Protein AF-A0A223M933-F1 (afdb_monomer)

Organism: Mesomycoplasma hyopneumoniae (NCBI:txid2099)

Secondary structure (DSSP, 8-state):
-PPPPS-B--TTSTTT----HHHHHHHHHHTT--EEEE--BS--TTHHHHHHHHHHTT-EEEEEEEEEETTEEEEEEESSHHHHHHHHHHHHHHHTT----GGGGTT-TTEEEEE-TTTSHHHHHSS-THHHH-GGG-TTEEEE-S-TTSTTEE----BS-SSGGGHHHHHHHHHHHT----TT-----TT--SS---HHHHHHHHHHHHT----PPP----PPPS-SSS---HHHHHHHHHHHHHHHTHHHHTTS--HHHHHHHHHHHHHTT-HHHHHHHHHHHHHHHHTT--B-S--TTGGG-HHHHHTTS--S-HHHHT--STTT-BTTB------EEEEEGGGHHHHHHHHHHHH-GGGEEEEEEEEE--HHHHHHHHHHHTT--HHHHHHHGGGS-TT--HHHHHH-TT-HHHHHHHH--SSSSSSHHHHHHHHHHHHHHHTT-EEEEEEEEEEEEE-SS-GGGTS-EEE-TTS-EEEEEEHHHHGGGT-EEEEEEEEHHHHHHHHHHHHHHHTT----GGGS-S--HHHHHHHHTT--TTSTT--SHHHHHHHHHH--SSHHHHHHHHHHSSTTGGGGHHHHHHHHHHT------HHHHHHHGGGTT---BHHHHHHHHHHHH---HHHHHHHHHHHHHT-HHHHHHHHHHHHHHHHHTT--HHHHHHHHHHHHHHTTT-B-HHHHHHHHHHHHHHHHHHHH-HHHHHHHHHHHTTT-HHHHHHHHHHHHHTT-EEE---TTT--SS-EEETTTTEEEPPGGGSTT--HHHHHHHHHHHHHH-S--SHHHHHHHHHHTT--HHHHHHHHHTTTTTTT--HHHHHHHHHHHHHHHHHHHB-TTS-B---GGGG-S-S-----PPP-HHHHHHHHHHHHSS----SSGGGTTTTS--GGGPPTT-EEEEEEEEEEEEEEEETTEEEEEEEEE-SS-EEEEEES-GGGGGSPTT-EEEEEEEEEETTEEEEEEEEEE----PPEEEEEEHHHHHHHHHHHTTTT---B-TTS-B-HHHHHHHHHHHHHHHHH--SEEEEEEE--S--HHHHH-TTTTTTPPPPPHHHHHHHHHHHHHHHHTT-EEEEETTB-HHHHHHHHHHHHHHH-SSPEEEEE---SGGGGG-SSSEEEEEEEETTEEEEE-HHHHHHHHSS-GGGHHHHHHHH-BTTTTBPPPTT--HHHHHHHHHHHSSHHHHHHTGGGS-HHHHHHHHHTHHHHHHHHHHSS-------SS-TT--------HHHHHHHHHTT-HHHHHHHHHHHTT-

Foldseek 3Di:
DFFAAAAEADLVLFLQFLHHLVVVLVVCVVVVAQEHEYEHELFQLCVLVNVVSCVVSNHHYWYWYFYAAPQFTKIKTFLELLSVLLSQVRSQCVQQVHHDHLVSQWQCPRIAIEGDCCGHPCNPPVDDPCVVVPVVGCPRYAYDDQDLVDPRHAHHDHHRYQAQVCVLLSQLSCVLVVHGDDPPDHDHHPRDDPDDHDPSNSVNNCVVRVPRDYDADPQDQFFAAQDPDPPDDLLVVLVVLLVVLCVVCVVVPVVFPCPVQQVVLSVLCVVLVCSSVLVVLLVLVVVCVVVVWDKFQFFDLLLLHPSCCSSPLHVRRNRVVVRHCLLQPFSVDSDDGATAIETAQVCLVVSLVVVCVSQHQQFKAFEKDFDALALLNLLLSLCVVVVNDPVVSVVLSVLADRRDQLVVQLPPPPRPNVVCLQPNDPPDPPDRNVSSVSSSVSSNSRHGRGNDMATDQFKMWGGNGGVSSQARWHQHPVRGTYGSYHPVSQSVSNIDIHGYHHDNLSVLVSQLQVVVVVVVDDDDLSPQDQADPLLLVCLLVLVQPPFFLQHDPLSSVLSVLQRGRGLLSQLQSSLQVDPPSVVCSNVQSVLNVVVDDDDQDDQLCVLCSSSSNAQRALSSQLSCLCVQQVDDSSVSSVLLVCLLVVVVVVPVVVLVSQLVRNVVVPDDSVSSNVVVVSCSSCSPRHHHSSNSSSSSSRSSSLSSCCSPPVQSSLQSQLLVCQLVQVSNVVSLVSLVVVVAAEDEAALQQAASTWDQDPVRSYIYHHPSNFPPDDPVLRVLSVVLCVVPPGQPELLSVLLSCVLSVHDPVVVLSCLLLCNHPVHAHSVLCVVCVVVSNVVSCVLQQDPVGHGHDDPVSVPDDDDPRPHDDHDPVSSQVSNCVGNVGDSDPDDPCVQPVPAQAPVRDDAQDKGWDWWAFADWDWDDDDPAIKIWTWTDDPPDIATAIGRDPLSVVDDGRAIWTWIWHHHDVRYIYTDDHIDHDDPDAAEEEEEALAQLLVCQVVVCPPPDQQAFPVRATQRSVLSSLVVVLLCCVQVVGQAYEYEAEPPADAVLCVLPVCFQPPPDDDDPSSVVNSVLNVVLCVQQVHHYDYDHHAHRLLVLLLVLVVCCVVGVRHAYEYEDLPLLNLLVADQRYKYWHDDDPSDTDIHHQVCPCVVQVAGSPASLQLCLAAPDVSGPGDHQVPRHSVNSSVLCVVQVGPVSCLVPLVVDDVVVSVSCPVCVVVSVSSSVSSHRNNPDDDPDDRSPGNQTDDDPVSVVSCVSSVPVVSVVSSVVVNVVD

Radius of gyration: 45.4 Å; Cα contacts (8 Å, |Δi|>4): 2090; chains: 1; bounding box: 134×99×120 Å

Mean predicted aligned error: 17.66 Å

Structure (mmCIF, N/CA/C/O backbone):
data_AF-A0A223M933-F1
#
_entry.id   AF-A0A223M933-F1
#
loop_
_atom_site.group_PDB
_atom_site.id
_atom_site.type_symbol
_atom_site.label_atom_id
_atom_site.label_alt_id
_atom_site.label_comp_id
_atom_site.label_asym_id
_atom_site.label_entity_id
_atom_site.label_seq_id
_atom_site.pdbx_PDB_ins_code
_atom_site.Cartn_x
_atom_site.Cartn_y
_atom_site.Cartn_z
_atom_site.occupancy
_atom_site.B_iso_or_equiv
_atom_site.auth_seq_id
_atom_site.auth_comp_id
_atom_site.auth_asym_id
_atom_site.auth_atom_id
_atom_site.pdbx_PDB_model_num
ATOM 1 N N . MET A 1 1 ? -12.959 6.298 54.819 1.00 69.94 1 MET A N 1
ATOM 2 C CA . MET A 1 1 ? -13.668 5.855 53.595 1.00 69.94 1 MET A CA 1
ATOM 3 C C . MET A 1 1 ? -13.025 6.553 52.409 1.00 69.94 1 MET A C 1
ATOM 5 O O . MET A 1 1 ? -12.803 7.751 52.514 1.00 69.94 1 MET A O 1
ATOM 9 N N . GLN A 1 2 ? -12.634 5.843 51.350 1.00 86.94 2 GLN A N 1
ATOM 10 C CA . GLN A 1 2 ? -11.963 6.477 50.211 1.00 86.94 2 GLN A CA 1
ATOM 11 C C . GLN A 1 2 ? -13.009 7.058 49.254 1.00 86.94 2 GLN A C 1
ATOM 13 O O . GLN A 1 2 ? -13.944 6.354 48.873 1.00 86.94 2 GLN A O 1
ATOM 18 N N . LEU A 1 3 ? -12.867 8.335 48.899 1.00 92.12 3 LEU A N 1
ATOM 19 C CA . LEU A 1 3 ? -13.760 9.005 47.956 1.00 92.12 3 LEU A CA 1
ATOM 20 C C . LEU A 1 3 ? -13.556 8.463 46.535 1.00 92.12 3 LEU A C 1
ATOM 22 O O . LEU A 1 3 ? -12.420 8.350 46.071 1.00 92.12 3 LEU A O 1
ATOM 26 N N . ILE A 1 4 ? -14.653 8.156 45.845 1.00 93.94 4 ILE A N 1
ATOM 27 C CA . ILE A 1 4 ? -14.659 7.776 44.431 1.00 93.94 4 ILE A CA 1
ATOM 28 C C . ILE A 1 4 ? -14.686 9.049 43.588 1.00 93.94 4 ILE A C 1
ATOM 30 O O . ILE A 1 4 ? -15.600 9.864 43.698 1.00 93.94 4 ILE A O 1
ATOM 34 N N . ASN A 1 5 ? -13.687 9.219 42.723 1.00 93.88 5 ASN A N 1
ATOM 35 C CA . ASN A 1 5 ? -13.661 10.361 41.821 1.00 93.88 5 ASN A CA 1
ATOM 36 C C . ASN A 1 5 ? -14.655 10.185 40.669 1.00 93.88 5 ASN A C 1
ATOM 38 O O . ASN A 1 5 ? -14.560 9.219 39.915 1.00 93.88 5 ASN A O 1
ATOM 42 N N . LEU A 1 6 ? -15.565 11.150 40.513 1.00 96.06 6 LEU A N 1
ATOM 43 C CA . LEU A 1 6 ? -16.608 11.125 39.484 1.00 96.06 6 LEU A CA 1
ATOM 44 C C . LEU A 1 6 ? -16.192 11.771 38.153 1.00 96.06 6 LEU A C 1
ATOM 46 O O . LEU A 1 6 ? -16.941 11.673 37.191 1.00 96.06 6 LEU A O 1
ATOM 50 N N . HIS A 1 7 ? -15.035 12.442 38.084 1.00 96.12 7 HIS A N 1
ATOM 51 C CA . HIS A 1 7 ? -14.608 13.223 36.913 1.00 96.12 7 HIS A CA 1
ATOM 52 C C . HIS A 1 7 ? -13.208 12.816 36.447 1.00 96.12 7 HIS A C 1
ATOM 54 O O . HIS A 1 7 ? -12.195 13.379 36.866 1.00 96.12 7 HIS A O 1
ATOM 60 N N . THR A 1 8 ? -13.149 11.815 35.575 1.00 97.06 8 THR A N 1
ATOM 61 C CA . THR A 1 8 ? -11.903 11.243 35.059 1.00 97.06 8 THR A CA 1
ATOM 62 C C . THR A 1 8 ? -11.899 11.269 33.534 1.00 97.06 8 THR A C 1
ATOM 64 O O . THR A 1 8 ? -12.647 10.545 32.877 1.00 97.06 8 THR A O 1
ATOM 67 N N . ARG A 1 9 ? -11.012 12.096 32.975 1.00 96.69 9 ARG A N 1
ATOM 68 C CA . ARG A 1 9 ? -10.690 12.154 31.548 1.00 96.69 9 ARG A CA 1
ATOM 69 C C . ARG A 1 9 ? -9.553 11.191 31.242 1.00 96.69 9 ARG A C 1
ATOM 71 O O . ARG A 1 9 ? -8.529 11.181 31.927 1.00 96.69 9 ARG A O 1
ATOM 78 N N . THR A 1 10 ? -9.689 10.433 30.172 1.00 97.19 10 THR A N 1
ATOM 79 C CA . THR A 1 10 ? -8.718 9.431 29.728 1.00 97.19 10 THR A CA 1
ATOM 80 C C . THR A 1 10 ? -7.960 9.917 28.496 1.00 97.19 10 THR A C 1
ATOM 82 O O . THR A 1 10 ? -8.241 10.988 27.960 1.00 97.19 10 THR A O 1
ATOM 85 N N . GLU A 1 11 ? -7.017 9.117 28.001 1.00 95.31 11 GLU A N 1
ATOM 86 C CA . GLU A 1 11 ? -6.291 9.344 26.742 1.00 95.31 11 GLU A CA 1
ATOM 87 C C . GLU A 1 11 ? -7.200 9.575 25.512 1.00 95.31 11 GLU A C 1
ATOM 89 O O . GLU A 1 11 ? -6.738 10.062 24.479 1.00 95.31 11 GLU A O 1
ATOM 94 N N . TYR A 1 12 ? -8.496 9.267 25.621 1.00 95.75 12 TYR A N 1
ATOM 95 C CA . TYR A 1 12 ? -9.507 9.534 24.601 1.00 95.75 12 TYR A CA 1
ATOM 96 C C . TYR A 1 12 ? -10.058 10.966 24.613 1.00 95.75 12 TYR A C 1
ATOM 98 O O . TYR A 1 12 ? -10.629 11.405 23.614 1.00 95.75 12 TYR A O 1
ATOM 106 N N . THR A 1 13 ? -9.800 11.745 25.665 1.00 94.94 13 THR A N 1
ATOM 107 C CA . THR A 1 13 ? -9.875 13.209 25.605 1.00 94.94 13 THR A CA 1
ATOM 108 C C . THR A 1 13 ? -8.584 13.737 24.962 1.00 94.94 13 THR A C 1
ATOM 110 O O . THR A 1 13 ? -7.631 14.138 25.639 1.00 94.94 13 THR A O 1
ATOM 113 N N . PHE A 1 14 ? -8.535 13.667 23.625 1.00 93.56 14 PHE A N 1
ATOM 114 C CA . PHE A 1 14 ? -7.308 13.812 22.835 1.00 93.56 14 PHE A CA 1
ATOM 115 C C . PHE A 1 14 ? -6.459 15.029 23.213 1.00 93.56 14 PHE A C 1
ATOM 117 O O . PHE A 1 14 ? -6.937 16.166 23.272 1.00 93.56 14 PHE A O 1
ATOM 124 N N . LEU A 1 15 ? -5.160 14.775 23.402 1.00 91.81 15 LEU A N 1
ATOM 125 C CA . LEU A 1 15 ? -4.140 15.784 23.707 1.00 91.81 15 LEU A CA 1
ATOM 126 C C . LEU A 1 15 ? -4.457 16.636 24.953 1.00 91.81 15 LEU A C 1
ATOM 128 O O . LEU A 1 15 ? -3.983 17.765 25.072 1.00 91.81 15 LEU A O 1
ATOM 132 N N . SER A 1 16 ? -5.302 16.152 25.866 1.00 92.06 16 SER A N 1
ATOM 133 C CA . SER A 1 16 ? -5.713 16.897 27.067 1.00 92.06 16 SER A CA 1
ATOM 134 C C . SER A 1 16 ? -5.823 16.027 28.326 1.00 92.06 16 SER A C 1
ATOM 136 O O . SER A 1 16 ? -6.204 16.531 29.379 1.00 92.06 16 SER A O 1
ATOM 138 N N . SER A 1 17 ? -5.436 14.752 28.243 1.00 94.94 17 SER A N 1
ATOM 139 C CA . SER A 1 17 ? -5.238 13.857 29.386 1.00 94.94 17 SER A CA 1
ATOM 140 C C . SER A 1 17 ? -4.090 12.883 29.114 1.00 94.94 17 SER A C 1
ATOM 142 O O . SER A 1 17 ? -3.873 12.468 27.973 1.00 94.94 17 SER A O 1
ATOM 144 N N . THR A 1 18 ? -3.350 12.530 30.167 1.00 95.44 18 THR A N 1
ATOM 145 C CA . THR A 1 18 ? -2.268 11.537 30.153 1.00 95.44 18 THR A CA 1
ATOM 146 C C . THR A 1 18 ? -2.698 10.172 30.694 1.00 95.44 18 THR A C 1
ATOM 148 O O . THR A 1 18 ? -1.909 9.226 30.672 1.00 95.44 18 THR A O 1
ATOM 151 N N . ILE A 1 19 ? -3.940 10.037 31.168 1.00 96.94 19 ILE A N 1
ATOM 152 C CA . ILE A 1 19 ? -4.422 8.807 31.802 1.00 96.94 19 ILE A CA 1
ATOM 153 C C . ILE A 1 19 ? -4.713 7.748 30.732 1.00 96.94 19 ILE A C 1
ATOM 155 O O . ILE A 1 19 ? -5.793 7.722 30.137 1.00 96.94 19 ILE A O 1
ATOM 159 N N . LYS A 1 20 ? -3.763 6.834 30.511 1.00 96.25 20 LYS A N 1
ATOM 160 C CA . LYS A 1 20 ? -4.006 5.620 29.717 1.00 96.25 20 LYS A CA 1
ATOM 161 C C . LYS A 1 20 ? -4.928 4.677 30.484 1.00 96.25 20 LYS A C 1
ATOM 163 O O . LYS A 1 20 ? -4.744 4.485 31.687 1.00 96.25 20 LYS A O 1
ATOM 168 N N . LEU A 1 21 ? -5.874 4.041 29.792 1.00 96.75 21 LEU A N 1
ATOM 169 C CA . LEU A 1 21 ? -6.831 3.137 30.444 1.00 96.75 21 LEU A CA 1
ATOM 170 C C . LEU A 1 21 ? -6.144 1.950 31.132 1.00 96.75 21 LEU A C 1
ATOM 172 O O . LEU A 1 21 ? -6.488 1.615 32.261 1.00 96.75 21 LEU A O 1
ATOM 176 N N . ASP A 1 22 ? -5.132 1.362 30.496 1.00 95.50 22 ASP A N 1
ATOM 177 C CA . ASP A 1 22 ? -4.372 0.248 31.075 1.00 95.50 22 ASP A CA 1
ATOM 178 C C . ASP A 1 22 ? -3.640 0.670 32.365 1.00 95.50 22 ASP A C 1
ATOM 180 O O . ASP A 1 22 ? -3.646 -0.054 33.362 1.00 95.50 22 ASP A O 1
ATOM 184 N N . SER A 1 23 ? -3.075 1.884 32.383 1.00 95.62 23 SER A N 1
ATOM 185 C CA . SER A 1 23 ? -2.416 2.453 33.565 1.00 95.62 23 SER A CA 1
ATOM 186 C C . SER A 1 23 ? -3.407 2.772 34.686 1.00 95.62 23 SER A C 1
ATOM 188 O O . SER A 1 23 ? -3.096 2.536 35.850 1.00 95.62 23 SER A O 1
ATOM 190 N N . LEU A 1 24 ? -4.602 3.271 34.352 1.00 96.94 24 LEU A N 1
ATOM 191 C CA . LEU A 1 24 ? -5.657 3.558 35.328 1.00 96.94 24 LEU A CA 1
ATOM 192 C C . LEU A 1 24 ? -6.124 2.287 36.048 1.00 96.94 24 LEU A C 1
ATOM 194 O O . LEU A 1 24 ? -6.299 2.291 37.264 1.00 96.94 24 LEU A O 1
ATOM 198 N N . ILE A 1 25 ? -6.286 1.189 35.309 1.00 97.56 25 ILE A N 1
ATOM 199 C CA . ILE A 1 25 ? -6.691 -0.107 35.866 1.00 97.56 25 ILE A CA 1
ATOM 200 C C . ILE A 1 25 ? -5.598 -0.669 36.771 1.00 97.56 25 ILE A C 1
ATOM 202 O O . ILE A 1 25 ? -5.886 -1.107 37.883 1.00 97.56 25 ILE A O 1
ATOM 206 N N . LYS A 1 26 ? -4.335 -0.599 36.335 1.00 97.00 26 LYS A N 1
ATOM 207 C CA . LYS A 1 26 ? -3.194 -0.995 37.164 1.00 97.00 26 LYS A CA 1
ATOM 208 C C . LYS A 1 26 ? -3.146 -0.192 38.468 1.00 97.00 26 LYS A C 1
ATOM 210 O O . LYS A 1 26 ? -3.059 -0.781 39.541 1.00 97.00 26 LYS A O 1
ATOM 215 N N . PHE A 1 27 ? -3.278 1.129 38.377 1.00 96.00 27 PHE A N 1
ATOM 216 C CA . PHE A 1 27 ? -3.312 2.013 39.539 1.00 96.00 27 PHE A CA 1
ATOM 217 C C . PHE A 1 27 ? -4.462 1.661 40.494 1.00 96.00 27 PHE A C 1
ATOM 219 O O . PHE A 1 27 ? -4.270 1.624 41.709 1.00 96.00 27 PHE A O 1
ATOM 226 N N . ALA A 1 28 ? -5.649 1.366 39.958 1.00 95.38 28 ALA A N 1
ATOM 227 C CA . ALA A 1 28 ? -6.807 0.970 40.749 1.00 95.38 28 ALA A CA 1
ATOM 228 C C . ALA A 1 28 ? -6.572 -0.324 41.535 1.00 95.38 28 ALA A C 1
ATOM 230 O O . ALA A 1 28 ? -6.903 -0.376 42.718 1.00 95.38 28 ALA A O 1
ATOM 231 N N . LEU A 1 29 ? -5.946 -1.330 40.918 1.00 95.88 29 LEU A N 1
ATOM 232 C CA . LEU A 1 29 ? -5.579 -2.577 41.592 1.00 95.88 29 LEU A CA 1
ATOM 233 C C . LEU A 1 29 ? -4.541 -2.345 42.698 1.00 95.88 29 LEU A C 1
ATOM 235 O O . LEU A 1 29 ? -4.723 -2.823 43.813 1.00 95.88 29 LEU A O 1
ATOM 239 N N . GLU A 1 30 ? -3.492 -1.566 42.418 1.00 96.00 30 GLU A N 1
ATOM 240 C CA . GLU A 1 30 ? -2.436 -1.239 43.391 1.00 96.00 30 GLU A CA 1
ATOM 241 C C . GLU A 1 30 ? -2.966 -0.447 44.599 1.00 96.00 30 GLU A C 1
ATOM 243 O O . GLU A 1 30 ? -2.430 -0.559 45.699 1.00 96.00 30 GLU A O 1
ATOM 248 N N . ASN A 1 31 ? -4.042 0.324 44.414 1.00 93.25 31 ASN A N 1
ATOM 249 C CA . ASN A 1 31 ? -4.651 1.162 45.450 1.00 93.25 31 ASN A CA 1
ATOM 250 C C . ASN A 1 31 ? -5.978 0.606 46.000 1.00 93.25 31 ASN A C 1
ATOM 252 O O . ASN A 1 31 ? -6.680 1.322 46.712 1.00 93.25 31 ASN A O 1
ATOM 256 N N . ASN A 1 32 ? -6.341 -0.644 45.689 1.00 92.56 32 ASN A N 1
ATOM 257 C CA . ASN A 1 32 ? -7.589 -1.290 46.125 1.00 92.56 32 ASN A CA 1
ATOM 258 C C . ASN A 1 32 ? -8.880 -0.509 45.783 1.00 92.56 32 ASN A C 1
ATOM 260 O O . ASN A 1 32 ? -9.877 -0.583 46.509 1.00 92.56 32 ASN A O 1
ATOM 264 N N . LEU A 1 33 ? -8.888 0.222 44.666 1.00 92.75 33 LEU A N 1
ATOM 265 C CA . LEU A 1 33 ? -10.079 0.909 44.170 1.00 92.75 33 LEU A CA 1
ATOM 266 C C . LEU A 1 33 ? -11.059 -0.107 43.572 1.00 92.75 33 LEU A C 1
ATOM 268 O O . LEU A 1 33 ? -10.736 -0.823 42.625 1.00 92.75 33 LEU A O 1
ATOM 272 N N . LYS A 1 34 ? -12.283 -0.143 44.105 1.00 93.12 34 LYS A N 1
ATOM 273 C CA . LYS A 1 34 ? -13.336 -1.072 43.653 1.00 93.12 34 LYS A CA 1
ATOM 274 C C . LYS A 1 34 ? -14.221 -0.514 42.543 1.00 93.12 34 LYS A C 1
ATOM 276 O O . LYS A 1 34 ? -14.846 -1.295 41.835 1.00 93.12 34 LYS A O 1
ATOM 281 N N . THR A 1 35 ? -14.258 0.806 42.383 1.00 95.31 35 THR A N 1
ATOM 282 C CA . THR A 1 35 ? -15.121 1.507 41.427 1.00 95.31 35 THR A CA 1
ATOM 283 C C . THR A 1 35 ? -14.304 2.560 40.696 1.00 95.31 35 THR A C 1
ATOM 285 O O . THR A 1 35 ? -13.543 3.296 41.325 1.00 95.31 35 THR A O 1
ATOM 288 N N . LEU A 1 36 ? -14.473 2.641 39.379 1.00 96.31 36 LEU A N 1
ATOM 289 C CA . LEU A 1 36 ? -13.896 3.690 38.543 1.00 96.31 36 LEU A CA 1
ATOM 290 C C . LEU A 1 36 ? -14.990 4.340 37.702 1.00 96.31 36 LEU A C 1
ATOM 292 O O . LEU A 1 36 ? -15.945 3.679 37.293 1.00 96.31 36 LEU A O 1
ATOM 296 N N . VAL A 1 37 ? -14.807 5.622 37.405 1.00 97.25 37 VAL A N 1
ATOM 297 C CA . VAL A 1 37 ? -15.712 6.416 36.572 1.00 97.25 37 VAL A CA 1
ATOM 298 C C . VAL A 1 37 ? -14.945 6.903 35.344 1.00 97.25 37 VAL A C 1
ATOM 300 O O . VAL A 1 37 ? -13.783 7.283 35.467 1.00 97.25 37 VAL A O 1
ATOM 303 N N . ILE A 1 38 ? -15.569 6.876 34.165 1.00 97.94 38 ILE A N 1
ATOM 304 C CA . ILE A 1 38 ? -15.046 7.492 32.934 1.00 97.94 38 ILE A CA 1
ATOM 305 C C . ILE A 1 38 ? -15.955 8.646 32.521 1.00 97.94 38 ILE A C 1
ATOM 307 O O . ILE A 1 38 ? -17.165 8.472 32.459 1.00 97.94 38 ILE A O 1
ATOM 311 N N . THR A 1 39 ? -15.390 9.817 32.239 1.00 97.56 39 THR A N 1
ATOM 312 C CA . THR A 1 39 ? -16.134 11.025 31.837 1.00 97.56 39 THR A CA 1
ATOM 313 C C . THR A 1 39 ? -15.293 11.833 30.854 1.00 97.56 39 THR A C 1
ATOM 315 O O . THR A 1 39 ? -14.827 12.934 31.158 1.00 97.56 39 THR A O 1
ATOM 318 N N . ASP A 1 40 ? -15.020 11.245 29.692 1.00 97.44 40 ASP A N 1
ATOM 319 C CA . ASP A 1 40 ? -14.319 11.946 28.619 1.00 97.44 40 ASP A CA 1
ATOM 320 C C . ASP A 1 40 ? -15.154 13.121 28.088 1.00 97.44 40 ASP A C 1
ATOM 322 O O . ASP A 1 40 ? -16.385 13.130 28.175 1.00 97.44 40 ASP A O 1
ATOM 326 N N . LEU A 1 41 ? -14.471 14.141 27.561 1.00 95.88 41 LEU A N 1
ATOM 327 C CA . LEU A 1 41 ? -15.113 15.378 27.118 1.00 95.88 41 LEU A CA 1
ATOM 328 C C . LEU A 1 41 ? -15.841 15.180 25.781 1.00 95.88 41 LEU A C 1
ATOM 330 O O . LEU A 1 41 ? -15.222 14.843 24.768 1.00 95.88 41 LEU A O 1
ATOM 334 N N . ASN A 1 42 ? -17.147 15.450 25.779 1.00 95.31 42 ASN A N 1
ATOM 335 C CA . ASN A 1 42 ? -18.105 15.436 24.665 1.00 95.31 42 ASN A CA 1
ATOM 336 C C . ASN A 1 42 ? -18.221 14.107 23.889 1.00 95.31 42 ASN A C 1
ATOM 338 O O . ASN A 1 42 ? -19.092 13.964 23.031 1.00 95.31 42 ASN A O 1
ATOM 342 N N . SER A 1 43 ? -17.377 13.123 24.179 1.00 94.94 43 SER A N 1
ATOM 343 C CA . SER A 1 43 ? -17.224 11.885 23.423 1.00 94.94 43 SER A CA 1
ATOM 344 C C . SER A 1 43 ? -17.136 10.690 24.358 1.00 94.94 43 SER A C 1
ATOM 346 O O . SER A 1 43 ? -16.753 10.807 25.518 1.00 94.94 43 SER A O 1
ATOM 348 N N . MET A 1 44 ? -17.480 9.522 23.833 1.00 97.19 44 MET A N 1
ATOM 349 C CA . MET A 1 44 ? -17.465 8.259 24.568 1.00 97.19 44 MET A CA 1
ATOM 350 C C . MET A 1 44 ? -16.460 7.266 23.968 1.00 97.19 44 MET A C 1
ATOM 352 O O . MET A 1 44 ? -16.579 6.064 24.184 1.00 97.19 44 MET A O 1
ATOM 356 N N . PHE A 1 45 ? -15.461 7.745 23.218 1.00 96.12 45 PHE A N 1
ATOM 357 C CA . PHE A 1 45 ? -14.498 6.919 22.477 1.00 96.12 45 PHE A CA 1
ATOM 358 C C . PHE A 1 45 ? -13.862 5.792 23.318 1.00 96.12 45 PHE A C 1
ATOM 360 O O . PHE A 1 45 ? -13.715 4.669 22.835 1.00 96.12 45 PHE A O 1
ATOM 367 N N . GLY A 1 46 ? -13.512 6.077 24.579 1.00 95.88 46 GLY A N 1
ATOM 368 C CA . GLY A 1 46 ? -12.838 5.137 25.481 1.00 95.88 46 GLY A CA 1
ATOM 369 C C . GLY A 1 46 ? -13.748 4.162 26.232 1.00 95.88 46 GLY A C 1
ATOM 370 O O . GLY A 1 46 ? -13.242 3.222 26.849 1.00 95.88 46 GLY A O 1
ATOM 371 N N . VAL A 1 47 ? -15.073 4.348 26.182 1.00 97.06 47 VAL A N 1
ATOM 372 C CA . VAL A 1 47 ? -16.042 3.590 26.997 1.00 97.06 47 VAL A CA 1
ATOM 373 C C . VAL A 1 47 ? -15.948 2.072 26.794 1.00 97.06 47 VAL A C 1
ATOM 375 O O . VAL A 1 47 ? -15.892 1.365 27.803 1.00 97.06 47 VAL A O 1
ATOM 378 N N . PRO A 1 48 ? -15.863 1.530 25.562 1.00 95.81 48 PRO A N 1
ATOM 379 C CA . PRO A 1 48 ? -15.781 0.083 25.366 1.00 95.81 48 PRO A CA 1
ATOM 380 C C . PRO A 1 48 ? -14.530 -0.543 25.983 1.00 95.81 48 PRO A C 1
ATOM 382 O O . PRO A 1 48 ? -14.619 -1.529 26.718 1.00 95.81 48 PRO A O 1
ATOM 385 N N . LYS A 1 49 ? -13.360 0.065 25.734 1.00 96.25 49 LYS A N 1
ATOM 386 C CA . LYS A 1 49 ? -12.080 -0.398 26.285 1.00 96.25 49 LYS A CA 1
ATOM 387 C C . LYS A 1 49 ? -12.101 -0.321 27.813 1.00 96.25 49 LYS A C 1
ATOM 389 O O . LYS A 1 49 ? -11.705 -1.278 28.473 1.00 96.25 49 LYS A O 1
ATOM 394 N N . PHE A 1 50 ? -12.612 0.778 28.370 1.00 97.38 50 PHE A N 1
ATOM 395 C CA . PHE A 1 50 ? -12.752 0.971 29.813 1.00 97.38 50 PHE A CA 1
ATOM 396 C C . PHE A 1 50 ? -13.644 -0.100 30.450 1.00 97.38 50 PHE A C 1
ATOM 398 O O . PHE A 1 50 ? -13.210 -0.797 31.366 1.00 97.38 50 PHE A O 1
ATOM 405 N N . TYR A 1 51 ? -14.858 -0.287 29.924 1.00 95.62 51 TYR A N 1
ATOM 406 C CA . TYR A 1 51 ? -15.818 -1.257 30.450 1.00 95.62 51 TYR A CA 1
ATOM 407 C C . TYR A 1 51 ? -15.243 -2.679 30.440 1.00 95.62 51 TYR A C 1
ATOM 409 O O . TYR A 1 51 ? -15.303 -3.385 31.450 1.00 95.62 51 TYR A O 1
ATOM 417 N N . LYS A 1 52 ? -14.617 -3.078 29.325 1.00 94.88 52 LYS A N 1
ATOM 418 C CA . LYS A 1 52 ? -13.984 -4.393 29.168 1.00 94.88 52 LYS A CA 1
ATOM 419 C C . LYS A 1 52 ? -12.858 -4.617 30.176 1.00 94.88 52 LYS A C 1
ATOM 421 O O . LYS A 1 52 ? -12.853 -5.647 30.852 1.00 94.88 52 LYS A O 1
ATOM 426 N N . LEU A 1 53 ? -11.942 -3.657 30.318 1.00 96.75 53 LEU A N 1
ATOM 427 C CA . LEU A 1 53 ? -10.823 -3.762 31.257 1.00 96.75 53 LEU A CA 1
ATOM 428 C C . LEU A 1 53 ? -11.294 -3.811 32.717 1.00 96.75 53 LEU A C 1
ATOM 430 O O . LEU A 1 53 ? -10.798 -4.633 33.489 1.00 96.75 53 LEU A O 1
ATOM 434 N N . CYS A 1 54 ? -12.277 -2.991 33.098 1.00 96.31 54 CYS A N 1
ATOM 435 C CA . CYS A 1 54 ? -12.868 -3.028 34.436 1.00 96.31 54 CYS A CA 1
ATOM 436 C C . CYS A 1 54 ? -13.493 -4.394 34.741 1.00 96.31 54 CYS A C 1
ATOM 438 O O . CYS A 1 54 ? -13.186 -4.992 35.773 1.00 96.31 54 CYS A O 1
ATOM 440 N N . LYS A 1 55 ? -14.307 -4.935 33.822 1.00 93.31 55 LY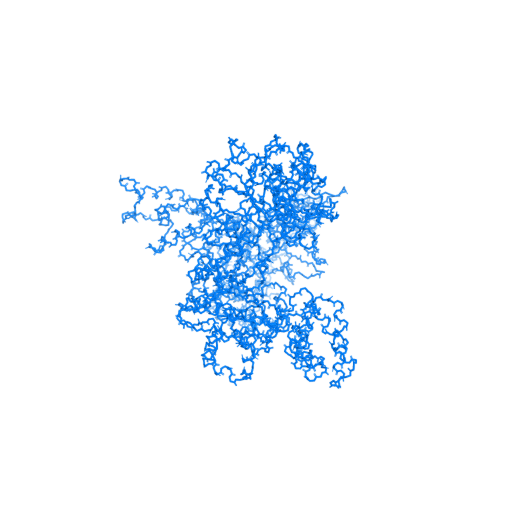S A N 1
ATOM 441 C CA . LYS A 1 55 ? -14.938 -6.254 33.990 1.00 93.31 55 LYS A CA 1
ATOM 442 C C . LYS A 1 55 ? -13.913 -7.378 34.131 1.00 93.31 55 LYS A C 1
ATOM 444 O O . LYS A 1 55 ? -14.058 -8.209 35.024 1.00 93.31 55 LYS A O 1
ATOM 449 N N . GLN A 1 56 ? -12.864 -7.381 33.306 1.00 95.62 56 GLN A N 1
ATOM 450 C CA . GLN A 1 56 ? -11.781 -8.370 33.385 1.00 95.62 56 GLN A CA 1
ATOM 451 C C . GLN A 1 56 ? -11.048 -8.341 34.734 1.00 95.62 56 GLN A C 1
ATOM 453 O O . GLN A 1 56 ? -10.649 -9.389 35.235 1.00 95.62 56 GLN A O 1
ATOM 458 N N . ASN A 1 57 ? -10.921 -7.160 35.343 1.00 96.75 57 ASN A N 1
ATOM 459 C CA . ASN A 1 57 ? -10.211 -6.956 36.607 1.00 96.75 57 ASN A CA 1
ATOM 460 C C . ASN A 1 57 ? -11.140 -6.857 37.831 1.00 96.75 57 ASN A C 1
ATOM 462 O O . ASN A 1 57 ? -10.686 -6.497 38.912 1.00 96.75 57 ASN A O 1
ATOM 466 N N . LYS A 1 58 ? -12.432 -7.195 37.685 1.00 95.56 58 LYS A N 1
ATOM 467 C CA . LYS A 1 58 ? -13.448 -7.148 38.759 1.00 95.56 58 LYS A CA 1
ATOM 468 C C . LYS A 1 58 ? -13.593 -5.767 39.429 1.00 95.56 58 LYS A C 1
ATOM 470 O O . LYS A 1 58 ? -13.931 -5.684 40.607 1.00 95.56 58 LYS A O 1
ATOM 475 N N . ILE A 1 59 ? -13.373 -4.694 38.674 1.00 95.62 59 ILE A N 1
ATOM 476 C CA . ILE A 1 59 ? -13.623 -3.305 39.087 1.00 95.62 59 ILE A CA 1
ATOM 477 C C . ILE A 1 59 ? -15.010 -2.903 38.575 1.00 95.62 59 ILE A C 1
ATOM 479 O O . ILE A 1 59 ? -15.340 -3.206 37.428 1.00 95.62 59 ILE A O 1
ATOM 483 N N . ASN A 1 60 ? -15.822 -2.223 39.389 1.00 95.06 60 ASN A N 1
ATOM 484 C CA . ASN A 1 60 ? -17.129 -1.712 38.975 1.00 95.06 60 ASN A CA 1
ATOM 485 C C . ASN A 1 60 ? -16.966 -0.524 38.000 1.00 95.06 60 ASN A C 1
ATOM 487 O O . ASN A 1 60 ? -16.438 0.513 38.414 1.00 95.06 60 ASN A O 1
ATOM 491 N N . PRO A 1 61 ? -17.383 -0.644 36.721 1.00 96.44 61 PRO A N 1
ATOM 492 C CA . PRO A 1 61 ? -17.287 0.446 35.759 1.00 96.44 61 PRO A CA 1
ATOM 493 C C . PRO A 1 61 ? -18.525 1.345 35.808 1.00 96.44 61 PRO A C 1
ATOM 495 O O . PRO A 1 61 ? -19.640 0.890 35.551 1.00 96.44 61 PRO A O 1
ATOM 498 N N . VAL A 1 62 ? -18.318 2.640 36.030 1.00 97.56 62 VAL A N 1
ATOM 499 C CA . VAL A 1 62 ? -19.362 3.665 35.921 1.00 97.56 62 VAL A CA 1
ATOM 500 C C . VAL A 1 62 ? -19.133 4.446 34.633 1.00 97.56 62 VAL A C 1
ATOM 502 O O . VAL A 1 62 ? -18.090 5.078 34.451 1.00 97.56 62 VAL A O 1
ATOM 505 N N . ILE A 1 63 ? -20.098 4.371 33.717 1.00 98.00 63 ILE A N 1
ATOM 506 C CA . ILE A 1 63 ? -20.027 5.056 32.424 1.00 98.00 63 ILE A CA 1
ATOM 507 C C . ILE A 1 63 ? -20.594 6.462 32.584 1.00 98.00 63 ILE A C 1
ATOM 509 O O . ILE A 1 63 ? -21.742 6.630 32.999 1.00 98.00 63 ILE A O 1
ATOM 513 N N . GLY A 1 64 ? -19.800 7.458 32.216 1.00 97.69 64 GLY A N 1
ATOM 514 C CA . GLY A 1 64 ? -20.198 8.851 32.218 1.00 97.69 64 GLY A CA 1
ATOM 515 C C . GLY A 1 64 ? -19.700 9.621 30.999 1.00 97.69 64 GLY A C 1
ATOM 516 O O . GLY A 1 64 ? -19.011 9.093 30.124 1.00 97.69 64 GLY A O 1
ATOM 517 N N . LEU A 1 65 ? -20.093 10.887 30.946 1.00 98.12 65 LEU A N 1
ATOM 518 C CA . LEU A 1 65 ? -19.815 11.825 29.870 1.00 98.12 65 LEU A CA 1
ATOM 519 C C . LEU A 1 65 ? -19.684 13.219 30.479 1.00 98.12 65 LEU A C 1
ATOM 521 O O . LEU A 1 65 ? -20.615 13.700 31.122 1.00 98.12 65 LEU A O 1
ATOM 525 N N . GLU A 1 66 ? -18.552 13.881 30.262 1.00 97.81 66 GLU A N 1
ATOM 526 C CA . GLU A 1 66 ? -18.506 15.324 30.468 1.00 97.81 66 GLU A CA 1
ATOM 527 C C . GLU A 1 66 ? -19.053 15.995 29.209 1.00 97.81 66 GLU A C 1
ATOM 529 O O . GLU A 1 66 ? -18.549 15.743 28.117 1.00 97.81 66 GLU A O 1
ATOM 534 N N . ILE A 1 67 ? -20.058 16.855 29.338 1.00 97.00 67 ILE A N 1
ATOM 535 C CA . ILE A 1 67 ? -20.688 17.508 28.191 1.00 97.00 67 ILE A CA 1
ATOM 536 C C . ILE A 1 67 ? -20.817 19.012 28.380 1.00 97.00 67 ILE A C 1
ATOM 538 O O . ILE A 1 67 ? -21.101 19.493 29.474 1.00 97.00 67 ILE A O 1
ATOM 542 N N . GLU A 1 68 ? -20.618 19.747 27.292 1.00 95.44 68 GLU A N 1
ATOM 543 C CA . GLU A 1 68 ? -20.801 21.196 27.232 1.00 95.44 68 GLU A CA 1
ATOM 544 C C . GLU A 1 68 ? -22.156 21.558 26.594 1.00 95.44 68 GLU A C 1
ATOM 546 O O . GLU A 1 68 ? -22.414 21.204 25.437 1.00 95.44 68 GLU A O 1
ATOM 551 N N . ILE A 1 69 ? -22.985 22.303 27.328 1.00 94.19 69 ILE A N 1
ATOM 552 C CA . ILE A 1 69 ? -24.350 22.733 26.985 1.00 94.19 69 ILE A CA 1
ATOM 553 C C . ILE A 1 69 ? -24.463 24.238 27.279 1.00 94.19 69 ILE A C 1
ATOM 555 O O . ILE A 1 69 ? -24.194 24.651 28.401 1.00 94.19 69 ILE A O 1
ATOM 559 N N . GLU A 1 70 ? -24.825 25.064 26.290 1.00 90.50 70 GLU A N 1
ATOM 560 C CA . GLU A 1 70 ? -24.995 26.530 26.444 1.00 90.50 70 GLU A CA 1
ATOM 561 C C . GLU A 1 70 ? -23.847 27.264 27.189 1.00 90.50 70 GLU A C 1
ATOM 563 O O . GLU A 1 70 ? -24.074 28.225 27.920 1.00 90.50 70 GLU A O 1
ATOM 568 N N . ASN A 1 71 ? -22.590 26.841 26.984 1.00 89.88 71 ASN A N 1
ATOM 569 C CA . ASN A 1 71 ? -21.368 27.327 27.665 1.00 89.88 71 ASN A CA 1
ATOM 570 C C . ASN A 1 71 ? -21.149 26.843 29.113 1.00 89.88 71 ASN A C 1
ATOM 572 O O . ASN A 1 71 ? -20.191 27.271 29.767 1.00 89.88 71 ASN A O 1
ATOM 576 N N . PHE A 1 72 ? -21.984 25.934 29.609 1.00 94.31 72 PHE A N 1
ATOM 577 C CA . PHE A 1 72 ? -21.797 25.255 30.887 1.00 94.31 72 PHE A CA 1
ATOM 578 C C . PHE A 1 72 ? -21.354 23.810 30.674 1.00 94.31 72 PHE A C 1
ATOM 580 O O . PHE A 1 72 ? -21.780 23.153 29.726 1.00 94.31 72 PHE A O 1
ATOM 587 N N . ASN A 1 73 ? -20.528 23.291 31.582 1.00 95.75 73 ASN A N 1
ATOM 588 C CA . ASN A 1 73 ? -20.138 21.883 31.572 1.00 95.75 73 ASN A CA 1
ATOM 589 C C . ASN A 1 73 ? -20.883 21.102 32.657 1.00 95.75 73 ASN A C 1
ATOM 591 O O . ASN A 1 73 ? -21.002 21.555 33.796 1.00 95.75 73 ASN A O 1
ATOM 595 N N . PHE A 1 74 ? -21.292 19.884 32.322 1.00 96.62 74 PHE A N 1
ATOM 596 C CA . PHE A 1 74 ? -21.915 18.942 33.247 1.00 96.62 74 PHE A CA 1
ATOM 597 C C . PHE A 1 74 ? -21.228 17.585 33.166 1.00 96.62 74 PHE A C 1
ATOM 599 O O . PHE A 1 74 ? -20.756 17.178 32.105 1.00 96.62 74 PHE A O 1
ATOM 606 N N . ILE A 1 75 ? -21.198 16.878 34.291 1.00 97.94 75 ILE A N 1
ATOM 607 C CA . ILE A 1 75 ? -20.802 15.478 34.373 1.00 97.94 75 ILE A CA 1
ATOM 608 C C . ILE A 1 75 ? -22.074 14.641 34.434 1.00 97.94 75 ILE A C 1
ATOM 610 O O . ILE A 1 75 ? -22.826 14.714 35.405 1.00 97.94 75 ILE A O 1
ATOM 614 N N . LEU A 1 76 ? -22.322 13.858 33.391 1.00 97.75 76 LEU A N 1
ATOM 615 C CA . LEU A 1 76 ? -23.474 12.972 33.297 1.00 97.75 76 LEU A CA 1
ATOM 616 C C . LEU A 1 76 ? -23.035 11.532 33.560 1.00 97.75 76 LEU A C 1
ATOM 618 O O . LEU A 1 76 ? -22.095 11.067 32.920 1.00 97.75 76 LEU A O 1
ATOM 622 N N . LEU A 1 77 ? -23.705 10.810 34.459 1.00 98.06 77 LEU A N 1
ATOM 623 C CA . LEU A 1 77 ? -23.412 9.400 34.759 1.00 98.06 77 LEU A CA 1
ATOM 624 C C . LEU A 1 77 ? -24.637 8.529 34.472 1.00 98.06 77 LEU A C 1
ATOM 626 O O . LEU A 1 77 ? -25.745 8.863 34.884 1.00 98.06 77 LEU A O 1
ATOM 630 N N . ALA A 1 78 ? -24.451 7.400 33.793 1.00 97.69 78 ALA A N 1
ATOM 631 C CA . ALA A 1 78 ? -25.536 6.473 33.486 1.00 97.69 78 ALA A CA 1
ATOM 632 C C . ALA A 1 78 ? -25.857 5.577 34.693 1.00 97.69 78 ALA A C 1
ATOM 634 O O . ALA A 1 78 ? -24.986 4.845 35.162 1.00 97.69 78 ALA A O 1
ATOM 635 N N . LYS A 1 79 ? -27.113 5.577 35.165 1.00 95.75 79 LYS A N 1
ATOM 636 C CA . LYS A 1 79 ? -27.555 4.680 36.254 1.00 95.75 79 LYS A CA 1
ATOM 637 C C . LYS A 1 79 ? -27.798 3.250 35.768 1.00 95.75 79 LYS A C 1
ATOM 639 O O . LYS A 1 79 ? -27.612 2.290 36.511 1.00 95.75 79 LYS A O 1
ATOM 644 N N . ASN A 1 80 ? -28.246 3.115 34.523 1.00 94.88 80 ASN A N 1
ATOM 645 C CA . ASN A 1 80 ? -28.661 1.863 33.894 1.00 94.88 80 ASN A CA 1
ATOM 646 C C . ASN A 1 80 ? -28.445 1.940 32.364 1.00 94.88 80 ASN A C 1
ATOM 648 O O . ASN A 1 80 ? -27.844 2.892 31.860 1.00 94.88 80 ASN A O 1
ATOM 652 N N . TYR A 1 81 ? -28.912 0.936 31.614 1.00 94.19 81 TYR A N 1
ATOM 653 C CA . TYR A 1 81 ? -28.777 0.921 30.151 1.00 94.19 81 TYR A CA 1
ATOM 654 C C . TYR A 1 81 ? -29.547 2.064 29.462 1.00 94.19 81 TYR A C 1
ATOM 656 O O . TYR A 1 81 ? -29.025 2.650 28.520 1.00 94.19 81 TYR A O 1
ATOM 664 N N . SER A 1 82 ? -30.728 2.448 29.964 1.00 95.38 82 SER A N 1
ATOM 665 C CA . SER A 1 82 ? -31.472 3.620 29.464 1.00 95.38 82 SER A CA 1
ATOM 666 C C . SER A 1 82 ? -30.655 4.907 29.641 1.00 95.38 82 SER A C 1
ATOM 668 O O . SER A 1 82 ? -30.480 5.681 28.700 1.00 95.38 82 SER A O 1
ATOM 670 N N . GLY A 1 83 ? -30.015 5.069 30.803 1.00 96.44 83 GLY A N 1
ATOM 671 C CA . GLY A 1 83 ? -29.076 6.158 31.067 1.00 96.44 83 GLY A CA 1
ATOM 672 C C . GLY A 1 83 ? -27.895 6.172 30.095 1.00 96.44 83 GLY A C 1
ATOM 673 O O . GLY A 1 83 ? -27.528 7.227 29.586 1.00 96.44 83 GLY A O 1
ATOM 674 N N . TYR A 1 84 ? -27.330 5.002 29.778 1.00 96.75 84 TYR A N 1
ATOM 675 C CA . TYR A 1 84 ? -26.271 4.872 28.771 1.00 96.75 84 TYR A CA 1
ATOM 676 C C . TYR A 1 84 ? -26.735 5.344 27.384 1.00 96.75 84 TYR A C 1
ATOM 678 O O . TYR A 1 84 ? -25.994 6.060 26.708 1.00 96.75 84 TYR A O 1
ATOM 686 N N . VAL A 1 85 ? -27.961 4.994 26.980 1.00 96.19 85 VAL A N 1
ATOM 687 C CA . VAL A 1 85 ? -28.547 5.445 25.709 1.00 96.19 85 VAL A CA 1
ATOM 688 C C . VAL A 1 85 ? -28.683 6.968 25.676 1.00 96.19 85 VAL A C 1
ATOM 690 O O . VAL A 1 85 ? -28.294 7.584 24.687 1.00 96.19 85 VAL A O 1
ATOM 693 N N . ILE A 1 86 ? -29.126 7.593 26.772 1.00 96.81 86 ILE A N 1
ATOM 694 C CA . ILE A 1 86 ? -29.192 9.060 26.879 1.00 96.81 86 ILE A CA 1
ATOM 695 C C . ILE A 1 86 ? -27.799 9.682 26.693 1.00 96.81 86 ILE A C 1
ATOM 697 O O . ILE A 1 86 ? -27.646 10.620 25.908 1.00 96.81 86 ILE A O 1
ATOM 701 N N . LEU A 1 87 ? -26.760 9.140 27.348 1.00 97.62 87 LEU A N 1
ATOM 702 C CA . LEU A 1 87 ? -25.385 9.631 27.165 1.00 97.62 87 LEU A CA 1
ATOM 703 C C . LEU A 1 87 ? -24.912 9.478 25.714 1.00 97.62 87 LEU A C 1
ATOM 705 O O . LEU A 1 87 ? -24.291 10.389 25.162 1.00 97.62 87 LEU A O 1
ATOM 709 N N . SER A 1 88 ? -25.238 8.347 25.086 1.00 96.56 88 SER A N 1
ATOM 710 C CA . SER A 1 88 ? -24.928 8.070 23.684 1.00 96.56 88 SER A CA 1
ATOM 711 C C . SER A 1 88 ? -25.561 9.105 22.747 1.00 96.56 88 SER A C 1
ATOM 713 O O . SER A 1 88 ? -24.882 9.668 21.881 1.00 96.56 88 SER A O 1
ATOM 715 N N . GLU A 1 89 ? -26.841 9.422 22.945 1.00 95.75 89 GLU A N 1
ATOM 716 C CA . GLU A 1 89 ? -27.567 10.433 22.172 1.00 95.75 89 GLU A CA 1
ATOM 717 C C . GLU A 1 89 ? -26.987 11.836 22.371 1.00 95.75 89 GLU A C 1
ATOM 719 O O . GLU A 1 89 ? -26.800 12.572 21.400 1.00 95.75 89 GLU A O 1
ATOM 724 N N . PHE A 1 90 ? -26.642 12.194 23.607 1.00 96.31 90 PHE A N 1
ATOM 725 C CA . PHE A 1 90 ? -26.086 13.501 23.957 1.00 96.31 90 PHE A CA 1
ATOM 726 C C . PHE A 1 90 ? -24.697 13.703 23.357 1.00 96.31 90 PHE A C 1
ATOM 728 O O . PHE A 1 90 ? -24.443 14.705 22.682 1.00 96.31 90 PHE A O 1
ATOM 735 N N . SER A 1 91 ? -23.817 12.710 23.513 1.00 96.75 91 SER A N 1
ATOM 736 C CA . SER A 1 91 ? -22.514 12.708 22.850 1.00 96.75 91 SER A CA 1
ATOM 737 C C . SER A 1 91 ? -22.672 12.788 21.330 1.00 96.75 91 SER A C 1
ATOM 739 O O . SER A 1 91 ? -21.948 13.534 20.664 1.00 96.75 91 SER A O 1
ATOM 741 N N . SER A 1 92 ? -23.662 12.086 20.771 1.00 95.88 92 SER A N 1
ATOM 742 C CA . SER A 1 92 ? -23.937 12.122 19.336 1.00 95.88 92 SER A CA 1
ATOM 743 C C . SER A 1 92 ? -24.406 13.492 18.857 1.00 95.88 92 SER A C 1
ATOM 745 O O . SER A 1 92 ? -23.891 13.990 17.858 1.00 95.88 92 SER A O 1
ATOM 747 N N . LYS A 1 93 ? -25.338 14.144 19.562 1.00 94.31 93 LYS A N 1
ATOM 748 C CA . LYS A 1 93 ? -25.774 15.514 19.246 1.00 94.31 93 LYS A CA 1
ATOM 749 C C . LYS A 1 93 ? -24.586 16.480 19.277 1.00 94.31 93 LYS A C 1
ATOM 751 O O . LYS A 1 93 ? -24.332 17.158 18.279 1.00 94.31 93 LYS A O 1
ATOM 756 N N . LYS A 1 94 ? -23.802 16.470 20.363 1.00 93.88 94 LYS A N 1
ATOM 757 C CA . LYS A 1 94 ? -22.675 17.399 20.543 1.00 93.88 94 LYS A CA 1
ATOM 758 C C . LYS A 1 94 ? -21.597 17.222 19.476 1.00 93.88 94 LYS A C 1
ATOM 760 O O . LYS A 1 94 ? -21.153 18.194 18.871 1.00 93.88 94 LYS A O 1
ATOM 765 N N . THR A 1 95 ? -21.185 15.987 19.200 1.00 91.12 95 THR A N 1
ATOM 766 C CA . THR A 1 95 ? -20.122 15.705 18.218 1.00 91.12 95 THR A CA 1
ATOM 767 C C . THR A 1 95 ? -20.572 15.883 16.765 1.00 91.12 95 THR A C 1
ATOM 769 O O . THR A 1 95 ? -19.741 16.151 15.897 1.00 91.12 95 THR A O 1
ATOM 772 N N . LYS A 1 96 ? -21.883 15.830 16.494 1.00 90.25 96 LYS A N 1
ATOM 773 C CA . LYS A 1 96 ? -22.492 16.259 15.222 1.00 90.25 96 LYS A CA 1
ATOM 774 C C . LYS A 1 96 ? -22.658 17.775 15.096 1.00 90.25 96 LYS A C 1
ATOM 776 O O . LYS A 1 96 ? -23.182 18.228 14.082 1.00 90.25 96 LYS A O 1
ATOM 781 N N . LYS A 1 97 ? -22.225 18.552 16.097 1.00 88.88 97 LYS A N 1
ATOM 782 C CA . LYS A 1 97 ? -22.428 20.007 16.178 1.00 88.88 97 LYS A CA 1
ATOM 783 C C . LYS A 1 97 ? -23.908 20.404 16.103 1.00 88.88 97 LYS A C 1
ATOM 785 O O . LYS A 1 97 ? -24.238 21.431 15.522 1.00 88.88 97 LYS A O 1
ATOM 790 N N . LYS A 1 98 ? -24.795 19.571 16.655 1.00 88.25 98 LYS A N 1
ATOM 791 C CA . LYS A 1 98 ? -26.184 19.960 16.910 1.00 88.25 98 LYS A CA 1
ATOM 792 C C . LYS A 1 98 ? -26.251 20.677 18.252 1.00 88.25 98 LYS A C 1
ATOM 794 O O . LYS A 1 98 ? -25.527 20.300 19.179 1.00 88.25 98 LYS A O 1
ATOM 799 N N . ASP A 1 99 ? -27.123 21.670 18.339 1.00 89.19 99 ASP A N 1
ATOM 800 C CA . ASP A 1 99 ? -27.333 22.409 19.575 1.00 89.19 99 ASP A CA 1
ATOM 801 C C . ASP A 1 99 ? -27.896 21.491 20.666 1.00 89.19 99 ASP A C 1
ATOM 803 O O . ASP A 1 99 ? -28.695 20.583 20.408 1.00 89.19 99 ASP A O 1
ATOM 807 N N . LEU A 1 100 ? -27.409 21.717 21.881 1.00 92.88 100 LEU A N 1
ATOM 808 C CA . LEU A 1 100 ? -27.904 21.128 23.114 1.00 92.88 100 LEU A CA 1
ATOM 809 C C . LEU A 1 100 ? -28.285 22.280 24.022 1.00 92.88 100 LEU A C 1
ATOM 811 O O . LEU A 1 100 ? -27.478 23.194 24.222 1.00 92.88 100 LEU A O 1
ATOM 815 N N . PHE A 1 101 ? -29.482 22.193 24.574 1.00 92.62 101 PHE A N 1
ATOM 816 C CA . PHE A 1 101 ? -30.045 23.206 25.446 1.00 92.62 101 PHE A CA 1
ATOM 817 C C . PHE A 1 101 ? -30.116 22.680 26.874 1.00 92.62 101 PHE A C 1
ATOM 819 O O . PHE A 1 101 ? -30.168 21.469 27.101 1.00 92.62 101 PHE A O 1
ATOM 826 N N . LEU A 1 102 ? -30.143 23.574 27.862 1.00 90.38 102 LEU A N 1
ATOM 827 C CA . LEU A 1 102 ? -30.280 23.146 29.260 1.00 90.38 102 LEU A CA 1
ATOM 828 C C . LEU A 1 102 ? -31.607 22.394 29.496 1.00 90.38 102 LEU A C 1
ATOM 830 O O . LEU A 1 102 ? -31.660 21.502 30.339 1.00 90.38 102 LEU A O 1
ATOM 834 N N . THR A 1 103 ? -32.645 22.682 28.702 1.00 88.50 103 THR A N 1
ATOM 835 C CA . THR A 1 103 ? -33.930 21.957 28.693 1.00 88.50 103 THR A CA 1
ATOM 836 C C . THR A 1 103 ? -33.803 20.486 28.301 1.00 88.50 103 THR A C 1
ATOM 838 O O . THR A 1 103 ? -34.620 19.686 28.747 1.00 88.50 103 THR A O 1
ATOM 841 N N . ASP A 1 104 ? -32.780 20.088 27.532 1.00 90.19 104 ASP A N 1
ATOM 842 C CA . ASP A 1 104 ? -32.568 18.677 27.177 1.00 90.19 104 ASP A CA 1
ATOM 843 C C . ASP A 1 104 ? -32.273 17.811 28.423 1.00 90.19 104 ASP A C 1
ATOM 845 O O . ASP A 1 104 ? -32.508 16.601 28.397 1.00 90.19 104 ASP A O 1
ATOM 849 N N . LEU A 1 105 ? -31.769 18.414 29.512 1.00 89.25 105 LEU A N 1
ATOM 850 C CA . LEU A 1 105 ? -31.455 17.730 30.773 1.00 89.25 105 LEU A CA 1
ATOM 851 C C . LEU A 1 105 ? -32.688 17.435 31.642 1.00 89.25 105 LEU A C 1
ATOM 853 O O . LEU A 1 105 ? -32.595 16.602 32.547 1.00 89.25 105 LEU A O 1
ATOM 857 N N . ALA A 1 106 ? -33.814 18.109 31.399 1.00 85.62 106 ALA A N 1
ATOM 858 C CA . ALA A 1 106 ? -35.024 17.947 32.197 1.00 85.62 106 ALA A CA 1
ATOM 859 C C . ALA A 1 106 ? -35.622 16.536 32.039 1.00 85.62 106 ALA A C 1
ATOM 861 O O . ALA A 1 106 ? -35.541 15.926 30.971 1.00 85.62 106 ALA A O 1
ATOM 862 N N . GLU A 1 107 ? -36.225 16.014 33.115 1.00 84.44 107 GLU A N 1
ATOM 863 C CA . GLU A 1 107 ? -36.951 14.729 33.125 1.00 84.44 107 GLU A CA 1
ATOM 864 C C . GLU A 1 107 ? -36.103 13.499 32.720 1.00 84.44 107 GLU A C 1
ATOM 866 O O . GLU A 1 107 ? -36.619 12.477 32.263 1.00 84.44 107 GLU A O 1
ATOM 871 N N . LYS A 1 108 ? -34.774 13.559 32.886 1.00 88.94 108 LYS A N 1
ATOM 872 C CA . LYS A 1 108 ? -33.852 12.446 32.590 1.00 88.94 108 LYS A CA 1
ATOM 873 C C . LYS A 1 108 ? -33.476 11.647 33.838 1.00 88.94 108 LYS A C 1
ATOM 875 O O . LYS A 1 108 ? -32.306 11.583 34.203 1.00 88.94 108 LYS A O 1
ATOM 880 N N . ASP A 1 109 ? -34.441 10.990 34.478 1.00 90.31 109 ASP A N 1
ATOM 881 C CA . ASP A 1 109 ? -34.226 10.280 35.753 1.00 90.31 109 ASP A CA 1
ATOM 882 C C . ASP A 1 109 ? -33.199 9.129 35.690 1.00 90.31 109 ASP A C 1
ATOM 884 O O . ASP A 1 109 ? -32.600 8.781 36.712 1.00 90.31 109 ASP A O 1
ATOM 888 N N . ASP A 1 110 ? -32.938 8.566 34.507 1.00 94.56 110 ASP A N 1
ATOM 889 C CA . ASP A 1 110 ? -31.992 7.459 34.289 1.00 94.56 110 ASP A CA 1
ATOM 890 C C . ASP A 1 110 ? -30.505 7.867 34.289 1.00 94.56 110 ASP A C 1
ATOM 892 O O . ASP A 1 110 ? -29.616 7.007 34.270 1.00 94.56 110 ASP A O 1
ATOM 896 N N . ILE A 1 111 ? -30.209 9.168 34.329 1.00 95.81 111 ILE A N 1
ATOM 897 C CA . ILE A 1 111 ? -28.844 9.687 34.484 1.00 95.81 111 ILE A CA 1
ATOM 898 C C . ILE A 1 111 ? -28.674 10.387 35.836 1.00 95.81 111 ILE A C 1
ATOM 900 O O . ILE A 1 111 ? -29.635 10.658 36.551 1.00 95.81 111 ILE A O 1
ATOM 904 N N . ILE A 1 112 ? -27.436 10.640 36.233 1.00 96.06 112 ILE A N 1
ATOM 905 C CA . ILE A 1 112 ? -27.064 11.533 37.334 1.00 96.06 112 ILE A CA 1
ATOM 906 C C . ILE A 1 112 ? -26.413 12.748 36.693 1.00 96.06 112 ILE A C 1
ATOM 908 O O . ILE A 1 112 ? -25.536 12.577 35.847 1.00 96.06 112 ILE A O 1
ATOM 912 N N . ILE A 1 113 ? -26.830 13.948 37.086 1.00 95.50 113 ILE A N 1
ATOM 913 C CA . ILE A 1 113 ? -26.325 15.205 36.536 1.00 95.50 113 ILE A CA 1
ATOM 914 C C . ILE A 1 113 ? -25.538 15.901 37.640 1.00 95.50 113 ILE A C 1
ATOM 916 O O . ILE A 1 113 ? -26.107 16.271 38.661 1.00 95.50 113 ILE A O 1
ATOM 920 N N . VAL A 1 114 ? -24.235 16.081 37.452 1.00 96.12 114 VAL A N 1
ATOM 921 C CA . VAL A 1 114 ? -23.382 16.807 38.399 1.00 96.12 114 VAL A CA 1
ATOM 922 C C . VAL A 1 114 ? -22.820 18.055 37.729 1.00 96.12 114 VAL A C 1
ATOM 924 O O . VAL A 1 114 ? -22.314 17.998 36.608 1.00 96.12 114 VAL A O 1
ATOM 927 N N . ASP A 1 115 ? -22.907 19.193 38.407 1.00 94.94 115 ASP A N 1
ATOM 928 C CA . ASP A 1 115 ? -22.330 20.453 37.938 1.00 94.94 115 ASP A CA 1
ATOM 929 C C . ASP A 1 115 ? -20.799 20.337 37.800 1.00 94.94 115 ASP A C 1
ATOM 931 O O . ASP A 1 115 ? -20.131 19.770 38.665 1.00 94.94 115 ASP A O 1
ATOM 935 N N . HIS A 1 116 ? -20.197 20.855 36.725 1.00 95.75 116 HIS A N 1
ATOM 936 C CA . HIS A 1 116 ? -18.735 20.854 36.628 1.00 95.75 116 HIS A CA 1
ATOM 937 C C . HIS A 1 116 ? -18.129 21.836 37.655 1.00 95.75 116 HIS A C 1
ATOM 939 O O . HIS A 1 116 ? -18.491 23.013 37.646 1.00 95.75 116 HIS A O 1
ATOM 945 N N . PRO A 1 117 ? -17.091 21.458 38.431 1.00 92.00 117 PRO A N 1
ATOM 946 C CA . PRO A 1 117 ? -16.603 22.210 39.601 1.00 92.00 117 PRO A CA 1
ATOM 947 C C . PRO A 1 117 ? -16.220 23.669 39.318 1.00 92.00 117 PRO A C 1
ATOM 949 O O . PRO A 1 117 ? -16.373 24.535 40.170 1.00 92.00 117 PRO A O 1
ATOM 952 N N . LYS A 1 118 ? -15.698 23.942 38.115 1.00 91.50 118 LYS A N 1
ATOM 953 C CA . LYS A 1 118 ? -15.299 25.290 37.664 1.00 91.50 118 LYS A CA 1
ATOM 954 C C . LYS A 1 118 ? -16.160 25.895 36.551 1.00 91.50 118 LYS A C 1
ATOM 956 O O . LYS A 1 118 ? -16.114 27.098 36.340 1.00 91.50 118 LYS A O 1
ATOM 961 N N . LYS A 1 119 ? -16.868 25.066 35.782 1.00 94.25 119 LYS A N 1
ATOM 962 C CA . LYS A 1 119 ? -17.478 25.442 34.493 1.00 94.25 119 LYS A CA 1
ATOM 963 C C . LYS A 1 119 ? -18.964 25.118 34.420 1.00 94.25 119 LYS A C 1
ATOM 965 O O . LYS A 1 119 ? -19.571 25.407 33.398 1.00 94.25 119 LYS A O 1
ATOM 970 N N . GLY A 1 120 ? -19.545 24.510 35.444 1.00 93.31 120 GLY A N 1
ATOM 971 C CA . GLY A 1 120 ? -20.966 24.216 35.446 1.00 93.31 120 GLY A CA 1
ATOM 972 C C . GLY A 1 120 ? -21.805 25.443 35.771 1.00 93.31 120 GLY A C 1
ATOM 973 O O . GLY A 1 120 ? -21.287 26.537 36.026 1.00 93.31 120 GLY A O 1
ATOM 974 N N . PHE A 1 121 ? -23.116 25.261 35.697 1.00 93.06 121 PHE A N 1
ATOM 975 C CA . PHE A 1 121 ? -24.085 26.328 35.888 1.00 93.06 121 PHE A CA 1
ATOM 976 C C . PHE A 1 121 ? -24.005 26.891 37.307 1.00 93.06 121 PHE A C 1
ATOM 978 O O . PHE A 1 121 ? -23.811 28.095 37.480 1.00 93.06 121 PHE A O 1
ATOM 985 N N . TYR A 1 122 ? -24.050 26.025 38.322 1.00 92.25 122 TYR A N 1
ATOM 986 C CA . TYR A 1 122 ? -23.917 26.441 39.716 1.00 92.25 122 TYR A CA 1
ATOM 987 C C . TYR A 1 122 ? -22.531 27.029 39.997 1.00 92.25 122 TYR A C 1
ATOM 989 O O . TYR A 1 122 ? -22.425 28.049 40.678 1.00 92.25 122 TYR A O 1
ATOM 997 N N . ALA A 1 123 ? -21.462 26.446 39.445 1.00 91.62 123 ALA A N 1
ATOM 998 C CA . ALA A 1 123 ? -20.108 26.966 39.638 1.00 91.62 123 ALA A CA 1
ATOM 999 C C . ALA A 1 123 ? -19.965 28.431 39.182 1.00 91.62 123 ALA A C 1
ATOM 1001 O O . ALA A 1 123 ? -19.331 29.226 39.880 1.00 91.62 123 ALA A O 1
ATOM 1002 N N . GLN A 1 124 ? -20.583 28.788 38.051 1.00 93.12 124 GLN A N 1
ATOM 1003 C CA . GLN A 1 124 ? -20.506 30.128 37.463 1.00 93.12 124 GLN A CA 1
ATOM 1004 C C . GLN A 1 124 ? -21.568 31.102 37.994 1.00 93.12 124 GLN A C 1
ATOM 1006 O O . GLN A 1 124 ? -21.279 32.284 38.166 1.00 93.12 124 GLN A O 1
ATOM 1011 N N . LYS A 1 125 ? -22.802 30.635 38.218 1.00 90.56 125 LYS A N 1
ATOM 1012 C CA . LYS A 1 125 ? -23.952 31.486 38.571 1.00 90.56 125 LYS A CA 1
ATOM 1013 C C . LYS A 1 125 ? -24.269 31.505 40.061 1.00 90.56 125 LYS A C 1
ATOM 1015 O O . LYS A 1 125 ? -24.948 32.418 40.508 1.00 90.56 125 LYS A O 1
ATOM 1020 N N . LYS A 1 126 ? -23.791 30.516 40.825 1.00 89.12 126 LYS A N 1
ATOM 1021 C CA . LYS A 1 126 ? -24.155 30.283 42.236 1.00 89.12 126 LYS A CA 1
ATOM 1022 C C . LYS A 1 126 ? -25.664 30.118 42.457 1.00 89.12 126 LYS A C 1
ATOM 1024 O O . LYS A 1 126 ? -26.171 30.333 43.553 1.00 89.12 126 LYS A O 1
ATOM 1029 N N . GLU A 1 127 ? -26.366 29.662 41.423 1.00 84.31 127 GLU A N 1
ATOM 1030 C CA . GLU A 1 127 ? -27.792 29.350 41.443 1.00 84.31 127 GLU A CA 1
ATOM 1031 C C . GLU A 1 127 ? -28.016 27.892 41.049 1.00 84.31 127 GLU A C 1
ATOM 1033 O O . GLU A 1 127 ? -27.305 27.350 40.202 1.00 84.31 127 GLU A O 1
ATOM 1038 N N . GLN A 1 128 ? -28.993 27.237 41.680 1.00 80.56 128 GLN A N 1
ATOM 1039 C CA . GLN A 1 128 ? -29.346 25.868 41.322 1.00 80.56 128 GLN A CA 1
ATOM 1040 C C . GLN A 1 128 ? -30.130 25.838 40.013 1.00 80.56 128 GLN A C 1
ATOM 1042 O O . GLN A 1 128 ? -31.080 26.600 39.827 1.00 80.56 128 GLN A O 1
ATOM 1047 N N . LEU A 1 129 ? -29.767 24.888 39.150 1.00 79.94 129 LEU A N 1
ATOM 1048 C CA . LEU A 1 129 ? -30.371 24.700 37.835 1.00 79.94 129 LEU A CA 1
ATOM 1049 C C . LEU A 1 129 ? -31.898 24.490 37.909 1.00 79.94 129 LEU A C 1
ATOM 1051 O O . LEU A 1 129 ? -32.625 24.968 37.045 1.00 79.94 129 LEU A O 1
ATOM 1055 N N . GLY A 1 130 ? -32.399 23.866 38.983 1.00 70.50 130 GLY A N 1
ATOM 1056 C CA . GLY A 1 130 ? -33.829 23.618 39.215 1.00 70.50 130 GLY A CA 1
ATOM 1057 C C . GLY A 1 130 ? -34.721 24.868 39.210 1.00 70.50 130 GLY A C 1
ATOM 1058 O O . GLY A 1 130 ? -35.902 24.758 38.890 1.00 70.50 130 GLY A O 1
ATOM 1059 N N . LYS A 1 131 ? -34.173 26.067 39.462 1.00 70.62 131 LYS A N 1
ATOM 1060 C CA . LYS A 1 131 ? -34.932 27.328 39.367 1.00 70.62 131 LYS A CA 1
ATOM 1061 C C . LYS A 1 131 ? -35.410 27.646 37.944 1.00 70.62 131 LYS A C 1
ATOM 1063 O O . LYS A 1 131 ? -36.391 28.364 37.796 1.00 70.62 131 LYS A O 1
ATOM 1068 N N . LEU A 1 132 ? -34.740 27.117 36.915 1.00 72.50 132 LEU A N 1
ATOM 1069 C CA . LEU A 1 132 ? -35.091 27.335 35.506 1.00 72.50 132 LEU A CA 1
ATOM 1070 C C . LEU A 1 132 ? -36.188 26.386 34.992 1.00 72.50 132 LEU A C 1
ATOM 1072 O O . LEU A 1 132 ? -36.870 26.723 34.030 1.00 72.50 132 LEU A O 1
ATOM 1076 N N . PHE A 1 133 ? -36.361 25.219 35.622 1.00 71.25 133 PHE A N 1
ATOM 1077 C CA . PHE A 1 133 ? -37.237 24.134 35.144 1.00 71.25 133 PHE A CA 1
ATOM 1078 C C . PHE A 1 133 ? -38.397 23.822 36.110 1.00 71.25 133 PHE A C 1
ATOM 1080 O O . PHE A 1 133 ? -39.345 23.131 35.757 1.00 71.25 133 PHE A O 1
ATOM 1087 N N . GLY A 1 134 ? -38.347 24.351 37.336 1.00 64.75 134 GLY A N 1
ATOM 1088 C CA . GLY A 1 134 ? -39.199 23.939 38.450 1.00 64.75 134 GLY A CA 1
ATOM 1089 C C . GLY A 1 134 ? -38.549 22.800 39.244 1.00 64.75 134 GLY A C 1
ATOM 1090 O O . GLY A 1 134 ? -38.024 21.844 38.674 1.00 64.75 134 GLY A O 1
ATOM 1091 N N . GLU A 1 135 ? -38.586 22.886 40.578 1.00 59.19 135 GLU A N 1
ATOM 1092 C CA . GLU A 1 135 ? -37.822 22.003 41.483 1.00 59.19 135 GLU A CA 1
ATOM 1093 C C . GLU A 1 135 ? -38.117 20.500 41.291 1.00 59.19 135 GLU A C 1
ATOM 1095 O O . GLU A 1 135 ? -37.245 19.662 41.507 1.00 59.19 135 GLU A O 1
ATOM 1100 N N . ASN A 1 136 ? -39.307 20.144 40.795 1.00 62.03 136 ASN A N 1
ATOM 1101 C CA . ASN A 1 136 ? -39.710 18.752 40.569 1.00 62.03 136 ASN A CA 1
ATOM 1102 C C . ASN A 1 136 ? -39.160 18.110 39.279 1.00 62.03 136 ASN A C 1
ATOM 1104 O O . ASN A 1 136 ? -39.298 16.895 39.132 1.00 62.03 136 ASN A O 1
ATOM 1108 N N . GLN A 1 137 ? -38.551 18.877 38.364 1.00 66.50 137 GLN A N 1
ATOM 1109 C CA . GLN A 1 137 ? -38.106 18.388 37.044 1.00 66.50 137 GLN A CA 1
ATOM 1110 C C . GLN A 1 137 ? -36.623 17.958 36.983 1.00 66.50 137 GLN A C 1
ATOM 1112 O O . GLN A 1 137 ? -36.197 17.374 35.986 1.00 66.50 137 GLN A O 1
ATOM 1117 N N . LEU A 1 138 ? -35.837 18.211 38.043 1.00 76.56 138 LEU A N 1
ATOM 1118 C CA . LEU A 1 138 ? -34.392 17.918 38.130 1.00 76.56 138 LEU A CA 1
ATOM 1119 C C . LEU A 1 138 ? -34.019 17.205 39.446 1.00 76.56 138 LEU A C 1
ATOM 1121 O O . LEU A 1 138 ? -33.126 17.624 40.183 1.00 76.56 138 LEU A O 1
ATOM 1125 N N . LYS A 1 139 ? -34.695 16.092 39.751 1.00 77.94 139 LYS A N 1
ATOM 1126 C CA . LYS A 1 139 ? -34.498 15.324 41.002 1.00 77.94 139 LYS A CA 1
ATOM 1127 C C . LYS A 1 139 ? -33.107 14.690 41.144 1.00 77.94 139 LYS A C 1
ATOM 1129 O O . LYS A 1 139 ? -32.699 14.303 42.233 1.00 77.94 139 LYS A O 1
ATOM 1134 N N . ASN A 1 140 ? -32.389 14.548 40.039 1.00 88.62 140 ASN A N 1
ATOM 1135 C CA . ASN A 1 140 ? -31.097 13.878 39.896 1.00 88.62 140 ASN A CA 1
ATOM 1136 C C . ASN A 1 140 ? -29.930 14.858 39.655 1.00 88.62 140 ASN A C 1
ATOM 1138 O O . ASN A 1 140 ? -28.895 14.441 39.124 1.00 88.62 140 ASN A O 1
ATOM 1142 N N . TYR A 1 141 ? -30.103 16.135 40.015 1.00 91.38 141 TYR A N 1
ATOM 1143 C CA . TYR A 1 141 ? -29.098 17.189 39.874 1.00 91.38 141 TYR A CA 1
ATOM 1144 C C . TYR A 1 141 ? -28.318 17.431 41.172 1.00 91.38 141 TYR A C 1
ATOM 1146 O O . TYR A 1 141 ? -28.895 17.692 42.231 1.00 91.38 141 TYR A O 1
ATOM 1154 N N . TYR A 1 142 ? -26.992 17.405 41.069 1.00 94.00 142 TYR A N 1
ATOM 1155 C CA . TYR A 1 142 ? -26.057 17.562 42.177 1.00 94.00 142 TYR A CA 1
ATOM 1156 C C . TYR A 1 142 ? -25.064 18.688 41.900 1.00 94.00 142 TYR A C 1
ATOM 1158 O O . TYR A 1 142 ? -24.633 18.903 40.764 1.00 94.00 142 TYR A O 1
ATOM 1166 N N . ILE A 1 143 ? -24.659 19.383 42.959 1.00 94.38 143 ILE A N 1
ATOM 1167 C CA . ILE A 1 143 ? -23.680 20.472 42.889 1.00 94.38 143 ILE A CA 1
ATOM 1168 C C . ILE A 1 143 ? -22.374 20.062 43.563 1.00 94.38 143 ILE A C 1
ATOM 1170 O O . ILE A 1 143 ? -22.373 19.256 44.495 1.00 94.38 143 ILE A O 1
ATOM 1174 N N . VAL A 1 144 ? -21.259 20.633 43.112 1.00 94.44 144 VAL A N 1
ATOM 1175 C CA . VAL A 1 144 ? -19.943 20.345 43.691 1.00 94.44 144 VAL A CA 1
ATOM 1176 C C . VAL A 1 144 ? -19.649 21.329 44.818 1.00 94.44 144 VAL A C 1
ATOM 1178 O O . VAL A 1 144 ? -19.302 22.477 44.557 1.00 94.44 144 VAL A O 1
ATOM 1181 N N . GLU A 1 145 ? -19.806 20.884 46.066 1.00 93.06 145 GLU A N 1
ATOM 1182 C CA . GLU A 1 145 ? -19.602 21.698 47.269 1.00 93.06 145 GLU A CA 1
ATOM 1183 C C . GLU A 1 145 ? -19.213 20.811 48.462 1.00 93.06 145 GLU A C 1
ATOM 1185 O O . GLU A 1 145 ? -19.726 19.704 48.623 1.00 93.06 145 GLU A O 1
ATOM 1190 N N . ASN A 1 146 ? -18.333 21.299 49.337 1.00 94.06 146 ASN A N 1
ATOM 1191 C CA . ASN A 1 146 ? -17.925 20.571 50.546 1.00 94.06 146 ASN A CA 1
ATOM 1192 C C . ASN A 1 146 ? -18.721 21.039 51.775 1.00 94.06 146 ASN A C 1
ATOM 1194 O O . ASN A 1 146 ? -18.154 21.399 52.803 1.00 94.06 146 ASN A O 1
ATOM 1198 N N . ASN A 1 147 ? -20.049 21.100 51.641 1.00 93.00 147 ASN A N 1
ATOM 1199 C CA . ASN A 1 147 ? -20.946 21.577 52.691 1.00 93.00 147 ASN A CA 1
ATOM 1200 C C . ASN A 1 147 ? -22.053 20.545 52.970 1.00 93.00 147 ASN A C 1
ATOM 1202 O O . ASN A 1 147 ? -22.996 20.437 52.180 1.00 93.00 147 ASN A O 1
ATOM 1206 N N . PRO A 1 148 ? -22.008 19.823 54.106 1.00 91.94 148 PRO A N 1
ATOM 1207 C CA . PRO A 1 148 ? -22.978 18.771 54.412 1.00 91.94 148 PRO A CA 1
ATOM 1208 C C . PRO A 1 148 ? -24.418 19.284 54.585 1.00 91.94 148 PRO A C 1
ATOM 1210 O O . PRO A 1 148 ? -25.356 18.488 54.477 1.00 91.94 148 PRO A O 1
ATOM 1213 N N . LYS A 1 149 ? -24.618 20.594 54.811 1.00 92.69 149 LYS A N 1
ATOM 1214 C CA . LYS A 1 149 ? -25.949 21.211 54.961 1.00 92.69 149 LYS A CA 1
ATOM 1215 C C . LYS A 1 149 ? -26.741 21.274 53.655 1.00 92.69 149 LYS A C 1
ATOM 1217 O O . LYS A 1 149 ? -27.958 21.391 53.704 1.00 92.69 149 LYS A O 1
ATOM 1222 N N . ILE A 1 150 ? -26.070 21.209 52.506 1.00 89.31 150 ILE A N 1
ATOM 1223 C CA . ILE A 1 150 ? -26.734 21.197 51.202 1.00 89.31 150 ILE A CA 1
ATOM 1224 C C . ILE A 1 150 ? -27.024 19.742 50.832 1.00 89.31 150 ILE A C 1
ATOM 1226 O O . ILE A 1 150 ? -26.104 18.932 50.731 1.00 89.31 150 ILE A O 1
ATOM 1230 N N . GLU A 1 151 ? -28.297 19.393 50.659 1.00 87.12 151 GLU A N 1
ATOM 1231 C CA . GLU A 1 151 ? -28.739 18.000 50.512 1.00 87.12 151 GLU A CA 1
ATOM 1232 C C . GLU A 1 151 ? -28.157 17.309 49.268 1.00 87.12 151 GLU A C 1
ATOM 1234 O O . GLU A 1 151 ? -27.651 16.190 49.362 1.00 87.12 151 GLU A O 1
ATOM 1239 N N . ASN A 1 152 ? -28.130 18.008 48.129 1.00 90.31 152 ASN A N 1
ATOM 1240 C CA . ASN A 1 152 ? -27.597 17.518 46.856 1.00 90.31 152 ASN A CA 1
ATOM 1241 C C . ASN A 1 152 ? -26.120 17.891 46.608 1.00 90.31 152 ASN A C 1
ATOM 1243 O O . ASN A 1 152 ? -25.660 17.863 45.464 1.00 90.31 152 ASN A O 1
ATOM 1247 N N . ALA A 1 153 ? -25.365 18.245 47.654 1.00 93.94 153 ALA A N 1
ATOM 1248 C CA . ALA A 1 153 ? -23.929 18.483 47.531 1.00 93.94 153 ALA A CA 1
ATOM 1249 C C . ALA A 1 153 ? -23.138 17.170 47.445 1.00 93.94 153 ALA A C 1
ATOM 1251 O O . ALA A 1 153 ? -23.303 16.256 48.261 1.00 93.94 153 ALA A O 1
ATOM 1252 N N . VAL A 1 154 ? -22.243 17.118 46.463 1.00 96.19 154 VAL A N 1
ATOM 1253 C CA . VAL A 1 154 ? -21.260 16.054 46.235 1.00 96.19 154 VAL A CA 1
ATOM 1254 C C . VAL A 1 154 ? -19.882 16.668 46.034 1.00 96.19 154 VAL A C 1
ATOM 1256 O O . VAL A 1 154 ? -19.750 17.882 45.885 1.00 96.19 154 VAL A O 1
ATOM 1259 N N . TYR A 1 155 ? -18.841 15.841 45.996 1.00 95.06 155 TYR A N 1
ATOM 1260 C CA . TYR A 1 155 ? -17.495 16.324 45.717 1.00 95.06 155 TYR A CA 1
ATOM 1261 C C . TYR A 1 155 ? -16.822 15.524 44.611 1.00 95.06 155 TYR A C 1
ATOM 1263 O O . TYR A 1 155 ? -16.832 14.297 44.614 1.00 95.06 155 TYR A O 1
ATOM 1271 N N . LEU A 1 156 ? -16.205 16.224 43.664 1.00 94.38 156 LEU A N 1
ATOM 1272 C CA . LEU A 1 156 ? -15.391 15.630 42.612 1.00 94.38 156 LEU A CA 1
ATOM 1273 C C . LEU A 1 156 ? -14.283 16.599 42.207 1.00 94.38 156 LEU A C 1
ATOM 1275 O O . LEU A 1 156 ? -14.374 17.803 42.448 1.00 94.38 156 LEU A O 1
ATOM 1279 N N . GLN A 1 157 ? -13.246 16.069 41.567 1.00 92.00 157 GLN A N 1
ATOM 1280 C CA . GLN A 1 157 ? -12.131 16.856 41.064 1.00 92.00 157 GLN A CA 1
ATOM 1281 C C . GLN A 1 157 ? -11.764 16.377 39.661 1.00 92.00 157 GLN A C 1
ATOM 1283 O O . GLN A 1 157 ? -11.733 15.176 39.399 1.00 92.00 157 GLN A O 1
ATOM 1288 N N . GLU A 1 158 ? -11.455 17.308 38.760 1.00 92.06 158 GLU A N 1
ATOM 1289 C CA . GLU A 1 158 ? -11.006 16.953 37.414 1.00 92.06 158 GLU A CA 1
ATOM 1290 C C . GLU A 1 158 ? -9.702 16.143 37.481 1.00 92.06 158 GLU A C 1
ATOM 1292 O O . GLU A 1 158 ? -8.689 16.614 38.008 1.00 92.06 158 GLU A O 1
ATOM 1297 N N . ARG A 1 159 ? -9.718 14.927 36.920 1.00 93.69 159 ARG A N 1
ATOM 1298 C CA . ARG A 1 159 ? -8.530 14.080 36.752 1.00 93.69 159 ARG A CA 1
ATOM 1299 C C . ARG A 1 159 ? -8.217 13.882 35.285 1.00 93.69 159 ARG A C 1
ATOM 1301 O O . ARG A 1 159 ? -8.976 13.249 34.558 1.00 93.69 159 ARG A O 1
ATOM 1308 N N . ASN A 1 160 ? -7.056 14.376 34.882 1.00 93.75 160 ASN A N 1
ATOM 1309 C CA . ASN A 1 160 ? -6.469 14.185 33.558 1.00 93.75 160 ASN A CA 1
ATOM 1310 C C . ASN A 1 160 ? -5.008 13.695 33.626 1.00 93.75 160 ASN A C 1
ATOM 1312 O O . ASN A 1 160 ? -4.339 13.628 32.599 1.00 93.75 160 ASN A O 1
ATOM 1316 N N . LEU A 1 161 ? -4.538 13.324 34.823 1.00 94.81 161 LEU A N 1
ATOM 1317 C CA . LEU A 1 161 ? -3.265 12.655 35.087 1.00 94.81 161 LEU A CA 1
ATOM 1318 C C . LEU A 1 161 ? -3.390 11.665 36.253 1.00 94.81 161 LEU A C 1
ATOM 1320 O O . LEU A 1 161 ? -4.321 11.773 37.057 1.00 94.81 161 LEU A O 1
ATOM 1324 N N . LEU A 1 162 ? -2.477 10.689 36.329 1.00 94.50 162 LEU A N 1
ATOM 1325 C CA . LEU A 1 162 ? -2.425 9.739 37.450 1.00 94.50 162 LEU A CA 1
ATOM 1326 C C . LEU A 1 162 ? -1.569 10.266 38.604 1.00 94.50 162 LEU A C 1
ATOM 1328 O O . LEU A 1 162 ? -1.961 10.140 39.764 1.00 94.50 162 LEU A O 1
ATOM 1332 N N . PHE A 1 163 ? -0.436 10.889 38.283 1.00 94.75 163 PHE A N 1
ATOM 1333 C CA . PHE A 1 163 ? 0.515 11.437 39.252 1.00 94.75 163 PHE A CA 1
ATOM 1334 C C . PHE A 1 163 ? 0.814 12.900 38.931 1.00 94.75 163 PHE A C 1
ATOM 1336 O O . PHE A 1 163 ? 0.953 13.258 37.761 1.00 94.75 163 PHE A O 1
ATOM 1343 N N . ALA A 1 164 ? 0.948 13.755 39.944 1.00 91.94 164 ALA A N 1
ATOM 1344 C CA . ALA A 1 164 ? 1.190 15.189 39.756 1.00 91.94 164 ALA A CA 1
ATOM 1345 C C . ALA A 1 164 ? 2.476 15.474 38.950 1.00 91.94 164 ALA A C 1
ATOM 1347 O O . ALA A 1 164 ? 2.552 16.450 38.202 1.00 91.94 164 ALA A O 1
ATOM 1348 N N . GLU A 1 165 ? 3.465 14.581 39.038 1.00 90.94 165 GLU A N 1
ATOM 1349 C CA . GLU A 1 165 ? 4.714 14.630 38.268 1.00 90.94 165 GLU A CA 1
ATOM 1350 C C . GLU A 1 165 ? 4.506 14.498 36.746 1.00 90.94 165 GLU A C 1
ATOM 1352 O O . GLU A 1 165 ? 5.347 14.940 35.959 1.00 90.94 165 GLU A O 1
ATOM 1357 N N . GLU A 1 166 ? 3.371 13.945 36.304 1.00 92.56 166 GLU A N 1
ATOM 1358 C CA . GLU A 1 166 ? 3.013 13.818 34.886 1.00 92.56 166 GLU A CA 1
ATOM 1359 C C . GLU A 1 166 ? 2.649 15.157 34.227 1.00 92.56 166 GLU A C 1
ATOM 1361 O O . GLU A 1 166 ? 2.463 15.205 33.007 1.00 92.56 166 GLU A O 1
ATOM 1366 N N . LYS A 1 167 ? 2.613 16.263 34.990 1.00 92.00 167 LYS A N 1
ATOM 1367 C CA . LYS A 1 167 ? 2.381 17.627 34.483 1.00 92.00 167 LYS A CA 1
ATOM 1368 C C . LYS A 1 167 ? 3.212 17.936 33.233 1.00 92.00 167 LYS A C 1
ATOM 1370 O O . LYS A 1 167 ? 2.693 18.504 32.276 1.00 92.00 167 LYS A O 1
ATOM 1375 N N . ILE A 1 168 ? 4.475 17.505 33.198 1.00 91.19 168 ILE A N 1
ATOM 1376 C CA . ILE A 1 168 ? 5.372 17.728 32.052 1.00 91.19 168 ILE A CA 1
ATOM 1377 C C . ILE A 1 168 ? 4.873 17.070 30.752 1.00 91.19 168 ILE A C 1
ATOM 1379 O O . ILE A 1 168 ? 5.077 17.605 29.660 1.00 91.19 168 ILE A O 1
ATOM 1383 N N . TYR A 1 169 ? 4.204 15.919 30.842 1.00 93.62 169 TYR A N 1
ATOM 1384 C CA . TYR A 1 169 ? 3.649 15.223 29.681 1.00 93.62 169 TYR A CA 1
ATOM 1385 C C . TYR A 1 169 ? 2.371 15.910 29.192 1.00 93.62 169 TYR A C 1
ATOM 1387 O O . TYR A 1 169 ? 2.170 16.049 27.985 1.00 93.62 169 TYR A O 1
ATOM 1395 N N . LEU A 1 170 ? 1.544 16.405 30.115 1.00 92.38 170 LEU A N 1
ATOM 1396 C CA . LEU A 1 170 ? 0.347 17.179 29.785 1.00 92.38 170 LEU A CA 1
ATOM 1397 C C . LEU A 1 170 ? 0.706 18.526 29.127 1.00 92.38 170 LEU A C 1
ATOM 1399 O O . LEU A 1 170 ? 0.077 18.930 28.145 1.00 92.38 170 LEU A O 1
ATOM 1403 N N . GLU A 1 171 ? 1.772 19.181 29.599 1.00 91.69 171 GLU A N 1
ATOM 1404 C CA . GLU A 1 171 ? 2.366 20.366 28.961 1.00 91.69 171 GLU A CA 1
ATOM 1405 C C . GLU A 1 171 ? 2.817 20.088 27.532 1.00 91.69 171 GLU A C 1
ATOM 1407 O O . GLU A 1 171 ? 2.548 20.878 26.623 1.00 91.69 171 GLU A O 1
ATOM 1412 N N . ALA A 1 172 ? 3.463 18.945 27.313 1.00 92.31 172 ALA A N 1
ATOM 1413 C CA . ALA A 1 172 ? 3.869 18.520 25.986 1.00 92.31 172 ALA A CA 1
ATOM 1414 C C . ALA A 1 172 ? 2.664 18.276 25.060 1.00 92.31 172 ALA A C 1
ATOM 1416 O O . ALA A 1 172 ? 2.662 18.768 23.932 1.00 92.31 172 ALA A O 1
ATOM 1417 N N . LEU A 1 173 ? 1.621 17.585 25.535 1.00 92.94 173 LEU A N 1
ATOM 1418 C CA . LEU A 1 173 ? 0.383 17.372 24.774 1.00 92.94 173 LEU A CA 1
ATOM 1419 C C . LEU A 1 173 ? -0.303 18.692 24.399 1.00 92.94 173 LEU A C 1
ATOM 1421 O O . LEU A 1 173 ? -0.704 18.862 23.247 1.00 92.94 173 LEU A O 1
ATOM 1425 N N . SER A 1 174 ? -0.365 19.651 25.324 1.00 91.19 174 SER A N 1
ATOM 1426 C CA . SER A 1 174 ? -0.942 20.974 25.050 1.00 91.19 174 SER A CA 1
ATOM 1427 C C . SER A 1 174 ? -0.155 21.719 23.972 1.00 91.19 174 SER A C 1
ATOM 1429 O O . SER A 1 174 ? -0.747 22.235 23.026 1.00 91.19 174 SER A O 1
ATOM 1431 N N . LYS A 1 175 ? 1.184 21.679 24.022 1.00 91.00 175 LYS A N 1
ATOM 1432 C CA . LYS A 1 175 ? 2.026 22.256 22.962 1.00 91.00 175 LYS A CA 1
ATOM 1433 C C . LYS A 1 175 ? 1.805 21.583 21.606 1.00 91.00 175 LYS A C 1
ATOM 1435 O O . LYS A 1 175 ? 1.781 22.278 20.595 1.00 91.00 175 LYS A O 1
ATOM 1440 N N . ILE A 1 176 ? 1.606 20.260 21.565 1.00 90.62 176 ILE A N 1
ATOM 1441 C CA . ILE A 1 176 ? 1.244 19.540 20.327 1.00 90.62 176 ILE A CA 1
ATOM 1442 C C . ILE A 1 176 ? -0.117 20.015 19.799 1.00 90.62 176 ILE A C 1
ATOM 1444 O O . ILE A 1 176 ? -0.279 20.172 18.589 1.00 90.62 176 ILE A O 1
ATOM 1448 N N . LYS A 1 177 ? -1.081 20.256 20.694 1.00 89.75 177 LYS A N 1
ATOM 1449 C CA . LYS A 1 177 ? -2.416 20.784 20.372 1.00 89.75 177 LYS A CA 1
ATOM 1450 C C . LYS A 1 177 ? -2.385 22.248 19.903 1.00 89.75 177 LYS A C 1
ATOM 1452 O O . LYS A 1 177 ? -3.345 22.701 19.291 1.00 89.75 177 LYS A O 1
ATOM 1457 N N . GLY A 1 178 ? -1.295 22.974 20.165 1.00 88.62 178 GLY A N 1
ATOM 1458 C CA . GLY A 1 178 ? -1.172 24.409 19.894 1.00 88.62 178 GLY A CA 1
ATOM 1459 C C . GLY A 1 178 ? -1.746 25.296 21.002 1.00 88.62 178 GLY A C 1
ATOM 1460 O O . GLY A 1 178 ? -2.002 26.472 20.768 1.00 88.62 178 GLY A O 1
ATOM 1461 N N . THR A 1 179 ? -1.956 24.749 22.202 1.00 87.94 179 THR A N 1
ATOM 1462 C CA . THR A 1 179 ? -2.474 25.463 23.376 1.00 87.94 179 THR A CA 1
ATOM 1463 C C . THR A 1 179 ? -1.434 25.509 24.496 1.00 87.94 179 THR A C 1
ATOM 1465 O O . THR A 1 179 ? -0.497 24.710 24.539 1.00 87.94 179 THR A O 1
ATOM 1468 N N . THR A 1 180 ? -1.599 26.424 25.446 1.00 82.81 180 THR A N 1
ATOM 1469 C CA . THR A 1 180 ? -0.789 26.485 26.669 1.00 82.81 180 THR A CA 1
ATOM 1470 C C . THR A 1 180 ? -1.612 26.034 27.869 1.00 82.81 180 THR A C 1
ATOM 1472 O O . THR A 1 180 ? -2.808 26.307 27.949 1.00 82.81 180 THR A O 1
ATOM 1475 N N . LEU A 1 181 ? -0.980 25.318 28.800 1.00 83.12 181 LEU A N 1
ATOM 1476 C CA . LEU A 1 181 ? -1.577 25.095 30.114 1.00 83.12 181 LEU A CA 1
ATOM 1477 C C . LEU A 1 181 ? -1.428 26.350 30.961 1.00 83.12 181 LEU A C 1
ATOM 1479 O O . LEU A 1 181 ? -0.389 27.009 30.927 1.00 83.12 181 LEU A O 1
ATOM 1483 N N . ASP A 1 182 ? -2.455 26.631 31.750 1.00 78.44 182 ASP A N 1
ATOM 1484 C CA . ASP A 1 182 ? -2.404 27.671 32.763 1.00 78.44 182 ASP A CA 1
ATOM 1485 C C . ASP A 1 182 ? -1.411 27.272 33.864 1.00 78.44 182 ASP A C 1
ATOM 1487 O O . ASP A 1 182 ? -1.587 26.267 34.563 1.00 78.44 182 ASP A O 1
ATOM 1491 N N . SER A 1 183 ? -0.362 28.079 34.025 1.00 74.00 183 SER A N 1
ATOM 1492 C CA . SER A 1 183 ? 0.693 27.873 35.016 1.00 74.00 183 SER A CA 1
ATOM 1493 C C . SER A 1 183 ? 0.188 27.882 36.460 1.00 74.00 183 SER A C 1
ATOM 1495 O O . SER A 1 183 ? 0.847 27.297 37.319 1.00 74.00 183 SER A O 1
ATOM 1497 N N . SER A 1 184 ? -0.962 28.512 36.727 1.00 74.75 184 SER A N 1
ATOM 1498 C CA . SER A 1 184 ? -1.575 28.583 38.059 1.00 74.75 184 SER A CA 1
ATOM 1499 C C . SER A 1 184 ? -2.305 27.296 38.467 1.00 74.75 184 SER A C 1
ATOM 1501 O O . SER A 1 184 ? -2.606 27.102 39.647 1.00 74.75 184 SER A O 1
ATOM 1503 N N . THR A 1 185 ? -2.559 26.383 37.521 1.00 80.12 185 THR A N 1
ATOM 1504 C CA . THR A 1 185 ? -3.279 25.135 37.800 1.00 80.12 185 THR A CA 1
ATOM 1505 C C . THR A 1 185 ? -2.429 24.202 38.663 1.00 80.12 185 THR A C 1
ATOM 1507 O O . THR A 1 185 ? -1.345 23.760 38.263 1.00 80.12 185 THR A O 1
ATOM 1510 N N . LYS A 1 186 ? -2.942 23.873 39.853 1.00 84.12 186 LYS A N 1
ATOM 1511 C CA . LYS A 1 186 ? -2.382 22.842 40.733 1.00 84.12 186 LYS A CA 1
ATOM 1512 C C . LYS A 1 186 ? -2.853 21.460 40.288 1.00 84.12 186 LYS A C 1
ATOM 1514 O O . LYS A 1 186 ? -4.024 21.268 39.970 1.00 84.12 186 LYS A O 1
ATOM 1519 N N . PHE A 1 187 ? -1.933 20.502 40.303 1.00 87.94 187 PHE A N 1
ATOM 1520 C CA . PHE A 1 187 ? -2.192 19.108 39.961 1.00 87.94 187 PHE A CA 1
ATOM 1521 C C . PHE A 1 187 ? -1.923 18.219 41.169 1.00 87.94 187 PHE A C 1
ATOM 1523 O O . PHE A 1 187 ? -1.002 18.479 41.941 1.00 87.94 187 PHE A O 1
ATOM 1530 N N . PHE A 1 188 ? -2.722 17.167 41.310 1.00 90.00 188 PHE A N 1
ATOM 1531 C CA . PHE A 1 188 ? -2.671 16.241 42.434 1.00 90.00 188 PHE A CA 1
ATOM 1532 C C . PHE A 1 188 ? -2.712 14.809 41.906 1.00 90.00 188 PHE A C 1
ATOM 1534 O O . PHE A 1 188 ? -3.414 14.543 40.925 1.00 90.00 188 PHE A O 1
ATOM 1541 N N . ASP A 1 189 ? -2.021 13.892 42.585 1.00 91.81 189 ASP A N 1
ATOM 1542 C CA . ASP A 1 189 ? -2.139 12.455 42.319 1.00 91.81 189 ASP A CA 1
ATOM 1543 C C . ASP A 1 189 ? -3.602 12.017 42.368 1.00 91.81 189 ASP A C 1
ATOM 1545 O O . ASP A 1 189 ? -4.403 12.583 43.115 1.00 91.81 189 ASP A O 1
ATOM 1549 N N . PHE A 1 190 ? -3.952 10.980 41.611 1.00 92.25 190 PHE A N 1
ATOM 1550 C CA . PHE A 1 190 ? -5.335 10.552 41.397 1.00 92.25 190 PHE A CA 1
ATOM 1551 C C . PHE A 1 190 ? -6.135 10.347 42.699 1.00 92.25 190 PHE A C 1
ATOM 1553 O O . PHE A 1 190 ? -7.306 10.711 42.762 1.00 92.25 190 PHE A O 1
ATOM 1560 N N . ASN A 1 191 ? -5.488 9.839 43.756 1.00 89.44 191 ASN A N 1
ATOM 1561 C CA . ASN A 1 191 ? -6.091 9.577 45.072 1.00 89.44 191 ASN A CA 1
ATOM 1562 C C . ASN A 1 191 ? -5.903 10.715 46.103 1.00 89.44 191 ASN A C 1
ATOM 1564 O O . ASN A 1 191 ? -6.203 10.525 47.284 1.00 89.44 191 ASN A O 1
ATOM 1568 N N . LYS A 1 192 ? -5.370 11.876 45.704 1.00 91.94 192 LYS A N 1
ATOM 1569 C CA . LYS A 1 192 ? -5.100 13.035 46.576 1.00 91.94 192 LYS A CA 1
ATOM 1570 C C . LYS A 1 192 ? -6.004 14.206 46.216 1.00 91.94 192 LYS A C 1
ATOM 1572 O O . LYS A 1 192 ? -6.114 14.552 45.045 1.00 91.94 192 LYS A O 1
ATOM 1577 N N . TRP A 1 193 ? -6.610 14.836 47.214 1.00 91.31 193 TRP A N 1
ATOM 1578 C CA . TRP A 1 193 ? -7.634 15.872 47.044 1.00 91.31 193 TRP A CA 1
ATOM 1579 C C . TRP A 1 193 ? -7.093 17.259 47.389 1.00 91.31 193 TRP A C 1
ATOM 1581 O O . TRP A 1 193 ? -6.175 17.376 48.198 1.00 91.31 193 TRP A O 1
ATOM 1591 N N . GLU A 1 194 ? -7.653 18.298 46.766 1.00 89.81 194 GLU A N 1
ATOM 1592 C CA . GLU A 1 194 ? -7.239 19.693 46.985 1.00 89.81 194 GLU A CA 1
ATOM 1593 C C . GLU A 1 194 ? -7.492 20.183 48.420 1.00 89.81 194 GLU A C 1
ATOM 1595 O O . GLU A 1 194 ? -6.750 21.023 48.927 1.00 89.81 194 GLU A O 1
ATOM 1600 N N . GLN A 1 195 ? -8.504 19.625 49.081 1.00 90.88 195 GLN A N 1
ATOM 1601 C CA . GLN A 1 195 ? -8.876 19.927 50.461 1.00 90.88 195 GLN A CA 1
ATOM 1602 C C . GLN A 1 195 ? -9.342 18.664 51.193 1.00 90.88 195 GLN A C 1
ATOM 1604 O O . GLN A 1 195 ? -9.605 17.632 50.571 1.00 90.88 195 GLN A O 1
ATOM 1609 N N . GLU A 1 196 ? -9.466 18.755 52.517 1.00 92.75 196 GLU A N 1
ATOM 1610 C CA . GLU A 1 196 ? -10.137 17.733 53.320 1.00 92.75 196 GLU A CA 1
ATOM 1611 C C . GLU A 1 196 ? -11.649 17.764 53.063 1.00 92.75 196 GLU A C 1
ATOM 1613 O O . GLU A 1 196 ? -12.251 18.832 52.950 1.00 92.75 196 GLU A O 1
ATOM 1618 N N . ILE A 1 197 ? -12.261 16.589 52.930 1.00 94.25 197 ILE A N 1
ATOM 1619 C CA . ILE A 1 197 ? -13.648 16.443 52.478 1.00 94.25 197 ILE A CA 1
ATOM 1620 C C . ILE A 1 197 ? -14.477 15.892 53.626 1.00 94.25 197 ILE A C 1
ATOM 1622 O O . ILE A 1 197 ? -14.096 14.894 54.241 1.00 94.25 197 ILE A O 1
ATOM 1626 N N . ASP A 1 198 ? -15.619 16.525 53.888 1.00 95.81 198 ASP A N 1
ATOM 1627 C CA . ASP A 1 198 ? -16.515 16.118 54.962 1.00 95.81 198 ASP A CA 1
ATOM 1628 C C . ASP A 1 198 ? -16.959 14.649 54.768 1.00 95.81 198 ASP A C 1
ATOM 1630 O O . ASP A 1 198 ? -17.391 14.270 53.668 1.00 95.81 198 ASP A O 1
ATOM 1634 N N . PRO A 1 199 ? -16.888 13.794 55.808 1.00 95.56 199 PRO A N 1
ATOM 1635 C CA . PRO A 1 199 ? -17.273 12.387 55.711 1.00 95.56 199 PRO A CA 1
ATOM 1636 C C . PRO A 1 199 ? -18.692 12.145 55.169 1.00 95.56 199 PRO A C 1
ATOM 1638 O O . PRO A 1 199 ? -18.923 11.135 54.496 1.00 95.56 199 PRO A O 1
ATOM 1641 N N . ILE A 1 200 ? -19.640 13.056 55.423 1.00 95.56 200 ILE A N 1
ATOM 1642 C CA . ILE A 1 200 ? -21.012 12.985 54.898 1.00 95.56 200 ILE A CA 1
ATOM 1643 C C . ILE A 1 200 ? -21.002 13.167 53.380 1.00 95.56 200 ILE A C 1
ATOM 1645 O O . ILE A 1 200 ? -21.668 12.411 52.671 1.00 95.56 200 ILE A O 1
ATOM 1649 N N . ILE A 1 201 ? -20.220 14.119 52.869 1.00 96.38 201 ILE A N 1
ATOM 1650 C CA . ILE A 1 201 ? -20.081 14.366 51.429 1.00 96.38 201 ILE A CA 1
ATOM 1651 C C . ILE A 1 201 ? -19.390 13.186 50.740 1.00 96.38 201 ILE A C 1
ATOM 1653 O O . ILE A 1 201 ? -19.826 12.771 49.663 1.00 96.38 201 ILE A O 1
ATOM 1657 N N . ILE A 1 202 ? -18.384 12.574 51.383 1.00 95.62 202 ILE A N 1
ATOM 1658 C CA . ILE A 1 202 ? -17.765 11.338 50.878 1.00 95.62 202 ILE A CA 1
ATOM 1659 C C . ILE A 1 202 ? -18.815 10.232 50.752 1.00 95.62 202 ILE A C 1
ATOM 1661 O O . ILE A 1 202 ? -18.910 9.576 49.714 1.00 95.62 202 ILE A O 1
ATOM 1665 N N . LYS A 1 203 ? -19.645 10.050 51.786 1.00 95.25 203 LYS A N 1
ATOM 1666 C CA . LYS A 1 203 ? -20.710 9.044 51.788 1.00 95.25 203 LYS A CA 1
ATOM 1667 C C . LYS A 1 203 ? -21.764 9.295 50.716 1.00 95.25 203 LYS A C 1
ATOM 1669 O O . LYS A 1 203 ? -22.113 8.356 50.007 1.00 95.25 203 LYS A O 1
ATOM 1674 N N . ARG A 1 204 ? -22.226 10.538 50.561 1.00 94.81 204 ARG A N 1
ATOM 1675 C CA . ARG A 1 204 ? -23.181 10.922 49.508 1.00 94.81 204 ARG A CA 1
ATOM 1676 C C . ARG A 1 204 ? -22.613 10.656 48.118 1.00 94.81 204 ARG A C 1
ATOM 1678 O O . ARG A 1 204 ? -23.264 9.989 47.326 1.00 94.81 204 ARG A O 1
ATOM 1685 N N . THR A 1 205 ? -21.386 11.107 47.855 1.00 95.62 205 THR A N 1
ATOM 1686 C CA . THR A 1 205 ? -20.732 10.956 46.545 1.00 95.62 205 THR A CA 1
ATOM 1687 C C . THR A 1 205 ? -20.543 9.485 46.177 1.00 95.62 205 THR A C 1
ATOM 1689 O O . THR A 1 205 ? -20.912 9.070 45.082 1.00 95.62 205 THR A O 1
ATOM 1692 N N . ASN A 1 206 ? -20.018 8.675 47.099 1.00 95.88 206 ASN A N 1
ATOM 1693 C CA . ASN A 1 206 ? -19.819 7.248 46.860 1.00 95.88 206 ASN A CA 1
ATOM 1694 C C . ASN A 1 206 ? -21.147 6.507 46.634 1.00 95.88 206 ASN A C 1
ATOM 1696 O O . ASN A 1 206 ? -21.249 5.696 45.712 1.00 95.88 206 ASN A O 1
ATOM 1700 N N . TYR A 1 207 ? -22.178 6.825 47.425 1.00 93.88 207 TYR A N 1
ATOM 1701 C CA . TYR A 1 207 ? -23.498 6.196 47.322 1.00 93.88 207 TYR A CA 1
ATOM 1702 C C . TYR A 1 207 ? -24.132 6.356 45.933 1.00 93.88 207 TYR A C 1
ATOM 1704 O O . TYR A 1 207 ? -24.829 5.450 45.477 1.00 93.88 207 TYR A O 1
ATOM 1712 N N . LEU A 1 208 ? -23.846 7.461 45.230 1.00 92.81 208 LEU A N 1
ATOM 1713 C CA . LEU A 1 208 ? -24.344 7.692 43.871 1.00 92.81 208 LEU A CA 1
ATOM 1714 C C . LEU A 1 208 ? -23.901 6.627 42.867 1.00 92.81 208 LEU A C 1
ATOM 1716 O O . LEU A 1 208 ? -24.614 6.378 41.899 1.00 92.81 208 LEU A O 1
ATOM 1720 N N . VAL A 1 209 ? -22.728 6.023 43.071 1.00 94.25 209 VAL A N 1
ATOM 1721 C CA . VAL A 1 209 ? -22.070 5.207 42.044 1.00 94.25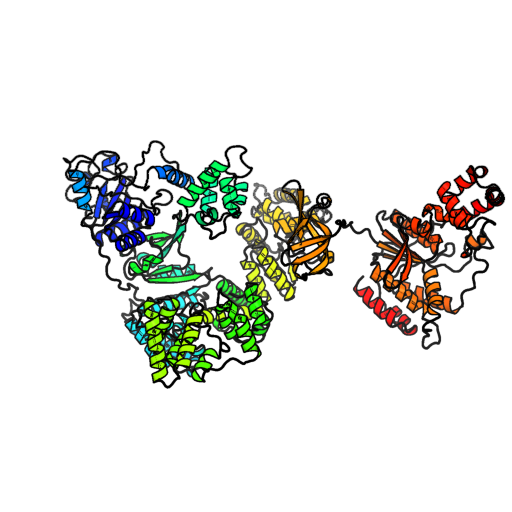 209 VAL A CA 1
ATOM 1722 C C . VAL A 1 209 ? -21.753 3.778 42.469 1.00 94.25 209 VAL A C 1
ATOM 1724 O O . VAL A 1 209 ? -21.652 2.907 41.608 1.00 94.25 209 VAL A O 1
ATOM 1727 N N . GLU A 1 210 ? -21.630 3.497 43.769 1.00 90.94 210 GLU A N 1
ATOM 1728 C CA . GLU A 1 210 ? -21.266 2.164 44.278 1.00 90.94 210 GLU A CA 1
ATOM 1729 C C . GLU A 1 210 ? -22.246 1.063 43.841 1.00 90.94 210 GLU A C 1
ATOM 1731 O O . GLU A 1 210 ? -21.823 -0.066 43.595 1.00 90.94 210 GLU A O 1
ATOM 1736 N N . ASN A 1 211 ? -23.527 1.404 43.675 1.00 87.00 211 ASN A N 1
ATOM 1737 C CA . ASN A 1 211 ? -24.586 0.457 43.311 1.00 87.00 211 ASN A CA 1
ATOM 1738 C C . ASN A 1 211 ? -24.931 0.446 41.812 1.00 87.00 211 ASN A C 1
ATOM 1740 O O . ASN A 1 211 ? -25.809 -0.308 41.395 1.00 87.00 211 ASN A O 1
ATOM 1744 N N . ILE A 1 212 ? -24.263 1.261 40.988 1.00 94.38 212 ILE A N 1
ATOM 1745 C CA . ILE A 1 212 ? -24.517 1.279 39.543 1.00 94.38 212 ILE A CA 1
ATOM 1746 C C . ILE A 1 212 ? -23.980 -0.014 38.928 1.00 94.38 212 ILE A C 1
ATOM 1748 O O . ILE A 1 212 ? -22.790 -0.311 39.026 1.00 94.38 212 ILE A O 1
ATOM 1752 N N . GLN A 1 213 ? -24.856 -0.760 38.251 1.00 86.12 213 GLN A N 1
ATOM 1753 C CA . GLN A 1 213 ? -24.497 -1.939 37.464 1.00 86.12 213 GLN A CA 1
ATOM 1754 C C . GLN A 1 213 ? -25.217 -1.920 36.115 1.00 86.12 213 GLN A C 1
ATOM 1756 O O . GLN A 1 213 ? -26.356 -2.363 35.983 1.00 86.12 213 GLN A O 1
ATOM 1761 N N . ILE A 1 214 ? -24.529 -1.433 35.082 1.00 90.12 214 ILE A N 1
ATOM 1762 C CA . ILE A 1 214 ? -25.076 -1.417 33.723 1.00 90.12 214 ILE A CA 1
ATOM 1763 C C . ILE A 1 214 ? -24.995 -2.827 33.130 1.00 90.12 214 ILE A C 1
ATOM 1765 O O . ILE A 1 214 ? -23.903 -3.379 32.935 1.00 90.12 214 ILE A O 1
ATOM 1769 N N . GLN A 1 215 ? -26.165 -3.390 32.832 1.00 86.50 215 GLN A N 1
ATOM 1770 C CA . GLN A 1 215 ? -26.321 -4.630 32.081 1.00 86.50 215 GLN A CA 1
ATOM 1771 C C . GLN A 1 215 ? -26.649 -4.290 30.627 1.00 86.50 215 GLN A C 1
ATOM 1773 O O . GLN A 1 215 ? -27.705 -3.732 30.340 1.00 86.50 215 GLN A O 1
ATOM 1778 N N . PHE A 1 216 ? -25.728 -4.608 29.717 1.00 87.62 216 PHE A N 1
ATOM 1779 C CA . PHE A 1 216 ? -25.985 -4.500 28.284 1.00 87.62 216 PHE A CA 1
ATOM 1780 C C . PHE A 1 216 ? -26.923 -5.630 27.831 1.00 87.62 216 PHE A C 1
ATOM 1782 O O . PHE A 1 216 ? -26.830 -6.742 28.365 1.00 87.62 216 PHE A O 1
ATOM 1789 N N . PRO A 1 217 ? -27.833 -5.367 26.874 1.00 83.62 217 PRO A N 1
ATOM 1790 C CA . PRO A 1 217 ? -28.725 -6.390 26.342 1.00 83.62 217 PRO A CA 1
ATOM 1791 C C . PRO A 1 217 ? -27.929 -7.548 25.727 1.00 83.62 217 PRO A C 1
ATOM 1793 O O . PRO A 1 217 ? -26.796 -7.377 25.273 1.00 83.62 217 PRO A O 1
ATOM 1796 N N . LYS A 1 218 ? -28.528 -8.747 25.715 1.00 78.12 218 LYS A N 1
ATOM 1797 C CA . LYS A 1 218 ? -27.933 -9.902 25.030 1.00 78.12 218 LYS A CA 1
ATOM 1798 C C . LYS A 1 218 ? -27.761 -9.590 23.546 1.00 78.12 218 LYS A C 1
ATOM 1800 O O . LYS A 1 218 ? -28.616 -8.937 22.955 1.00 78.12 218 LYS A O 1
ATOM 1805 N N . ILE A 1 219 ? -26.684 -10.117 22.970 1.00 70.69 219 ILE A N 1
ATOM 1806 C CA . ILE A 1 219 ? -26.384 -9.969 21.548 1.00 70.69 219 ILE A CA 1
ATOM 1807 C C . ILE A 1 219 ? -27.500 -10.627 20.734 1.00 70.69 219 ILE A C 1
ATOM 1809 O O . ILE A 1 219 ? -27.635 -11.851 20.742 1.00 70.69 219 ILE A O 1
ATOM 1813 N N . ASP A 1 220 ? -28.283 -9.801 20.047 1.00 70.19 220 ASP A N 1
ATOM 1814 C CA . ASP A 1 220 ? -29.206 -10.212 18.994 1.00 70.19 220 ASP A CA 1
ATOM 1815 C C . ASP A 1 220 ? -28.896 -9.390 17.741 1.00 70.19 220 ASP A C 1
ATOM 1817 O O . ASP A 1 220 ? -28.716 -8.170 17.808 1.00 70.19 220 ASP A O 1
ATOM 1821 N N . PHE A 1 221 ? -28.744 -10.063 16.603 1.00 71.00 221 PHE A N 1
ATOM 1822 C CA . PHE A 1 221 ? -28.250 -9.429 15.386 1.00 71.00 221 PHE A CA 1
ATOM 1823 C C . PHE A 1 221 ? -29.348 -8.569 14.765 1.00 71.00 221 PHE A C 1
ATOM 1825 O O . PHE A 1 221 ? -30.203 -9.044 14.020 1.00 71.00 221 PHE A O 1
ATOM 1832 N N . ASN A 1 222 ? -29.290 -7.272 15.048 1.00 70.06 222 ASN A N 1
ATOM 1833 C CA . ASN A 1 222 ? -30.241 -6.283 14.560 1.00 70.06 222 ASN A CA 1
ATOM 1834 C C . ASN A 1 222 ? -29.924 -5.867 13.118 1.00 70.06 222 ASN A C 1
ATOM 1836 O O . ASN A 1 222 ? -29.654 -4.700 12.870 1.00 70.06 222 ASN A O 1
ATOM 1840 N N . LEU A 1 223 ? -29.935 -6.784 12.150 1.00 82.25 223 LEU A N 1
ATOM 1841 C CA . LEU A 1 223 ? -29.804 -6.406 10.738 1.00 82.25 223 LEU A CA 1
ATOM 1842 C C . LEU A 1 223 ? -31.151 -5.943 10.163 1.00 82.25 223 LEU A C 1
ATOM 1844 O O . LEU A 1 223 ? -32.178 -6.540 10.495 1.00 82.25 223 LEU A O 1
ATOM 1848 N N . PRO A 1 224 ? -31.167 -4.907 9.302 1.00 82.94 224 PRO A N 1
ATOM 1849 C CA . PRO A 1 224 ? -32.389 -4.481 8.629 1.00 82.94 224 PRO A CA 1
ATOM 1850 C C . PRO A 1 224 ? -32.908 -5.574 7.684 1.00 82.94 224 PRO A C 1
ATOM 1852 O O . PRO A 1 224 ? -32.128 -6.342 7.113 1.00 82.94 224 PRO A O 1
ATOM 1855 N N . ASP A 1 225 ? -34.228 -5.626 7.506 1.00 81.06 225 ASP A N 1
ATOM 1856 C CA . ASP A 1 225 ? -34.851 -6.532 6.544 1.00 81.06 225 ASP A CA 1
ATOM 1857 C C . ASP A 1 225 ? -34.784 -5.895 5.145 1.00 81.06 225 ASP A C 1
ATOM 1859 O O . ASP A 1 225 ? -35.008 -4.695 4.975 1.00 81.06 225 ASP A O 1
ATOM 1863 N N . LEU A 1 226 ? -34.443 -6.680 4.118 1.00 77.88 226 LEU A N 1
ATOM 1864 C CA . LEU A 1 226 ? -34.259 -6.142 2.762 1.00 77.88 226 LEU A CA 1
ATOM 1865 C C . LEU A 1 226 ? -35.593 -5.753 2.095 1.00 77.88 226 LEU A C 1
ATOM 1867 O O . LEU A 1 226 ? -35.638 -4.817 1.297 1.00 77.88 226 LEU A O 1
ATOM 1871 N N . ASP A 1 227 ? -36.670 -6.484 2.400 1.00 64.44 227 ASP A N 1
ATOM 1872 C CA . ASP A 1 227 ? -37.995 -6.308 1.799 1.00 64.44 227 ASP A CA 1
ATOM 1873 C C . ASP A 1 227 ? -39.061 -6.037 2.867 1.00 64.44 227 ASP A C 1
ATOM 1875 O O . ASP A 1 227 ? -39.838 -6.903 3.260 1.00 64.44 227 ASP A O 1
ATOM 1879 N N . HIS A 1 228 ? -39.115 -4.789 3.331 1.00 54.53 228 HIS A N 1
ATOM 1880 C CA . HIS A 1 228 ? -40.195 -4.326 4.202 1.00 54.53 228 HIS A CA 1
ATOM 1881 C C . HIS A 1 228 ? -41.541 -4.159 3.468 1.00 54.53 228 HIS A C 1
ATOM 1883 O O . HIS A 1 228 ? -42.567 -4.010 4.127 1.00 54.53 228 HIS A O 1
ATOM 1889 N N . LYS A 1 229 ? -41.563 -4.143 2.124 1.00 49.06 229 LYS A N 1
ATOM 1890 C CA . LYS A 1 229 ? -42.734 -3.717 1.334 1.00 49.06 229 LYS A CA 1
ATOM 1891 C C . LYS A 1 229 ? -43.625 -4.871 0.875 1.00 49.06 229 LYS A C 1
ATOM 1893 O O . LYS A 1 229 ? -44.832 -4.673 0.798 1.00 49.06 229 LYS A O 1
ATOM 1898 N N . ASN A 1 230 ? -43.067 -6.052 0.601 1.00 52.72 230 ASN A N 1
ATOM 1899 C CA . ASN A 1 230 ? -43.848 -7.212 0.144 1.00 52.72 230 ASN A CA 1
ATOM 1900 C C . ASN A 1 230 ? -44.115 -8.256 1.243 1.00 52.72 230 ASN A C 1
ATOM 1902 O O . ASN A 1 230 ? -44.789 -9.249 0.977 1.00 52.72 230 ASN A O 1
ATOM 1906 N N . GLY A 1 231 ? -43.575 -8.070 2.454 1.00 55.75 231 GLY A N 1
ATOM 1907 C CA . GLY A 1 231 ? -43.819 -8.953 3.602 1.00 55.75 231 GLY A CA 1
ATOM 1908 C C . GLY A 1 231 ? -43.280 -10.383 3.453 1.00 55.75 231 GLY A C 1
ATOM 1909 O O . GLY A 1 231 ? -43.687 -11.264 4.207 1.00 55.75 231 GLY A O 1
ATOM 1910 N N . LEU A 1 232 ? -42.393 -10.639 2.484 1.00 63.50 232 LEU A N 1
ATOM 1911 C CA . LEU A 1 232 ? -41.767 -11.949 2.314 1.00 63.50 232 LEU A CA 1
ATOM 1912 C C . LEU A 1 232 ? -40.705 -12.171 3.395 1.00 63.50 232 LEU A C 1
ATOM 1914 O O . LEU A 1 232 ? -39.811 -11.347 3.571 1.00 63.50 232 LEU A O 1
ATOM 1918 N N . GLU A 1 233 ? -40.760 -13.319 4.066 1.00 84.25 233 GLU A N 1
ATOM 1919 C CA . GLU A 1 233 ? -39.713 -13.738 4.997 1.00 84.25 233 GLU A CA 1
ATOM 1920 C C . GLU A 1 233 ? -38.360 -13.869 4.271 1.00 84.25 233 GLU A C 1
ATOM 1922 O O . GLU A 1 233 ? -38.273 -14.450 3.181 1.00 84.25 233 GLU A O 1
ATOM 1927 N N . SER A 1 234 ? -37.289 -13.352 4.880 1.00 87.38 234 SER A N 1
ATOM 1928 C CA . SER A 1 234 ? -35.945 -13.316 4.290 1.00 87.38 234 SER A CA 1
ATOM 1929 C C . SER A 1 234 ? -35.445 -14.689 3.831 1.00 87.38 234 SER A C 1
ATOM 1931 O O . SER A 1 234 ? -34.817 -14.801 2.775 1.00 87.38 234 SER A O 1
ATOM 1933 N N . ASP A 1 235 ? -35.765 -15.752 4.573 1.00 89.88 235 ASP A N 1
ATOM 1934 C CA . ASP A 1 235 ? -35.373 -17.130 4.247 1.00 89.88 235 ASP A CA 1
ATOM 1935 C C . ASP A 1 235 ? -36.016 -17.621 2.942 1.00 89.88 235 ASP A C 1
ATOM 1937 O O . ASP A 1 235 ? -35.373 -18.311 2.137 1.00 89.88 235 ASP A O 1
ATOM 1941 N N . LEU A 1 236 ? -37.267 -17.227 2.685 1.00 89.62 236 LEU A N 1
ATOM 1942 C CA . LEU A 1 236 ? -37.986 -17.542 1.450 1.00 89.62 236 LEU A CA 1
ATOM 1943 C C . LEU A 1 236 ? -37.457 -16.722 0.272 1.00 89.62 236 LEU A C 1
ATOM 1945 O O . LEU A 1 236 ? -37.298 -17.258 -0.831 1.00 89.62 236 LEU A O 1
ATOM 1949 N N . LEU A 1 237 ? -37.133 -15.447 0.504 1.00 91.00 237 LEU A N 1
ATOM 1950 C CA . LEU A 1 237 ? -36.528 -14.584 -0.508 1.00 91.00 237 LEU A CA 1
ATOM 1951 C C . LEU A 1 237 ? -35.167 -15.131 -0.961 1.00 91.00 237 LEU A C 1
ATOM 1953 O O . LEU A 1 237 ? -34.937 -15.278 -2.165 1.00 91.00 237 LEU A O 1
ATOM 1957 N N . LEU A 1 238 ? -34.299 -15.514 -0.018 1.00 93.44 238 LEU A N 1
ATOM 1958 C CA . LEU A 1 238 ? -33.008 -16.132 -0.327 1.00 93.44 238 LEU A CA 1
ATOM 1959 C C . LEU A 1 238 ? -33.190 -17.403 -1.169 1.00 93.44 238 LEU A C 1
ATOM 1961 O O . LEU A 1 238 ? -32.533 -17.567 -2.199 1.00 93.44 238 LEU A O 1
ATOM 1965 N N . LYS A 1 239 ? -34.127 -18.279 -0.789 1.00 94.19 239 LYS A N 1
ATOM 1966 C CA . LYS A 1 239 ? -34.418 -19.516 -1.531 1.00 94.19 239 LYS A CA 1
ATOM 1967 C C . LYS A 1 239 ? -34.864 -19.245 -2.969 1.00 94.19 239 LYS A C 1
ATOM 1969 O O . LYS A 1 239 ? -34.438 -19.952 -3.887 1.00 94.19 239 LYS A O 1
ATOM 1974 N N . LYS A 1 240 ? -35.697 -18.221 -3.180 1.00 93.38 240 LYS A N 1
ATOM 1975 C CA . LYS A 1 240 ? -36.142 -17.797 -4.515 1.00 93.38 240 LYS A CA 1
ATOM 1976 C C . LYS A 1 240 ? -34.963 -17.327 -5.371 1.00 93.38 240 LYS A C 1
ATOM 1978 O O . LYS A 1 240 ? -34.790 -17.837 -6.477 1.00 93.38 240 LYS A O 1
ATOM 1983 N N . ILE A 1 241 ? -34.125 -16.434 -4.841 1.00 94.62 241 ILE A N 1
ATOM 1984 C CA . ILE A 1 241 ? -32.947 -15.901 -5.548 1.00 94.62 241 ILE A CA 1
ATOM 1985 C C . ILE A 1 241 ? -31.983 -17.033 -5.928 1.00 94.62 241 ILE A C 1
ATOM 1987 O O . ILE A 1 241 ? -31.507 -17.093 -7.061 1.00 94.62 241 ILE A O 1
ATOM 1991 N N . LEU A 1 242 ? -31.730 -17.976 -5.015 1.00 96.44 242 LEU A N 1
ATOM 1992 C CA . LEU A 1 242 ? -30.854 -19.119 -5.284 1.00 96.44 242 LEU A CA 1
ATOM 1993 C C . LEU A 1 242 ? -31.396 -20.021 -6.398 1.00 96.44 242 LEU A C 1
ATOM 1995 O O . LEU A 1 242 ? -30.623 -20.505 -7.227 1.00 96.44 242 LEU A O 1
ATOM 1999 N N . LYS A 1 243 ? -32.716 -20.227 -6.461 1.00 95.50 243 LYS A N 1
ATOM 2000 C CA . LYS A 1 243 ? -33.351 -21.012 -7.530 1.00 95.50 243 LYS A CA 1
ATOM 2001 C C . LYS A 1 243 ? -33.135 -20.371 -8.905 1.00 95.50 243 LYS A C 1
ATOM 2003 O O . LYS A 1 243 ? -32.800 -21.082 -9.851 1.00 95.50 243 LYS A O 1
ATOM 2008 N N . GLU A 1 244 ? -33.284 -19.053 -9.005 1.00 95.00 244 GLU A N 1
ATOM 2009 C CA . GLU A 1 244 ? -33.024 -18.289 -10.234 1.00 95.00 244 GLU A CA 1
ATOM 2010 C C . GLU A 1 244 ? -31.530 -18.327 -10.612 1.00 95.00 244 GLU A C 1
ATOM 2012 O O . GLU A 1 244 ? -31.177 -18.619 -11.756 1.00 95.00 244 GLU A O 1
ATOM 2017 N N . ALA A 1 245 ? -30.627 -18.140 -9.644 1.00 94.94 245 ALA A N 1
ATOM 2018 C CA . ALA A 1 245 ? -29.181 -18.192 -9.873 1.00 94.94 245 ALA A CA 1
ATOM 2019 C C . ALA A 1 245 ? -28.703 -19.560 -10.397 1.00 94.94 245 ALA A C 1
ATOM 2021 O O . ALA A 1 245 ? -27.870 -19.633 -11.305 1.00 94.94 245 ALA A O 1
ATOM 2022 N N . VAL A 1 246 ? -29.262 -20.655 -9.871 1.00 95.62 246 VAL A N 1
ATOM 2023 C CA . VAL A 1 246 ? -28.991 -22.019 -10.352 1.00 95.62 246 VAL A CA 1
ATOM 2024 C C . VAL A 1 246 ? -29.426 -22.198 -11.807 1.00 95.62 246 VAL A C 1
ATOM 2026 O O . VAL A 1 246 ? -28.716 -22.852 -12.571 1.00 95.62 246 VAL A O 1
ATOM 2029 N N . GLN A 1 247 ? -30.567 -21.629 -12.209 1.00 93.25 247 GLN A N 1
ATOM 2030 C CA . GLN A 1 247 ? -31.027 -21.694 -13.600 1.00 93.25 247 GLN A CA 1
ATOM 2031 C C . GLN A 1 247 ? -30.046 -20.977 -14.535 1.00 93.25 247 GLN A C 1
ATOM 2033 O O . GLN A 1 247 ? -29.642 -21.557 -15.544 1.00 93.25 247 GLN A O 1
ATOM 2038 N N . ASN A 1 248 ? -29.577 -19.788 -14.145 1.00 91.62 248 ASN A N 1
ATOM 2039 C CA . ASN A 1 248 ? -28.618 -18.996 -14.922 1.00 91.62 248 ASN A CA 1
ATOM 2040 C C . ASN A 1 248 ? -27.246 -19.680 -15.078 1.00 91.62 248 ASN A C 1
ATOM 2042 O O . ASN A 1 248 ? -26.555 -19.457 -16.069 1.00 91.62 248 ASN A O 1
ATOM 2046 N N . ARG A 1 249 ? -26.848 -20.536 -14.126 1.00 91.69 249 ARG A N 1
ATOM 2047 C CA . ARG A 1 249 ? -25.545 -21.237 -14.111 1.00 91.69 249 ARG A CA 1
ATOM 2048 C C . ARG A 1 249 ? -25.655 -22.751 -14.323 1.00 91.69 249 ARG A C 1
ATOM 2050 O O . ARG A 1 249 ? -24.725 -23.496 -14.014 1.00 91.69 249 ARG A O 1
ATOM 2057 N N . ARG A 1 250 ? -26.773 -23.236 -14.874 1.00 90.00 250 ARG A N 1
ATOM 2058 C CA . ARG A 1 250 ? -27.081 -24.676 -14.972 1.00 90.00 250 ARG A CA 1
ATOM 2059 C C . ARG A 1 250 ? -26.008 -25.491 -15.705 1.00 90.00 250 ARG A C 1
ATOM 2061 O O . ARG A 1 250 ? -25.685 -26.587 -15.255 1.00 90.00 250 ARG A O 1
ATOM 2068 N N . ILE A 1 251 ? -25.464 -24.956 -16.802 1.00 88.62 251 ILE A N 1
ATOM 2069 C CA . ILE A 1 251 ? -24.418 -25.609 -17.613 1.00 88.62 251 ILE A CA 1
ATOM 2070 C C . ILE A 1 251 ? -23.102 -25.714 -16.833 1.00 88.62 251 ILE A C 1
ATOM 2072 O O . ILE A 1 251 ? -22.405 -26.718 -16.902 1.00 88.62 251 ILE A O 1
ATOM 2076 N N . GLU A 1 252 ? -22.756 -24.689 -16.060 1.00 87.56 252 GLU A N 1
ATOM 2077 C CA . GLU A 1 252 ? -21.535 -24.704 -15.256 1.00 87.56 252 GLU A CA 1
ATOM 2078 C C . GLU A 1 252 ? -21.630 -25.733 -14.117 1.00 87.56 252 GLU A C 1
ATOM 2080 O O . GLU A 1 252 ? -20.679 -26.461 -13.827 1.00 87.56 252 GLU A O 1
ATOM 2085 N N . LEU A 1 253 ? -22.803 -25.815 -13.486 1.00 91.19 253 LEU A N 1
ATOM 2086 C CA . LEU A 1 253 ? -23.056 -26.684 -12.342 1.00 91.19 253 LEU A CA 1
ATOM 2087 C C . LEU A 1 253 ? -23.243 -28.160 -12.717 1.00 91.19 253 LEU A C 1
ATOM 2089 O O . LEU A 1 253 ? -23.036 -29.017 -11.860 1.00 91.19 253 LEU A O 1
ATOM 2093 N N . SER A 1 254 ? -23.616 -28.492 -13.958 1.00 90.19 254 SER A N 1
ATOM 2094 C CA . SER A 1 254 ? -23.896 -29.882 -14.361 1.00 90.19 254 SER A CA 1
ATOM 2095 C C . SER A 1 254 ? -22.697 -30.823 -14.219 1.00 90.19 254 SER A C 1
ATOM 2097 O O . SER A 1 254 ? -22.888 -32.029 -14.096 1.00 90.19 254 SER A O 1
ATOM 2099 N N . ASN A 1 255 ? -21.480 -30.279 -14.168 1.00 90.00 255 ASN A N 1
ATOM 2100 C CA . ASN A 1 255 ? -20.244 -31.042 -13.985 1.00 90.00 255 ASN A CA 1
ATOM 2101 C C . ASN A 1 255 ? -19.978 -31.450 -12.522 1.00 90.00 255 ASN A C 1
ATOM 2103 O O . ASN A 1 255 ? -18.991 -32.132 -12.250 1.00 90.00 255 ASN A O 1
ATOM 2107 N N . TYR A 1 256 ? -20.822 -31.035 -11.568 1.00 92.12 256 TYR A N 1
ATOM 2108 C CA . TYR A 1 256 ? -20.567 -31.196 -10.135 1.00 92.12 256 TYR A CA 1
ATOM 2109 C C . TYR A 1 256 ? -21.787 -31.718 -9.361 1.00 92.12 256 TYR A C 1
ATOM 2111 O O . TYR A 1 256 ? -22.941 -31.467 -9.704 1.00 92.12 256 TYR A O 1
ATOM 2119 N N . LYS A 1 257 ? -21.541 -32.393 -8.229 1.00 91.12 257 LYS A N 1
ATOM 2120 C CA . LYS A 1 257 ? -22.590 -32.779 -7.268 1.00 91.12 257 LYS A CA 1
ATOM 2121 C C . LYS A 1 257 ? -22.929 -31.602 -6.340 1.00 91.12 257 LYS A C 1
ATOM 2123 O O . LYS A 1 257 ? -22.430 -31.525 -5.224 1.00 91.12 257 LYS A O 1
ATOM 2128 N N . TRP A 1 258 ? -23.765 -30.672 -6.804 1.00 95.06 258 TRP A N 1
ATOM 2129 C CA . TRP A 1 258 ? -24.022 -29.401 -6.103 1.00 95.06 258 TRP A CA 1
ATOM 2130 C C . TRP A 1 258 ? -25.296 -29.368 -5.240 1.00 95.06 258 TRP A C 1
ATOM 2132 O O . TRP A 1 258 ? -25.337 -28.623 -4.267 1.00 95.06 258 TRP A O 1
ATOM 2142 N N . LYS A 1 259 ? -26.334 -30.159 -5.560 1.00 95.38 259 LYS A N 1
ATOM 2143 C CA . LYS A 1 259 ? -27.662 -30.057 -4.909 1.00 95.38 259 LYS A CA 1
ATOM 2144 C C . LYS A 1 259 ? -27.609 -30.239 -3.389 1.00 95.38 259 LYS A C 1
ATOM 2146 O O . LYS A 1 259 ? -28.135 -29.406 -2.661 1.00 95.38 259 LYS A O 1
ATOM 2151 N N . ALA A 1 260 ? -26.944 -31.300 -2.926 1.00 94.75 260 ALA A N 1
ATOM 2152 C CA . ALA A 1 260 ? -26.803 -31.588 -1.497 1.00 94.75 260 ALA A CA 1
ATOM 2153 C C . ALA A 1 260 ? -26.006 -30.492 -0.772 1.00 94.75 260 ALA A C 1
ATOM 2155 O O . ALA A 1 260 ? -26.391 -30.062 0.309 1.00 94.75 260 ALA A O 1
ATOM 2156 N N . ARG A 1 261 ? -24.940 -29.984 -1.409 1.00 94.94 261 ARG A N 1
ATOM 2157 C CA . ARG A 1 261 ? -24.139 -28.877 -0.876 1.00 94.94 261 ARG A CA 1
ATOM 2158 C C . ARG A 1 261 ? -24.968 -27.601 -0.737 1.00 94.94 261 ARG A C 1
ATOM 2160 O O . ARG A 1 261 ? -24.924 -26.981 0.314 1.00 94.94 261 ARG A O 1
ATOM 2167 N N . LEU A 1 262 ? -25.738 -27.230 -1.762 1.00 96.81 262 LEU A N 1
ATOM 2168 C CA . LEU A 1 262 ? -26.576 -26.030 -1.726 1.00 96.81 262 LEU A CA 1
ATOM 2169 C C . LEU A 1 262 ? -27.631 -26.103 -0.618 1.00 96.81 262 LEU A C 1
ATOM 2171 O O . LEU A 1 262 ? -27.817 -25.124 0.098 1.00 96.81 262 LEU A O 1
ATOM 2175 N N . GLN A 1 263 ? -28.296 -27.253 -0.479 1.00 96.56 263 GLN A N 1
ATOM 2176 C CA . GLN A 1 263 ? -29.315 -27.451 0.550 1.00 96.56 263 GLN A CA 1
ATOM 2177 C C . GLN A 1 263 ? -28.719 -27.304 1.955 1.00 96.56 263 GLN A C 1
ATOM 2179 O O . GLN A 1 263 ? -29.239 -26.533 2.756 1.00 96.56 263 GLN A O 1
ATOM 2184 N N . TYR A 1 264 ? -27.593 -27.973 2.217 1.00 95.62 264 TYR A N 1
ATOM 2185 C CA . TYR A 1 264 ? -26.899 -27.896 3.502 1.00 95.62 264 TYR A CA 1
ATOM 2186 C C . TYR A 1 264 ? -26.423 -26.474 3.838 1.00 95.62 264 TYR A C 1
ATOM 2188 O O . TYR A 1 264 ? -26.610 -26.004 4.961 1.00 95.62 264 TYR A O 1
ATOM 2196 N N . GLU A 1 265 ? -25.839 -25.760 2.867 1.00 95.88 265 GLU A N 1
ATOM 2197 C CA . GLU A 1 265 ? -25.410 -24.372 3.078 1.00 95.88 265 GLU A CA 1
ATOM 2198 C C . GLU A 1 265 ? -26.592 -23.446 3.382 1.00 95.88 265 GLU A C 1
ATOM 2200 O O . GLU A 1 265 ? -26.517 -22.655 4.320 1.00 95.88 265 GLU A O 1
ATOM 2205 N N . TYR A 1 266 ? -27.686 -23.560 2.620 1.00 96.19 266 TYR A N 1
ATOM 2206 C CA . TYR A 1 266 ? -28.903 -22.777 2.835 1.00 96.19 266 TYR A CA 1
ATOM 2207 C C . TYR A 1 266 ? -29.477 -23.007 4.239 1.00 96.19 266 TYR A C 1
ATOM 2209 O O . TYR A 1 266 ? -29.666 -22.051 4.987 1.00 96.19 266 TYR A O 1
ATOM 2217 N N . GLU A 1 267 ? -29.674 -24.268 4.634 1.00 95.06 267 GLU A N 1
ATOM 2218 C CA . GLU A 1 267 ? -30.195 -24.622 5.960 1.00 95.06 267 GLU A CA 1
ATOM 2219 C C . GLU A 1 267 ? -29.288 -24.120 7.089 1.00 95.06 267 GLU A C 1
ATOM 2221 O O . GLU A 1 267 ? -29.775 -23.615 8.102 1.00 95.06 267 GLU A O 1
ATOM 2226 N N . THR A 1 268 ? -27.967 -24.203 6.907 1.00 92.88 268 THR A N 1
ATOM 2227 C CA . THR A 1 268 ? -26.997 -23.704 7.888 1.00 92.88 268 THR A CA 1
ATOM 2228 C C . THR A 1 268 ? -27.085 -22.184 8.040 1.00 92.88 268 THR A C 1
ATOM 2230 O O . THR A 1 268 ? -27.086 -21.683 9.163 1.00 92.88 268 THR A O 1
ATOM 2233 N N . ILE A 1 269 ? -27.198 -21.440 6.935 1.00 92.62 269 ILE A N 1
ATOM 2234 C CA . ILE A 1 269 ? -27.322 -19.972 6.950 1.00 92.62 269 ILE A CA 1
ATOM 2235 C C . ILE A 1 269 ? -28.610 -19.537 7.661 1.00 92.62 269 ILE A C 1
ATOM 2237 O O . ILE A 1 269 ? -28.552 -18.646 8.514 1.00 92.62 269 ILE A O 1
ATOM 2241 N N . CYS A 1 270 ? -29.736 -20.195 7.369 1.00 90.62 270 CYS A N 1
ATOM 2242 C CA . CYS A 1 270 ? -31.021 -19.934 8.024 1.00 90.62 270 CYS A CA 1
ATOM 2243 C C . CYS A 1 270 ? -30.959 -20.255 9.525 1.00 90.62 270 CYS A C 1
ATOM 2245 O O . CYS A 1 270 ? -31.287 -19.414 10.361 1.00 90.62 270 CYS A O 1
ATOM 2247 N N . LYS A 1 271 ? -30.437 -21.434 9.897 1.00 88.56 271 LYS A N 1
ATOM 2248 C CA . LYS A 1 271 ? -30.301 -21.859 11.302 1.00 88.56 271 LYS A CA 1
ATOM 2249 C C . LYS A 1 271 ? -29.431 -20.906 12.126 1.00 88.56 271 LYS A C 1
ATOM 2251 O O . LYS A 1 271 ? -29.716 -20.678 13.299 1.00 88.56 271 LYS A O 1
ATOM 2256 N N . LEU A 1 272 ? -28.376 -20.356 11.522 1.00 85.69 272 LEU A N 1
ATOM 2257 C CA . LEU A 1 272 ? -27.480 -19.388 12.160 1.00 85.69 272 LEU A CA 1
ATOM 2258 C C . LEU A 1 272 ? -27.988 -17.935 12.088 1.00 85.69 272 LEU A C 1
ATOM 2260 O O . LEU A 1 272 ? -27.313 -17.045 12.597 1.00 85.69 272 LEU A O 1
ATOM 2264 N N . LYS A 1 273 ? -29.168 -17.688 11.495 1.00 85.56 273 LYS A N 1
ATOM 2265 C CA . LYS A 1 273 ? -29.796 -16.363 11.333 1.00 85.56 273 LYS A CA 1
ATOM 2266 C C . LYS A 1 273 ? -28.955 -15.348 10.543 1.00 85.56 273 LYS A C 1
ATOM 2268 O O . LYS A 1 273 ? -29.040 -14.145 10.780 1.00 85.56 273 LYS A O 1
ATOM 2273 N N . PHE A 1 274 ? -28.167 -15.805 9.566 1.00 88.12 274 PHE A N 1
ATOM 2274 C CA . PHE A 1 274 ? -27.349 -14.922 8.717 1.00 88.12 274 PHE A CA 1
ATOM 2275 C C . PHE A 1 274 ? -28.001 -14.565 7.376 1.00 88.12 274 PHE A C 1
ATOM 2277 O O . PHE A 1 274 ? -27.379 -13.915 6.540 1.00 88.12 274 PHE A O 1
ATOM 2284 N N . THR A 1 275 ? -29.261 -14.931 7.154 1.00 90.69 275 THR A N 1
ATOM 2285 C CA . THR A 1 275 ? -29.965 -14.676 5.891 1.00 90.69 275 THR A CA 1
ATOM 2286 C C . THR A 1 275 ? -29.974 -13.199 5.493 1.00 90.69 275 THR A C 1
ATOM 2288 O O . THR A 1 275 ? -29.584 -12.871 4.371 1.00 90.69 275 THR A O 1
ATOM 2291 N N . ASN A 1 276 ? -30.337 -12.294 6.412 1.00 88.75 276 ASN A N 1
ATOM 2292 C CA . ASN A 1 276 ? -30.341 -10.850 6.140 1.00 88.75 276 ASN A CA 1
ATOM 2293 C C . ASN A 1 276 ? -28.949 -10.342 5.747 1.00 88.75 276 ASN A C 1
ATOM 2295 O O . ASN A 1 276 ? -28.828 -9.543 4.825 1.00 88.75 276 ASN A O 1
ATOM 2299 N N . TYR A 1 277 ? -27.889 -10.860 6.369 1.00 89.69 277 TYR A N 1
ATOM 2300 C CA . TYR A 1 277 ? -26.514 -10.491 6.032 1.00 89.69 277 TYR A CA 1
ATOM 2301 C C . TYR A 1 277 ? -26.166 -10.831 4.576 1.00 89.69 277 TYR A C 1
ATOM 2303 O O . TYR A 1 277 ? -25.678 -9.978 3.835 1.00 89.69 277 TYR A O 1
ATOM 2311 N N . PHE A 1 278 ? -26.490 -12.050 4.134 1.00 92.69 278 PHE A N 1
ATOM 2312 C CA . PHE A 1 278 ? -26.284 -12.473 2.747 1.00 92.69 278 PHE A CA 1
ATOM 2313 C C . PHE A 1 278 ? -27.104 -11.653 1.751 1.00 92.69 278 PHE A C 1
ATOM 2315 O O . PHE A 1 278 ? -26.590 -11.293 0.692 1.00 92.69 278 PHE A O 1
ATOM 2322 N N . LEU A 1 279 ? -28.360 -11.347 2.084 1.00 92.38 279 LEU A N 1
ATOM 2323 C CA . LEU A 1 279 ? -29.248 -10.567 1.222 1.00 92.38 279 LEU A CA 1
ATOM 2324 C C . LEU A 1 279 ? -28.791 -9.116 1.080 1.00 92.38 279 LEU A C 1
ATOM 2326 O O . LEU A 1 279 ? -28.779 -8.600 -0.035 1.00 92.38 279 LEU A O 1
ATOM 2330 N N . ILE A 1 280 ? -28.377 -8.476 2.175 1.00 92.00 280 ILE A N 1
ATOM 2331 C CA . ILE A 1 280 ? -27.829 -7.115 2.158 1.00 92.00 280 ILE A CA 1
ATOM 2332 C C . ILE A 1 280 ? -26.599 -7.060 1.247 1.00 92.00 280 ILE A C 1
ATOM 2334 O O . ILE A 1 280 ? -26.507 -6.176 0.394 1.00 92.00 280 ILE A O 1
ATOM 2338 N N . ILE A 1 281 ? -25.677 -8.021 1.391 1.00 93.88 281 ILE A N 1
ATOM 2339 C CA . ILE A 1 281 ? -24.461 -8.073 0.572 1.00 93.88 281 ILE A CA 1
ATOM 2340 C C . ILE A 1 281 ? -24.788 -8.322 -0.897 1.00 93.88 281 ILE A C 1
ATOM 2342 O O . ILE A 1 281 ? -24.299 -7.611 -1.774 1.00 93.88 281 ILE A O 1
ATOM 2346 N N . TRP A 1 282 ? -25.649 -9.299 -1.177 1.00 94.62 282 TRP A N 1
ATOM 2347 C CA . TRP A 1 282 ? -26.135 -9.568 -2.527 1.00 94.62 282 TRP A CA 1
ATOM 2348 C C . TRP A 1 282 ? -26.734 -8.318 -3.184 1.00 94.62 282 TRP A C 1
ATOM 2350 O O . TRP A 1 282 ? -26.443 -8.032 -4.346 1.00 94.62 282 TRP A O 1
ATOM 2360 N N . ASP A 1 283 ? -27.535 -7.557 -2.443 1.00 94.38 283 ASP A N 1
ATOM 2361 C CA . ASP A 1 283 ? -28.249 -6.393 -2.948 1.00 94.38 283 ASP A CA 1
ATOM 2362 C C . ASP A 1 283 ? -27.318 -5.248 -3.364 1.00 94.38 283 ASP A C 1
ATOM 2364 O O . ASP A 1 283 ? -27.385 -4.801 -4.514 1.00 94.38 283 ASP A O 1
ATOM 2368 N N . PHE A 1 284 ? -26.407 -4.801 -2.490 1.00 94.19 284 PHE A N 1
ATOM 2369 C CA . PHE A 1 284 ? -25.503 -3.710 -2.866 1.00 94.19 284 PHE A CA 1
ATOM 2370 C C . PHE A 1 284 ? -24.496 -4.149 -3.932 1.00 94.19 284 PHE A C 1
ATOM 2372 O O . PHE A 1 284 ? -24.111 -3.341 -4.773 1.00 94.19 284 PHE A O 1
ATOM 2379 N N . LEU A 1 285 ? -24.096 -5.426 -3.963 1.00 95.44 285 LEU A N 1
ATOM 2380 C CA . LEU A 1 285 ? -23.231 -5.946 -5.023 1.00 95.44 285 LEU A CA 1
ATOM 2381 C C . LEU A 1 285 ? -23.950 -6.016 -6.372 1.00 95.44 285 LEU A C 1
ATOM 2383 O O . LEU A 1 285 ? -23.354 -5.717 -7.409 1.00 95.44 285 LEU A O 1
ATOM 2387 N N . LYS A 1 286 ? -25.236 -6.378 -6.372 1.00 94.94 286 LYS A N 1
ATOM 2388 C CA . LYS A 1 286 ? -26.093 -6.325 -7.560 1.00 94.94 286 LYS A CA 1
ATOM 2389 C C . LYS A 1 286 ? -26.237 -4.887 -8.060 1.00 94.94 286 LYS A C 1
ATOM 2391 O O . LYS A 1 286 ? -26.108 -4.657 -9.263 1.00 94.94 286 LYS A O 1
ATOM 2396 N N . TRP A 1 287 ? -26.455 -3.927 -7.160 1.00 96.62 287 TRP A N 1
ATOM 2397 C CA . TRP A 1 287 ? -26.478 -2.502 -7.502 1.00 96.62 287 TRP A CA 1
ATOM 2398 C C . TRP A 1 287 ? -25.129 -2.027 -8.060 1.00 96.62 287 TRP A C 1
ATOM 2400 O O . TRP A 1 287 ? -25.094 -1.412 -9.125 1.00 96.62 287 TRP A O 1
ATOM 2410 N N . ALA A 1 288 ? -24.016 -2.377 -7.414 1.00 95.75 288 ALA A N 1
ATOM 2411 C CA . ALA A 1 288 ? -22.676 -1.980 -7.839 1.00 95.75 288 ALA A CA 1
ATOM 2412 C C . ALA A 1 288 ? -22.354 -2.502 -9.249 1.00 95.75 288 ALA A C 1
ATOM 2414 O O . ALA A 1 288 ? -21.924 -1.737 -10.110 1.00 95.75 288 ALA A O 1
ATOM 2415 N N . ARG A 1 289 ? -22.658 -3.777 -9.531 1.00 92.44 289 ARG A N 1
ATOM 2416 C CA . ARG A 1 289 ? -22.492 -4.365 -10.871 1.00 92.44 289 ARG A CA 1
ATOM 2417 C C . ARG A 1 289 ? -23.375 -3.700 -11.926 1.00 92.44 289 ARG A C 1
ATOM 2419 O O . ARG A 1 289 ? -22.904 -3.479 -13.038 1.00 92.44 289 ARG A O 1
ATOM 2426 N N . LYS A 1 290 ? -24.625 -3.355 -11.590 1.00 95.06 290 LYS A N 1
ATOM 2427 C CA . LYS A 1 290 ? -25.528 -2.616 -12.491 1.00 95.06 290 LYS A CA 1
ATOM 2428 C C . LYS A 1 290 ? -24.965 -1.236 -12.860 1.00 95.06 290 LYS A C 1
ATOM 2430 O O . LYS A 1 290 ? -25.180 -0.788 -13.977 1.00 95.06 290 LYS A O 1
ATOM 2435 N N . ASN A 1 291 ? -24.233 -0.600 -11.946 1.00 95.19 291 ASN A N 1
ATOM 2436 C CA . ASN A 1 291 ? -23.559 0.687 -12.154 1.00 95.19 291 ASN A CA 1
ATOM 2437 C C . ASN A 1 291 ? -22.102 0.538 -12.638 1.00 95.19 291 ASN A C 1
ATOM 2439 O O . ASN A 1 291 ? -21.305 1.472 -12.521 1.00 95.19 291 ASN A O 1
ATOM 2443 N N . GLU A 1 292 ? -21.743 -0.640 -13.163 1.00 92.50 292 GLU A N 1
ATOM 2444 C CA . GLU A 1 292 ? -20.428 -0.946 -13.741 1.00 92.50 292 GLU A CA 1
ATOM 2445 C C . GLU A 1 292 ? -19.251 -0.755 -12.765 1.00 92.50 292 GLU A C 1
ATOM 2447 O O . GLU A 1 292 ? -18.118 -0.492 -13.168 1.00 92.50 292 GLU A O 1
ATOM 2452 N N . ILE A 1 293 ? -19.497 -0.894 -11.459 1.00 95.00 293 ILE A N 1
ATOM 2453 C CA . ILE A 1 293 ? -18.448 -0.884 -10.436 1.00 95.00 293 ILE A CA 1
ATOM 2454 C C . ILE A 1 293 ? -17.832 -2.278 -10.365 1.00 95.00 293 ILE A C 1
ATOM 2456 O O . ILE A 1 293 ? -18.520 -3.281 -10.142 1.00 95.00 293 ILE A O 1
ATOM 2460 N N . LEU A 1 294 ? -16.511 -2.350 -10.539 1.00 93.81 294 LEU A N 1
ATOM 2461 C CA . LEU A 1 294 ? -15.810 -3.623 -10.504 1.00 93.81 294 LEU A CA 1
ATOM 2462 C C . LEU A 1 294 ? -15.692 -4.154 -9.070 1.00 93.81 294 LEU A C 1
ATOM 2464 O O . LEU A 1 294 ? -15.181 -3.473 -8.177 1.00 93.81 294 LEU A O 1
ATOM 2468 N N . ILE A 1 295 ? -16.114 -5.404 -8.887 1.00 94.00 295 ILE A N 1
ATOM 2469 C CA . ILE A 1 295 ? -16.032 -6.144 -7.626 1.00 94.00 295 ILE A CA 1
ATOM 2470 C C . ILE A 1 295 ? -14.950 -7.215 -7.748 1.00 94.00 295 ILE A C 1
ATOM 2472 O O . ILE A 1 295 ? -14.834 -7.896 -8.772 1.00 94.00 295 ILE A O 1
ATOM 2476 N N . GLY A 1 296 ? -14.143 -7.354 -6.702 1.00 91.81 296 GLY A N 1
ATOM 2477 C CA . GLY A 1 296 ? -13.103 -8.364 -6.630 1.00 91.81 296 GLY A CA 1
ATOM 2478 C C . GLY A 1 296 ? -13.660 -9.789 -6.613 1.00 91.81 296 GLY A C 1
ATOM 2479 O O . GLY A 1 296 ? -14.846 -10.021 -6.385 1.00 91.81 296 GLY A O 1
ATOM 2480 N N . PRO A 1 297 ? -12.804 -10.789 -6.860 1.00 90.06 297 PRO A N 1
ATOM 2481 C CA . PRO A 1 297 ? -13.252 -12.169 -6.998 1.00 90.06 297 PRO A CA 1
ATOM 2482 C C . PRO A 1 297 ? -13.749 -12.817 -5.695 1.00 90.06 297 PRO A C 1
ATOM 2484 O O . PRO A 1 297 ? -14.365 -13.882 -5.763 1.00 90.06 297 PRO A O 1
ATOM 2487 N N . GLY A 1 298 ? -13.486 -12.192 -4.549 1.00 86.69 298 GLY A N 1
ATOM 2488 C CA . GLY A 1 298 ? -13.802 -12.660 -3.202 1.00 86.69 298 GLY A CA 1
ATOM 2489 C C . GLY A 1 298 ? -12.582 -12.534 -2.286 1.00 86.69 298 GLY A C 1
ATOM 2490 O O . GLY A 1 298 ? -11.446 -12.440 -2.757 1.00 86.69 298 GLY A O 1
ATOM 2491 N N . ARG A 1 299 ? -12.802 -12.561 -0.973 1.00 86.50 299 ARG A N 1
ATOM 2492 C CA . ARG A 1 299 ? -11.735 -12.514 0.030 1.00 86.50 299 ARG A CA 1
ATOM 2493 C C . ARG A 1 299 ? -12.090 -13.403 1.219 1.00 86.50 299 ARG A C 1
ATOM 2495 O O . ARG A 1 299 ? -13.249 -13.636 1.545 1.00 86.50 299 ARG A O 1
ATOM 2502 N N . GLY A 1 300 ? -11.052 -13.955 1.838 1.00 88.69 300 GLY A N 1
ATOM 2503 C CA . GLY A 1 300 ? -11.191 -14.765 3.047 1.00 88.69 300 GLY A CA 1
ATOM 2504 C C . GLY A 1 300 ? -11.809 -16.132 2.756 1.00 88.69 300 GLY A C 1
ATOM 2505 O O . GLY A 1 300 ? -11.609 -16.703 1.686 1.00 88.69 300 GLY A O 1
ATOM 2506 N N . SER A 1 301 ? -12.526 -16.691 3.730 1.00 90.94 301 SER A N 1
ATOM 2507 C CA . SER A 1 301 ? -13.179 -17.998 3.588 1.00 90.94 301 SER A CA 1
ATOM 2508 C C . SER A 1 301 ? -14.504 -17.953 2.826 1.00 90.94 301 SER A C 1
ATOM 2510 O O . SER A 1 301 ? -14.956 -19.010 2.403 1.00 90.94 301 SER A O 1
ATOM 2512 N N . ALA A 1 302 ? -15.092 -16.775 2.580 1.00 92.56 302 ALA A N 1
ATOM 2513 C CA . ALA A 1 302 ? -16.376 -16.635 1.882 1.00 92.56 302 ALA A CA 1
ATOM 2514 C C . ALA A 1 302 ? -16.410 -17.349 0.515 1.00 92.56 302 ALA A C 1
ATOM 2516 O O . ALA A 1 302 ? -17.427 -17.930 0.140 1.00 92.56 302 ALA A O 1
ATOM 2517 N N . SER A 1 303 ? -15.275 -17.410 -0.194 1.00 94.06 303 SER A N 1
ATOM 2518 C CA . SER A 1 303 ? -15.140 -18.145 -1.464 1.00 94.06 303 SER A CA 1
ATOM 2519 C C . SER A 1 303 ? -15.335 -19.663 -1.340 1.00 94.06 303 SER A C 1
ATOM 2521 O O . SER A 1 303 ? -15.395 -20.343 -2.357 1.00 94.06 303 SER A O 1
ATOM 2523 N N . GLY A 1 304 ? -15.429 -20.213 -0.124 1.00 94.56 304 GLY A N 1
ATOM 2524 C CA . GLY A 1 304 ? -15.782 -21.610 0.134 1.00 94.56 304 GLY A CA 1
ATOM 2525 C C . GLY A 1 304 ? -17.283 -21.913 0.078 1.00 94.56 304 GLY A C 1
ATOM 2526 O O . GLY A 1 304 ? -17.651 -23.087 0.062 1.00 94.56 304 GLY A O 1
ATOM 2527 N N . SER A 1 305 ? -18.148 -20.895 0.030 1.00 96.25 305 SER A N 1
ATOM 2528 C CA . SER A 1 305 ? -19.606 -21.060 -0.015 1.00 96.25 305 SER A CA 1
ATOM 2529 C C . SER A 1 305 ? -20.144 -21.078 -1.448 1.00 96.25 305 SER A C 1
ATOM 2531 O O . SER A 1 305 ? -19.910 -20.161 -2.238 1.00 96.25 305 SER A O 1
ATOM 2533 N N . LEU A 1 306 ? -20.911 -22.120 -1.776 1.00 96.81 306 LEU A N 1
ATOM 2534 C CA . LEU A 1 306 ? -21.684 -22.211 -3.011 1.00 96.81 306 LEU A CA 1
ATOM 2535 C C . LEU A 1 306 ? -22.828 -21.190 -3.024 1.00 96.81 306 LEU A C 1
ATOM 2537 O O . LEU A 1 306 ? -23.105 -20.618 -4.076 1.00 96.81 306 LEU A O 1
ATOM 2541 N N . VAL A 1 307 ? -23.455 -20.919 -1.875 1.00 97.19 307 VAL A N 1
ATOM 2542 C CA . VAL A 1 307 ? -24.458 -19.850 -1.736 1.00 97.19 307 VAL A CA 1
ATOM 2543 C C . VAL A 1 307 ? -23.841 -18.490 -2.071 1.00 97.19 307 VAL A C 1
ATOM 2545 O O . VAL A 1 307 ? -24.391 -17.768 -2.900 1.00 97.19 307 VAL A O 1
ATOM 2548 N N . ALA A 1 308 ? -22.664 -18.165 -1.523 1.00 96.19 308 ALA A N 1
ATOM 2549 C CA . ALA A 1 308 ? -21.962 -16.919 -1.841 1.00 96.19 308 ALA A CA 1
ATOM 2550 C C . ALA A 1 308 ? -21.606 -16.809 -3.336 1.00 96.19 308 ALA A C 1
ATOM 2552 O O . ALA A 1 308 ? -21.734 -15.734 -3.920 1.00 96.19 308 ALA A O 1
ATOM 2553 N N . TYR A 1 309 ? -21.208 -17.916 -3.971 1.00 95.50 309 TYR A N 1
ATOM 2554 C CA . TYR A 1 309 ? -20.936 -17.955 -5.410 1.00 95.50 309 TYR A CA 1
ATOM 2555 C C . TYR A 1 309 ? -22.193 -17.710 -6.261 1.00 95.50 309 TYR A C 1
ATOM 2557 O O . TYR A 1 309 ? -22.166 -16.922 -7.204 1.00 95.50 309 TYR A O 1
ATOM 2565 N N . LEU A 1 310 ? -23.317 -18.351 -5.920 1.00 96.12 310 LEU A N 1
ATOM 2566 C CA . LEU A 1 310 ? -24.588 -18.202 -6.642 1.00 96.12 310 LEU A CA 1
ATOM 2567 C C . LEU A 1 310 ? -25.189 -16.803 -6.498 1.00 96.12 310 LEU A C 1
ATOM 2569 O O . LEU A 1 310 ? -25.777 -16.288 -7.445 1.00 96.12 310 LEU A O 1
ATOM 2573 N N . LEU A 1 311 ? -25.007 -16.176 -5.337 1.00 95.06 311 LEU A N 1
ATOM 2574 C CA . LEU A 1 311 ? -25.364 -14.777 -5.104 1.00 95.06 311 LEU A CA 1
ATOM 2575 C C . LEU A 1 311 ? -24.357 -13.796 -5.725 1.00 95.06 311 LEU A C 1
ATOM 2577 O O . LEU A 1 311 ? -24.521 -12.584 -5.604 1.00 95.06 311 LEU A O 1
ATOM 2581 N N . GLU A 1 312 ? -23.301 -14.296 -6.371 1.00 93.25 312 GLU A N 1
ATOM 2582 C CA . GLU A 1 312 ? -22.215 -13.493 -6.933 1.00 93.25 312 GLU A CA 1
ATOM 2583 C C . GLU A 1 312 ? -21.547 -12.577 -5.891 1.00 93.25 312 GLU A C 1
ATOM 2585 O O . GLU A 1 312 ? -20.997 -11.520 -6.213 1.00 93.25 312 GLU A O 1
ATOM 2590 N N . ILE A 1 313 ? -21.591 -12.974 -4.619 1.00 94.44 313 ILE A N 1
ATOM 2591 C CA . ILE A 1 313 ? -20.783 -12.368 -3.557 1.00 94.44 313 ILE A CA 1
ATOM 2592 C C . ILE A 1 313 ? -19.310 -12.675 -3.827 1.00 94.44 313 ILE A C 1
ATOM 2594 O O . ILE A 1 313 ? -18.440 -11.824 -3.658 1.00 94.44 313 ILE A O 1
ATOM 2598 N N . THR A 1 314 ? -19.040 -13.880 -4.329 1.00 93.56 314 THR A N 1
ATOM 2599 C CA . THR A 1 314 ? -17.738 -14.286 -4.854 1.00 93.56 314 THR A CA 1
ATOM 2600 C C . THR A 1 314 ? -17.889 -14.731 -6.308 1.00 93.56 314 THR A C 1
ATOM 2602 O O . THR A 1 314 ? -18.958 -15.155 -6.741 1.00 93.56 314 THR A O 1
ATOM 2605 N N . SER A 1 315 ? -16.811 -14.635 -7.088 1.00 90.88 315 SER A N 1
ATOM 2606 C CA . SER A 1 315 ? -16.770 -15.126 -8.481 1.00 90.88 315 SER A CA 1
ATOM 2607 C C . SER A 1 315 ? -16.015 -16.451 -8.623 1.00 90.88 315 SER A C 1
ATOM 2609 O O . SER A 1 315 ? -15.822 -16.956 -9.729 1.00 90.88 315 SER A O 1
ATOM 2611 N N . VAL A 1 316 ? -15.563 -17.016 -7.503 1.00 91.50 316 VAL A N 1
ATOM 2612 C CA . VAL A 1 316 ? -14.834 -18.281 -7.450 1.00 91.50 316 VAL A CA 1
ATOM 2613 C C . VAL A 1 316 ? -15.828 -19.414 -7.240 1.00 91.50 316 VAL A C 1
ATOM 2615 O O . VAL A 1 316 ? -16.463 -19.477 -6.195 1.00 91.50 316 VAL A O 1
ATOM 2618 N N . ASN A 1 317 ? -15.915 -20.344 -8.193 1.00 92.88 317 ASN A N 1
ATOM 2619 C CA . ASN A 1 317 ? -16.704 -21.563 -8.024 1.00 92.88 317 ASN A CA 1
ATOM 2620 C C . ASN A 1 317 ? -16.019 -22.501 -7.000 1.00 92.88 317 ASN A C 1
ATOM 2622 O O . ASN A 1 317 ? -14.968 -23.073 -7.322 1.00 92.88 317 ASN A O 1
ATOM 2626 N N . PRO A 1 318 ? -16.587 -22.711 -5.795 1.00 95.25 318 PRO A N 1
ATOM 2627 C CA . PRO A 1 318 ? -15.950 -23.516 -4.753 1.00 95.25 318 PRO A CA 1
ATOM 2628 C C . PRO A 1 318 ? -15.822 -24.993 -5.128 1.00 95.25 318 PRO A C 1
ATOM 2630 O O . PRO A 1 318 ? -14.854 -25.642 -4.730 1.00 95.25 318 PRO A O 1
ATOM 2633 N N . LEU A 1 319 ? -16.750 -25.524 -5.929 1.00 94.50 319 LEU A N 1
ATOM 2634 C CA . LEU A 1 319 ? -16.763 -26.932 -6.333 1.00 94.50 319 LEU A CA 1
ATOM 2635 C C . LEU A 1 319 ? -15.595 -27.250 -7.270 1.00 94.50 319 LEU A C 1
ATOM 2637 O O . LEU A 1 319 ? -14.985 -28.310 -7.159 1.00 94.50 319 LEU A O 1
ATOM 2641 N N . LYS A 1 320 ? -15.226 -26.299 -8.139 1.00 91.44 320 LYS A N 1
ATOM 2642 C CA . LYS A 1 320 ? -14.092 -26.435 -9.063 1.00 91.44 320 LYS A CA 1
ATOM 2643 C C . LYS A 1 320 ? -12.751 -26.591 -8.341 1.00 91.44 320 LYS A C 1
ATOM 2645 O O . LYS A 1 320 ? -11.895 -27.335 -8.806 1.00 91.44 320 LYS A O 1
ATOM 2650 N N . TYR A 1 321 ? -12.557 -25.880 -7.229 1.00 91.50 321 TYR A N 1
ATOM 2651 C CA . TYR A 1 321 ? -11.284 -25.850 -6.497 1.00 91.50 321 TYR A CA 1
ATOM 2652 C C . TYR A 1 321 ? -11.282 -26.711 -5.225 1.00 91.50 321 TYR A C 1
ATOM 2654 O O . TYR A 1 321 ? -10.279 -26.727 -4.500 1.00 91.50 321 TYR A O 1
ATOM 2662 N N . GLY A 1 322 ? -12.382 -27.423 -4.951 1.00 90.94 322 GLY A N 1
ATOM 2663 C CA . GLY A 1 322 ? -12.550 -28.240 -3.749 1.00 90.94 322 GLY A CA 1
ATOM 2664 C C . GLY A 1 322 ? -12.516 -27.412 -2.463 1.00 90.94 322 GLY A C 1
ATOM 2665 O O . GLY A 1 322 ? -11.828 -27.786 -1.517 1.00 90.94 322 GLY A O 1
ATOM 2666 N N . LEU A 1 323 ? -13.181 -26.253 -2.448 1.00 95.00 323 LEU A N 1
ATOM 2667 C CA . LEU A 1 323 ? -13.235 -25.366 -1.283 1.00 95.00 323 LEU A CA 1
ATOM 2668 C C . LEU A 1 323 ? -14.317 -25.811 -0.285 1.00 95.00 323 LEU A C 1
ATOM 2670 O O . LEU A 1 323 ? -15.394 -26.290 -0.654 1.00 95.00 323 LEU A O 1
ATOM 2674 N N . ILE A 1 324 ? -14.028 -25.636 1.004 1.00 94.19 324 ILE A N 1
ATOM 2675 C CA . ILE A 1 324 ? -14.814 -26.201 2.106 1.00 94.19 324 ILE A CA 1
ATOM 2676 C C . ILE A 1 324 ? -15.681 -25.111 2.752 1.00 94.19 324 ILE A C 1
ATOM 2678 O O . ILE A 1 324 ? -15.169 -24.049 3.102 1.00 94.19 324 ILE A O 1
ATOM 2682 N N . PHE A 1 325 ? -16.982 -25.371 2.922 1.00 94.56 325 PHE A N 1
ATOM 2683 C CA . PHE A 1 325 ? -17.936 -24.397 3.472 1.00 94.56 325 PHE A CA 1
ATOM 2684 C C . PHE A 1 325 ? -17.795 -24.262 4.984 1.00 94.56 325 PHE A C 1
ATOM 2686 O O . PHE A 1 325 ? -17.848 -23.160 5.510 1.00 94.56 325 PHE A O 1
ATOM 2693 N N . GLU A 1 326 ? -17.515 -25.361 5.673 1.00 93.19 326 GLU A N 1
ATOM 2694 C CA . GLU A 1 326 ? -17.358 -25.443 7.125 1.00 93.19 326 GLU A CA 1
ATOM 2695 C C . GLU A 1 326 ? -16.183 -24.591 7.620 1.00 93.19 326 GLU A C 1
ATOM 2697 O O . GLU A 1 326 ? -16.162 -24.122 8.755 1.00 93.19 326 GLU A O 1
ATOM 2702 N N . ARG A 1 327 ? -15.211 -24.320 6.740 1.00 91.19 327 ARG A N 1
ATOM 2703 C CA . ARG A 1 327 ? -14.118 -23.384 7.014 1.00 91.19 327 ARG A CA 1
ATOM 2704 C C . ARG A 1 327 ? -14.587 -21.923 7.038 1.00 91.19 327 ARG A C 1
ATOM 2706 O O . ARG A 1 327 ? -13.902 -21.080 7.622 1.00 91.19 327 ARG A O 1
ATOM 2713 N N . PHE A 1 328 ? -15.700 -21.615 6.382 1.00 92.12 328 PHE A N 1
ATOM 2714 C CA . PHE A 1 328 ? -16.354 -20.311 6.380 1.00 92.12 328 PHE A CA 1
ATOM 2715 C C . PHE A 1 328 ? -17.423 -20.212 7.472 1.00 92.12 328 PHE A C 1
ATOM 2717 O O . PHE A 1 328 ? -17.312 -19.340 8.329 1.00 92.12 328 PHE A O 1
ATOM 2724 N N . LEU A 1 329 ? -18.399 -21.121 7.479 1.00 90.75 329 LEU A N 1
ATOM 2725 C CA . LEU A 1 329 ? -19.460 -21.193 8.482 1.00 90.75 329 LEU A CA 1
ATOM 2726 C C . LEU A 1 329 ? -19.539 -22.603 9.059 1.00 90.75 329 LEU A C 1
ATOM 2728 O O . LEU A 1 329 ? -19.820 -23.558 8.342 1.00 90.75 329 LEU A O 1
ATOM 2732 N N . ASN A 1 330 ? -19.318 -22.718 10.368 1.00 88.69 330 ASN A N 1
ATOM 2733 C CA . ASN A 1 330 ? -19.362 -23.983 11.091 1.00 88.69 330 ASN A CA 1
ATOM 2734 C C . ASN A 1 330 ? -20.507 -23.953 12.118 1.00 88.69 330 ASN A C 1
ATOM 2736 O O . ASN A 1 330 ? -20.434 -23.163 13.060 1.00 88.69 330 ASN A O 1
ATOM 2740 N N . PRO A 1 331 ? -21.542 -24.803 12.008 1.00 82.69 331 PRO A N 1
ATOM 2741 C CA . PRO A 1 331 ? -22.662 -24.794 12.948 1.00 82.69 331 PRO A CA 1
ATOM 2742 C C . PRO A 1 331 ? -22.268 -25.214 14.376 1.00 82.69 331 PRO A C 1
ATOM 2744 O O . PRO A 1 331 ? -22.957 -24.833 15.321 1.00 82.69 331 PRO A O 1
ATOM 2747 N N . GLN A 1 332 ? -21.160 -25.944 14.565 1.00 83.38 332 GLN A N 1
ATOM 2748 C CA . GLN A 1 332 ? -20.633 -26.294 15.895 1.00 83.38 332 GLN A CA 1
ATOM 2749 C C . GLN A 1 332 ? -19.814 -25.163 16.535 1.00 83.38 332 GLN A C 1
ATOM 2751 O O . GLN A 1 332 ? -19.550 -25.186 17.737 1.00 83.38 332 GLN A O 1
ATOM 2756 N N . ARG A 1 333 ? -19.407 -24.159 15.746 1.00 76.88 333 ARG A N 1
ATOM 2757 C CA . ARG A 1 333 ? -18.698 -22.966 16.215 1.00 76.88 333 ARG A CA 1
ATOM 2758 C C . ARG A 1 333 ? -19.389 -21.725 15.665 1.00 76.88 333 ARG A C 1
ATOM 2760 O O . ARG A 1 333 ? -19.003 -21.210 14.618 1.00 76.88 333 ARG A O 1
ATOM 2767 N N . ILE A 1 334 ? -20.363 -21.222 16.418 1.00 68.88 334 ILE A N 1
ATOM 2768 C CA . ILE A 1 334 ? -21.078 -19.989 16.082 1.00 68.88 334 ILE A CA 1
ATOM 2769 C C . ILE A 1 334 ? -20.110 -18.808 16.228 1.00 68.88 334 ILE A C 1
ATOM 2771 O O . ILE A 1 334 ? -19.919 -18.249 17.304 1.00 68.88 334 ILE A O 1
ATOM 2775 N N . THR A 1 335 ? -19.455 -18.474 15.124 1.00 70.50 335 THR A N 1
ATOM 2776 C CA . THR A 1 335 ? -18.654 -17.265 14.930 1.00 70.50 335 THR A CA 1
ATOM 2777 C C . THR A 1 335 ? -19.271 -16.470 13.796 1.00 70.50 335 THR A C 1
ATOM 2779 O O . THR A 1 335 ? -19.782 -17.067 12.846 1.00 70.50 335 THR A O 1
ATOM 2782 N N . MET A 1 336 ? -19.217 -15.142 13.884 1.00 73.44 336 MET A N 1
ATOM 2783 C CA . MET A 1 336 ? -19.785 -14.282 12.849 1.00 73.44 336 MET A CA 1
ATOM 2784 C C . MET A 1 336 ? -19.093 -14.531 11.497 1.00 73.44 336 MET A C 1
ATOM 2786 O O . MET A 1 336 ? -17.869 -14.704 11.464 1.00 73.44 336 MET A O 1
ATOM 2790 N N . PRO A 1 337 ? -19.850 -14.582 10.385 1.00 78.19 337 PRO A N 1
ATOM 2791 C CA . PRO A 1 337 ? -19.268 -14.651 9.058 1.00 78.19 337 PRO A CA 1
ATOM 2792 C C . PRO A 1 337 ? -18.596 -13.318 8.738 1.00 78.19 337 PRO A C 1
ATOM 2794 O O . PRO A 1 337 ? -19.240 -12.275 8.746 1.00 78.19 337 PRO A O 1
ATOM 2797 N N . ASP A 1 338 ? -17.311 -13.373 8.414 1.00 77.62 338 ASP A N 1
ATOM 2798 C CA . ASP A 1 338 ? -16.548 -12.216 7.953 1.00 77.62 338 ASP A CA 1
ATOM 2799 C C . ASP A 1 338 ? -16.477 -12.258 6.419 1.00 77.62 338 ASP A C 1
ATOM 2801 O O . ASP A 1 338 ? -15.691 -13.020 5.838 1.00 77.62 338 ASP A O 1
ATOM 2805 N N . ILE A 1 339 ? -17.383 -11.533 5.752 1.00 87.94 339 ILE A N 1
ATOM 2806 C CA . ILE A 1 339 ? -17.383 -11.371 4.293 1.00 87.94 339 ILE A CA 1
ATOM 2807 C C . ILE A 1 339 ? -16.766 -10.014 3.958 1.00 87.94 339 ILE A C 1
ATOM 2809 O O . ILE A 1 339 ? -17.437 -8.984 3.915 1.00 87.94 339 ILE A O 1
ATOM 2813 N N . ASP A 1 340 ? -15.472 -10.050 3.670 1.00 90.06 340 ASP A N 1
ATOM 2814 C CA . ASP A 1 340 ? -14.739 -8.920 3.120 1.00 90.06 340 ASP A CA 1
ATOM 2815 C C . ASP A 1 340 ? -15.008 -8.770 1.612 1.00 90.06 340 ASP A C 1
ATOM 2817 O O . ASP A 1 340 ? -14.841 -9.727 0.846 1.00 90.06 340 ASP A O 1
ATOM 2821 N N . ILE A 1 341 ? -15.331 -7.557 1.162 1.00 92.69 341 ILE A N 1
ATOM 2822 C CA . ILE A 1 341 ? -15.581 -7.259 -0.253 1.00 92.69 341 ILE A CA 1
ATOM 2823 C C . ILE A 1 341 ? -14.536 -6.281 -0.786 1.00 92.69 341 ILE A C 1
ATOM 2825 O O . ILE A 1 341 ? -14.445 -5.147 -0.325 1.00 92.69 341 ILE A O 1
ATOM 2829 N N . ASP A 1 342 ? -13.796 -6.690 -1.817 1.00 93.81 342 ASP A N 1
ATOM 2830 C CA . ASP A 1 342 ? -12.908 -5.794 -2.563 1.00 93.81 342 ASP A CA 1
ATOM 2831 C C . ASP A 1 342 ? -13.699 -5.041 -3.648 1.00 93.81 342 ASP A C 1
ATOM 2833 O O . ASP A 1 342 ? -14.372 -5.652 -4.481 1.00 93.81 342 ASP A O 1
ATOM 2837 N N . ILE A 1 343 ? -13.591 -3.715 -3.667 1.00 94.25 343 ILE A N 1
ATOM 2838 C CA . ILE A 1 343 ? -14.280 -2.801 -4.587 1.00 94.25 343 ILE A CA 1
ATOM 2839 C C . ILE A 1 343 ? -13.247 -1.875 -5.228 1.00 94.25 343 ILE A C 1
ATOM 2841 O O . ILE A 1 343 ? -12.218 -1.562 -4.630 1.00 94.25 343 ILE A O 1
ATOM 2845 N N . GLN A 1 344 ? -13.507 -1.424 -6.452 1.00 93.94 344 GLN A N 1
ATOM 2846 C CA . GLN A 1 344 ? -12.774 -0.321 -7.072 1.00 93.94 344 GLN A CA 1
ATOM 2847 C C . GLN A 1 344 ? -12.603 0.866 -6.098 1.00 93.94 344 GLN A C 1
ATOM 2849 O O . GLN A 1 344 ? -13.590 1.439 -5.639 1.00 93.94 344 GLN A O 1
ATOM 2854 N N . ASP A 1 345 ? -11.362 1.254 -5.782 1.00 93.19 345 ASP A N 1
ATOM 2855 C CA . ASP A 1 345 ? -11.089 2.232 -4.714 1.00 93.19 345 ASP A CA 1
ATOM 2856 C C . ASP A 1 345 ? -11.663 3.628 -5.003 1.00 93.19 345 ASP A C 1
ATOM 2858 O O . ASP A 1 345 ? -12.240 4.242 -4.108 1.00 93.19 345 ASP A O 1
ATOM 2862 N N . THR A 1 346 ? -11.601 4.088 -6.255 1.00 93.00 346 THR A N 1
ATOM 2863 C CA . THR A 1 346 ? -12.136 5.391 -6.686 1.00 93.00 346 THR A CA 1
ATOM 2864 C C . THR A 1 346 ? -13.661 5.468 -6.694 1.00 93.00 346 THR A C 1
ATOM 2866 O O . THR A 1 346 ? -14.197 6.568 -6.716 1.00 93.00 346 THR A O 1
ATOM 2869 N N . ARG A 1 347 ? -14.357 4.323 -6.695 1.00 94.50 347 ARG A N 1
ATOM 2870 C CA . ARG A 1 347 ? -15.830 4.231 -6.748 1.00 94.50 347 ARG A CA 1
ATOM 2871 C C . ARG A 1 347 ? -16.428 3.568 -5.507 1.00 94.50 347 ARG A C 1
ATOM 2873 O O . ARG A 1 347 ? -17.615 3.266 -5.461 1.00 94.50 347 ARG A O 1
ATOM 2880 N N . ARG A 1 348 ? -15.611 3.342 -4.472 1.00 93.44 348 ARG A N 1
ATOM 2881 C CA . ARG A 1 348 ? -16.053 2.764 -3.198 1.00 93.44 348 ARG A CA 1
ATOM 2882 C C . ARG A 1 348 ? -17.112 3.637 -2.530 1.00 93.44 348 ARG A C 1
ATOM 2884 O O . ARG A 1 348 ? -18.076 3.091 -2.008 1.00 93.44 348 ARG A O 1
ATOM 2891 N N . GLN A 1 349 ? -16.928 4.960 -2.555 1.00 91.69 349 GLN A N 1
ATOM 2892 C CA . GLN A 1 349 ? -17.831 5.907 -1.898 1.00 91.69 349 GLN A CA 1
ATOM 2893 C C . GLN A 1 349 ? -19.260 5.807 -2.447 1.00 91.69 349 GLN A C 1
ATOM 2895 O O . GLN A 1 349 ? -20.183 5.765 -1.651 1.00 91.69 349 GLN A O 1
ATOM 2900 N N . GLU A 1 350 ? -19.438 5.593 -3.755 1.00 94.75 350 GLU A N 1
ATOM 2901 C CA . GLU A 1 350 ? -20.762 5.402 -4.372 1.00 94.75 350 GLU A CA 1
ATOM 2902 C C . GLU A 1 350 ? -21.543 4.229 -3.747 1.00 94.75 350 GLU A C 1
ATOM 2904 O O . GLU A 1 350 ? -22.755 4.302 -3.569 1.00 94.75 350 GLU A O 1
ATOM 2909 N N . VAL A 1 351 ? -20.855 3.142 -3.371 1.00 94.38 351 VAL A N 1
ATOM 2910 C CA . VAL A 1 351 ? -21.485 1.991 -2.697 1.00 94.38 351 VAL A CA 1
ATOM 2911 C C . VAL A 1 351 ? -21.849 2.329 -1.252 1.00 94.38 351 VAL A C 1
ATOM 2913 O O . VAL A 1 351 ? -22.876 1.872 -0.754 1.00 94.38 351 VAL A O 1
ATOM 2916 N N . ILE A 1 352 ? -21.022 3.130 -0.573 1.00 92.50 352 ILE A N 1
ATOM 2917 C CA . ILE A 1 352 ? -21.329 3.628 0.774 1.00 92.50 352 ILE A CA 1
ATOM 2918 C C . ILE A 1 352 ? -22.567 4.519 0.711 1.00 92.50 352 ILE A C 1
ATOM 2920 O O . ILE A 1 352 ? -23.512 4.287 1.458 1.00 92.50 352 ILE A O 1
ATOM 2924 N N . ASP A 1 353 ? -22.587 5.476 -0.211 1.00 92.62 353 ASP A N 1
ATOM 2925 C CA . ASP A 1 353 ? -23.690 6.414 -0.398 1.00 92.62 353 ASP A CA 1
ATOM 2926 C C . ASP A 1 353 ? -24.990 5.661 -0.700 1.00 92.62 353 ASP A C 1
ATOM 2928 O O . ASP A 1 353 ? -25.990 5.897 -0.030 1.00 92.62 353 ASP A O 1
ATOM 2932 N N . TYR A 1 354 ? -24.952 4.642 -1.570 1.00 94.38 354 TYR A N 1
ATOM 2933 C CA . TYR A 1 354 ? -26.093 3.751 -1.810 1.00 94.38 354 TYR A CA 1
ATOM 2934 C C . TYR A 1 354 ? -26.630 3.096 -0.528 1.00 94.38 354 TYR A C 1
ATOM 2936 O O . TYR A 1 354 ? -27.843 3.034 -0.324 1.00 94.38 354 TYR A O 1
ATOM 2944 N N . LEU A 1 355 ? -25.755 2.597 0.354 1.00 92.88 355 LEU A N 1
ATOM 2945 C CA . LEU A 1 355 ? -26.183 1.995 1.622 1.00 92.88 355 LEU A CA 1
ATOM 2946 C C . LEU A 1 355 ? -26.836 3.036 2.543 1.00 92.88 355 LEU A C 1
ATOM 2948 O O . LEU A 1 355 ? -27.867 2.749 3.155 1.00 92.88 355 LEU A O 1
ATOM 2952 N N . PHE A 1 356 ? -26.276 4.245 2.616 1.00 92.31 356 PHE A N 1
ATOM 2953 C CA . PHE A 1 356 ? -26.848 5.344 3.396 1.00 92.31 356 PHE A CA 1
ATOM 2954 C C . PHE A 1 356 ? -28.194 5.822 2.837 1.00 92.31 356 PHE A C 1
ATOM 2956 O O . PHE A 1 356 ? -29.119 6.053 3.613 1.00 92.31 356 PHE A O 1
ATOM 2963 N N . GLU A 1 357 ? -28.330 5.921 1.515 1.00 92.31 357 GLU A N 1
ATOM 2964 C CA . GLU A 1 357 ? -29.582 6.267 0.836 1.00 92.31 357 GLU A CA 1
ATOM 2965 C C . GLU A 1 357 ? -30.652 5.189 1.035 1.00 92.31 357 GLU A C 1
ATOM 2967 O O . GLU A 1 357 ? -31.815 5.502 1.289 1.00 92.31 357 GLU A O 1
ATOM 2972 N N . LYS A 1 358 ? -30.266 3.911 0.950 1.00 90.56 358 LYS A N 1
ATOM 2973 C CA . LYS A 1 358 ? -31.197 2.782 1.028 1.00 90.56 358 LYS A CA 1
ATOM 2974 C C . LYS A 1 358 ? -31.734 2.532 2.433 1.00 90.56 358 LYS A C 1
ATOM 2976 O O . LYS A 1 358 ? -32.933 2.306 2.585 1.00 90.56 358 LYS A O 1
ATOM 2981 N N . TYR A 1 359 ? -30.859 2.509 3.437 1.00 89.88 359 TYR A N 1
ATOM 2982 C CA . TYR A 1 359 ? -31.240 2.164 4.813 1.00 89.88 359 TYR A CA 1
ATOM 2983 C C . TYR A 1 359 ? -31.518 3.396 5.682 1.00 89.88 359 TYR A C 1
ATOM 2985 O O . TYR A 1 359 ? -32.139 3.279 6.735 1.00 89.88 359 TYR A O 1
ATOM 2993 N N . GLY A 1 360 ? -31.108 4.581 5.230 1.00 89.31 360 GLY A N 1
ATOM 2994 C CA . GLY A 1 360 ? -31.254 5.833 5.958 1.00 89.31 360 GLY A CA 1
ATOM 2995 C C . GLY A 1 360 ? -30.076 6.110 6.903 1.00 89.31 360 GLY A C 1
ATOM 2996 O O . GLY A 1 360 ? -29.455 5.187 7.443 1.00 89.31 360 GLY A O 1
ATOM 2997 N N . PRO A 1 361 ? -29.764 7.395 7.152 1.00 87.75 361 PRO A N 1
ATOM 2998 C CA . PRO A 1 361 ? -28.578 7.790 7.905 1.00 87.75 361 PRO A CA 1
ATOM 2999 C C . PRO A 1 361 ? -28.596 7.296 9.354 1.00 87.75 361 PRO A C 1
ATOM 3001 O O . PRO A 1 361 ? -27.542 6.976 9.887 1.00 87.75 361 PRO A O 1
ATOM 3004 N N . ASP A 1 362 ? -29.756 7.172 9.999 1.00 90.44 362 ASP A N 1
ATOM 3005 C CA . ASP A 1 362 ? -29.838 6.721 11.398 1.00 90.44 362 ASP A CA 1
ATOM 3006 C C . ASP A 1 362 ? -29.605 5.212 11.576 1.00 90.44 362 ASP A C 1
ATOM 3008 O O . ASP A 1 362 ? -29.329 4.759 12.687 1.00 90.44 362 ASP A O 1
ATOM 3012 N N . HIS A 1 363 ? -29.654 4.447 10.485 1.00 91.69 363 HIS A N 1
ATOM 3013 C CA . HIS A 1 363 ? -29.522 2.988 10.461 1.00 91.69 363 HIS A CA 1
ATOM 3014 C C . HIS A 1 363 ? -28.229 2.504 9.796 1.00 91.69 363 HIS A C 1
ATOM 3016 O O . HIS A 1 363 ? -27.952 1.305 9.800 1.00 91.69 363 HIS A O 1
ATOM 3022 N N . CYS A 1 364 ? -27.429 3.424 9.254 1.00 92.69 364 CYS A N 1
ATOM 3023 C CA . CYS A 1 364 ? -26.153 3.144 8.612 1.00 92.69 364 CYS A CA 1
ATOM 3024 C C . CYS A 1 364 ? -25.057 4.033 9.209 1.00 92.69 364 CYS A C 1
ATOM 3026 O O . CYS A 1 364 ? -25.243 5.236 9.395 1.00 92.69 364 CYS A O 1
ATOM 3028 N N . ALA A 1 365 ? -23.899 3.457 9.523 1.00 93.56 365 ALA A N 1
ATOM 3029 C CA . ALA A 1 365 ? -22.755 4.225 9.997 1.00 93.56 365 ALA A CA 1
ATOM 3030 C C . ALA A 1 365 ? -21.429 3.632 9.525 1.00 93.56 365 ALA A C 1
ATOM 3032 O O . ALA A 1 365 ? -21.263 2.422 9.392 1.00 93.56 365 ALA A O 1
ATOM 3033 N N . THR A 1 366 ? -20.447 4.503 9.331 1.00 94.25 366 THR A N 1
ATOM 3034 C CA . THR A 1 366 ? -19.042 4.107 9.204 1.00 94.25 366 THR A CA 1
ATOM 3035 C C . THR A 1 366 ? -18.432 3.857 10.585 1.00 94.25 366 THR A C 1
ATOM 3037 O O . THR A 1 366 ? -18.965 4.288 11.609 1.00 94.25 366 THR A O 1
ATOM 3040 N N . ILE A 1 367 ? -17.292 3.173 10.635 1.00 92.94 367 ILE A N 1
ATOM 3041 C CA . ILE A 1 367 ? -16.569 2.910 11.888 1.00 92.94 367 ILE A CA 1
ATOM 3042 C C . ILE A 1 367 ? -15.422 3.920 12.060 1.00 92.94 367 ILE A C 1
ATOM 3044 O O . ILE A 1 367 ? -14.825 4.373 11.078 1.00 92.94 367 ILE A O 1
ATOM 3048 N N . ILE A 1 368 ? -15.102 4.302 13.297 1.00 93.00 368 ILE A N 1
ATOM 3049 C CA . ILE A 1 368 ? -13.937 5.142 13.611 1.00 93.00 368 ILE A CA 1
ATOM 3050 C C . ILE A 1 368 ? -12.656 4.312 13.743 1.00 93.00 368 ILE A C 1
ATOM 3052 O O . ILE A 1 368 ? -12.646 3.129 14.075 1.00 93.00 368 ILE A O 1
ATOM 3056 N N . THR A 1 369 ? -11.538 4.983 13.535 1.00 92.56 369 THR A N 1
ATOM 3057 C CA . THR A 1 369 ? -10.187 4.527 13.853 1.00 92.56 369 THR A CA 1
ATOM 3058 C C . THR A 1 369 ? -9.464 5.637 14.585 1.00 92.56 369 THR A C 1
ATOM 3060 O O . THR A 1 369 ? -9.678 6.817 14.305 1.00 92.56 369 THR A O 1
ATOM 3063 N N . PHE A 1 370 ? -8.584 5.266 15.505 1.00 91.81 370 PHE A N 1
ATOM 3064 C CA . PHE A 1 370 ? -7.749 6.226 16.209 1.00 91.81 370 PHE A CA 1
ATOM 3065 C C . PHE A 1 370 ? -6.339 6.175 15.643 1.00 91.81 370 PHE A C 1
ATOM 3067 O O . PHE A 1 370 ? -5.664 5.149 15.704 1.00 91.81 370 PHE A O 1
ATOM 3074 N N . SER A 1 371 ? -5.885 7.299 15.095 1.00 91.69 371 SER A N 1
ATOM 3075 C CA . SER A 1 371 ? -4.466 7.452 14.789 1.00 91.69 371 SER A CA 1
ATOM 3076 C C . SER A 1 371 ? -3.723 7.751 16.086 1.00 91.69 371 SER A C 1
ATOM 3078 O O . SER A 1 371 ? -4.117 8.640 16.844 1.00 91.69 371 SER A O 1
ATOM 3080 N N . THR A 1 372 ? -2.673 6.989 16.366 1.00 92.19 372 THR A N 1
ATOM 3081 C CA . THR A 1 372 ? -1.911 7.106 17.610 1.00 92.19 372 THR A CA 1
ATOM 3082 C C . THR A 1 372 ? -0.646 7.938 17.420 1.00 92.19 372 THR A C 1
ATOM 3084 O O . THR A 1 372 ? -0.155 8.150 16.306 1.00 92.19 372 THR A O 1
ATOM 3087 N N . LEU A 1 373 ? -0.090 8.416 18.530 1.00 92.44 373 LEU A N 1
ATOM 3088 C CA . LEU A 1 373 ? 1.239 9.010 18.600 1.00 92.44 373 LEU A CA 1
ATOM 3089 C C . LEU A 1 373 ? 2.308 7.924 18.386 1.00 92.44 373 LEU A C 1
ATOM 3091 O O . LEU A 1 373 ? 2.890 7.397 19.331 1.00 92.44 373 LEU A O 1
ATOM 3095 N N . ALA A 1 374 ? 2.554 7.573 17.122 1.00 92.69 374 ALA A N 1
ATOM 3096 C CA . ALA A 1 374 ? 3.585 6.610 16.740 1.00 92.69 374 ALA A CA 1
ATOM 3097 C C . ALA A 1 374 ? 4.993 7.127 17.085 1.00 92.69 374 ALA A C 1
ATOM 3099 O O . ALA A 1 374 ? 5.262 8.318 16.906 1.00 92.69 374 ALA A O 1
ATOM 3100 N N . ALA A 1 375 ? 5.906 6.227 17.475 1.00 93.44 375 ALA A N 1
ATOM 3101 C CA . ALA A 1 375 ? 7.283 6.501 17.913 1.00 93.44 375 ALA A CA 1
ATOM 3102 C C . ALA A 1 375 ? 7.987 7.634 17.148 1.00 93.44 375 ALA A C 1
ATOM 3104 O O . ALA A 1 375 ? 8.503 8.596 17.718 1.00 93.44 375 ALA A O 1
ATOM 3105 N N . LYS A 1 376 ? 7.972 7.548 15.816 1.00 93.81 376 LYS A N 1
ATOM 3106 C CA . LYS A 1 376 ? 8.622 8.528 14.945 1.00 93.81 376 LYS A CA 1
ATOM 3107 C C . LYS A 1 376 ? 7.894 9.870 14.906 1.00 93.81 376 LYS A C 1
ATOM 3109 O O . LYS A 1 376 ? 8.555 10.901 14.843 1.00 93.81 376 LYS A O 1
ATOM 3114 N N . SER A 1 377 ? 6.560 9.880 14.917 1.00 91.88 377 SER A N 1
ATOM 3115 C CA . SER A 1 377 ? 5.777 11.124 14.905 1.00 91.88 377 SER A CA 1
ATOM 3116 C C . SER A 1 377 ? 5.903 11.854 16.234 1.00 91.88 377 SER A C 1
ATOM 3118 O O . SER A 1 377 ? 6.211 13.041 16.241 1.00 91.88 377 SER A O 1
ATOM 3120 N N . VAL A 1 378 ? 5.739 11.136 17.349 1.00 94.31 378 VAL A N 1
ATOM 3121 C CA . VAL A 1 378 ? 5.818 11.730 18.686 1.00 94.31 378 VAL A CA 1
ATOM 3122 C C . VAL A 1 378 ? 7.209 12.299 18.949 1.00 94.31 378 VAL A C 1
ATOM 3124 O O . VAL A 1 378 ? 7.319 13.451 19.354 1.00 94.31 378 VAL A O 1
ATOM 3127 N N . PHE A 1 379 ? 8.277 11.584 18.573 1.00 94.94 379 PHE A N 1
ATOM 3128 C CA . PHE A 1 379 ? 9.640 12.105 18.684 1.00 94.94 379 PHE A CA 1
ATOM 3129 C C . PHE A 1 379 ? 9.830 13.414 17.904 1.00 94.94 379 PHE A C 1
ATOM 3131 O O . PHE A 1 379 ? 10.460 14.347 18.403 1.00 94.94 379 PHE A O 1
ATOM 3138 N N . ARG A 1 380 ? 9.274 13.513 16.687 1.00 95.00 380 ARG A N 1
ATOM 3139 C CA . ARG A 1 380 ? 9.341 14.740 15.878 1.00 95.00 380 ARG A CA 1
ATOM 3140 C C . ARG A 1 380 ? 8.584 15.882 16.535 1.00 95.00 380 ARG A C 1
ATOM 3142 O O . ARG A 1 380 ? 9.127 16.977 16.620 1.00 95.00 380 ARG A O 1
ATOM 3149 N N . ASP A 1 381 ? 7.356 15.632 16.973 1.00 93.00 381 ASP A N 1
ATOM 3150 C CA . ASP A 1 381 ? 6.501 16.667 17.546 1.00 93.00 381 ASP A CA 1
ATOM 3151 C C . ASP A 1 381 ? 7.090 17.203 18.846 1.00 93.00 381 ASP A C 1
ATOM 3153 O O . ASP A 1 381 ? 7.247 18.413 18.985 1.00 93.00 381 ASP A O 1
ATOM 3157 N N . ILE A 1 382 ? 7.553 16.321 19.734 1.00 94.44 382 ILE A N 1
ATOM 3158 C CA . ILE A 1 382 ? 8.248 16.730 20.954 1.00 94.44 382 ILE A CA 1
ATOM 3159 C C . ILE A 1 382 ? 9.530 17.488 20.613 1.00 94.44 382 ILE A C 1
ATOM 3161 O O . ILE A 1 382 ? 9.731 18.581 21.133 1.00 94.44 382 ILE A O 1
ATOM 3165 N N . SER A 1 383 ? 10.349 17.015 19.670 1.00 93.06 383 SER A N 1
ATOM 3166 C CA . SER A 1 383 ? 11.555 17.750 19.247 1.00 93.06 383 SER A CA 1
ATOM 3167 C C . SER A 1 383 ? 11.246 19.179 18.769 1.00 93.06 383 SER A C 1
ATOM 3169 O O . SER A 1 383 ? 11.995 20.101 19.093 1.00 93.06 383 SER A O 1
ATOM 3171 N N . LYS A 1 384 ? 10.120 19.399 18.069 1.00 92.19 384 LYS A N 1
ATOM 3172 C CA . LYS A 1 384 ? 9.667 20.749 17.682 1.00 92.19 384 LYS A CA 1
ATOM 3173 C C . LYS A 1 384 ? 9.351 21.612 18.903 1.00 92.19 384 LYS A C 1
ATOM 3175 O O . LYS A 1 384 ? 9.769 22.763 18.945 1.00 92.19 384 LYS A O 1
ATOM 3180 N N . THR A 1 385 ? 8.684 21.056 19.919 1.00 88.81 385 THR A N 1
ATOM 3181 C CA . THR A 1 385 ? 8.358 21.790 21.161 1.00 88.81 385 THR A CA 1
ATOM 3182 C C . THR A 1 385 ? 9.587 22.225 21.968 1.00 88.81 385 THR A C 1
ATOM 3184 O O . THR A 1 385 ? 9.503 23.180 22.737 1.00 88.81 385 THR A O 1
ATOM 3187 N N . PHE A 1 386 ? 10.728 21.554 21.778 1.00 88.38 386 PHE A N 1
ATOM 3188 C CA . PHE A 1 386 ? 12.025 21.913 22.366 1.00 88.38 386 PHE A CA 1
ATOM 3189 C C . PHE A 1 386 ? 12.875 22.819 21.447 1.00 88.38 386 PHE A C 1
ATOM 3191 O O . PHE A 1 386 ? 14.022 23.130 21.774 1.00 88.38 386 PHE A O 1
ATOM 3198 N N . GLY A 1 387 ? 12.327 23.257 20.304 1.00 87.50 387 GLY A N 1
ATOM 3199 C CA . GLY A 1 387 ? 12.977 24.185 19.375 1.00 87.50 387 GLY A CA 1
ATOM 3200 C C . GLY A 1 387 ? 14.084 23.562 18.520 1.00 87.50 387 GLY A C 1
ATOM 3201 O O . GLY A 1 387 ? 14.994 24.271 18.092 1.00 87.50 387 GLY A O 1
ATOM 3202 N N . ILE A 1 388 ? 14.054 22.244 18.286 1.00 89.06 388 ILE A N 1
ATOM 3203 C CA . ILE A 1 388 ? 15.005 21.592 17.376 1.00 89.06 388 ILE A CA 1
ATOM 3204 C C . ILE A 1 388 ? 14.633 21.943 15.918 1.00 89.06 388 ILE A C 1
ATOM 3206 O O . ILE A 1 388 ? 13.467 21.795 15.543 1.00 89.06 388 ILE A O 1
ATOM 3210 N N . PRO A 1 389 ? 15.578 22.374 15.059 1.00 88.81 389 PRO A N 1
ATOM 3211 C CA . PRO A 1 389 ? 15.277 22.712 13.670 1.00 88.81 389 PRO A CA 1
ATOM 3212 C C . PRO A 1 389 ? 14.793 21.515 12.857 1.00 88.81 389 PRO A C 1
ATOM 3214 O O . PRO A 1 389 ? 15.281 20.392 13.009 1.00 88.81 389 PRO A O 1
ATOM 3217 N N . GLU A 1 390 ? 13.906 21.771 11.897 1.00 88.12 390 GLU A N 1
ATOM 3218 C CA . GLU A 1 390 ? 13.261 20.726 11.102 1.00 88.12 390 GLU A CA 1
ATOM 3219 C C . GLU A 1 390 ? 14.254 19.837 10.334 1.00 88.12 390 GLU A C 1
ATOM 3221 O O . GLU A 1 390 ? 14.064 18.622 10.248 1.00 88.12 390 GLU A O 1
ATOM 3226 N N . VAL A 1 391 ? 15.358 20.406 9.838 1.00 88.06 391 VAL A N 1
ATOM 3227 C CA . VAL A 1 391 ? 16.428 19.654 9.157 1.00 88.06 391 VAL A CA 1
ATOM 3228 C C . VAL A 1 391 ? 17.012 18.576 10.075 1.00 88.06 391 VAL A C 1
ATOM 3230 O O . VAL A 1 391 ? 17.177 17.423 9.665 1.00 88.06 391 VAL A O 1
ATOM 3233 N N . GLN A 1 392 ? 17.271 18.929 11.333 1.00 88.56 392 GLN A N 1
ATOM 3234 C CA . GLN A 1 392 ? 17.858 18.023 12.311 1.00 88.56 392 GLN A CA 1
ATOM 3235 C C . GLN A 1 392 ? 16.830 17.005 12.817 1.00 88.56 392 GLN A C 1
ATOM 3237 O O . GLN A 1 392 ? 17.133 15.816 12.900 1.00 88.56 392 GLN A O 1
ATOM 3242 N N . ILE A 1 393 ? 15.577 17.427 13.020 1.00 90.00 393 ILE A N 1
ATOM 3243 C CA . ILE A 1 393 ? 14.453 16.524 13.309 1.00 90.00 393 ILE A CA 1
ATOM 3244 C C . ILE A 1 393 ? 14.301 15.474 12.200 1.00 90.00 393 ILE A C 1
ATOM 3246 O O . ILE A 1 393 ? 14.167 14.283 12.481 1.00 90.00 393 ILE A O 1
ATOM 3250 N N . ASN A 1 394 ? 14.340 15.887 10.930 1.00 88.50 394 ASN A N 1
ATOM 3251 C CA . ASN A 1 394 ? 14.236 14.992 9.776 1.00 88.50 394 ASN A CA 1
ATOM 3252 C C . ASN A 1 394 ? 15.394 13.992 9.714 1.00 88.50 394 ASN A C 1
ATOM 3254 O O . ASN A 1 394 ? 15.179 12.837 9.343 1.00 88.50 394 ASN A O 1
ATOM 3258 N N . LYS A 1 395 ? 16.607 14.413 10.083 1.00 89.50 395 LYS A N 1
ATOM 3259 C CA . LYS A 1 395 ? 17.781 13.540 10.166 1.00 89.50 395 LYS A CA 1
ATOM 3260 C C . LYS A 1 395 ? 17.648 12.528 11.306 1.00 89.50 395 LYS A C 1
ATOM 3262 O O . LYS A 1 395 ? 17.767 11.331 11.063 1.00 89.50 395 LYS A O 1
ATOM 3267 N N . ASN A 1 396 ? 17.341 12.990 12.512 1.00 90.00 396 ASN A N 1
ATOM 3268 C CA . ASN A 1 396 ? 17.276 12.160 13.715 1.00 90.00 396 ASN A CA 1
ATOM 3269 C C . ASN A 1 396 ? 16.094 11.182 13.684 1.00 90.00 396 ASN A C 1
ATOM 3271 O O . ASN A 1 396 ? 16.245 10.013 14.023 1.00 90.00 396 ASN A O 1
ATOM 3275 N N . ALA A 1 397 ? 14.935 11.605 13.174 1.00 90.56 397 ALA A N 1
ATOM 3276 C CA . ALA A 1 397 ? 13.764 10.740 13.044 1.00 90.56 397 ALA A CA 1
ATOM 3277 C C . ALA A 1 397 ? 13.974 9.569 12.062 1.00 90.56 397 ALA A C 1
ATOM 3279 O O . ALA A 1 397 ? 13.233 8.589 1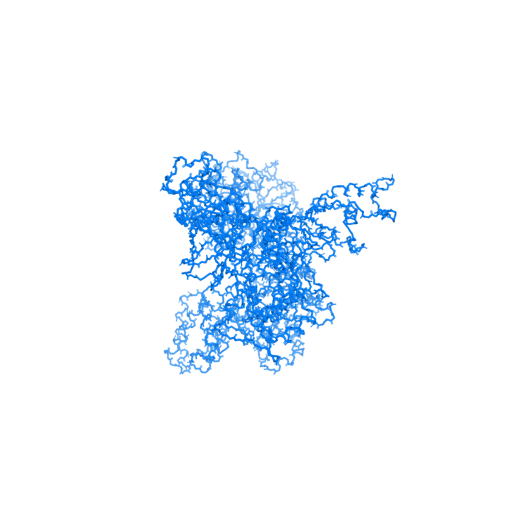2.117 1.00 90.56 397 ALA A O 1
ATOM 3280 N N . LYS A 1 398 ? 14.961 9.632 11.151 1.00 90.81 398 LYS A N 1
ATOM 3281 C CA . LYS A 1 398 ? 15.316 8.494 10.278 1.00 90.81 398 LYS A CA 1
ATOM 3282 C C . LYS A 1 398 ? 15.977 7.341 11.038 1.00 90.81 398 LYS A C 1
ATOM 3284 O O . LYS A 1 398 ? 15.953 6.229 10.525 1.00 90.81 398 LYS A O 1
ATOM 3289 N N . LEU A 1 399 ? 16.511 7.589 12.238 1.00 89.00 399 LEU A N 1
ATOM 3290 C CA . LEU A 1 399 ? 17.073 6.550 13.109 1.00 89.00 399 LEU A CA 1
ATOM 3291 C C . LEU A 1 399 ? 15.992 5.651 13.727 1.00 89.00 399 LEU A C 1
ATOM 3293 O O . LEU A 1 399 ? 16.318 4.590 14.247 1.00 89.00 399 LEU A O 1
ATOM 3297 N N . ILE A 1 400 ? 14.724 6.073 13.676 1.00 91.19 400 ILE A N 1
ATOM 3298 C CA . ILE A 1 400 ? 13.575 5.344 14.215 1.00 91.19 400 ILE A CA 1
ATOM 3299 C C . ILE A 1 400 ? 12.892 4.580 13.062 1.00 91.19 400 ILE A C 1
ATOM 3301 O O . ILE A 1 400 ? 12.342 5.215 12.148 1.00 91.19 400 ILE A O 1
ATOM 3305 N N . PRO A 1 401 ? 12.913 3.232 13.069 1.00 87.12 401 PRO A N 1
ATOM 3306 C CA . PRO A 1 401 ? 12.147 2.412 12.131 1.00 87.12 401 PRO A CA 1
ATOM 3307 C C . PRO A 1 401 ? 10.636 2.659 12.245 1.00 87.12 401 PRO A C 1
ATOM 3309 O O . PRO A 1 401 ? 10.137 3.007 13.310 1.00 87.12 401 PRO A O 1
ATOM 3312 N N . ASN A 1 402 ? 9.881 2.435 11.165 1.00 77.25 402 ASN A N 1
ATOM 3313 C CA . ASN A 1 402 ? 8.449 2.777 11.122 1.00 77.25 402 ASN A CA 1
ATOM 3314 C C . ASN A 1 402 ? 7.568 1.986 12.117 1.00 77.25 402 ASN A C 1
ATOM 3316 O O . ASN A 1 402 ? 6.518 2.495 12.488 1.00 77.25 402 ASN A O 1
ATOM 3320 N N . ASN A 1 403 ? 8.008 0.808 12.581 1.00 79.25 403 ASN A N 1
ATOM 3321 C CA . ASN A 1 403 ? 7.288 -0.039 13.550 1.00 79.25 403 ASN A CA 1
ATOM 3322 C C . ASN A 1 403 ? 8.077 -0.236 14.857 1.00 79.25 403 ASN A C 1
ATOM 3324 O O . ASN A 1 403 ? 7.926 -1.251 15.531 1.00 79.25 403 ASN A O 1
ATOM 3328 N N . ALA A 1 404 ? 9.002 0.671 15.166 1.00 83.75 404 ALA A N 1
ATOM 3329 C CA . ALA A 1 404 ? 9.783 0.569 16.390 1.00 83.75 404 ALA A CA 1
ATOM 3330 C C . ALA A 1 404 ? 8.972 1.029 17.603 1.00 83.75 404 ALA A C 1
ATOM 3332 O O . ALA A 1 404 ? 8.184 1.965 17.497 1.00 83.75 404 ALA A O 1
ATOM 3333 N N . ASN A 1 405 ? 9.249 0.410 18.748 1.00 91.31 405 ASN A N 1
ATOM 3334 C CA . ASN A 1 405 ? 8.907 0.941 20.058 1.00 91.31 405 ASN A CA 1
ATOM 3335 C C . ASN A 1 405 ? 10.107 1.728 20.608 1.00 91.31 405 ASN A C 1
ATOM 3337 O O . ASN A 1 405 ? 11.241 1.240 20.532 1.00 91.31 405 ASN A O 1
ATOM 3341 N N . LEU A 1 406 ? 9.889 2.938 21.135 1.00 90.94 406 LEU A N 1
ATOM 3342 C CA . LEU A 1 406 ? 10.997 3.808 21.550 1.00 90.94 406 LEU A CA 1
ATOM 3343 C C . LEU A 1 406 ? 11.801 3.209 22.707 1.00 90.94 406 LEU A C 1
ATOM 3345 O O . LEU A 1 406 ? 13.031 3.275 22.677 1.00 90.94 406 LEU A O 1
ATOM 3349 N N . SER A 1 407 ? 11.128 2.600 23.687 1.00 90.12 407 SER A N 1
ATOM 3350 C CA . SER A 1 407 ? 11.786 1.965 24.834 1.00 90.12 407 SER A CA 1
ATOM 3351 C C . SER A 1 407 ? 12.648 0.782 24.399 1.00 90.12 407 SER A C 1
ATOM 3353 O O . SER A 1 407 ? 13.838 0.746 24.702 1.00 90.12 407 SER A O 1
ATOM 3355 N N . GLN A 1 408 ? 12.107 -0.117 23.571 1.00 88.50 408 GLN A N 1
ATOM 3356 C CA . GLN A 1 408 ? 12.874 -1.244 23.024 1.00 88.50 408 GLN A CA 1
ATOM 3357 C C . GLN A 1 408 ? 14.090 -0.782 22.207 1.00 88.50 408 GLN A C 1
ATOM 3359 O O . GLN A 1 408 ? 15.166 -1.374 22.294 1.00 88.50 408 GLN A O 1
ATOM 3364 N N . LEU A 1 409 ? 13.940 0.279 21.408 1.00 88.19 409 LEU A N 1
ATOM 3365 C CA . LEU A 1 409 ? 15.029 0.822 20.596 1.00 88.19 409 LEU A CA 1
ATOM 3366 C C . LEU A 1 409 ? 16.127 1.468 21.459 1.00 88.19 409 LEU A C 1
ATOM 3368 O O . LEU A 1 409 ? 17.305 1.410 21.100 1.00 88.19 409 LEU A O 1
ATOM 3372 N N . TYR A 1 410 ? 15.757 2.077 22.586 1.00 87.81 410 TYR A N 1
ATOM 3373 C CA . TYR A 1 410 ? 16.695 2.645 23.553 1.00 87.81 410 TYR A CA 1
ATOM 3374 C C . TYR A 1 410 ? 17.458 1.560 24.335 1.00 87.81 410 TYR A C 1
ATOM 3376 O O . TYR A 1 410 ? 18.669 1.678 24.546 1.00 87.81 410 TYR A O 1
ATOM 3384 N N . ASP A 1 411 ? 16.787 0.466 24.702 1.00 87.38 411 ASP A N 1
ATOM 3385 C CA . ASP A 1 411 ? 17.395 -0.644 25.449 1.00 87.38 411 ASP A CA 1
ATOM 3386 C C . ASP A 1 411 ? 18.411 -1.440 24.615 1.00 87.38 411 ASP A C 1
ATOM 3388 O O . ASP A 1 411 ? 19.370 -2.011 25.147 1.00 87.38 411 ASP A O 1
ATOM 3392 N N . GLN A 1 412 ? 18.277 -1.415 23.286 1.00 85.81 412 GLN A N 1
ATOM 3393 C CA . GLN A 1 412 ? 19.270 -1.968 22.368 1.00 85.81 412 GLN A CA 1
ATOM 3394 C C . GLN A 1 412 ? 20.595 -1.189 22.452 1.00 85.81 412 GLN A C 1
ATOM 3396 O O . GLN A 1 412 ? 20.765 -0.133 21.842 1.00 85.81 412 GLN A O 1
ATOM 3401 N N . LYS A 1 413 ? 21.579 -1.755 23.167 1.00 69.00 413 LYS A N 1
ATOM 3402 C CA . LYS A 1 413 ? 22.902 -1.144 23.426 1.00 69.00 413 LYS A CA 1
ATOM 3403 C C . LYS A 1 413 ? 23.654 -0.663 22.173 1.00 69.00 413 LYS A C 1
ATOM 3405 O O . LYS A 1 413 ? 24.483 0.234 22.280 1.00 69.00 413 LYS A O 1
ATOM 3410 N N . SER A 1 414 ? 23.400 -1.251 21.003 1.00 72.19 414 SER A N 1
ATOM 3411 C CA . SER A 1 414 ? 24.061 -0.914 19.734 1.00 72.19 414 SER A CA 1
ATOM 3412 C C . SER A 1 414 ? 23.298 0.095 18.864 1.00 72.19 414 SER A C 1
ATOM 3414 O O . SER A 1 414 ? 23.768 0.411 17.769 1.00 72.19 414 SER A O 1
ATOM 3416 N N . SER A 1 415 ? 22.136 0.601 19.297 1.00 79.25 415 SER A N 1
ATOM 3417 C CA . SER A 1 415 ? 21.310 1.466 18.451 1.00 79.25 415 SER A CA 1
ATOM 3418 C C . SER A 1 415 ? 21.884 2.887 18.338 1.00 79.25 415 SER A C 1
ATOM 3420 O O . SER A 1 415 ? 22.293 3.517 19.318 1.00 79.25 415 SER A O 1
ATOM 3422 N N . GLU A 1 416 ? 21.899 3.441 17.120 1.00 86.56 416 GLU A N 1
ATOM 3423 C CA . GLU A 1 416 ? 22.293 4.844 16.906 1.00 86.56 416 GLU A CA 1
ATOM 3424 C C . GLU A 1 416 ? 21.331 5.824 17.585 1.00 86.56 416 GLU A C 1
ATOM 3426 O O . GLU A 1 416 ? 21.735 6.926 17.963 1.00 86.56 416 GLU A O 1
ATOM 3431 N N . PHE A 1 417 ? 20.077 5.405 17.769 1.00 88.94 417 PHE A N 1
ATOM 3432 C CA . PHE A 1 417 ? 19.066 6.157 18.495 1.00 88.94 417 PHE A CA 1
ATOM 3433 C C . PHE A 1 417 ? 19.472 6.364 19.957 1.00 88.94 417 PHE A C 1
ATOM 3435 O O . PHE A 1 417 ? 19.507 7.502 20.414 1.00 88.94 417 PHE A O 1
ATOM 3442 N N . ARG A 1 418 ? 19.892 5.308 20.668 1.00 88.56 418 ARG A N 1
ATOM 3443 C CA . ARG A 1 418 ? 20.391 5.429 22.045 1.00 88.56 418 ARG A CA 1
ATOM 3444 C C . ARG A 1 418 ? 21.567 6.401 22.139 1.00 88.56 418 ARG A C 1
ATOM 3446 O O . ARG A 1 418 ? 21.581 7.262 23.013 1.00 88.56 418 ARG A O 1
ATOM 3453 N N . ARG A 1 419 ? 22.523 6.321 21.203 1.00 87.94 419 ARG A N 1
ATOM 3454 C CA . ARG A 1 419 ? 23.671 7.246 21.155 1.00 87.94 419 ARG A CA 1
ATOM 3455 C C . ARG A 1 419 ? 23.225 8.704 21.019 1.00 87.94 419 ARG A C 1
ATOM 3457 O O . ARG A 1 419 ? 23.806 9.558 21.680 1.00 87.94 419 ARG A O 1
ATOM 3464 N N . LEU A 1 420 ? 22.227 8.985 20.177 1.00 89.56 420 LEU A N 1
ATOM 3465 C CA . LEU A 1 420 ? 21.648 10.325 20.049 1.00 89.56 420 LEU A CA 1
ATOM 3466 C C . LEU A 1 420 ? 21.048 10.795 21.380 1.00 89.56 420 LEU A C 1
ATOM 3468 O O . LEU A 1 420 ? 21.279 11.933 21.771 1.00 89.56 420 LEU A O 1
ATOM 3472 N N . ILE A 1 421 ? 20.315 9.931 22.085 1.00 90.06 421 ILE A N 1
ATOM 3473 C CA . ILE A 1 421 ? 19.702 10.295 23.367 1.00 90.06 421 ILE A CA 1
ATOM 3474 C C . ILE A 1 421 ? 20.761 10.547 24.449 1.00 90.06 421 ILE A C 1
ATOM 3476 O O . ILE A 1 421 ? 20.674 11.532 25.173 1.00 90.06 421 ILE A O 1
ATOM 3480 N N . GLU A 1 422 ? 21.784 9.697 24.546 1.00 88.69 422 GLU A N 1
ATOM 3481 C CA . GLU A 1 422 ? 22.813 9.811 25.586 1.00 88.69 422 GLU A CA 1
ATOM 3482 C C . GLU A 1 422 ? 23.824 10.936 25.320 1.00 88.69 422 GLU A C 1
ATOM 3484 O O . GLU A 1 422 ? 24.308 11.552 26.269 1.00 88.69 422 GLU A O 1
ATOM 3489 N N . LYS A 1 423 ? 24.166 11.217 24.056 1.00 84.94 423 LYS A N 1
ATOM 3490 C CA . LYS A 1 423 ? 25.235 12.172 23.698 1.00 84.94 423 LYS A CA 1
ATOM 3491 C C . LYS A 1 423 ? 24.745 13.456 23.029 1.00 84.94 423 LYS A C 1
ATOM 3493 O O . LYS A 1 423 ? 25.516 14.403 22.931 1.00 84.94 423 LYS A O 1
ATOM 3498 N N . GLY A 1 424 ? 23.486 13.513 22.605 1.00 82.19 424 GLY A N 1
ATOM 3499 C CA . GLY A 1 424 ? 22.952 14.609 21.800 1.00 82.19 424 GLY A CA 1
ATOM 3500 C C . GLY A 1 424 ? 23.506 14.633 20.371 1.00 82.19 424 GLY A C 1
ATOM 3501 O O . GLY A 1 424 ? 24.158 13.692 19.910 1.00 82.19 424 GLY A O 1
ATOM 3502 N N . ASP A 1 425 ? 23.226 15.719 19.652 1.00 79.31 425 ASP A N 1
ATOM 3503 C CA . ASP A 1 425 ? 23.828 16.015 18.350 1.00 79.31 425 ASP A CA 1
ATOM 3504 C C . ASP A 1 425 ? 24.675 17.300 18.391 1.00 79.31 425 ASP A C 1
ATOM 3506 O O . ASP A 1 425 ? 24.845 17.921 19.437 1.00 79.31 425 ASP A O 1
ATOM 3510 N N . ASN A 1 426 ? 25.235 17.703 17.250 1.00 70.06 426 ASN A N 1
ATOM 3511 C CA . ASN A 1 426 ? 26.150 18.846 17.175 1.00 70.06 426 ASN A CA 1
ATOM 3512 C C . ASN A 1 426 ? 25.432 20.204 17.023 1.00 70.06 426 ASN A C 1
ATOM 3514 O O . ASN A 1 426 ? 26.090 21.188 16.703 1.00 70.06 426 ASN A O 1
ATOM 3518 N N . PHE A 1 427 ? 24.100 20.278 17.166 1.00 64.94 427 PHE A N 1
ATOM 3519 C CA . PHE A 1 427 ? 23.351 21.506 16.867 1.00 64.94 427 PHE A CA 1
ATOM 3520 C C . PHE A 1 427 ? 23.399 22.556 17.994 1.00 64.94 427 PHE A C 1
ATOM 3522 O O . PHE A 1 427 ? 23.410 23.750 17.705 1.00 64.94 427 PHE A O 1
ATOM 3529 N N . LYS A 1 428 ? 23.459 22.143 19.267 1.00 56.44 428 LYS A N 1
ATOM 3530 C CA . LYS A 1 428 ? 23.653 23.048 20.415 1.00 56.44 428 LYS A CA 1
ATOM 3531 C C . LYS A 1 428 ? 24.944 22.685 21.146 1.00 56.44 428 LYS A C 1
ATOM 3533 O O . LYS A 1 428 ? 25.106 21.539 21.554 1.00 56.44 428 LYS A O 1
ATOM 3538 N N . ALA A 1 429 ? 25.845 23.658 21.291 1.00 52.47 429 ALA A N 1
ATOM 3539 C CA . ALA A 1 429 ? 27.183 23.463 21.855 1.00 52.47 429 ALA A CA 1
ATOM 3540 C C . ALA A 1 429 ? 27.189 23.188 23.375 1.00 52.47 429 ALA A C 1
ATOM 3542 O O . ALA A 1 429 ? 28.181 22.678 23.882 1.00 52.47 429 ALA A O 1
ATOM 3543 N N . GLU A 1 430 ? 26.078 23.423 24.086 1.00 53.38 430 GLU A N 1
ATOM 3544 C CA . GLU A 1 430 ? 25.950 23.144 25.523 1.00 53.38 430 GLU A CA 1
ATOM 3545 C C . GLU A 1 430 ? 24.618 22.431 25.846 1.00 53.38 430 GLU A C 1
ATOM 3547 O O . GLU A 1 430 ? 23.557 22.786 25.330 1.00 53.38 430 GLU A O 1
ATOM 3552 N N . ASN A 1 431 ? 24.673 21.392 26.691 1.00 58.34 431 ASN A N 1
ATOM 3553 C CA . ASN A 1 431 ? 23.534 20.643 27.265 1.00 58.34 431 ASN A CA 1
ATOM 3554 C C . ASN A 1 431 ? 22.549 19.941 26.304 1.00 58.34 431 ASN A C 1
ATOM 3556 O O . ASN A 1 431 ? 21.430 19.593 26.690 1.00 58.34 431 ASN A O 1
ATOM 3560 N N . ASN A 1 432 ? 22.963 19.632 25.074 1.00 76.12 432 ASN A N 1
ATOM 3561 C CA . ASN A 1 432 ? 22.093 18.974 24.093 1.00 76.12 432 ASN A CA 1
ATOM 3562 C C . ASN A 1 432 ? 21.658 17.545 24.500 1.00 76.12 432 ASN A C 1
ATOM 3564 O O . ASN A 1 432 ? 20.531 17.136 24.231 1.00 76.12 432 ASN A O 1
ATOM 3568 N N . SER A 1 433 ? 22.515 16.796 25.206 1.00 82.62 433 SER A N 1
ATOM 3569 C CA . SER A 1 433 ? 22.187 15.455 25.731 1.00 82.62 433 SER A CA 1
ATOM 3570 C C . SER A 1 433 ? 20.981 15.479 26.682 1.00 82.62 433 SER A C 1
ATOM 3572 O O . SER A 1 433 ? 20.048 14.698 26.516 1.00 82.62 433 SER A O 1
ATOM 3574 N N . GLU A 1 434 ? 20.931 16.427 27.623 1.00 87.88 434 GLU A N 1
ATOM 3575 C CA . GLU A 1 434 ? 19.815 16.535 28.574 1.00 87.88 434 GLU A CA 1
ATOM 3576 C C . GLU A 1 434 ? 18.491 16.883 27.887 1.00 87.88 434 GLU A C 1
ATOM 3578 O O . GLU A 1 434 ? 17.434 16.366 28.258 1.00 87.88 434 GLU A O 1
ATOM 3583 N N . ILE A 1 435 ? 18.535 17.703 26.833 1.00 89.75 435 ILE A N 1
ATOM 3584 C CA . ILE A 1 435 ? 17.357 17.992 26.008 1.00 89.75 435 ILE A CA 1
ATOM 3585 C C . ILE A 1 435 ? 16.854 16.705 25.346 1.00 89.75 435 ILE A C 1
ATOM 3587 O O . ILE A 1 435 ? 15.670 16.390 25.453 1.00 89.75 435 ILE A O 1
ATOM 3591 N N . TYR A 1 436 ? 17.736 15.924 24.718 1.00 91.94 436 TYR A N 1
ATOM 3592 C CA . TYR A 1 436 ? 17.342 14.675 24.065 1.00 91.94 436 TYR A CA 1
ATOM 3593 C C . TYR A 1 436 ? 16.855 13.599 25.044 1.00 91.94 436 TYR A C 1
ATOM 3595 O O . TYR A 1 436 ? 15.893 12.899 24.725 1.00 91.94 436 TYR A O 1
ATOM 3603 N N . LYS A 1 437 ? 17.423 13.506 26.254 1.00 92.88 437 LYS A N 1
ATOM 3604 C CA . LYS A 1 437 ? 16.893 12.643 27.326 1.00 92.88 437 LYS A CA 1
ATOM 3605 C C . LYS A 1 437 ? 15.472 13.039 27.727 1.00 92.88 437 LYS A C 1
ATOM 3607 O O . LYS A 1 437 ? 14.615 12.164 27.848 1.00 92.88 437 LYS A O 1
ATOM 3612 N N . LYS A 1 438 ? 15.193 14.341 27.878 1.00 92.69 438 LYS A N 1
ATOM 3613 C CA . LYS A 1 438 ? 13.833 14.847 28.151 1.00 92.69 438 LYS A CA 1
ATOM 3614 C C . LYS A 1 438 ? 12.879 14.555 26.993 1.00 92.69 438 LYS A C 1
ATOM 3616 O O . LYS A 1 438 ? 11.789 14.039 27.235 1.00 92.69 438 LYS A O 1
ATOM 3621 N N . ILE A 1 439 ? 13.301 14.812 25.749 1.00 94.12 439 ILE A N 1
ATOM 3622 C CA . ILE A 1 439 ? 12.528 14.487 24.540 1.00 94.12 439 ILE A CA 1
ATOM 3623 C C . ILE A 1 439 ? 12.176 12.999 24.528 1.00 94.12 439 ILE A C 1
ATOM 3625 O O . ILE A 1 439 ? 11.011 12.664 24.326 1.00 94.12 439 ILE A O 1
ATOM 3629 N N . TYR A 1 440 ? 13.145 12.112 24.769 1.00 94.50 440 TYR A N 1
ATOM 3630 C CA . TYR A 1 440 ? 12.921 10.667 24.822 1.00 94.50 440 TYR A CA 1
ATOM 3631 C C . TYR A 1 440 ? 11.943 10.278 25.932 1.00 94.50 440 TYR A C 1
ATOM 3633 O O . TYR A 1 440 ? 10.961 9.604 25.636 1.00 94.50 440 TYR A O 1
ATOM 3641 N N . LYS A 1 441 ? 12.160 10.739 27.173 1.00 94.56 441 LYS A N 1
ATOM 3642 C CA . LYS A 1 441 ? 11.290 10.421 28.319 1.00 94.56 441 LYS A CA 1
ATOM 3643 C C . LYS A 1 441 ? 9.830 10.786 28.030 1.00 94.56 441 LYS A C 1
ATOM 3645 O O . LYS A 1 441 ? 8.940 9.968 28.235 1.00 94.56 441 LYS A O 1
ATOM 3650 N N . ILE A 1 442 ? 9.596 11.988 27.499 1.00 95.19 442 ILE A N 1
ATOM 3651 C CA . ILE A 1 442 ? 8.256 12.457 27.121 1.00 95.19 442 ILE A CA 1
ATOM 3652 C C . ILE A 1 442 ? 7.704 11.645 25.944 1.00 95.19 442 ILE A C 1
ATOM 3654 O O . ILE A 1 442 ? 6.568 11.185 25.992 1.00 95.19 442 ILE A O 1
ATOM 3658 N N . SER A 1 443 ? 8.508 11.432 24.901 1.00 95.44 443 SER A N 1
ATOM 3659 C CA . SER A 1 443 ? 8.081 10.713 23.694 1.00 95.44 443 SER A CA 1
ATOM 3660 C C . SER A 1 443 ? 7.699 9.263 23.986 1.00 95.44 443 SER A C 1
ATOM 3662 O O . SER A 1 443 ? 6.680 8.805 23.486 1.00 95.44 443 SER A O 1
ATOM 3664 N N . ALA A 1 444 ? 8.482 8.556 24.805 1.00 94.75 444 ALA A N 1
ATOM 3665 C CA . ALA A 1 444 ? 8.225 7.171 25.189 1.00 94.75 444 ALA A CA 1
ATOM 3666 C C . ALA A 1 444 ? 6.977 7.043 26.076 1.00 94.75 444 ALA A C 1
ATOM 3668 O O . ALA A 1 444 ? 6.204 6.103 25.917 1.00 94.75 444 ALA A O 1
ATOM 3669 N N . PHE A 1 445 ? 6.733 8.008 26.971 1.00 94.44 445 PHE A N 1
ATOM 3670 C CA . PHE A 1 445 ? 5.514 8.025 27.781 1.00 94.44 445 PHE A CA 1
ATOM 3671 C C . PHE A 1 445 ? 4.260 8.250 26.919 1.00 94.44 445 PHE A C 1
ATOM 3673 O O . PHE A 1 445 ? 3.274 7.524 27.057 1.00 94.44 445 PHE A O 1
ATOM 3680 N N . LEU A 1 446 ? 4.304 9.216 25.996 1.00 94.44 446 LEU A N 1
ATOM 3681 C CA . LEU A 1 446 ? 3.175 9.569 25.123 1.00 94.44 446 LEU A CA 1
ATOM 3682 C C . LEU A 1 446 ? 2.961 8.590 23.956 1.00 94.44 446 LEU A C 1
ATOM 3684 O O . LEU A 1 446 ? 1.916 8.625 23.305 1.00 94.44 446 LEU A O 1
ATOM 3688 N N . GLU A 1 447 ? 3.932 7.719 23.679 1.00 94.19 447 GLU A N 1
ATOM 3689 C CA . GLU A 1 447 ? 3.851 6.722 22.614 1.00 94.19 447 GLU A CA 1
ATOM 3690 C C . GLU A 1 447 ? 2.581 5.861 22.747 1.00 94.19 447 GLU A C 1
ATOM 3692 O O . GLU A 1 447 ? 2.227 5.377 23.830 1.00 94.19 447 GLU A O 1
ATOM 3697 N N . GLY A 1 448 ? 1.885 5.684 21.621 1.00 91.19 448 GLY A N 1
ATOM 3698 C CA . GLY A 1 448 ? 0.685 4.853 21.520 1.00 91.19 448 GLY A CA 1
ATOM 3699 C C . GLY A 1 448 ? -0.626 5.533 21.926 1.00 91.19 448 GLY A C 1
ATOM 3700 O O . GLY A 1 448 ? -1.681 4.984 21.624 1.00 91.19 448 GLY A O 1
ATOM 3701 N N . MET A 1 449 ? -0.594 6.728 22.527 1.00 93.31 449 MET A N 1
ATOM 3702 C CA . MET A 1 449 ? -1.822 7.458 22.872 1.00 93.31 449 MET A CA 1
ATOM 3703 C C . MET A 1 449 ? -2.598 7.892 21.617 1.00 93.31 449 MET A C 1
ATOM 3705 O O . MET A 1 449 ? -1.971 8.266 20.617 1.00 93.31 449 MET A O 1
ATOM 3709 N N . PRO A 1 450 ? -3.943 7.908 21.648 1.00 93.19 450 PRO A N 1
ATOM 3710 C CA . PRO A 1 450 ? -4.758 8.473 20.578 1.00 93.19 450 PRO A CA 1
ATOM 3711 C C . PRO A 1 450 ? -4.455 9.962 20.340 1.00 93.19 450 PRO A C 1
ATOM 3713 O O . PRO A 1 450 ? -4.420 10.769 21.267 1.00 93.19 450 PRO A O 1
ATOM 3716 N N . ARG A 1 451 ? -4.242 10.341 19.076 1.00 90.94 451 ARG A N 1
ATOM 3717 C CA . ARG A 1 451 ? -3.992 11.733 18.662 1.00 90.94 451 ARG A CA 1
ATOM 3718 C C . ARG A 1 451 ? -5.249 12.401 18.116 1.00 90.94 451 ARG A C 1
ATOM 3720 O O . ARG A 1 451 ? -5.535 13.547 18.438 1.00 90.94 451 ARG A O 1
ATOM 3727 N N . GLN A 1 452 ? -5.924 11.711 17.207 1.00 90.38 452 GLN A N 1
ATOM 3728 C CA . GLN A 1 452 ? -7.108 12.190 16.500 1.00 90.38 452 GLN A CA 1
ATOM 3729 C C . GLN A 1 452 ? -7.885 10.993 15.952 1.00 90.38 452 GLN A C 1
ATOM 3731 O O . GLN A 1 452 ? -7.308 9.923 15.704 1.00 90.38 452 GLN A O 1
ATOM 3736 N N . SER A 1 453 ? -9.171 11.204 15.704 1.00 89.88 453 SER A N 1
ATOM 3737 C CA . SER A 1 453 ? -10.030 10.254 15.012 1.00 89.88 453 SER A CA 1
ATOM 3738 C C . SER A 1 453 ? -9.894 10.344 13.487 1.00 89.88 453 SER A C 1
ATOM 3740 O O . SER A 1 453 ? -9.629 11.399 12.907 1.00 89.88 453 SER A O 1
ATOM 3742 N N . SER A 1 454 ? -10.086 9.207 12.827 1.00 87.56 454 SER A N 1
ATOM 3743 C CA . SER A 1 454 ? -10.229 9.070 11.377 1.00 87.56 454 SER A CA 1
ATOM 3744 C C . SER A 1 454 ? -11.228 7.964 11.047 1.00 87.56 454 SER A C 1
ATOM 3746 O O . SER A 1 454 ? -11.572 7.157 11.906 1.00 87.56 454 SER A O 1
ATOM 3748 N N . THR A 1 455 ? -11.678 7.880 9.798 1.00 86.88 455 THR A N 1
ATOM 3749 C CA . THR A 1 455 ? -12.593 6.816 9.361 1.00 86.88 455 THR A CA 1
ATOM 3750 C C . THR A 1 455 ? -11.881 5.507 9.079 1.00 86.88 455 THR A C 1
ATOM 3752 O O . THR A 1 455 ? -10.836 5.498 8.431 1.00 86.88 455 THR A O 1
ATOM 3755 N N . HIS A 1 456 ? -12.465 4.403 9.559 1.00 82.81 456 HIS A N 1
ATOM 3756 C CA . HIS A 1 456 ? -12.028 3.055 9.227 1.00 82.81 456 HIS A CA 1
ATOM 3757 C C . HIS A 1 456 ? -12.051 2.874 7.711 1.00 82.81 456 HIS A C 1
ATOM 3759 O O . HIS A 1 456 ? -13.032 3.197 7.039 1.00 82.81 456 HIS A O 1
ATOM 3765 N N . ALA A 1 457 ? -10.964 2.334 7.170 1.00 71.56 457 ALA A N 1
ATOM 3766 C CA . ALA A 1 457 ? -10.768 2.250 5.728 1.00 71.56 457 ALA A CA 1
ATOM 3767 C C . ALA A 1 457 ? -11.775 1.330 5.019 1.00 71.56 457 ALA A C 1
ATOM 3769 O O . ALA A 1 457 ? -11.875 1.412 3.799 1.00 71.56 457 ALA A O 1
ATOM 3770 N N . ALA A 1 458 ? -12.499 0.474 5.754 1.00 77.00 458 ALA A N 1
ATOM 3771 C CA . ALA A 1 458 ? -13.390 -0.527 5.168 1.00 77.00 458 ALA A CA 1
ATOM 3772 C C . ALA A 1 458 ? -14.797 -0.614 5.783 1.00 77.00 458 ALA A C 1
ATOM 3774 O O . ALA A 1 458 ? -15.750 -0.917 5.075 1.00 77.00 458 ALA A O 1
ATOM 3775 N N . GLY A 1 459 ? -14.947 -0.315 7.070 1.00 85.75 459 GLY A N 1
ATOM 3776 C CA . GLY A 1 459 ? -16.015 -0.902 7.881 1.00 85.75 459 GLY A CA 1
ATOM 3777 C C . GLY A 1 459 ? -17.285 -0.065 7.890 1.00 85.75 459 GLY A C 1
ATOM 3778 O O . GLY A 1 459 ? -17.240 1.120 8.237 1.00 85.75 459 GLY A O 1
ATOM 3779 N N . ILE A 1 460 ? -18.400 -0.701 7.540 1.00 90.94 460 ILE A N 1
ATOM 3780 C CA . ILE A 1 460 ? -19.756 -0.149 7.582 1.00 90.94 460 ILE A CA 1
ATOM 3781 C C . ILE A 1 460 ? -20.607 -1.011 8.498 1.00 90.94 460 ILE A C 1
ATOM 378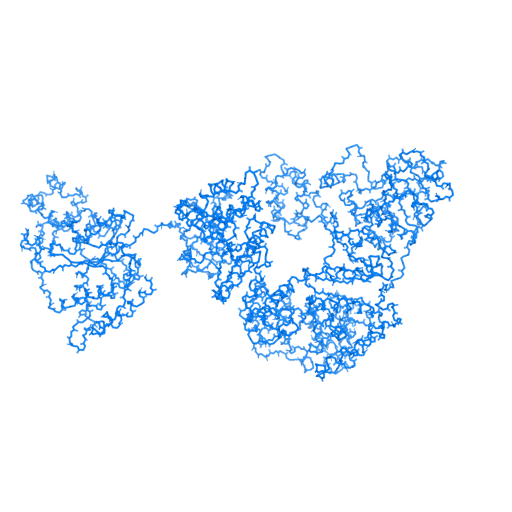3 O O . ILE A 1 460 ? -20.464 -2.228 8.531 1.00 90.94 460 ILE A O 1
ATOM 3787 N N . VAL A 1 461 ? -21.501 -0.373 9.233 1.00 91.12 461 VAL A N 1
ATOM 3788 C CA . VAL A 1 461 ? -22.443 -1.022 10.131 1.00 91.12 461 VAL A CA 1
ATOM 3789 C C . VAL A 1 461 ? -23.854 -0.665 9.704 1.00 91.12 461 VAL A C 1
ATOM 3791 O O . VAL A 1 461 ? -24.143 0.494 9.403 1.00 91.12 461 VAL A O 1
ATOM 3794 N N . LEU A 1 462 ? -24.724 -1.669 9.726 1.00 90.50 462 LEU A N 1
ATOM 3795 C CA . LEU A 1 462 ? -26.155 -1.523 9.504 1.00 90.50 462 LEU A CA 1
ATOM 3796 C C . LEU A 1 462 ? -26.909 -2.002 10.738 1.00 90.50 462 LEU A C 1
ATOM 3798 O O . LEU A 1 462 ? -26.506 -2.976 11.374 1.00 90.50 462 LEU A O 1
ATOM 3802 N N . SER A 1 463 ? -28.005 -1.322 11.058 1.00 89.88 463 SER A N 1
ATOM 3803 C CA . SER A 1 463 ? -28.838 -1.651 12.210 1.00 89.88 463 SER A CA 1
ATOM 3804 C C . SER A 1 463 ? -30.326 -1.514 11.898 1.00 89.88 463 SER A C 1
ATOM 3806 O O . SER A 1 463 ? -30.757 -0.556 11.263 1.00 89.88 463 SER A O 1
ATOM 3808 N N . LYS A 1 464 ? -31.139 -2.443 12.406 1.00 87.25 464 LYS A N 1
ATOM 3809 C CA . LYS A 1 464 ? -32.607 -2.408 12.340 1.00 87.25 464 LYS A CA 1
ATOM 3810 C C . LYS A 1 464 ? -33.202 -1.276 13.176 1.00 87.25 464 LYS A C 1
ATOM 3812 O O . LYS A 1 464 ? -34.232 -0.725 12.810 1.00 87.25 464 LYS A O 1
ATOM 3817 N N . ILE A 1 465 ? -32.552 -0.911 14.280 1.00 89.12 465 ILE A N 1
ATOM 3818 C CA . ILE A 1 465 ? -32.920 0.239 15.121 1.00 89.12 465 ILE A CA 1
ATOM 3819 C C . ILE A 1 465 ? -31.909 1.382 14.947 1.00 89.12 465 ILE A C 1
ATOM 3821 O O . ILE A 1 465 ? -30.780 1.109 14.535 1.00 89.12 465 ILE A O 1
ATOM 3825 N N . PRO A 1 466 ? -32.258 2.640 15.277 1.00 91.56 466 PRO A N 1
ATOM 3826 C CA . PRO A 1 466 ? -31.317 3.752 15.176 1.00 91.56 466 PRO A CA 1
ATOM 3827 C C . PRO A 1 466 ? -30.007 3.473 15.925 1.00 91.56 466 PRO A C 1
ATOM 3829 O O . PRO A 1 466 ? -30.028 3.123 17.106 1.00 91.56 466 PRO A O 1
ATOM 3832 N N . ILE A 1 467 ? -28.866 3.649 15.252 1.00 93.00 467 ILE A N 1
ATOM 3833 C CA . ILE A 1 467 ? -27.535 3.292 15.773 1.00 93.00 467 ILE A CA 1
ATOM 3834 C C . ILE A 1 467 ? -27.220 4.045 17.069 1.00 93.00 467 ILE A C 1
ATOM 3836 O O . ILE A 1 467 ? -26.608 3.472 17.965 1.00 93.00 467 ILE A O 1
ATOM 3840 N N . THR A 1 468 ? -27.706 5.280 17.223 1.00 92.31 468 THR A N 1
ATOM 3841 C CA . THR A 1 468 ? -27.529 6.093 18.441 1.00 92.31 468 THR A CA 1
ATOM 3842 C C . THR A 1 468 ? -28.112 5.454 19.701 1.00 92.31 468 THR A C 1
ATOM 3844 O O . THR A 1 468 ? -27.654 5.770 20.798 1.00 92.31 468 THR A O 1
ATOM 3847 N N . LYS A 1 469 ? -29.081 4.536 19.561 1.00 91.44 469 LYS A N 1
ATOM 3848 C CA . LYS A 1 469 ? -29.640 3.759 20.679 1.00 91.44 469 LYS A CA 1
ATOM 3849 C C . LYS A 1 469 ? -28.748 2.598 21.117 1.00 91.44 469 LYS A C 1
ATOM 3851 O O . LYS A 1 469 ? -28.981 2.019 22.170 1.00 91.44 469 LYS A O 1
ATOM 3856 N N . LEU A 1 470 ? -27.755 2.237 20.309 1.00 91.88 470 LEU A N 1
ATOM 3857 C CA . LEU A 1 470 ? -26.818 1.150 20.585 1.00 91.88 470 LEU A CA 1
ATOM 3858 C C . LEU A 1 470 ? -25.443 1.687 20.962 1.00 91.88 470 LEU A C 1
ATOM 3860 O O . LEU A 1 470 ? -24.847 1.203 21.919 1.00 91.88 470 LEU A O 1
ATOM 3864 N N . VAL A 1 471 ? -24.951 2.671 20.207 1.00 94.62 471 VAL A N 1
ATOM 3865 C CA . VAL A 1 471 ? -23.616 3.254 20.354 1.00 94.62 471 VAL A CA 1
ATOM 3866 C C . VAL A 1 471 ? -23.619 4.735 19.954 1.00 94.62 471 VAL A C 1
ATOM 3868 O O . VAL A 1 471 ? -24.370 5.136 19.060 1.00 94.62 471 VAL A O 1
ATOM 3871 N N . PRO A 1 472 ? -22.743 5.563 20.544 1.00 96.00 472 PRO A N 1
ATOM 3872 C CA . PRO A 1 472 ? -22.618 6.959 20.165 1.00 96.00 472 PRO A CA 1
ATOM 3873 C C . PRO A 1 472 ? -21.973 7.081 18.789 1.00 96.00 472 PRO A C 1
ATOM 3875 O O . PRO A 1 472 ? -21.072 6.321 18.423 1.00 96.00 472 PRO A O 1
ATOM 3878 N N . VAL A 1 473 ? -22.401 8.082 18.029 1.00 95.38 473 VAL A N 1
ATOM 3879 C CA . VAL A 1 473 ? -21.879 8.382 16.693 1.00 95.38 473 VAL A CA 1
ATOM 3880 C C . VAL A 1 473 ? -21.425 9.841 16.616 1.00 95.38 473 VAL A C 1
ATOM 3882 O O . VAL A 1 473 ? -21.752 10.644 17.476 1.00 95.38 473 VAL A O 1
ATOM 3885 N N . HIS A 1 474 ? -20.661 10.205 15.600 1.00 92.44 474 HIS A N 1
ATOM 3886 C CA . HIS A 1 474 ? -20.314 11.583 15.255 1.00 92.44 474 HIS A CA 1
ATOM 3887 C C . HIS A 1 474 ? -20.306 11.740 13.733 1.00 92.44 474 HIS A C 1
ATOM 3889 O O . HIS A 1 474 ? -20.470 10.750 13.018 1.00 92.44 474 HIS A O 1
ATOM 3895 N N . ASN A 1 475 ? -20.144 12.961 13.224 1.00 89.38 475 ASN A N 1
ATOM 3896 C CA . ASN A 1 475 ? -20.012 13.166 11.784 1.00 89.38 475 ASN A CA 1
ATOM 3897 C C . ASN A 1 475 ? -18.580 12.877 11.333 1.00 89.38 475 ASN A C 1
ATOM 3899 O O . ASN A 1 475 ? -17.622 13.460 11.844 1.00 89.38 475 ASN A O 1
ATOM 3903 N N . SER A 1 476 ? -18.458 12.004 10.337 1.00 86.75 476 SER A N 1
ATOM 3904 C CA . SER A 1 476 ? -17.221 11.832 9.579 1.00 86.75 476 SER A CA 1
ATOM 3905 C C . SER A 1 476 ? -16.915 13.074 8.728 1.00 86.75 476 SER A C 1
ATOM 3907 O O . SER A 1 476 ? -17.725 13.996 8.616 1.00 86.75 476 SER A O 1
ATOM 3909 N N . LYS A 1 477 ? -15.743 13.091 8.078 1.00 80.69 477 LYS A N 1
ATOM 3910 C CA . LYS A 1 477 ? -15.357 14.169 7.148 1.00 80.69 477 LYS A CA 1
ATOM 3911 C C . LYS A 1 477 ? -16.331 14.340 5.979 1.00 80.69 477 LYS A C 1
ATOM 3913 O O . LYS A 1 477 ? -16.564 15.468 5.571 1.00 80.69 477 LYS A O 1
ATOM 3918 N N . GLU A 1 478 ? -16.924 13.243 5.514 1.00 79.25 478 GLU A N 1
ATOM 3919 C CA . GLU A 1 478 ? -17.924 13.219 4.435 1.00 79.25 478 GLU A CA 1
ATOM 3920 C C . GLU A 1 478 ? -19.350 13.487 4.957 1.00 79.25 478 GLU A C 1
ATOM 3922 O O . GLU A 1 478 ? -20.332 13.187 4.290 1.00 79.25 478 GLU A O 1
ATOM 3927 N N . ASN A 1 479 ? -19.489 14.003 6.187 1.00 85.06 479 ASN A N 1
ATOM 3928 C CA . ASN A 1 479 ? -20.768 14.281 6.850 1.00 85.06 479 ASN A CA 1
ATOM 3929 C C . ASN A 1 479 ? -21.689 13.052 7.036 1.00 85.06 479 ASN A C 1
ATOM 3931 O O . ASN A 1 479 ? -22.885 13.190 7.281 1.00 85.06 479 ASN A O 1
ATOM 3935 N N . LEU A 1 480 ? -21.131 11.840 6.959 1.00 89.31 480 LEU A 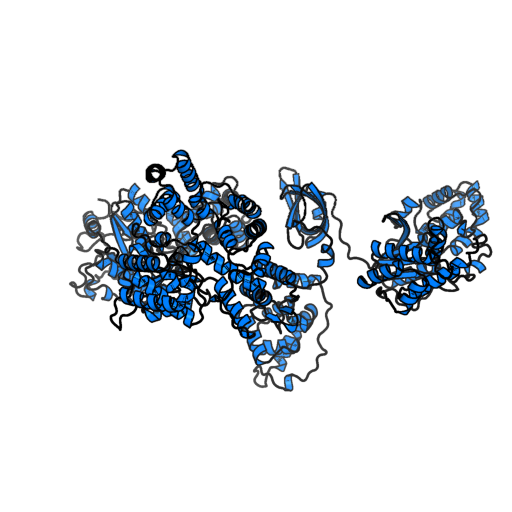N 1
ATOM 3936 C CA . LEU A 1 480 ? -21.833 10.586 7.246 1.00 89.31 480 LEU A CA 1
ATOM 3937 C C . LEU A 1 480 ? -21.746 10.228 8.731 1.00 89.31 480 LEU A C 1
ATOM 3939 O O . LEU A 1 480 ? -20.736 10.529 9.379 1.00 89.31 480 LEU A O 1
ATOM 3943 N N . ASN A 1 481 ? -22.747 9.504 9.243 1.00 92.56 481 ASN A N 1
ATOM 3944 C CA . ASN A 1 481 ? -22.710 8.947 10.595 1.00 92.56 481 ASN A CA 1
ATOM 3945 C C . ASN A 1 481 ? -21.496 8.025 10.776 1.00 92.56 481 ASN A C 1
ATOM 3947 O O . ASN A 1 481 ? -21.204 7.162 9.943 1.00 92.56 481 ASN A O 1
ATOM 3951 N N . GLN A 1 482 ? -20.793 8.205 11.890 1.00 94.69 482 GLN A N 1
ATOM 3952 C CA . GLN A 1 482 ? -19.602 7.450 12.241 1.00 94.69 482 GLN A CA 1
ATOM 3953 C C . GLN A 1 482 ? -19.610 7.044 13.710 1.00 94.69 482 GLN A C 1
ATOM 3955 O O . GLN A 1 482 ? -19.571 7.899 14.593 1.00 94.69 482 GLN A O 1
ATOM 3960 N N . ILE A 1 483 ? -19.598 5.743 13.980 1.00 95.44 483 ILE A N 1
ATOM 3961 C CA . ILE A 1 483 ? -19.592 5.187 15.336 1.00 95.44 483 ILE A CA 1
ATOM 3962 C C . ILE A 1 483 ? -18.328 5.621 16.075 1.00 95.44 483 ILE A C 1
ATOM 3964 O O . ILE A 1 483 ? -17.233 5.505 15.542 1.00 95.44 483 ILE A O 1
ATOM 3968 N N . GLN A 1 484 ? -18.474 6.106 17.306 1.00 95.81 484 GLN A N 1
ATOM 3969 C CA . GLN A 1 484 ? -17.372 6.556 18.161 1.00 95.81 484 GLN A CA 1
ATOM 3970 C C . GLN A 1 484 ? -16.522 5.395 18.715 1.00 95.81 484 GLN A C 1
ATOM 3972 O O . GLN A 1 484 ? -15.440 5.602 19.252 1.00 95.81 484 GLN A O 1
ATOM 3977 N N . TYR A 1 485 ? -16.978 4.156 18.595 1.00 95.12 485 TYR A N 1
ATOM 3978 C CA . TYR A 1 485 ? -16.255 2.980 19.074 1.00 95.12 485 TYR A CA 1
ATOM 3979 C C . TYR A 1 485 ? -15.392 2.367 17.973 1.00 95.12 485 TYR A C 1
ATOM 3981 O O . TYR A 1 485 ? -15.817 2.258 16.823 1.00 95.12 485 TYR A O 1
ATOM 3989 N N . ALA A 1 486 ? -14.173 1.957 18.330 1.00 92.62 486 ALA A N 1
ATOM 3990 C CA . ALA A 1 486 ? -13.280 1.266 17.405 1.00 92.62 486 ALA A CA 1
ATOM 3991 C C . ALA A 1 486 ? -13.859 -0.091 16.969 1.00 92.62 486 ALA A C 1
ATOM 3993 O O . ALA A 1 486 ? -14.606 -0.729 17.714 1.00 92.62 486 ALA A O 1
ATOM 3994 N N . ALA A 1 487 ? -13.457 -0.547 15.778 1.00 89.69 487 ALA A N 1
ATOM 3995 C CA . ALA A 1 487 ? -13.967 -1.759 15.128 1.00 89.69 487 ALA A CA 1
ATOM 3996 C C . ALA A 1 487 ? -13.953 -3.012 16.023 1.00 89.69 487 ALA A C 1
ATOM 3998 O O . ALA A 1 487 ? -14.888 -3.803 15.978 1.00 89.69 487 ALA A O 1
ATOM 3999 N N . GLU A 1 488 ? -12.926 -3.166 16.860 1.00 90.12 488 GLU A N 1
ATOM 4000 C CA . GLU A 1 488 ? -12.737 -4.317 17.756 1.00 90.12 488 GLU A CA 1
ATOM 4001 C C . GLU A 1 488 ? -13.795 -4.460 18.861 1.00 90.12 488 GLU A C 1
ATOM 4003 O O . GLU A 1 488 ? -13.865 -5.513 19.489 1.00 90.12 488 GLU A O 1
ATOM 4008 N N . PHE A 1 489 ? -14.604 -3.423 19.098 1.00 90.44 489 PHE A N 1
ATOM 4009 C CA . PHE A 1 489 ? -15.659 -3.431 20.113 1.00 90.44 489 PHE A CA 1
ATOM 4010 C C . PHE A 1 489 ? -17.070 -3.463 19.528 1.00 90.44 489 PHE A C 1
ATOM 4012 O O . PHE A 1 489 ? -18.012 -3.669 20.274 1.00 90.44 489 PHE A O 1
ATOM 4019 N N . ILE A 1 490 ? -17.250 -3.242 18.224 1.00 88.06 490 ILE A N 1
ATOM 4020 C CA . ILE A 1 490 ? -18.578 -3.071 17.604 1.00 88.06 490 ILE A CA 1
ATOM 4021 C C . ILE A 1 490 ? -19.482 -4.290 17.837 1.00 88.06 490 ILE A C 1
ATOM 4023 O O . ILE A 1 490 ? -20.655 -4.139 18.179 1.00 88.06 490 ILE A O 1
ATOM 4027 N N . GLU A 1 491 ? -18.911 -5.489 17.730 1.00 83.25 491 GLU A N 1
ATOM 4028 C CA . GLU A 1 491 ? -19.613 -6.757 17.947 1.00 83.25 491 GLU A CA 1
ATOM 4029 C C . GLU A 1 491 ? -20.151 -6.904 19.381 1.00 83.25 491 GLU A C 1
ATOM 4031 O O . GLU A 1 491 ? -21.246 -7.437 19.570 1.00 83.25 491 GLU A O 1
ATOM 4036 N N . ASP A 1 492 ? -19.440 -6.360 20.380 1.00 85.12 492 ASP A N 1
ATOM 4037 C CA . ASP A 1 492 ? -19.859 -6.382 21.790 1.00 85.12 492 ASP A CA 1
ATOM 4038 C C . ASP A 1 492 ? -21.170 -5.586 22.010 1.00 85.12 492 ASP A C 1
ATOM 4040 O O . ASP A 1 492 ? -21.861 -5.796 23.007 1.00 85.12 492 ASP A O 1
ATOM 4044 N N . PHE A 1 493 ? -21.549 -4.706 21.067 1.00 86.44 493 PHE A N 1
ATOM 4045 C CA . PHE A 1 493 ? -22.765 -3.876 21.102 1.00 86.44 493 PHE A CA 1
ATOM 4046 C C . PHE A 1 493 ? -23.843 -4.323 20.097 1.00 86.44 493 PHE A C 1
ATOM 4048 O O . PHE A 1 493 ? -24.701 -3.530 19.715 1.00 86.44 493 PHE A O 1
ATOM 4055 N N . SER A 1 494 ? -23.845 -5.600 19.690 1.00 81.81 494 SER A N 1
ATOM 4056 C CA . SER A 1 494 ? -24.859 -6.191 18.786 1.00 81.81 494 SER A CA 1
ATOM 4057 C C . SER A 1 494 ? -24.900 -5.590 17.376 1.00 81.81 494 SER A C 1
ATOM 4059 O O . SER A 1 494 ? -25.922 -5.646 16.691 1.00 81.81 494 SER A O 1
ATOM 4061 N N . LEU A 1 495 ? -23.786 -5.011 16.935 1.00 86.12 495 LEU A N 1
ATOM 4062 C CA . LEU A 1 495 ? -23.644 -4.429 15.610 1.00 86.12 495 LEU A CA 1
ATOM 4063 C C . LEU A 1 495 ? -22.750 -5.321 14.751 1.00 86.12 495 LEU A C 1
ATOM 4065 O O . LEU A 1 495 ? -21.674 -5.737 15.176 1.00 86.12 495 LEU A O 1
ATOM 4069 N N . LEU A 1 496 ? -23.198 -5.598 13.528 1.00 81.56 496 LEU A N 1
ATOM 4070 C CA . LEU A 1 496 ? -22.431 -6.374 12.563 1.00 81.56 496 LEU A CA 1
ATOM 4071 C C . LEU A 1 496 ? -21.743 -5.434 11.576 1.00 81.56 496 LEU A C 1
ATOM 4073 O O . LEU A 1 496 ? -22.378 -4.546 11.001 1.00 81.56 496 LEU A O 1
ATOM 4077 N N . LYS A 1 497 ? -20.445 -5.654 11.369 1.00 86.38 497 LYS A N 1
ATOM 4078 C CA . LYS A 1 497 ? -19.661 -4.914 10.382 1.00 86.38 497 LYS A CA 1
ATOM 4079 C C . LYS A 1 497 ? -19.666 -5.615 9.019 1.00 86.38 497 LYS A C 1
ATOM 4081 O O . LYS A 1 497 ? -19.623 -6.839 8.923 1.00 86.38 497 LYS A O 1
ATOM 4086 N N . ILE A 1 498 ? -19.672 -4.815 7.963 1.00 87.69 498 ILE A N 1
ATOM 4087 C CA . ILE A 1 498 ? -19.416 -5.206 6.579 1.00 87.69 498 ILE A CA 1
ATOM 4088 C C . ILE A 1 498 ? -18.167 -4.443 6.145 1.00 87.69 498 ILE A C 1
ATOM 4090 O O . ILE A 1 498 ? -18.161 -3.210 6.145 1.00 87.69 498 ILE A O 1
ATOM 4094 N N . ASP A 1 499 ? -17.106 -5.162 5.794 1.00 89.88 499 ASP A N 1
ATOM 4095 C CA . ASP A 1 499 ? -15.857 -4.551 5.350 1.00 89.88 499 ASP A CA 1
ATOM 4096 C C . ASP A 1 499 ? -15.864 -4.396 3.816 1.00 89.88 499 ASP A C 1
ATOM 4098 O O . ASP A 1 499 ? -15.751 -5.361 3.058 1.00 89.88 499 ASP A O 1
ATOM 4102 N N . LEU A 1 500 ? -16.008 -3.148 3.354 1.00 91.50 500 LEU A N 1
ATOM 4103 C CA . LEU A 1 500 ? -15.890 -2.744 1.950 1.00 91.50 500 LEU A CA 1
ATOM 4104 C C . LEU A 1 500 ? -14.497 -2.163 1.705 1.00 91.50 500 LEU A C 1
ATOM 4106 O O . LEU A 1 500 ? -14.235 -1.015 2.062 1.00 91.50 500 LEU A O 1
ATOM 4110 N N . LEU A 1 501 ? -13.592 -2.915 1.091 1.00 91.50 501 LEU A N 1
ATOM 4111 C CA . LEU A 1 501 ? -12.206 -2.509 0.881 1.00 91.50 501 LEU A CA 1
ATOM 4112 C C . LEU A 1 501 ? -12.011 -1.870 -0.493 1.00 91.50 501 LEU A C 1
ATOM 4114 O O . LEU A 1 501 ? -12.355 -2.451 -1.515 1.00 91.50 501 LEU A O 1
ATOM 4118 N N . GLY A 1 502 ? -11.388 -0.693 -0.528 1.00 92.69 502 GLY A N 1
ATOM 4119 C CA . GLY A 1 502 ? -10.929 -0.089 -1.778 1.00 92.69 502 GLY A CA 1
ATOM 4120 C C . GLY A 1 502 ? -9.649 -0.765 -2.268 1.00 92.69 502 GLY A C 1
ATOM 4121 O O . GLY A 1 502 ? -8.610 -0.660 -1.616 1.00 92.69 502 GLY A O 1
ATOM 4122 N N . LEU A 1 503 ? -9.701 -1.426 -3.423 1.00 93.25 503 LEU A N 1
ATOM 4123 C CA . LEU A 1 503 ? -8.561 -2.087 -4.046 1.00 93.25 503 LEU A CA 1
ATOM 4124 C C . LEU A 1 503 ? -8.167 -1.387 -5.351 1.00 93.25 503 LEU A C 1
ATOM 4126 O O . LEU A 1 503 ? -8.781 -1.584 -6.399 1.00 93.25 503 LEU A O 1
ATOM 4130 N N . LYS A 1 504 ? -7.057 -0.644 -5.306 1.00 92.81 504 LYS A N 1
ATOM 4131 C CA . LYS A 1 504 ? -6.473 0.074 -6.453 1.00 92.81 504 LYS A CA 1
ATOM 4132 C C . LYS A 1 504 ? -6.286 -0.786 -7.705 1.00 92.81 504 LYS A C 1
ATOM 4134 O O . LYS A 1 504 ? -6.427 -0.317 -8.829 1.00 92.81 504 LYS A O 1
ATOM 4139 N N . ASN A 1 505 ? -5.992 -2.071 -7.527 1.00 94.62 505 ASN A N 1
ATOM 4140 C CA . ASN A 1 505 ? -5.788 -2.980 -8.651 1.00 94.62 505 ASN A CA 1
ATOM 4141 C C . ASN A 1 505 ? -7.080 -3.248 -9.436 1.00 94.62 505 ASN A C 1
ATOM 4143 O O . ASN A 1 505 ? -7.001 -3.486 -10.638 1.00 94.62 505 ASN A O 1
ATOM 4147 N N . LEU A 1 506 ? -8.255 -3.159 -8.801 1.00 95.19 506 LEU A N 1
ATOM 4148 C CA . LEU A 1 506 ? -9.535 -3.207 -9.513 1.00 95.19 506 LEU A CA 1
ATOM 4149 C C . LEU A 1 506 ? -9.747 -1.944 -10.346 1.00 95.19 506 LEU A C 1
ATOM 4151 O O . LEU A 1 506 ? -10.198 -2.054 -11.477 1.00 95.19 506 LEU A O 1
ATOM 4155 N N . THR A 1 507 ? -9.338 -0.778 -9.847 1.00 95.00 507 THR A N 1
ATOM 4156 C CA . THR A 1 507 ? -9.352 0.486 -10.605 1.00 95.00 507 THR A CA 1
ATOM 4157 C C . THR A 1 507 ? -8.451 0.416 -11.828 1.00 95.00 507 THR A C 1
ATOM 4159 O O . THR A 1 507 ? -8.892 0.717 -12.933 1.00 95.00 507 THR A O 1
ATOM 4162 N N . ILE A 1 508 ? -7.224 -0.087 -11.662 1.00 94.69 508 ILE A N 1
ATOM 4163 C CA . ILE A 1 508 ? -6.297 -0.323 -12.778 1.00 94.69 508 ILE A CA 1
ATOM 4164 C C . ILE A 1 508 ? -6.948 -1.240 -13.823 1.00 94.69 508 ILE A C 1
ATOM 4166 O O . ILE A 1 508 ? -6.943 -0.934 -15.013 1.00 94.69 508 ILE A O 1
ATOM 4170 N N . VAL A 1 509 ? -7.545 -2.354 -13.396 1.00 96.00 509 VAL A N 1
ATOM 4171 C CA . VAL A 1 509 ? -8.214 -3.289 -14.311 1.00 96.00 509 VAL A CA 1
ATOM 4172 C C . VAL A 1 509 ? -9.418 -2.647 -15.004 1.00 96.00 509 VAL A C 1
ATOM 4174 O O . VAL A 1 509 ? -9.550 -2.796 -16.216 1.00 96.00 509 VAL A O 1
ATOM 4177 N N . ALA A 1 510 ? -10.268 -1.922 -14.274 1.00 95.00 510 ALA A N 1
ATOM 4178 C CA . ALA A 1 510 ? -11.437 -1.240 -14.825 1.00 95.00 510 ALA A CA 1
ATOM 4179 C C . ALA A 1 510 ? -11.032 -0.224 -15.903 1.00 95.00 510 ALA A C 1
ATOM 4181 O O . ALA A 1 510 ? -11.571 -0.250 -17.008 1.00 95.00 510 ALA A O 1
ATOM 4182 N N . ASN A 1 511 ? -10.010 0.589 -15.633 1.00 94.44 511 ASN A N 1
ATOM 4183 C CA . ASN A 1 511 ? -9.505 1.586 -16.574 1.00 94.44 511 ASN A CA 1
ATOM 4184 C C . ASN A 1 511 ? -8.863 0.946 -17.815 1.00 94.44 511 ASN A C 1
ATOM 4186 O O . ASN A 1 511 ? -9.054 1.431 -18.932 1.00 94.44 511 ASN A O 1
ATOM 4190 N N . ILE A 1 512 ? -8.135 -0.166 -17.651 1.00 95.44 512 ILE A N 1
ATOM 4191 C CA . ILE A 1 512 ? -7.593 -0.933 -18.783 1.00 95.44 512 ILE A CA 1
ATOM 4192 C C . ILE A 1 512 ? -8.731 -1.480 -19.650 1.00 95.44 512 ILE A C 1
ATOM 4194 O O . ILE A 1 512 ? -8.686 -1.330 -20.870 1.00 95.44 512 ILE A O 1
ATOM 4198 N N . LEU A 1 513 ? -9.754 -2.088 -19.042 1.00 95.00 513 LEU A N 1
ATOM 4199 C CA . LEU A 1 513 ? -10.907 -2.624 -19.770 1.00 95.00 513 LEU A CA 1
ATOM 4200 C C . LEU A 1 513 ? -11.678 -1.519 -20.500 1.00 95.00 513 LEU A C 1
ATOM 4202 O O . LEU A 1 513 ? -12.024 -1.704 -21.662 1.00 95.00 513 LEU A O 1
ATOM 4206 N N . ALA A 1 514 ? -11.885 -0.362 -19.866 1.00 93.25 514 ALA A N 1
ATOM 4207 C CA . ALA A 1 514 ? -12.528 0.790 -20.494 1.00 93.25 514 ALA A CA 1
ATOM 4208 C C . ALA A 1 514 ? -11.763 1.256 -21.746 1.00 93.25 514 ALA A C 1
ATOM 4210 O O . ALA A 1 514 ? -12.367 1.425 -22.803 1.00 93.25 514 ALA A O 1
ATOM 4211 N N . LYS A 1 515 ? -10.428 1.372 -21.663 1.00 92.06 515 LYS A N 1
ATOM 4212 C CA . LYS A 1 515 ? -9.571 1.747 -22.804 1.00 92.06 515 LYS A CA 1
ATOM 4213 C C . LYS A 1 515 ? -9.599 0.704 -23.925 1.00 92.06 515 LYS A C 1
ATOM 4215 O O . LYS A 1 515 ? -9.739 1.056 -25.092 1.00 92.06 515 LYS A O 1
ATOM 4220 N N . ILE A 1 516 ? -9.524 -0.582 -23.580 1.00 92.50 516 ILE A N 1
ATOM 4221 C CA . ILE A 1 516 ? -9.632 -1.679 -24.554 1.00 92.50 516 ILE A CA 1
ATOM 4222 C C . ILE A 1 516 ? -10.995 -1.637 -25.261 1.00 92.50 516 ILE A C 1
ATOM 4224 O O . ILE A 1 516 ? -11.060 -1.764 -26.482 1.00 92.50 516 ILE A O 1
ATOM 4228 N N . ASN A 1 517 ? -12.080 -1.420 -24.515 1.00 92.31 517 ASN A N 1
ATOM 4229 C CA . ASN A 1 517 ? -13.427 -1.393 -25.076 1.00 92.31 517 ASN A CA 1
ATOM 4230 C C . ASN A 1 517 ? -13.697 -0.131 -25.913 1.00 92.31 517 ASN A C 1
ATOM 4232 O O . ASN A 1 517 ? -14.387 -0.220 -26.927 1.00 92.31 517 ASN A O 1
ATOM 4236 N N . SER A 1 518 ? -13.096 1.017 -25.569 1.00 90.25 518 SER A N 1
ATOM 4237 C CA . SER A 1 518 ? -13.168 2.227 -26.407 1.00 90.25 518 SER A CA 1
ATOM 4238 C C . SER A 1 518 ? -12.531 2.050 -27.789 1.00 90.25 518 SER A C 1
ATOM 4240 O O . SER A 1 518 ? -12.885 2.760 -28.721 1.00 90.25 518 SER A O 1
ATOM 4242 N N . ASP A 1 519 ? -11.651 1.059 -27.943 1.00 87.19 519 ASP A N 1
ATOM 4243 C CA . ASP A 1 519 ? -11.030 0.693 -29.216 1.00 87.19 519 ASP A CA 1
ATOM 4244 C C . ASP A 1 519 ? -11.811 -0.378 -30.002 1.00 87.19 519 ASP A C 1
ATOM 4246 O O . ASP A 1 519 ? -11.282 -0.992 -30.928 1.00 87.19 519 ASP A O 1
ATOM 4250 N N . GLY A 1 520 ? -13.077 -0.613 -29.641 1.00 88.12 520 GLY A N 1
ATOM 4251 C CA . GLY A 1 520 ? -13.995 -1.495 -30.366 1.00 88.12 520 GLY A CA 1
ATOM 4252 C C . GLY A 1 520 ? -14.010 -2.951 -29.891 1.00 88.12 520 GLY A C 1
ATOM 4253 O O . GLY A 1 520 ? -14.767 -3.761 -30.428 1.00 88.12 520 GLY A O 1
ATOM 4254 N N . HIS A 1 521 ? -13.225 -3.306 -28.872 1.00 88.19 521 HIS A N 1
ATOM 4255 C CA . HIS A 1 521 ? -13.337 -4.612 -28.220 1.00 88.19 521 HIS A CA 1
ATOM 4256 C C . HIS A 1 521 ? -14.552 -4.660 -27.270 1.00 88.19 521 HIS A C 1
ATOM 4258 O O . HIS A 1 521 ? -15.057 -3.637 -26.818 1.00 88.19 521 HIS A O 1
ATOM 4264 N N . LYS A 1 522 ? -15.041 -5.866 -26.953 1.00 87.44 522 LYS A N 1
ATOM 4265 C CA . LYS A 1 522 ? -16.126 -6.085 -25.980 1.00 87.44 522 LYS A CA 1
ATOM 4266 C C . LYS A 1 522 ? -15.704 -7.135 -24.963 1.00 87.44 522 LYS A C 1
ATOM 4268 O O . LYS A 1 522 ? -16.097 -8.295 -25.056 1.00 87.44 522 LYS A O 1
ATOM 4273 N N . ILE A 1 523 ? -14.842 -6.739 -24.032 1.00 90.69 523 ILE A N 1
ATOM 4274 C CA . ILE A 1 523 ? -14.273 -7.629 -23.018 1.00 90.69 523 ILE A CA 1
ATOM 4275 C C . ILE A 1 523 ? -14.722 -7.168 -21.636 1.00 90.69 523 ILE A C 1
ATOM 4277 O O . ILE A 1 523 ? -14.636 -5.989 -21.292 1.00 90.69 523 ILE A O 1
ATOM 4281 N N . THR A 1 524 ? -15.172 -8.119 -20.821 1.00 89.00 524 THR A N 1
ATOM 4282 C CA . THR A 1 524 ? -15.539 -7.884 -19.420 1.00 89.00 524 THR A CA 1
ATOM 4283 C C . THR A 1 524 ? -14.604 -8.636 -18.480 1.00 89.00 524 THR A C 1
ATOM 4285 O O . THR A 1 524 ? -14.025 -9.664 -18.837 1.00 89.00 524 THR A O 1
ATOM 4288 N N . PHE A 1 525 ? -14.481 -8.162 -17.238 1.00 89.81 525 PHE A N 1
ATOM 4289 C CA . PHE A 1 525 ? -13.605 -8.785 -16.242 1.00 89.81 525 PHE A CA 1
ATOM 4290 C C . PHE A 1 525 ? -13.934 -10.261 -15.979 1.00 89.81 525 PHE A C 1
ATOM 4292 O O . PHE A 1 525 ? -13.031 -11.075 -15.770 1.00 89.81 525 PHE A O 1
ATOM 4299 N N . ASN A 1 526 ? -15.218 -10.630 -15.985 1.00 84.69 526 ASN A N 1
ATOM 4300 C CA . ASN A 1 526 ? -15.658 -12.000 -15.711 1.00 84.69 526 ASN A CA 1
ATOM 4301 C C . ASN A 1 526 ? -15.324 -12.971 -16.848 1.00 84.69 526 ASN A C 1
ATOM 4303 O O . ASN A 1 526 ? -15.115 -14.149 -16.580 1.00 84.69 526 ASN A O 1
ATOM 4307 N N . GLN A 1 527 ? -15.204 -12.474 -18.080 1.00 86.31 527 GLN A N 1
ATOM 4308 C CA . GLN A 1 527 ? -14.864 -13.267 -19.264 1.00 86.31 527 GLN A CA 1
ATOM 4309 C C . GLN A 1 527 ? -13.351 -13.456 -19.459 1.00 86.31 527 GLN A C 1
ATOM 4311 O O . GLN A 1 527 ? -12.945 -14.232 -20.320 1.00 86.31 527 GLN A O 1
ATOM 4316 N N . LEU A 1 528 ? -12.505 -12.766 -18.682 1.00 91.44 528 LEU A N 1
ATOM 4317 C CA . LEU A 1 528 ? -11.053 -12.911 -18.796 1.00 91.44 528 LEU A CA 1
ATOM 4318 C C . LEU A 1 528 ? -10.613 -14.344 -18.440 1.00 91.44 528 LEU A C 1
ATOM 4320 O O . LEU A 1 528 ? -10.978 -14.844 -17.368 1.00 91.44 528 LEU A O 1
ATOM 4324 N N . PRO A 1 529 ? -9.800 -14.995 -19.289 1.00 90.25 529 PRO A N 1
ATOM 4325 C CA . PRO A 1 529 ? -9.411 -16.380 -19.089 1.00 90.25 529 PRO A CA 1
ATOM 4326 C C . PRO A 1 529 ? -8.437 -16.530 -17.917 1.00 90.25 529 PRO A C 1
ATOM 4328 O O . PRO A 1 529 ? -7.602 -15.670 -17.632 1.00 90.25 529 PRO A O 1
ATOM 4331 N N . ILE A 1 530 ? -8.533 -17.684 -17.259 1.00 87.94 530 ILE A N 1
ATOM 4332 C CA . ILE A 1 530 ? -7.698 -18.086 -16.114 1.00 87.94 530 ILE A CA 1
ATOM 4333 C C . ILE A 1 530 ? -6.777 -19.274 -16.444 1.00 87.94 530 ILE A C 1
ATOM 4335 O O . ILE A 1 530 ? -6.252 -19.941 -15.554 1.00 87.94 530 ILE A O 1
ATOM 4339 N N . SER A 1 531 ? -6.618 -19.565 -17.736 1.00 89.31 531 SER A N 1
ATOM 4340 C CA . SER A 1 531 ? -5.765 -20.625 -18.270 1.00 89.31 531 SER A CA 1
ATOM 4341 C C . SER A 1 531 ? -5.365 -20.264 -19.703 1.00 89.31 531 SER A C 1
ATOM 4343 O O . SER A 1 531 ? -6.098 -20.525 -20.646 1.00 89.31 531 SER A O 1
ATOM 4345 N N . GLU A 1 532 ? -4.229 -19.585 -19.851 1.00 93.56 532 GLU A N 1
ATOM 4346 C CA . GLU A 1 532 ? -3.675 -19.109 -21.121 1.00 93.56 532 GLU A CA 1
ATOM 4347 C C . GLU A 1 532 ? -2.155 -19.300 -21.145 1.00 93.56 532 GLU A C 1
ATOM 4349 O O . GLU A 1 532 ? -1.431 -18.820 -20.265 1.00 93.56 532 GLU A O 1
ATOM 4354 N N . ASN A 1 533 ? -1.644 -19.933 -22.203 1.00 93.44 533 ASN A N 1
ATOM 4355 C CA . ASN A 1 533 ? -0.215 -20.230 -22.331 1.00 93.44 533 ASN A CA 1
ATOM 4356 C C . ASN A 1 533 ? 0.651 -18.963 -22.388 1.00 93.44 533 ASN A C 1
ATOM 4358 O O . ASN A 1 533 ? 1.719 -18.920 -21.779 1.00 93.44 533 ASN A O 1
ATOM 4362 N N . SER A 1 534 ? 0.188 -17.895 -23.049 1.00 94.56 534 SER A N 1
ATOM 4363 C CA . SER A 1 534 ? 0.925 -16.622 -23.092 1.00 94.56 534 SER A CA 1
ATOM 4364 C C . SER A 1 534 ? 1.092 -16.004 -21.700 1.00 94.56 534 SER A C 1
ATOM 4366 O O . SER A 1 534 ? 2.152 -15.466 -21.383 1.00 94.56 534 SER A O 1
ATOM 4368 N N . THR A 1 535 ? 0.067 -16.122 -20.852 1.00 96.50 535 THR A N 1
ATOM 4369 C CA . THR A 1 535 ? 0.078 -15.625 -19.470 1.00 96.50 535 THR A CA 1
ATOM 4370 C C . THR A 1 535 ? 1.029 -16.444 -18.602 1.00 96.50 535 THR A C 1
ATOM 4372 O O . THR A 1 535 ? 1.864 -15.883 -17.891 1.00 96.50 535 THR A O 1
ATOM 4375 N N . ASN A 1 536 ? 0.955 -17.771 -18.714 1.00 96.12 536 ASN A N 1
ATOM 4376 C CA . ASN A 1 536 ? 1.846 -18.704 -18.024 1.00 96.12 536 ASN A CA 1
ATOM 4377 C C . ASN A 1 536 ? 3.322 -18.448 -18.374 1.00 96.12 536 ASN A C 1
ATOM 4379 O O . ASN A 1 536 ? 4.172 -18.365 -17.484 1.00 96.12 536 ASN A O 1
ATOM 4383 N N . ASN A 1 537 ? 3.622 -18.233 -19.658 1.00 95.94 537 ASN A N 1
ATOM 4384 C CA . ASN A 1 537 ? 4.970 -17.921 -20.134 1.00 95.94 537 ASN A CA 1
ATOM 4385 C C . ASN A 1 537 ? 5.471 -16.572 -19.603 1.00 95.94 537 ASN A C 1
ATOM 4387 O O . ASN A 1 537 ? 6.603 -16.481 -19.128 1.00 95.94 537 ASN A O 1
ATOM 4391 N N . LEU A 1 538 ? 4.630 -15.531 -19.628 1.00 96.38 538 LEU A N 1
ATOM 4392 C CA . LEU A 1 538 ? 4.969 -14.211 -19.088 1.00 96.38 538 LEU A CA 1
ATOM 4393 C C . LEU A 1 538 ? 5.342 -14.291 -17.599 1.00 96.38 538 LEU A C 1
ATOM 4395 O O . LEU A 1 538 ? 6.357 -13.727 -17.177 1.00 96.38 538 LEU A O 1
ATOM 4399 N N . LEU A 1 539 ? 4.545 -15.014 -16.809 1.00 96.56 539 LEU A N 1
ATOM 4400 C CA . LEU A 1 539 ? 4.791 -15.201 -15.380 1.00 96.56 539 LEU A CA 1
ATOM 4401 C C . LEU A 1 539 ? 6.044 -16.045 -15.125 1.00 96.56 539 LEU A C 1
ATOM 4403 O O . LEU A 1 539 ? 6.864 -15.662 -14.294 1.00 96.56 539 LEU A O 1
ATOM 4407 N N . SER A 1 540 ? 6.248 -17.126 -15.881 1.00 95.81 540 SER A N 1
ATOM 4408 C CA . SER A 1 540 ? 7.442 -17.984 -15.783 1.00 95.81 540 SER A CA 1
ATOM 4409 C C . SER A 1 540 ? 8.739 -17.236 -16.108 1.00 95.81 540 SER A C 1
ATOM 4411 O O . SER A 1 540 ? 9.773 -17.482 -15.495 1.00 95.81 540 SER A O 1
ATOM 4413 N N . GLN A 1 541 ? 8.685 -16.247 -17.006 1.00 94.56 541 GLN A N 1
ATOM 4414 C CA . GLN A 1 541 ? 9.798 -15.328 -17.286 1.00 94.56 541 GLN A CA 1
ATOM 4415 C C . GLN A 1 541 ? 10.031 -14.294 -16.166 1.00 94.56 541 GLN A C 1
ATOM 4417 O O . GLN A 1 541 ? 10.987 -13.516 -16.221 1.00 94.56 541 GLN A O 1
ATOM 4422 N N . GLY A 1 542 ? 9.167 -14.268 -15.145 1.00 94.38 542 GLY A N 1
ATOM 4423 C CA . GLY A 1 542 ? 9.161 -13.336 -14.019 1.00 94.38 542 GLY A CA 1
ATOM 4424 C C . GLY A 1 542 ? 8.888 -11.886 -14.407 1.00 94.38 542 GLY A C 1
ATOM 4425 O O . GLY A 1 542 ? 9.418 -10.975 -13.775 1.00 94.38 542 GLY A O 1
ATOM 4426 N N . LYS A 1 543 ? 8.064 -11.652 -15.433 1.00 94.56 543 LYS A N 1
ATOM 4427 C CA . LYS A 1 543 ? 7.612 -10.308 -15.836 1.00 94.56 543 LYS A CA 1
ATOM 4428 C C . LYS A 1 543 ? 6.438 -9.838 -14.968 1.00 94.56 543 LYS A C 1
ATOM 4430 O O . LYS A 1 543 ? 5.352 -9.537 -15.462 1.00 94.56 543 LYS A O 1
ATOM 4435 N N . THR A 1 544 ? 6.630 -9.805 -13.649 1.00 94.88 544 THR A N 1
ATOM 4436 C CA . THR A 1 544 ? 5.529 -9.687 -12.676 1.00 94.88 544 THR A CA 1
ATOM 4437 C C . THR A 1 544 ? 5.265 -8.280 -12.136 1.00 94.88 544 THR A C 1
ATOM 4439 O O . THR A 1 544 ? 4.403 -8.121 -11.277 1.00 94.88 544 THR A O 1
ATOM 4442 N N . SER A 1 545 ? 5.956 -7.238 -12.614 1.00 92.12 545 SER A N 1
ATOM 4443 C CA . SER A 1 545 ? 5.707 -5.869 -12.128 1.00 92.12 545 SER A CA 1
ATOM 4444 C C . SER A 1 545 ? 4.281 -5.408 -12.425 1.00 92.12 545 SER A C 1
ATOM 4446 O O . SER A 1 545 ? 3.777 -5.651 -13.527 1.00 92.12 545 SER A O 1
ATOM 4448 N N . GLY A 1 546 ? 3.664 -4.728 -11.455 1.00 91.00 546 GLY A N 1
ATOM 4449 C CA . GLY A 1 546 ? 2.281 -4.262 -11.519 1.00 91.00 546 GLY A CA 1
ATOM 4450 C C . GLY A 1 546 ? 1.221 -5.366 -11.488 1.00 91.00 546 GLY A C 1
ATOM 4451 O O . GLY A 1 546 ? 0.055 -5.081 -11.740 1.00 91.00 546 GLY A O 1
ATOM 4452 N N . ILE A 1 547 ? 1.593 -6.625 -11.222 1.00 95.94 547 ILE A N 1
ATOM 4453 C CA . ILE A 1 547 ? 0.647 -7.736 -11.066 1.00 95.94 547 ILE A CA 1
ATOM 4454 C C . ILE A 1 547 ? 0.385 -7.957 -9.576 1.00 95.94 547 ILE A C 1
ATOM 4456 O O . ILE A 1 547 ? 1.312 -8.263 -8.823 1.00 95.94 547 ILE A O 1
ATOM 4460 N N . PHE A 1 548 ? -0.884 -7.855 -9.165 1.00 95.00 548 PHE A N 1
ATOM 4461 C CA . PHE A 1 548 ? -1.326 -8.029 -7.776 1.00 95.00 548 PHE A CA 1
ATOM 4462 C C . PHE A 1 548 ? -0.648 -9.213 -7.074 1.00 95.00 548 PHE A C 1
ATOM 4464 O O . PHE A 1 548 ? -0.623 -10.307 -7.625 1.00 95.00 548 PHE A O 1
ATOM 4471 N N . GLN A 1 549 ? -0.131 -9.003 -5.856 1.00 94.94 549 GLN A N 1
ATOM 4472 C CA . GLN A 1 549 ? 0.585 -9.991 -5.021 1.00 94.94 549 GLN A CA 1
ATOM 4473 C C . GLN A 1 549 ? 1.933 -10.507 -5.570 1.00 94.94 549 GLN A C 1
ATOM 4475 O O . GLN A 1 549 ? 2.701 -11.093 -4.808 1.00 94.94 549 GLN A O 1
ATOM 4480 N N . LEU A 1 550 ? 2.276 -10.281 -6.845 1.00 95.56 550 LEU A N 1
ATOM 4481 C CA . LEU A 1 550 ? 3.399 -10.962 -7.510 1.00 95.56 550 LEU A CA 1
ATOM 4482 C C . LEU A 1 550 ? 4.636 -10.074 -7.766 1.00 95.56 550 LEU A C 1
ATOM 4484 O O . LEU A 1 550 ? 5.586 -10.510 -8.412 1.00 95.56 550 LEU A O 1
ATOM 4488 N N . GLU A 1 551 ? 4.660 -8.835 -7.271 1.00 91.25 551 GLU A N 1
ATOM 4489 C CA . GLU A 1 551 ? 5.625 -7.812 -7.721 1.00 91.25 551 GLU A CA 1
ATOM 4490 C C . GLU A 1 551 ? 6.981 -7.787 -7.001 1.00 91.25 551 GLU A C 1
ATOM 4492 O O . GLU A 1 551 ? 7.928 -7.159 -7.493 1.00 91.25 551 GLU A O 1
ATOM 4497 N N . SER A 1 552 ? 7.063 -8.369 -5.799 1.00 91.31 552 SER A N 1
ATOM 4498 C CA . SER A 1 552 ? 8.273 -8.266 -4.975 1.00 91.31 552 SER A CA 1
ATOM 4499 C C . SER A 1 552 ? 9.423 -9.085 -5.580 1.00 91.31 552 SER A C 1
ATOM 4501 O O . SER A 1 552 ? 9.172 -10.174 -6.093 1.00 91.31 552 SER A O 1
ATOM 4503 N N . PRO A 1 553 ? 10.693 -8.639 -5.487 1.00 89.50 553 PRO A N 1
ATOM 4504 C CA . PRO A 1 553 ? 11.813 -9.351 -6.110 1.00 89.50 553 PRO A CA 1
ATOM 4505 C C . PRO A 1 553 ? 11.933 -10.822 -5.685 1.00 89.50 553 PRO A C 1
ATOM 4507 O O . PRO A 1 553 ? 12.190 -11.690 -6.519 1.00 89.50 553 PRO A O 1
ATOM 4510 N N . GLY A 1 554 ? 11.706 -11.120 -4.400 1.00 92.38 554 GLY A N 1
ATOM 4511 C CA . GLY A 1 554 ? 11.731 -12.495 -3.897 1.00 92.38 554 GLY A CA 1
ATOM 4512 C C . GLY A 1 554 ? 10.562 -13.340 -4.414 1.00 92.38 554 GLY A C 1
ATOM 4513 O O . GLY A 1 554 ? 10.756 -14.515 -4.734 1.00 92.38 554 GLY A O 1
ATOM 4514 N N . MET A 1 555 ? 9.373 -12.745 -4.554 1.00 94.38 555 MET A N 1
ATOM 4515 C CA . MET A 1 555 ? 8.210 -13.417 -5.136 1.00 94.38 555 MET A CA 1
ATOM 4516 C C . MET A 1 555 ? 8.470 -13.717 -6.612 1.00 94.38 555 MET A C 1
ATOM 4518 O O . MET A 1 555 ? 8.338 -14.860 -7.036 1.00 94.38 555 MET A O 1
ATOM 4522 N N . THR A 1 556 ? 8.955 -12.735 -7.378 1.00 94.38 556 THR A N 1
ATOM 4523 C CA . THR A 1 556 ? 9.350 -12.915 -8.780 1.00 94.38 556 THR A CA 1
ATOM 4524 C C . THR A 1 556 ? 10.376 -14.039 -8.943 1.00 94.38 556 THR A C 1
ATOM 4526 O O . THR A 1 556 ? 10.222 -14.888 -9.819 1.00 94.38 556 THR A O 1
ATOM 4529 N N . ALA A 1 557 ? 11.413 -14.082 -8.099 1.00 94.31 557 ALA A N 1
ATOM 4530 C CA . ALA A 1 557 ? 12.417 -15.146 -8.135 1.00 94.31 557 ALA A CA 1
ATOM 4531 C C . ALA A 1 557 ? 11.812 -16.525 -7.826 1.00 94.31 557 ALA A C 1
ATOM 4533 O O . ALA A 1 557 ? 12.149 -17.511 -8.481 1.00 94.31 557 ALA A O 1
ATOM 4534 N N . SER A 1 558 ? 10.883 -16.587 -6.870 1.00 94.94 558 SER A N 1
ATOM 4535 C CA . SER A 1 558 ? 10.171 -17.818 -6.519 1.00 94.94 558 SER A CA 1
ATOM 4536 C C . SER A 1 558 ? 9.283 -18.304 -7.668 1.00 94.94 558 SER A C 1
ATOM 4538 O O . SER A 1 558 ? 9.298 -19.491 -7.980 1.00 94.94 558 SER A O 1
ATOM 4540 N N . ILE A 1 559 ? 8.580 -17.396 -8.356 1.00 95.94 559 ILE A N 1
ATOM 4541 C CA . ILE A 1 559 ? 7.752 -17.718 -9.530 1.00 95.94 559 ILE A CA 1
ATOM 4542 C C . ILE A 1 559 ? 8.621 -18.290 -10.650 1.00 95.94 559 ILE A C 1
ATOM 4544 O O . ILE A 1 559 ? 8.287 -19.336 -11.201 1.00 95.94 559 ILE A O 1
ATOM 4548 N N . LYS A 1 560 ? 9.764 -17.655 -10.950 1.00 95.44 560 LYS A N 1
ATOM 4549 C CA . LYS A 1 560 ? 10.722 -18.168 -11.946 1.00 95.44 560 LYS A CA 1
ATOM 4550 C C . LYS A 1 560 ? 11.222 -19.568 -11.593 1.00 95.44 560 LYS A C 1
ATOM 4552 O O . LYS A 1 560 ? 11.382 -20.395 -12.480 1.00 95.44 560 LYS A O 1
ATOM 4557 N N . LYS A 1 561 ? 11.472 -19.823 -10.304 1.00 94.38 561 LYS A N 1
ATOM 4558 C CA . LYS A 1 561 ? 11.961 -21.117 -9.818 1.00 94.38 561 LYS A CA 1
ATOM 4559 C C . LYS A 1 561 ? 10.911 -22.222 -9.923 1.00 94.38 561 LYS A C 1
ATOM 4561 O O . LYS A 1 561 ? 11.262 -23.338 -10.277 1.00 94.38 561 LYS A O 1
ATOM 4566 N N . ILE A 1 562 ? 9.656 -21.931 -9.580 1.00 94.50 562 ILE A N 1
ATOM 4567 C CA . ILE A 1 562 ? 8.562 -22.908 -9.670 1.00 94.50 562 ILE A CA 1
ATOM 4568 C C . ILE A 1 562 ? 8.154 -23.147 -11.135 1.00 94.50 562 ILE A C 1
ATOM 4570 O O . ILE A 1 562 ? 7.791 -24.265 -11.496 1.00 94.50 562 ILE A O 1
ATOM 4574 N N . GLY A 1 563 ? 8.192 -22.099 -11.966 1.00 94.19 563 GLY A N 1
ATOM 4575 C CA . GLY A 1 563 ? 7.581 -22.085 -13.295 1.00 94.19 563 GLY A CA 1
ATOM 4576 C C . GLY A 1 563 ? 6.052 -22.109 -13.202 1.00 94.19 563 GLY A C 1
ATOM 4577 O O . GLY A 1 563 ? 5.474 -22.821 -12.387 1.00 94.19 563 GLY A O 1
ATOM 4578 N N . VAL A 1 564 ? 5.349 -21.335 -14.021 1.00 95.38 564 VAL A N 1
ATOM 4579 C CA . VAL A 1 564 ? 3.878 -21.284 -14.002 1.00 95.38 564 VAL A CA 1
ATOM 4580 C C . VAL A 1 564 ? 3.333 -22.089 -15.169 1.00 95.38 564 VAL A C 1
ATOM 4582 O O . VAL A 1 564 ? 3.561 -21.748 -16.324 1.00 95.38 564 VAL A O 1
ATOM 4585 N N . SER A 1 565 ? 2.585 -23.143 -14.853 1.00 92.88 565 SER A N 1
ATOM 4586 C CA . SER A 1 565 ? 1.887 -24.003 -15.822 1.00 92.88 565 SER A CA 1
ATOM 4587 C C . SER A 1 565 ? 0.367 -23.901 -15.699 1.00 92.88 565 SER A C 1
ATOM 4589 O O . SER A 1 565 ? -0.358 -24.136 -16.662 1.00 92.88 565 SER A O 1
ATOM 4591 N N . SER A 1 566 ? -0.134 -23.524 -14.522 1.00 92.94 566 SER A N 1
ATOM 4592 C CA . SER A 1 566 ? -1.557 -23.293 -14.280 1.00 92.94 566 SER A CA 1
ATOM 4593 C C . SER A 1 566 ? -1.762 -22.274 -13.158 1.00 92.94 566 SER A C 1
ATOM 4595 O O . SER A 1 566 ? -0.824 -21.915 -12.443 1.00 92.94 566 SER A O 1
ATOM 4597 N N . ILE A 1 567 ? -3.008 -21.838 -12.955 1.00 94.31 567 ILE A N 1
ATOM 4598 C CA . ILE A 1 567 ? -3.367 -20.968 -11.827 1.00 94.31 567 ILE A CA 1
ATOM 4599 C C . ILE A 1 567 ? -3.035 -21.596 -10.461 1.00 94.31 567 ILE A C 1
ATOM 4601 O O . ILE A 1 567 ? -2.729 -20.859 -9.526 1.00 94.31 567 ILE A O 1
ATOM 4605 N N . ASN A 1 568 ? -3.012 -22.933 -10.343 1.00 93.81 568 ASN A N 1
ATOM 4606 C CA . ASN A 1 568 ? -2.680 -23.623 -9.089 1.00 93.81 568 ASN A CA 1
ATOM 4607 C C . ASN A 1 568 ? -1.276 -23.269 -8.585 1.00 93.81 568 ASN A C 1
ATOM 4609 O O . ASN A 1 568 ? -1.084 -23.120 -7.382 1.00 93.81 568 ASN A O 1
ATOM 4613 N N . ASP A 1 569 ? -0.326 -23.017 -9.489 1.00 94.94 569 ASP A N 1
ATOM 4614 C CA . ASP A 1 569 ? 1.023 -22.579 -9.118 1.00 94.94 569 ASP A CA 1
ATOM 4615 C C . ASP A 1 569 ? 1.017 -21.191 -8.465 1.00 94.94 569 ASP A C 1
ATOM 4617 O O . ASP A 1 569 ? 1.766 -20.930 -7.524 1.00 94.94 569 ASP A O 1
ATOM 4621 N N . ILE A 1 570 ? 0.132 -20.302 -8.929 1.00 95.88 570 ILE A N 1
ATOM 4622 C CA . ILE A 1 570 ? -0.045 -18.968 -8.347 1.00 95.88 570 ILE A CA 1
ATOM 4623 C C . ILE A 1 570 ? -0.724 -19.076 -6.976 1.00 95.88 570 ILE A C 1
ATOM 4625 O O . ILE A 1 570 ? -0.309 -18.421 -6.021 1.00 95.88 570 ILE A O 1
ATOM 4629 N N . ILE A 1 571 ? -1.736 -19.938 -6.852 1.00 95.81 571 ILE A N 1
ATOM 4630 C CA . ILE A 1 571 ? -2.425 -20.201 -5.579 1.00 95.81 571 ILE A CA 1
ATOM 4631 C C . ILE A 1 571 ? -1.420 -20.731 -4.543 1.00 95.81 571 ILE A C 1
ATOM 4633 O O . ILE A 1 571 ? -1.391 -20.265 -3.400 1.00 95.81 571 ILE A O 1
ATOM 4637 N N . ALA A 1 572 ? -0.566 -21.680 -4.935 1.00 95.06 572 ALA A N 1
ATOM 4638 C CA . ALA A 1 572 ? 0.482 -22.233 -4.086 1.00 95.06 572 ALA A CA 1
ATOM 4639 C C . ALA A 1 572 ? 1.523 -21.174 -3.702 1.00 95.06 572 ALA A C 1
ATOM 4641 O O . ALA A 1 572 ? 1.829 -21.030 -2.520 1.00 95.06 572 ALA A O 1
ATOM 4642 N N . ILE A 1 573 ? 2.031 -20.381 -4.652 1.00 94.88 573 ILE A N 1
ATOM 4643 C CA . ILE A 1 573 ? 3.105 -19.430 -4.346 1.00 94.88 573 ILE A CA 1
ATOM 4644 C C . ILE A 1 573 ? 2.648 -18.259 -3.471 1.00 94.88 573 ILE A C 1
ATOM 4646 O O . ILE A 1 573 ? 3.378 -17.878 -2.558 1.00 94.88 573 ILE A O 1
ATOM 4650 N N . ILE A 1 574 ? 1.426 -17.746 -3.669 1.00 95.06 574 ILE A N 1
ATOM 4651 C CA . ILE A 1 574 ? 0.822 -16.740 -2.775 1.00 95.06 574 ILE A CA 1
ATOM 4652 C C . ILE A 1 574 ? 0.742 -17.291 -1.344 1.00 95.06 574 ILE A C 1
ATOM 4654 O O . ILE A 1 574 ? 0.995 -16.577 -0.376 1.00 95.06 574 ILE A O 1
ATOM 4658 N N . SER A 1 575 ? 0.453 -18.585 -1.209 1.00 94.50 575 SER A N 1
ATOM 4659 C CA . SER A 1 575 ? 0.353 -19.255 0.088 1.00 94.50 575 SER A CA 1
ATOM 4660 C C . SER A 1 575 ? 1.724 -19.522 0.723 1.00 94.50 575 SER A C 1
ATOM 4662 O O . SER A 1 575 ? 1.875 -19.375 1.938 1.00 94.50 575 SER A O 1
ATOM 4664 N N . LEU A 1 576 ? 2.731 -19.885 -0.078 1.00 92.75 576 LEU A N 1
ATOM 4665 C CA . LEU A 1 576 ? 4.067 -20.272 0.384 1.00 92.75 576 LEU A CA 1
ATOM 4666 C C . LEU A 1 576 ? 5.019 -19.094 0.623 1.00 92.75 576 LEU A C 1
ATOM 4668 O O . LEU A 1 576 ? 5.907 -19.203 1.464 1.00 92.75 576 LEU A O 1
ATOM 4672 N N . PHE A 1 577 ? 4.879 -17.976 -0.094 1.00 92.81 577 PHE A N 1
ATOM 4673 C CA . PHE A 1 577 ? 5.816 -16.847 -0.029 1.00 92.81 577 PHE A CA 1
ATOM 4674 C C . PHE A 1 577 ? 5.597 -15.974 1.221 1.00 92.81 577 PHE A C 1
ATOM 4676 O O . PHE A 1 577 ? 5.247 -14.797 1.151 1.00 92.81 577 PHE A O 1
ATOM 4683 N N . ARG A 1 578 ? 5.776 -16.574 2.401 1.00 89.88 578 ARG A N 1
ATOM 4684 C CA . ARG A 1 578 ? 5.638 -15.944 3.720 1.00 89.88 578 ARG A CA 1
ATOM 4685 C C . ARG A 1 578 ? 6.739 -16.458 4.663 1.00 89.88 578 ARG A C 1
ATOM 4687 O O . ARG A 1 578 ? 7.276 -17.543 4.418 1.00 89.88 578 ARG A O 1
ATOM 4694 N N . PRO A 1 579 ? 7.111 -15.713 5.722 1.00 82.12 579 PRO A N 1
ATOM 4695 C CA . PRO A 1 579 ? 8.092 -16.181 6.704 1.00 82.12 579 PRO A CA 1
ATOM 4696 C C . PRO A 1 579 ? 7.675 -17.531 7.304 1.00 82.12 579 PRO A C 1
ATOM 4698 O O . PRO A 1 579 ? 6.570 -17.645 7.827 1.00 82.12 579 PRO A O 1
ATOM 4701 N N . GLY A 1 580 ? 8.532 -18.551 7.189 1.00 83.75 580 GLY A N 1
ATOM 4702 C CA . GLY A 1 580 ? 8.193 -19.942 7.520 1.00 83.75 580 GLY A CA 1
ATOM 4703 C C . GLY A 1 580 ? 8.031 -20.824 6.275 1.00 83.75 580 GLY A C 1
ATOM 4704 O O . GLY A 1 580 ? 9.005 -21.473 5.882 1.00 83.75 580 GLY A O 1
ATOM 4705 N N . PRO A 1 581 ? 6.864 -20.823 5.594 1.00 86.38 581 PRO A N 1
ATOM 4706 C CA . PRO A 1 581 ? 6.590 -21.724 4.473 1.00 86.38 581 PRO A CA 1
ATOM 4707 C C . PRO A 1 581 ? 7.454 -21.464 3.234 1.00 86.38 581 PRO A C 1
ATOM 4709 O O . PRO A 1 581 ? 7.558 -22.342 2.380 1.00 86.38 581 PRO A O 1
ATOM 4712 N N . ILE A 1 582 ? 8.137 -20.315 3.141 1.00 89.81 582 ILE A N 1
ATOM 4713 C CA . ILE A 1 582 ? 9.050 -20.007 2.028 1.00 89.81 582 ILE A CA 1
ATOM 4714 C C . ILE A 1 582 ? 10.139 -21.080 1.842 1.00 89.81 582 ILE A C 1
ATOM 4716 O O . ILE A 1 582 ? 10.610 -21.306 0.728 1.00 89.81 582 ILE A O 1
ATOM 4720 N N . GLN A 1 583 ? 10.497 -21.795 2.916 1.00 89.56 583 GLN A N 1
ATOM 4721 C CA . GLN A 1 583 ? 11.460 -22.900 2.893 1.00 89.56 583 GLN A CA 1
ATOM 4722 C C . GLN A 1 583 ? 10.970 -24.123 2.101 1.00 89.56 583 GLN A C 1
ATOM 4724 O O . GLN A 1 583 ? 11.792 -24.936 1.689 1.00 89.56 583 GLN A O 1
ATOM 4729 N N . GLN A 1 584 ? 9.660 -24.247 1.850 1.00 90.88 584 GLN A N 1
ATOM 4730 C CA . GLN A 1 584 ? 9.065 -25.340 1.071 1.00 90.88 584 GLN A CA 1
ATOM 4731 C C . GLN A 1 584 ? 9.014 -25.058 -0.436 1.00 90.88 584 GLN A C 1
ATOM 4733 O O . GLN A 1 584 ? 8.791 -25.977 -1.221 1.00 90.88 584 GLN A O 1
ATOM 4738 N N . ILE A 1 585 ? 9.271 -23.819 -0.874 1.00 93.81 585 ILE A N 1
ATOM 4739 C CA . ILE A 1 585 ? 9.297 -23.456 -2.303 1.00 93.81 585 ILE A CA 1
ATOM 4740 C C . ILE A 1 585 ? 10.291 -24.316 -3.111 1.00 93.81 585 ILE A C 1
ATOM 4742 O O . ILE A 1 585 ? 9.920 -24.780 -4.189 1.00 93.81 585 ILE A O 1
ATOM 4746 N N . PRO A 1 586 ? 11.532 -24.580 -2.644 1.00 94.56 586 PRO A N 1
ATOM 4747 C CA . PRO A 1 586 ? 12.444 -25.493 -3.330 1.00 94.56 586 PRO A CA 1
ATOM 4748 C C . PRO A 1 586 ? 11.899 -26.921 -3.463 1.00 94.56 586 PRO A C 1
ATOM 4750 O O . PRO A 1 586 ? 12.065 -27.519 -4.522 1.00 94.56 586 PRO A O 1
ATOM 4753 N N . THR A 1 587 ? 11.249 -27.447 -2.420 1.00 93.00 587 THR A N 1
ATOM 4754 C CA . THR A 1 587 ? 10.645 -28.788 -2.421 1.00 93.00 587 THR A CA 1
ATOM 4755 C C . THR A 1 587 ? 9.499 -28.864 -3.422 1.00 93.00 587 THR A C 1
ATOM 4757 O O . THR A 1 587 ? 9.506 -29.740 -4.281 1.00 93.00 587 THR A O 1
ATOM 4760 N N . TYR A 1 588 ? 8.578 -27.895 -3.384 1.00 94.75 588 TYR A N 1
ATOM 4761 C CA . TYR A 1 588 ? 7.478 -27.790 -4.345 1.00 94.75 588 TYR A CA 1
ATOM 4762 C C . TYR A 1 588 ? 8.002 -27.737 -5.786 1.00 94.75 588 TYR A C 1
ATOM 4764 O O . TYR A 1 588 ? 7.557 -28.508 -6.629 1.00 94.75 588 TYR A O 1
ATOM 4772 N N . ALA A 1 589 ? 8.988 -26.873 -6.065 1.00 94.88 589 ALA A N 1
ATOM 4773 C CA . ALA A 1 589 ? 9.568 -26.733 -7.401 1.00 94.88 589 ALA A CA 1
ATOM 4774 C C . ALA A 1 589 ? 10.207 -28.042 -7.897 1.00 94.88 589 ALA A C 1
ATOM 4776 O O . ALA A 1 589 ? 9.945 -28.464 -9.019 1.00 94.88 589 ALA A O 1
ATOM 4777 N N . LYS A 1 590 ? 10.992 -28.716 -7.045 1.00 95.69 590 LYS A N 1
ATOM 4778 C CA . LYS A 1 590 ? 11.647 -29.991 -7.374 1.00 95.69 590 LYS A CA 1
ATOM 4779 C C . LYS A 1 590 ? 10.635 -31.110 -7.631 1.00 95.69 590 LYS A C 1
ATOM 4781 O O . LYS A 1 590 ? 10.797 -31.868 -8.586 1.00 95.69 590 LYS A O 1
ATOM 4786 N N . ASN A 1 591 ? 9.619 -31.234 -6.777 1.00 95.00 591 ASN A N 1
ATOM 4787 C CA . ASN A 1 591 ? 8.604 -32.279 -6.909 1.00 95.00 591 ASN A CA 1
ATOM 4788 C C . ASN A 1 591 ? 7.751 -32.057 -8.160 1.00 95.00 591 ASN A C 1
ATOM 4790 O O . ASN A 1 591 ? 7.458 -33.011 -8.877 1.00 95.00 591 ASN A O 1
ATOM 4794 N N . LYS A 1 592 ? 7.423 -30.795 -8.456 1.00 94.19 592 LYS A N 1
ATOM 4795 C CA . LYS A 1 592 ? 6.736 -30.396 -9.683 1.00 94.19 592 LYS A CA 1
ATOM 4796 C C . LYS A 1 592 ? 7.544 -30.729 -10.934 1.00 94.19 592 LYS A C 1
ATOM 4798 O O . LYS A 1 592 ? 7.013 -31.354 -11.843 1.00 94.19 592 LYS A O 1
ATOM 4803 N N . GLU A 1 593 ? 8.813 -30.324 -10.981 1.00 92.62 593 GLU A N 1
ATOM 4804 C CA . GLU A 1 593 ? 9.700 -30.565 -12.129 1.00 92.62 593 GLU A CA 1
ATOM 4805 C C . GLU A 1 593 ? 9.806 -32.059 -12.457 1.00 92.62 593 GLU A C 1
ATOM 4807 O O . GLU A 1 593 ? 9.774 -32.454 -13.618 1.00 92.62 593 GLU A O 1
ATOM 4812 N N . ARG A 1 594 ? 9.889 -32.901 -11.422 1.00 91.56 594 ARG A N 1
ATOM 4813 C CA . ARG A 1 594 ? 9.995 -34.359 -11.561 1.00 91.56 594 ARG A CA 1
ATOM 4814 C C . ARG A 1 594 ? 8.651 -35.064 -11.708 1.00 91.56 594 ARG A C 1
ATOM 4816 O O . ARG A 1 594 ? 8.642 -36.269 -11.940 1.00 91.56 594 ARG A O 1
ATOM 4823 N N . ASN A 1 595 ? 7.551 -34.346 -11.490 1.00 88.94 595 ASN A N 1
ATOM 4824 C CA . ASN A 1 595 ? 6.220 -34.903 -11.278 1.00 88.94 595 ASN A CA 1
ATOM 4825 C C . ASN A 1 595 ? 6.224 -36.112 -10.313 1.00 88.94 595 ASN A C 1
ATOM 4827 O O . ASN A 1 595 ? 5.601 -37.138 -10.575 1.00 88.94 595 ASN A O 1
ATOM 4831 N N . ASN A 1 596 ? 6.994 -36.020 -9.222 1.00 90.94 596 ASN A N 1
ATOM 4832 C CA . ASN A 1 596 ? 7.229 -37.127 -8.293 1.00 90.94 596 ASN A CA 1
ATOM 4833 C C . ASN A 1 596 ? 7.413 -36.615 -6.856 1.00 90.94 596 ASN A C 1
ATOM 4835 O O . ASN A 1 596 ? 8.132 -35.640 -6.627 1.00 90.94 596 ASN A O 1
ATOM 4839 N N . TRP A 1 597 ? 6.775 -37.284 -5.896 1.00 92.69 597 TRP A N 1
ATOM 4840 C CA . TRP A 1 597 ? 6.849 -37.012 -4.460 1.00 92.69 597 TRP A CA 1
ATOM 4841 C C . TRP A 1 597 ? 6.604 -38.299 -3.662 1.00 92.69 597 TRP A C 1
ATOM 4843 O O . TRP A 1 597 ? 6.109 -39.286 -4.205 1.00 92.69 597 TRP A O 1
ATOM 4853 N N . GLU A 1 598 ? 6.955 -38.283 -2.377 1.00 89.50 598 GLU A N 1
ATOM 4854 C CA . GLU A 1 598 ? 6.745 -39.410 -1.463 1.00 89.50 598 GLU A CA 1
ATOM 4855 C C . GLU A 1 598 ? 5.248 -39.698 -1.284 1.00 89.50 598 GLU A C 1
ATOM 4857 O O . GLU A 1 598 ? 4.477 -38.810 -0.917 1.00 89.50 598 GLU A O 1
ATOM 4862 N N . LYS A 1 599 ? 4.844 -40.933 -1.594 1.00 91.81 599 LYS A N 1
ATOM 4863 C CA . LYS A 1 599 ? 3.456 -41.401 -1.529 1.00 91.81 599 LYS A CA 1
ATOM 4864 C C . LYS A 1 599 ? 3.200 -42.083 -0.194 1.00 91.81 599 LYS A C 1
ATOM 4866 O O . LYS A 1 599 ? 4.038 -42.866 0.246 1.00 91.81 599 LYS A O 1
ATOM 4871 N N . ILE A 1 600 ? 2.051 -41.800 0.419 1.00 90.31 600 ILE A N 1
ATOM 4872 C CA . ILE A 1 600 ? 1.644 -42.429 1.683 1.00 90.31 600 ILE A CA 1
ATOM 4873 C C . ILE A 1 600 ? 0.602 -43.518 1.410 1.00 90.31 600 ILE A C 1
ATOM 4875 O O . ILE A 1 600 ? 0.879 -44.701 1.585 1.00 90.31 600 ILE A O 1
ATOM 4879 N N . PHE A 1 601 ? -0.592 -43.124 0.966 1.00 90.25 601 PHE A N 1
ATOM 4880 C CA . PHE A 1 601 ? -1.643 -44.023 0.488 1.00 90.25 601 PHE A CA 1
ATOM 4881 C C . PHE A 1 601 ? -2.611 -43.258 -0.436 1.00 90.25 601 PHE A C 1
ATOM 4883 O O . PHE A 1 601 ? -2.698 -42.028 -0.340 1.00 90.25 601 PHE A O 1
ATOM 4890 N N . PRO A 1 602 ? -3.366 -43.946 -1.317 1.00 91.44 602 PRO A N 1
ATOM 4891 C CA . PRO A 1 602 ? -4.064 -43.312 -2.438 1.00 91.44 602 PRO A CA 1
ATOM 4892 C C . PRO A 1 602 ? -5.003 -42.155 -2.072 1.00 91.44 602 PRO A C 1
ATOM 4894 O O . PRO A 1 602 ? -5.031 -41.139 -2.767 1.00 91.44 602 PRO A O 1
ATOM 4897 N N . GLU A 1 603 ? -5.789 -42.275 -1.003 1.00 91.44 603 GLU A N 1
ATOM 4898 C CA . GLU A 1 603 ? -6.740 -41.246 -0.577 1.00 91.44 603 GLU A CA 1
ATOM 4899 C C . GLU A 1 603 ? -6.038 -40.012 0.004 1.00 91.44 603 GLU A C 1
ATOM 4901 O O . GLU A 1 603 ? -6.458 -38.890 -0.284 1.00 91.44 603 GLU A O 1
ATOM 4906 N N . TYR A 1 604 ? -4.946 -40.195 0.755 1.00 92.12 604 TYR A N 1
ATOM 4907 C CA . TYR A 1 604 ? -4.094 -39.094 1.216 1.00 92.12 604 TYR A CA 1
ATOM 4908 C C . TYR A 1 604 ? -3.407 -38.404 0.033 1.00 92.12 604 TYR A C 1
ATOM 4910 O O . TYR A 1 604 ? -3.436 -37.177 -0.088 1.00 92.12 604 TYR A O 1
ATOM 4918 N N . ASP A 1 605 ? -2.835 -39.191 -0.879 1.00 92.62 605 ASP A N 1
ATOM 4919 C CA . ASP A 1 605 ? -2.052 -38.680 -2.002 1.00 92.62 605 ASP A CA 1
ATOM 4920 C C . ASP A 1 605 ? -2.893 -37.817 -2.950 1.00 92.62 605 ASP A C 1
ATOM 4922 O O . ASP A 1 605 ? -2.391 -36.816 -3.464 1.00 92.62 605 ASP A O 1
ATOM 4926 N N . LYS A 1 606 ? -4.185 -38.136 -3.121 1.00 93.31 606 LYS A N 1
ATOM 4927 C CA . LYS A 1 606 ? -5.151 -37.312 -3.874 1.00 93.31 606 LYS A CA 1
ATOM 4928 C C . LYS A 1 606 ? -5.332 -35.907 -3.284 1.00 93.31 606 LYS A C 1
ATOM 4930 O O . LYS A 1 606 ? -5.561 -34.955 -4.027 1.00 93.31 606 LYS A O 1
ATOM 4935 N N . ILE A 1 607 ? -5.222 -35.740 -1.963 1.00 93.00 607 ILE A N 1
ATOM 4936 C CA . ILE A 1 607 ? -5.397 -34.435 -1.295 1.00 93.00 607 ILE A CA 1
ATOM 4937 C C . ILE A 1 607 ? -4.203 -33.509 -1.577 1.00 93.00 607 ILE A C 1
ATOM 4939 O O . ILE A 1 607 ? -4.366 -32.298 -1.775 1.00 93.00 607 ILE A O 1
ATOM 4943 N N . VAL A 1 608 ? -2.993 -34.071 -1.606 1.00 92.50 608 VAL A N 1
ATOM 4944 C CA . VAL A 1 608 ? -1.729 -33.333 -1.792 1.00 92.50 608 VAL A CA 1
ATOM 4945 C C . VAL A 1 608 ? -1.211 -33.344 -3.233 1.00 92.50 608 VAL A C 1
ATOM 4947 O O . VAL A 1 608 ? -0.193 -32.723 -3.526 1.00 92.50 608 VAL A O 1
ATOM 4950 N N . GLU A 1 609 ? -1.913 -34.004 -4.155 1.00 91.94 609 GLU A N 1
ATOM 4951 C CA . GLU A 1 609 ? -1.542 -34.102 -5.572 1.00 91.94 609 GLU A CA 1
ATOM 4952 C C . GLU A 1 609 ? -1.388 -32.730 -6.231 1.00 91.94 609 GLU A C 1
ATOM 4954 O O . GLU A 1 609 ? -0.349 -32.426 -6.814 1.00 91.94 609 GLU A O 1
ATOM 4959 N N . SER A 1 610 ? -2.381 -31.853 -6.050 1.00 89.56 610 SER A N 1
ATOM 4960 C CA . SER A 1 610 ? -2.352 -30.484 -6.591 1.00 89.56 610 SER A CA 1
ATOM 4961 C C . SER A 1 610 ? -1.225 -29.605 -6.029 1.00 89.56 610 SER A C 1
ATOM 4963 O O . SER A 1 610 ? -0.988 -28.511 -6.542 1.00 89.56 610 SER A O 1
ATOM 4965 N N . THR A 1 611 ? -0.537 -30.071 -4.984 1.00 93.00 611 THR A N 1
ATOM 4966 C CA . THR A 1 611 ? 0.579 -29.391 -4.323 1.00 93.00 611 THR A CA 1
ATOM 4967 C C . THR A 1 611 ? 1.856 -30.234 -4.295 1.00 93.00 611 THR A C 1
ATOM 4969 O O . THR A 1 611 ? 2.772 -29.939 -3.525 1.00 93.00 611 THR A O 1
ATOM 4972 N N . PHE A 1 612 ? 1.933 -31.268 -5.141 1.00 93.38 612 PHE A N 1
ATOM 4973 C CA . PHE A 1 612 ? 3.097 -32.141 -5.314 1.00 93.38 612 PHE A CA 1
ATOM 4974 C C . PHE A 1 612 ? 3.636 -32.712 -3.989 1.00 93.38 612 PHE A C 1
ATOM 4976 O O . PHE A 1 612 ? 4.843 -32.696 -3.731 1.00 93.38 612 PHE A O 1
ATOM 4983 N N . GLY A 1 613 ? 2.729 -33.169 -3.120 1.00 91.00 613 GLY A N 1
ATOM 4984 C CA . GLY A 1 613 ? 3.061 -33.789 -1.832 1.00 91.00 613 GLY A CA 1
ATOM 4985 C C . GLY A 1 613 ? 3.294 -32.815 -0.675 1.00 91.00 613 GLY A C 1
ATOM 4986 O O . GLY A 1 613 ? 3.521 -33.249 0.450 1.00 91.00 613 GLY A O 1
ATOM 4987 N N . VAL A 1 614 ? 3.238 -31.501 -0.910 1.00 91.06 614 VAL A N 1
ATOM 4988 C CA . VAL A 1 614 ? 3.447 -30.492 0.141 1.00 91.06 614 VAL A CA 1
ATOM 4989 C C . VAL A 1 614 ? 2.104 -30.086 0.749 1.00 91.06 614 VAL A C 1
ATOM 4991 O O . VAL A 1 614 ? 1.207 -29.663 0.024 1.00 91.06 614 VAL A O 1
ATOM 4994 N N . ILE A 1 615 ? 1.959 -30.147 2.075 1.00 91.25 615 ILE A N 1
ATOM 4995 C CA . ILE A 1 615 ? 0.785 -29.591 2.768 1.00 91.25 615 ILE A CA 1
ATOM 4996 C C . ILE A 1 615 ? 0.918 -28.064 2.796 1.00 91.25 615 ILE A C 1
ATOM 4998 O O . ILE A 1 615 ? 1.819 -27.520 3.435 1.00 91.25 615 ILE A O 1
ATOM 5002 N N . ILE A 1 616 ? 0.020 -27.370 2.096 1.00 92.19 616 ILE A N 1
ATOM 5003 C CA . ILE A 1 616 ? 0.020 -25.901 1.989 1.00 92.19 616 ILE A CA 1
ATOM 5004 C C . ILE A 1 616 ? -1.240 -25.312 2.624 1.00 92.19 616 ILE A C 1
ATOM 5006 O O . ILE A 1 616 ? -1.185 -24.258 3.264 1.00 92.19 616 ILE A O 1
ATOM 5010 N N . TYR A 1 617 ? -2.383 -25.974 2.437 1.00 93.31 617 TYR A N 1
ATOM 5011 C CA . TYR A 1 617 ? -3.687 -25.399 2.741 1.00 93.31 617 TYR A CA 1
ATOM 5012 C C . TYR A 1 617 ? -4.312 -25.949 4.023 1.00 93.31 617 TYR A C 1
ATOM 5014 O O . TYR A 1 617 ? -4.184 -27.123 4.361 1.00 93.31 617 TYR A O 1
ATOM 5022 N N . GLN A 1 618 ? -5.083 -25.102 4.694 1.00 92.06 618 GLN A N 1
ATOM 5023 C CA . GLN A 1 618 ? -5.916 -25.477 5.833 1.00 92.06 618 GLN A CA 1
ATOM 5024 C C . GLN A 1 618 ? -7.002 -26.480 5.432 1.00 92.06 618 GLN A C 1
ATOM 5026 O O . GLN A 1 618 ? -7.302 -27.405 6.177 1.00 92.06 618 GLN A O 1
ATOM 5031 N N . GLU A 1 619 ? -7.553 -26.332 4.233 1.00 92.69 619 GLU A N 1
ATOM 5032 C CA . GLU A 1 619 ? -8.543 -27.237 3.665 1.00 92.69 619 GLU A CA 1
ATOM 5033 C C . GLU A 1 619 ? -7.957 -28.638 3.429 1.00 92.69 619 GLU A C 1
ATOM 5035 O O . GLU A 1 619 ? -8.645 -29.621 3.683 1.00 92.69 619 GLU A O 1
ATOM 5040 N N . GLN A 1 620 ? -6.671 -28.747 3.060 1.00 93.25 620 GLN A N 1
ATOM 5041 C CA . GLN A 1 620 ? -5.992 -30.048 2.968 1.00 93.25 620 GLN A CA 1
ATOM 5042 C C . GLN A 1 620 ? -5.908 -30.718 4.338 1.00 93.25 620 GLN A C 1
ATOM 5044 O O . GLN A 1 620 ? -6.202 -31.901 4.448 1.00 93.25 620 GLN A O 1
ATOM 5049 N N . ILE A 1 621 ? -5.572 -29.965 5.393 1.00 91.75 621 ILE A N 1
ATOM 5050 C CA . ILE A 1 621 ? -5.557 -30.493 6.767 1.00 91.75 621 ILE A CA 1
ATOM 5051 C C . ILE A 1 621 ? -6.937 -31.042 7.141 1.00 91.75 621 ILE A C 1
ATOM 5053 O O . ILE A 1 621 ? -7.036 -32.152 7.657 1.00 91.75 621 ILE A O 1
ATOM 5057 N N . MET A 1 622 ? -8.008 -30.305 6.835 1.00 93.06 622 MET A N 1
ATOM 5058 C CA . MET A 1 622 ? -9.370 -30.752 7.134 1.00 93.06 622 MET A CA 1
ATOM 5059 C C . MET A 1 622 ? -9.749 -32.029 6.370 1.00 93.06 622 MET A C 1
ATOM 5061 O O . MET A 1 622 ? -10.332 -32.940 6.954 1.00 93.06 622 MET A O 1
ATOM 5065 N N . GLN A 1 623 ? -9.381 -32.123 5.089 1.00 93.75 623 GLN A N 1
ATOM 5066 C CA . GLN A 1 623 ? -9.595 -33.325 4.277 1.00 93.75 623 GLN A CA 1
ATOM 5067 C C . GLN A 1 623 ? -8.787 -34.520 4.799 1.00 93.75 623 GLN A C 1
ATOM 5069 O O . GLN A 1 623 ? -9.303 -35.633 4.846 1.00 93.75 623 GLN A O 1
ATOM 5074 N N . ILE A 1 624 ? -7.545 -34.297 5.242 1.00 93.12 624 ILE A N 1
ATOM 5075 C CA . ILE A 1 624 ? -6.709 -35.348 5.835 1.00 93.12 624 ILE A CA 1
ATOM 5076 C C . ILE A 1 624 ? -7.347 -35.851 7.136 1.00 93.12 624 ILE A C 1
ATOM 5078 O O . ILE A 1 624 ? -7.433 -37.058 7.328 1.00 93.12 624 ILE A O 1
ATOM 5082 N N . CYS A 1 625 ? -7.865 -34.968 7.997 1.00 92.50 625 CYS A N 1
ATOM 5083 C CA . CYS A 1 625 ? -8.598 -35.373 9.203 1.00 92.50 625 CYS A CA 1
ATOM 5084 C C . CYS A 1 625 ? -9.825 -36.244 8.889 1.00 92.50 625 CYS A C 1
ATOM 5086 O O . CYS A 1 625 ? -10.103 -37.194 9.620 1.00 92.50 625 CYS A O 1
ATOM 5088 N N . GLN A 1 626 ? -10.538 -35.940 7.803 1.00 93.25 626 GLN A N 1
ATOM 5089 C CA . GLN A 1 626 ? -11.692 -36.724 7.367 1.00 93.25 626 GLN A CA 1
ATOM 5090 C C . GLN A 1 626 ? -11.290 -38.120 6.881 1.00 93.25 626 GLN A C 1
ATOM 5092 O O . GLN A 1 626 ? -11.906 -39.104 7.276 1.00 93.25 626 GLN A O 1
ATOM 5097 N N . VAL A 1 627 ? -10.252 -38.208 6.048 1.00 92.31 627 VAL A N 1
ATOM 5098 C CA . VAL A 1 627 ? -9.807 -39.476 5.451 1.00 92.31 627 VAL A CA 1
ATOM 5099 C C . VAL A 1 627 ? -9.078 -40.362 6.464 1.00 92.31 627 VAL A C 1
ATOM 5101 O O . VAL A 1 627 ? -9.352 -41.552 6.541 1.00 92.31 627 VAL A O 1
ATOM 5104 N N . VAL A 1 628 ? -8.163 -39.794 7.252 1.00 91.12 628 VAL A N 1
ATOM 5105 C CA . VAL A 1 628 ? -7.273 -40.558 8.144 1.00 91.12 628 VAL A CA 1
ATOM 5106 C C . VAL A 1 628 ? -7.948 -40.913 9.463 1.00 91.12 628 VAL A C 1
ATOM 5108 O O . VAL A 1 628 ? -7.664 -41.966 10.017 1.00 91.12 628 VAL A O 1
ATOM 5111 N N . ALA A 1 629 ? -8.812 -40.042 9.989 1.00 90.69 629 ALA A N 1
ATOM 5112 C CA . ALA A 1 629 ? -9.372 -40.179 11.334 1.00 90.69 629 ALA A CA 1
ATOM 5113 C C . ALA A 1 629 ? -10.910 -40.120 11.371 1.00 90.69 629 ALA A C 1
ATOM 5115 O O . ALA A 1 629 ? -11.496 -40.038 12.451 1.00 90.69 629 ALA A O 1
ATOM 5116 N N . GLY A 1 630 ? -11.578 -40.155 10.212 1.00 90.38 630 GLY A N 1
ATOM 5117 C CA . GLY A 1 630 ? -13.038 -40.265 10.113 1.00 90.38 630 GLY A CA 1
ATOM 5118 C C . GLY A 1 630 ? -13.816 -39.054 10.632 1.00 90.38 630 GLY A C 1
ATOM 5119 O O . GLY A 1 630 ? -15.026 -39.150 10.831 1.00 90.38 630 GLY A O 1
ATOM 5120 N N . PHE A 1 631 ? -13.153 -37.920 10.877 1.00 91.69 631 PHE A N 1
ATOM 5121 C CA . PHE A 1 631 ? -13.822 -36.714 11.358 1.00 91.69 631 PHE A CA 1
ATOM 5122 C C . PHE A 1 631 ? -14.733 -36.123 10.279 1.00 91.69 631 PHE A C 1
ATOM 5124 O O . PHE A 1 631 ? -14.381 -36.071 9.099 1.00 91.69 631 PHE A O 1
ATOM 5131 N N . ASN A 1 632 ? -15.892 -35.600 10.677 1.00 92.12 632 ASN A N 1
ATOM 5132 C CA . ASN A 1 632 ? -16.672 -34.761 9.769 1.00 92.12 632 ASN A CA 1
ATOM 5133 C C . ASN A 1 632 ? -15.999 -33.378 9.595 1.00 92.12 632 ASN A C 1
ATOM 5135 O O . ASN A 1 632 ? -15.086 -33.008 10.338 1.00 92.12 632 ASN A O 1
ATOM 5139 N N . LEU A 1 633 ? -16.426 -32.599 8.598 1.00 91.56 633 LEU A N 1
ATOM 5140 C CA . LEU A 1 633 ? -15.780 -31.318 8.272 1.00 91.56 633 LEU A CA 1
ATOM 5141 C C . LEU A 1 633 ? -15.938 -30.258 9.377 1.00 91.56 633 LEU A C 1
ATOM 5143 O O . LEU A 1 633 ? -15.052 -29.420 9.551 1.00 91.56 633 LEU A O 1
ATOM 5147 N N . GLU A 1 634 ? -17.020 -30.325 10.157 1.00 91.00 634 GLU A N 1
ATOM 5148 C CA . GLU A 1 634 ? -17.264 -29.448 11.309 1.00 91.00 634 GLU A CA 1
ATOM 5149 C C . GLU A 1 634 ? -16.221 -29.695 12.412 1.00 91.00 634 GLU A C 1
ATOM 5151 O O . GLU A 1 634 ? -15.587 -28.755 12.899 1.00 91.00 634 GLU A O 1
ATOM 5156 N N . GLN A 1 635 ? -15.983 -30.968 12.746 1.00 90.81 635 GLN A N 1
ATOM 5157 C CA . GLN A 1 635 ? -14.957 -31.414 13.693 1.00 90.81 635 GLN A CA 1
ATOM 5158 C C . GLN A 1 635 ? -13.550 -31.097 13.179 1.00 90.81 635 GLN A C 1
ATOM 5160 O O . GLN A 1 635 ? -12.696 -30.627 13.933 1.00 90.81 635 GLN A O 1
ATOM 5165 N N . ALA A 1 636 ? -13.306 -31.306 11.885 1.00 91.69 636 ALA A N 1
ATOM 5166 C CA . ALA A 1 636 ? -12.016 -31.037 11.269 1.00 91.69 636 ALA A CA 1
ATOM 5167 C C . ALA A 1 636 ? -11.626 -29.545 11.340 1.00 91.69 636 ALA A C 1
ATOM 5169 O O . ALA A 1 636 ? -10.456 -29.232 11.578 1.00 91.69 636 ALA A O 1
ATOM 5170 N N . ASP A 1 637 ? -12.577 -28.611 11.199 1.00 90.12 637 ASP A N 1
ATOM 5171 C CA . ASP A 1 637 ? -12.302 -27.177 11.393 1.00 90.12 637 ASP A CA 1
ATOM 5172 C C . ASP A 1 637 ? -11.992 -26.840 12.863 1.00 90.12 637 ASP A C 1
ATOM 5174 O O . ASP A 1 637 ? -11.096 -26.034 13.122 1.00 90.12 637 ASP A O 1
ATOM 5178 N N . ILE A 1 638 ? -12.658 -27.478 13.835 1.00 87.44 638 ILE A N 1
ATOM 5179 C CA . ILE A 1 638 ? -12.334 -27.321 15.268 1.00 87.44 638 ILE A CA 1
ATOM 5180 C C . ILE A 1 638 ? -10.890 -27.764 15.537 1.00 87.44 638 ILE A C 1
ATOM 5182 O O . ILE A 1 638 ? -10.130 -27.030 16.177 1.00 87.44 638 ILE A O 1
ATOM 5186 N N . ILE A 1 639 ? -10.494 -28.921 14.998 1.00 86.56 639 ILE A N 1
ATOM 5187 C CA . ILE A 1 639 ? -9.126 -29.441 15.101 1.00 86.56 639 ILE A CA 1
ATOM 5188 C C . ILE A 1 639 ? -8.139 -28.448 14.487 1.00 86.56 639 ILE A C 1
ATOM 5190 O O . ILE A 1 639 ? -7.199 -28.024 15.156 1.00 86.56 639 ILE A O 1
ATOM 5194 N N . ARG A 1 640 ? -8.384 -27.991 13.254 1.00 88.56 640 ARG A N 1
ATOM 5195 C CA . ARG A 1 640 ? -7.537 -26.993 12.583 1.00 88.56 640 ARG A CA 1
ATOM 5196 C C . ARG A 1 640 ? -7.311 -25.755 13.461 1.00 88.56 640 ARG A C 1
ATOM 5198 O O . ARG A 1 640 ? -6.183 -25.277 13.548 1.00 88.56 640 ARG A O 1
ATOM 5205 N N . VAL A 1 641 ? -8.352 -25.228 14.111 1.00 84.94 641 VAL A N 1
ATOM 5206 C CA . VAL A 1 641 ? -8.240 -24.046 14.992 1.00 84.94 641 VAL A CA 1
ATOM 5207 C C . VAL A 1 641 ? -7.373 -24.334 16.205 1.00 84.94 641 VAL A C 1
ATOM 5209 O O . VAL A 1 641 ? -6.531 -23.504 16.547 1.00 84.94 641 VAL A O 1
ATOM 5212 N N . ALA A 1 642 ? -7.595 -25.473 16.865 1.00 83.62 642 ALA A N 1
ATOM 5213 C CA . ALA A 1 642 ? -6.837 -25.865 18.047 1.00 83.62 642 ALA A CA 1
ATOM 5214 C C . ALA A 1 642 ? -5.344 -25.985 17.719 1.00 83.62 642 ALA A C 1
ATOM 5216 O O . ALA A 1 642 ? -4.510 -25.436 18.440 1.00 83.62 642 ALA A O 1
ATOM 5217 N N . ILE A 1 643 ? -5.026 -26.592 16.572 1.00 80.62 643 ILE A N 1
ATOM 5218 C CA . ILE A 1 643 ? -3.652 -26.709 16.087 1.00 80.62 643 ILE A CA 1
ATOM 5219 C C . ILE A 1 643 ? -3.062 -25.330 15.749 1.00 80.62 643 ILE A C 1
ATOM 5221 O O . ILE A 1 643 ? -1.960 -25.017 16.190 1.00 80.62 643 ILE A O 1
ATOM 5225 N N . SER A 1 644 ? -3.800 -24.448 15.067 1.00 80.38 644 SER A N 1
ATOM 5226 C CA . SER A 1 644 ? -3.319 -23.084 14.785 1.00 80.38 644 SER A CA 1
ATOM 5227 C C . SER A 1 644 ? -3.093 -22.224 16.040 1.00 80.38 644 SER A C 1
ATOM 5229 O O . SER A 1 644 ? -2.266 -21.317 15.998 1.00 80.38 644 SER A O 1
ATOM 5231 N N . LYS A 1 645 ? -3.824 -22.460 17.140 1.00 79.81 645 LYS A N 1
ATOM 5232 C CA . LYS A 1 645 ? -3.706 -21.687 18.394 1.00 79.81 645 LYS A CA 1
ATOM 5233 C C . LYS A 1 645 ? -2.689 -22.250 19.392 1.00 79.81 645 LYS A C 1
ATOM 5235 O O . LYS A 1 645 ? -2.439 -21.586 20.392 1.00 79.81 645 LYS A O 1
ATOM 5240 N N . LYS A 1 646 ? -2.121 -23.433 19.134 1.00 78.94 646 LYS A N 1
ATOM 5241 C CA . LYS A 1 646 ? -1.217 -24.147 20.055 1.00 78.94 646 LYS A CA 1
ATOM 5242 C C . LYS A 1 646 ? -1.786 -24.297 21.474 1.00 78.94 646 LYS A C 1
ATOM 5244 O O . LYS A 1 646 ? -1.092 -24.086 22.460 1.00 78.94 646 LYS A O 1
ATOM 5249 N N . ASP A 1 647 ? -3.070 -24.635 21.573 1.00 73.88 647 ASP A N 1
ATOM 5250 C CA . ASP A 1 647 ? -3.730 -24.875 22.862 1.00 73.88 647 ASP A CA 1
ATOM 5251 C C . ASP A 1 647 ? -3.308 -26.247 23.413 1.00 73.88 647 ASP A C 1
ATOM 5253 O O . ASP A 1 647 ? -3.938 -27.258 23.097 1.00 73.88 647 ASP A O 1
ATOM 5257 N N . GLU A 1 648 ? -2.222 -26.282 24.196 1.00 75.31 648 GLU A N 1
ATOM 5258 C CA . GLU A 1 648 ? -1.597 -27.511 24.721 1.00 75.31 648 GLU A CA 1
ATOM 5259 C C . GLU A 1 648 ? -2.625 -28.459 25.358 1.00 75.31 648 GLU A C 1
ATOM 5261 O O . GLU A 1 648 ? -2.656 -29.646 25.043 1.00 75.31 648 GLU A O 1
ATOM 5266 N N . THR A 1 649 ? -3.573 -27.921 26.135 1.00 75.50 649 THR A N 1
ATOM 5267 C CA . THR A 1 649 ? -4.598 -28.719 26.832 1.00 75.50 649 THR A CA 1
ATOM 5268 C C . THR A 1 649 ? -5.562 -29.456 25.897 1.00 75.50 649 THR A C 1
ATOM 5270 O O . THR A 1 649 ? -6.107 -30.504 26.254 1.00 75.50 649 THR A O 1
ATOM 5273 N N . LYS A 1 650 ? -5.804 -28.915 24.695 1.00 79.56 650 LYS A N 1
ATOM 5274 C CA . LYS A 1 650 ? -6.670 -29.533 23.679 1.00 79.56 650 LYS A CA 1
ATOM 5275 C C . LYS A 1 650 ? -5.892 -30.430 22.726 1.00 79.56 650 LYS A C 1
ATOM 5277 O O . LYS A 1 650 ? -6.472 -31.374 22.193 1.00 79.56 650 LYS A O 1
ATOM 5282 N N . LEU A 1 651 ? -4.614 -30.138 22.496 1.00 81.38 651 LEU A N 1
ATOM 5283 C CA . LEU A 1 651 ? -3.793 -30.835 21.510 1.00 81.38 651 LEU A CA 1
ATOM 5284 C C . LEU A 1 651 ? -3.542 -32.297 21.866 1.00 81.38 651 LEU A C 1
ATOM 5286 O O . LEU A 1 651 ? -3.649 -33.140 20.976 1.00 81.38 651 LEU A O 1
ATOM 5290 N N . ASP A 1 652 ? -3.300 -32.608 23.139 1.00 83.25 652 ASP A N 1
ATOM 5291 C CA . ASP A 1 652 ? -3.061 -33.991 23.572 1.00 83.25 652 ASP A CA 1
ATOM 5292 C C . ASP A 1 652 ? -4.292 -34.870 23.327 1.00 83.25 652 ASP A C 1
ATOM 5294 O O . ASP A 1 652 ? -4.214 -35.905 22.664 1.00 83.25 652 ASP A O 1
ATOM 5298 N N . LYS A 1 653 ? -5.473 -34.386 23.731 1.00 85.56 653 LYS A N 1
ATOM 5299 C CA . LYS A 1 653 ? -6.751 -35.077 23.493 1.00 85.56 653 LYS A CA 1
ATOM 5300 C C . LYS A 1 653 ? -7.064 -35.237 22.006 1.00 85.56 653 LYS A C 1
ATOM 5302 O O . LYS A 1 653 ? -7.627 -36.250 21.593 1.00 85.56 653 LYS A O 1
ATOM 5307 N N . ILE A 1 654 ? -6.741 -34.231 21.192 1.00 86.25 654 ILE A N 1
ATOM 5308 C CA . ILE A 1 654 ? -6.926 -34.304 19.738 1.00 86.25 654 ILE A CA 1
ATOM 5309 C C . ILE A 1 654 ? -6.000 -35.366 19.144 1.00 86.25 654 ILE A C 1
ATOM 5311 O O . ILE A 1 654 ? -6.467 -36.165 18.335 1.00 86.25 654 ILE A O 1
ATOM 5315 N N . LYS A 1 655 ? -4.726 -35.408 19.557 1.00 89.44 655 LYS A N 1
ATOM 5316 C CA . LYS A 1 655 ? -3.754 -36.404 19.092 1.00 89.44 655 LYS A CA 1
ATOM 5317 C C . LYS A 1 655 ? -4.217 -37.823 19.422 1.00 89.44 655 LYS A C 1
ATOM 5319 O O . LYS A 1 655 ? -4.254 -38.668 18.531 1.00 89.44 655 LYS A O 1
ATOM 5324 N N . GLU A 1 656 ? -4.614 -38.069 20.669 1.00 88.75 656 GLU A N 1
ATOM 5325 C CA . GLU A 1 656 ? -5.112 -39.377 21.112 1.00 88.75 656 GLU A CA 1
ATOM 5326 C C . GLU A 1 656 ? -6.325 -39.831 20.293 1.00 88.75 656 GLU A C 1
ATOM 5328 O O . GLU A 1 656 ? -6.335 -40.940 19.756 1.00 88.75 656 GLU A O 1
ATOM 5333 N N . ASN A 1 657 ? -7.323 -38.957 20.130 1.00 89.81 657 ASN A N 1
ATOM 5334 C CA . ASN A 1 657 ? -8.519 -39.267 19.347 1.00 89.81 657 ASN A CA 1
ATOM 5335 C C . ASN A 1 657 ? -8.205 -39.483 17.862 1.00 89.81 657 ASN A C 1
ATOM 5337 O O . ASN A 1 657 ? -8.782 -40.373 17.241 1.00 89.81 657 ASN A O 1
ATOM 5341 N N . PHE A 1 658 ? -7.286 -38.701 17.290 1.00 92.00 658 PHE A N 1
ATOM 5342 C CA . PHE A 1 658 ? -6.863 -38.842 15.898 1.00 92.00 658 PHE A CA 1
ATOM 5343 C C . PHE A 1 658 ? -6.220 -40.214 15.650 1.00 92.00 658 PHE A C 1
ATOM 5345 O O . PHE A 1 658 ? -6.601 -40.909 14.708 1.00 92.00 658 PHE A O 1
ATOM 5352 N N . ILE A 1 659 ? -5.302 -40.638 16.528 1.00 91.88 659 ILE A N 1
ATOM 5353 C CA . ILE A 1 659 ? -4.629 -41.942 16.434 1.00 91.88 659 ILE A CA 1
ATOM 5354 C C . ILE A 1 659 ? -5.622 -43.085 16.658 1.00 91.88 659 ILE A C 1
ATOM 5356 O O . ILE A 1 659 ? -5.660 -44.031 15.867 1.00 91.88 659 ILE A O 1
ATOM 5360 N N . LYS A 1 660 ? -6.464 -42.986 17.693 1.00 92.31 660 LYS A N 1
ATOM 5361 C CA . LYS A 1 660 ? -7.483 -43.995 18.006 1.00 92.31 660 LYS A CA 1
ATOM 5362 C C . LYS A 1 660 ? -8.448 -44.198 16.839 1.00 92.31 660 LYS A C 1
ATOM 5364 O O . LYS A 1 660 ? -8.676 -45.332 16.427 1.00 92.31 660 LYS A O 1
ATOM 5369 N N . ASN A 1 661 ? -8.985 -43.114 16.281 1.00 92.56 661 ASN A N 1
ATOM 5370 C CA . ASN A 1 661 ? -9.930 -43.201 15.173 1.00 92.56 661 ASN A CA 1
ATOM 5371 C C . ASN A 1 661 ? -9.274 -43.746 13.902 1.00 92.56 661 ASN A C 1
ATOM 5373 O O . ASN A 1 661 ? -9.867 -44.594 13.244 1.00 92.56 661 ASN A O 1
ATOM 5377 N N . GLY A 1 662 ? -8.052 -43.313 13.576 1.00 91.12 662 GLY A N 1
ATOM 5378 C CA . GLY A 1 662 ? -7.341 -43.846 12.412 1.00 91.12 662 GLY A CA 1
ATOM 5379 C C . GLY A 1 662 ? -7.014 -45.332 12.542 1.00 91.12 662 GLY A C 1
ATOM 5380 O O . GLY A 1 662 ? -7.163 -46.082 11.580 1.00 91.12 662 GLY A O 1
ATOM 5381 N N . THR A 1 663 ? -6.682 -45.786 13.752 1.00 90.25 663 THR A N 1
ATOM 5382 C CA . THR A 1 663 ? -6.476 -47.215 14.032 1.00 90.25 663 THR A CA 1
ATOM 5383 C C . THR A 1 663 ? -7.778 -48.007 13.866 1.00 90.25 663 THR A C 1
ATOM 5385 O O . THR A 1 663 ? -7.775 -49.074 13.258 1.00 90.25 663 THR A O 1
ATOM 5388 N N . ASN A 1 664 ? -8.914 -47.463 14.319 1.00 91.69 664 ASN A N 1
ATOM 5389 C CA . ASN A 1 664 ? -10.234 -48.081 14.128 1.00 91.69 664 ASN A CA 1
ATOM 5390 C C . ASN A 1 664 ? -10.657 -48.171 12.651 1.00 91.69 664 ASN A C 1
ATOM 5392 O O . ASN A 1 664 ? -11.455 -49.036 12.302 1.00 91.69 664 ASN A O 1
ATOM 5396 N N . LEU A 1 665 ? -10.133 -47.295 11.788 1.00 88.88 665 LEU A N 1
ATOM 5397 C CA . LEU A 1 665 ? -10.342 -47.335 10.335 1.00 88.88 665 LEU A CA 1
ATOM 5398 C C . LEU A 1 665 ? -9.392 -48.309 9.612 1.00 88.88 665 LEU A C 1
ATOM 5400 O O . LEU A 1 665 ? -9.482 -48.449 8.395 1.00 88.88 665 LEU A O 1
ATOM 5404 N N . GLY A 1 666 ? -8.510 -48.998 10.347 1.00 87.94 666 GLY A N 1
ATOM 5405 C CA . GLY A 1 666 ? -7.616 -50.029 9.817 1.00 87.94 666 GLY A CA 1
ATOM 5406 C C . GLY A 1 666 ? -6.213 -49.546 9.436 1.00 87.94 666 GLY A C 1
ATOM 5407 O O . GLY A 1 666 ? -5.459 -50.316 8.844 1.00 87.94 666 GLY A O 1
ATOM 5408 N N . TYR A 1 667 ? -5.834 -48.306 9.765 1.00 90.75 667 TYR A N 1
ATOM 5409 C CA . TYR A 1 667 ? -4.481 -47.794 9.515 1.00 90.75 667 TYR A CA 1
ATOM 5410 C C . TYR A 1 667 ? -3.505 -48.163 10.645 1.00 90.75 667 TYR A C 1
ATOM 5412 O O . TYR A 1 667 ? -3.873 -48.186 11.819 1.00 90.75 667 TYR A O 1
ATOM 5420 N N . GLU A 1 668 ? -2.231 -48.406 10.311 1.00 91.25 668 GLU A N 1
ATOM 5421 C CA . GLU A 1 668 ? -1.196 -48.690 11.315 1.00 91.25 668 GLU A CA 1
ATOM 5422 C C . GLU A 1 668 ? -0.993 -47.475 12.251 1.00 91.25 668 GLU A C 1
ATOM 5424 O O . GLU A 1 668 ? -0.785 -46.361 11.756 1.00 91.25 668 GLU A O 1
ATOM 5429 N N . PRO A 1 669 ? -0.963 -47.650 13.589 1.00 89.69 669 PRO A N 1
ATOM 5430 C CA . PRO A 1 669 ? -0.822 -46.536 14.533 1.00 89.69 669 PRO A CA 1
ATOM 5431 C C . PRO A 1 669 ? 0.383 -45.624 14.261 1.00 89.69 669 PRO A C 1
ATOM 5433 O O . PRO A 1 669 ? 0.265 -44.401 14.345 1.00 89.69 669 PRO A O 1
ATOM 5436 N N . LYS A 1 670 ? 1.531 -46.200 13.870 1.00 91.12 670 LYS A N 1
ATOM 5437 C CA . LYS A 1 670 ? 2.749 -45.440 13.535 1.00 91.12 670 LYS A CA 1
ATOM 5438 C C . LYS A 1 670 ? 2.563 -44.540 12.315 1.00 91.12 670 LYS A C 1
ATOM 5440 O O . LYS A 1 670 ? 3.064 -43.418 12.300 1.00 91.12 670 LYS A O 1
ATOM 5445 N N . LEU A 1 671 ? 1.832 -45.017 11.308 1.00 91.19 671 LEU A N 1
ATOM 5446 C CA . LEU A 1 671 ? 1.514 -44.247 10.108 1.00 91.19 671 LEU A CA 1
ATOM 5447 C C . LEU A 1 671 ? 0.595 -43.069 10.447 1.00 91.19 671 LEU A C 1
ATOM 5449 O O . LEU A 1 671 ? 0.850 -41.939 10.031 1.00 91.19 671 LEU A O 1
ATOM 5453 N N . VAL A 1 672 ? -0.446 -43.318 11.245 1.00 91.81 672 VAL A N 1
ATOM 5454 C CA . VAL A 1 672 ? -1.394 -42.281 11.680 1.00 91.81 672 VAL A CA 1
ATOM 5455 C C . VAL A 1 672 ? -0.689 -41.215 12.520 1.00 91.81 672 VAL A C 1
ATOM 5457 O O . VAL A 1 672 ? -0.893 -40.018 12.302 1.00 91.81 672 VAL A O 1
ATOM 5460 N N . GLU A 1 673 ? 0.193 -41.625 13.434 1.00 92.25 673 GLU A N 1
ATOM 5461 C CA . GLU A 1 673 ? 1.009 -40.699 14.221 1.00 92.25 673 GLU A CA 1
ATOM 5462 C C . GLU A 1 673 ? 1.972 -39.889 13.341 1.00 92.25 673 GLU A C 1
ATOM 5464 O O . GLU A 1 673 ? 2.109 -38.677 13.527 1.00 92.25 673 GLU A O 1
ATOM 5469 N N . HIS A 1 674 ? 2.602 -40.518 12.344 1.00 90.94 674 HIS A N 1
ATOM 5470 C CA . HIS A 1 674 ? 3.441 -39.814 11.378 1.00 90.94 674 HIS A CA 1
ATOM 5471 C C . HIS A 1 674 ? 2.655 -38.719 10.639 1.00 90.94 674 HIS A C 1
ATOM 5473 O O . HIS A 1 674 ? 3.107 -37.573 10.579 1.00 90.94 674 HIS A O 1
ATOM 5479 N N . ILE A 1 675 ? 1.448 -39.028 10.153 1.00 91.19 675 ILE A N 1
ATOM 5480 C CA . ILE A 1 675 ? 0.584 -38.057 9.466 1.00 91.19 675 ILE A CA 1
ATOM 5481 C C . ILE A 1 675 ? 0.155 -36.926 10.408 1.00 91.19 675 ILE A C 1
ATOM 5483 O O . ILE A 1 675 ? 0.195 -35.758 10.016 1.00 91.19 675 ILE A O 1
ATOM 5487 N N . TYR A 1 676 ? -0.202 -37.235 11.658 1.00 90.62 676 TYR A N 1
ATOM 5488 C CA . TYR A 1 676 ? -0.516 -36.209 12.654 1.00 90.62 676 TYR A CA 1
ATOM 5489 C C . TYR A 1 676 ? 0.668 -35.257 12.874 1.00 90.62 676 TYR A C 1
ATOM 5491 O O . TYR A 1 676 ? 0.500 -34.037 12.866 1.00 90.62 676 TYR A O 1
ATOM 5499 N N . ASN A 1 677 ? 1.881 -35.799 12.999 1.00 88.94 677 ASN A N 1
ATOM 5500 C CA . ASN A 1 677 ? 3.094 -35.003 13.171 1.00 88.94 677 ASN A CA 1
ATOM 5501 C C . ASN A 1 677 ? 3.392 -34.126 11.943 1.00 88.94 677 ASN A C 1
ATOM 5503 O O . ASN A 1 677 ? 3.857 -32.995 12.104 1.00 88.94 677 ASN A O 1
ATOM 5507 N N . LEU A 1 678 ? 3.085 -34.594 10.726 1.00 87.50 678 LEU A N 1
ATOM 5508 C CA . LEU A 1 678 ? 3.132 -33.752 9.527 1.00 87.50 678 LEU A CA 1
ATOM 5509 C C . LEU A 1 678 ? 2.145 -32.583 9.651 1.00 87.50 678 LEU A C 1
ATOM 5511 O O . LEU A 1 678 ? 2.556 -31.431 9.515 1.00 87.50 678 LEU A O 1
ATOM 5515 N N . ILE A 1 679 ? 0.874 -32.845 9.977 1.00 87.31 679 ILE A N 1
ATOM 5516 C CA . ILE A 1 679 ? -0.138 -31.790 10.166 1.00 87.31 679 ILE A CA 1
ATOM 5517 C C . ILE A 1 679 ? 0.326 -30.768 11.212 1.00 87.31 679 ILE A C 1
ATOM 5519 O O . ILE A 1 679 ? 0.299 -29.567 10.943 1.00 87.31 679 ILE A O 1
ATOM 5523 N N . TYR A 1 680 ? 0.788 -31.235 12.374 1.00 85.12 680 TYR A N 1
ATOM 5524 C CA . TYR A 1 680 ? 1.247 -30.390 13.479 1.00 85.12 680 TYR A CA 1
ATOM 5525 C C . TYR A 1 680 ? 2.467 -29.535 13.107 1.00 85.12 680 TYR A C 1
ATOM 5527 O O . TYR A 1 680 ? 2.565 -28.373 13.485 1.00 85.12 680 TYR A O 1
ATOM 5535 N N . LYS A 1 681 ? 3.398 -30.071 12.311 1.00 82.12 681 LYS A N 1
ATOM 5536 C CA . LYS A 1 681 ? 4.557 -29.308 11.827 1.00 82.12 681 LYS A CA 1
ATOM 5537 C C . LYS A 1 681 ? 4.161 -28.212 10.830 1.00 82.12 681 LYS A C 1
ATOM 5539 O O . LYS A 1 681 ? 4.818 -27.174 10.767 1.00 82.12 681 LYS A O 1
ATOM 5544 N N . PHE A 1 682 ? 3.119 -28.440 10.029 1.00 74.31 682 PHE A N 1
ATOM 5545 C CA . PHE A 1 682 ? 2.691 -27.520 8.968 1.00 74.31 682 PHE A CA 1
ATOM 5546 C C . PHE A 1 682 ? 1.587 -26.542 9.384 1.00 74.31 682 PHE A C 1
ATOM 5548 O O . PHE A 1 682 ? 1.366 -25.540 8.699 1.00 74.31 682 PHE A O 1
ATOM 5555 N N . SER A 1 683 ? 0.912 -26.772 10.505 1.00 68.75 683 SER A N 1
ATOM 5556 C CA . SER A 1 683 ? -0.173 -25.918 10.995 1.00 68.75 683 SER A CA 1
ATOM 5557 C C . SER A 1 683 ? 0.245 -24.490 11.322 1.00 68.75 683 SER A C 1
ATOM 5559 O O . SER A 1 683 ? -0.582 -23.587 11.203 1.00 68.75 683 SER A O 1
ATOM 5561 N N . ASP A 1 684 ? 1.519 -24.276 11.663 1.00 64.50 684 ASP A N 1
ATOM 5562 C CA . ASP A 1 684 ? 2.103 -22.944 11.870 1.00 64.50 684 ASP A CA 1
ATOM 5563 C C . ASP A 1 684 ? 2.042 -22.083 10.598 1.00 64.50 684 ASP A C 1
ATOM 5565 O O . ASP A 1 684 ? 2.114 -20.854 10.659 1.00 64.50 684 ASP A O 1
ATOM 5569 N N . TYR A 1 685 ? 1.891 -22.720 9.432 1.00 76.25 685 TYR A N 1
ATOM 5570 C CA . TYR A 1 685 ? 2.051 -22.080 8.130 1.00 76.25 685 TYR A CA 1
ATOM 5571 C C . TYR A 1 685 ? 0.884 -22.313 7.158 1.00 76.25 685 TYR A C 1
ATOM 5573 O O . TYR A 1 685 ? 0.822 -21.646 6.117 1.00 76.25 685 TYR A O 1
ATOM 5581 N N . GLY A 1 686 ? -0.055 -23.205 7.498 1.00 81.19 686 GLY A N 1
ATOM 5582 C CA . GLY A 1 686 ? -1.212 -23.552 6.672 1.00 81.19 686 GLY A CA 1
ATOM 5583 C C . GLY A 1 686 ? -2.038 -22.329 6.264 1.00 81.19 686 GLY A C 1
ATOM 5584 O O . GLY A 1 686 ? -2.448 -21.522 7.103 1.00 81.19 686 GLY A O 1
ATOM 5585 N N . PHE A 1 687 ? -2.300 -22.185 4.964 1.00 91.50 687 PHE A N 1
ATOM 5586 C CA . PHE A 1 687 ? -3.016 -21.039 4.400 1.00 91.50 687 PHE A CA 1
ATOM 5587 C C . PHE A 1 687 ? -4.471 -21.353 4.055 1.00 91.50 687 PHE A C 1
ATOM 5589 O O . PHE A 1 687 ? -4.807 -22.486 3.737 1.00 91.50 687 PHE A O 1
ATOM 5596 N N . ASN A 1 688 ? -5.338 -20.343 4.074 1.00 93.38 688 ASN A N 1
ATOM 5597 C CA . ASN A 1 688 ? -6.713 -20.476 3.594 1.00 93.38 688 ASN A CA 1
ATOM 5598 C C . ASN A 1 688 ? -6.715 -20.544 2.053 1.00 93.38 688 ASN A C 1
ATOM 5600 O O . ASN A 1 688 ? -6.389 -19.555 1.386 1.00 93.38 688 ASN A O 1
ATOM 5604 N N . LYS A 1 689 ? -7.076 -21.702 1.489 1.00 94.94 689 LYS A N 1
ATOM 5605 C CA . LYS A 1 689 ? -7.113 -21.929 0.038 1.00 94.94 689 LYS A CA 1
ATOM 5606 C C . LYS A 1 689 ? -8.161 -21.053 -0.633 1.00 94.94 689 LYS A C 1
ATOM 5608 O O . LYS A 1 689 ? -7.876 -20.495 -1.688 1.00 94.94 689 LYS A O 1
ATOM 5613 N N . ALA A 1 690 ? -9.340 -20.894 -0.032 1.00 94.38 690 ALA A N 1
ATOM 5614 C CA . ALA A 1 690 ? -10.412 -20.067 -0.587 1.00 94.38 690 ALA A CA 1
ATOM 5615 C C . ALA A 1 690 ? -9.961 -18.609 -0.816 1.00 94.38 690 ALA A C 1
ATOM 5617 O O . ALA A 1 690 ? -10.195 -18.040 -1.887 1.00 94.38 690 ALA A O 1
ATOM 5618 N N . HIS A 1 691 ? -9.210 -18.050 0.138 1.00 95.00 691 HIS A N 1
ATOM 5619 C CA . HIS A 1 691 ? -8.593 -16.727 0.016 1.00 95.00 691 HIS A CA 1
ATOM 5620 C C . HIS A 1 691 ? -7.519 -16.699 -1.087 1.00 95.00 691 HIS A C 1
ATOM 5622 O O . HIS A 1 691 ? -7.521 -15.805 -1.936 1.00 95.00 691 HIS A O 1
ATOM 5628 N N . ALA A 1 692 ? -6.625 -17.697 -1.119 1.00 95.44 692 ALA A N 1
ATOM 5629 C CA . ALA A 1 692 ? -5.578 -17.792 -2.139 1.00 95.44 692 ALA A CA 1
ATOM 5630 C C . ALA A 1 692 ? -6.139 -17.878 -3.563 1.00 95.44 692 ALA A C 1
ATOM 5632 O O . ALA A 1 692 ? -5.627 -17.211 -4.459 1.00 95.44 692 ALA A O 1
ATOM 5633 N N . VAL A 1 693 ? -7.192 -18.674 -3.777 1.00 95.94 693 VAL A N 1
ATOM 5634 C CA . VAL A 1 693 ? -7.835 -18.850 -5.088 1.00 95.94 693 VAL A CA 1
ATOM 5635 C C . VAL A 1 693 ? -8.411 -17.536 -5.596 1.00 95.94 693 VAL A C 1
ATOM 5637 O O . VAL A 1 693 ? -8.207 -17.183 -6.761 1.00 95.94 693 VAL A O 1
ATOM 5640 N N . ALA A 1 694 ? -9.099 -16.786 -4.736 1.00 94.25 694 ALA A N 1
ATOM 5641 C CA . ALA A 1 694 ? -9.682 -15.517 -5.140 1.00 94.25 694 ALA A CA 1
ATOM 5642 C C . ALA A 1 694 ? -8.593 -14.507 -5.535 1.00 94.25 694 ALA A C 1
ATOM 5644 O O . ALA A 1 694 ? -8.621 -13.960 -6.638 1.00 94.25 694 ALA A O 1
ATOM 5645 N N . TYR A 1 695 ? -7.553 -14.345 -4.718 1.00 95.25 695 TYR A N 1
ATOM 5646 C CA . TYR A 1 695 ? -6.468 -13.407 -5.025 1.00 95.25 695 TYR A CA 1
ATOM 5647 C C . TYR A 1 695 ? -5.646 -13.833 -6.248 1.00 95.25 695 TYR A C 1
ATOM 5649 O O . TYR A 1 695 ? -5.311 -12.995 -7.089 1.00 95.25 695 TYR A O 1
ATOM 5657 N N . ALA A 1 696 ? -5.379 -15.134 -6.399 1.00 96.00 696 ALA A N 1
ATOM 5658 C CA . ALA A 1 696 ? -4.731 -15.681 -7.586 1.00 96.00 696 ALA A CA 1
ATOM 5659 C C . ALA A 1 696 ? -5.557 -15.429 -8.854 1.00 96.00 696 ALA A C 1
ATOM 5661 O O . ALA A 1 696 ? -4.981 -15.171 -9.906 1.00 96.00 696 ALA A O 1
ATOM 5662 N N . THR A 1 697 ? -6.892 -15.442 -8.762 1.00 95.31 697 THR A N 1
ATOM 5663 C CA . THR A 1 697 ? -7.780 -15.137 -9.894 1.00 95.31 697 THR A CA 1
ATOM 5664 C C . THR A 1 697 ? -7.590 -13.700 -10.377 1.00 95.31 697 THR A C 1
ATOM 5666 O O . THR A 1 697 ? -7.418 -13.481 -11.576 1.00 95.31 697 THR A O 1
ATOM 5669 N N . LEU A 1 698 ? -7.550 -12.715 -9.471 1.00 95.75 698 LEU A N 1
ATOM 5670 C CA . LEU A 1 698 ? -7.267 -11.324 -9.845 1.00 95.75 698 LEU A CA 1
ATOM 5671 C C . LEU A 1 698 ? -5.850 -11.175 -10.419 1.00 95.75 698 LEU A C 1
ATOM 5673 O O . LEU A 1 698 ? -5.679 -10.568 -11.477 1.00 95.75 698 LEU A O 1
ATOM 5677 N N . ALA A 1 699 ? -4.846 -11.771 -9.768 1.00 96.75 699 ALA A N 1
ATOM 5678 C CA . ALA A 1 699 ? -3.461 -11.735 -10.234 1.00 96.75 699 ALA A CA 1
ATOM 5679 C C . ALA A 1 699 ? -3.311 -12.334 -11.645 1.00 96.75 699 ALA A C 1
ATOM 5681 O O . ALA A 1 699 ? -2.667 -11.734 -12.505 1.00 96.75 699 ALA A O 1
ATOM 5682 N N . TYR A 1 700 ? -3.955 -13.474 -11.916 1.00 96.69 700 TYR A N 1
ATOM 5683 C CA . TYR A 1 700 ? -3.929 -14.119 -13.228 1.00 96.69 700 TYR A CA 1
ATOM 5684 C C . TYR A 1 700 ? -4.604 -13.255 -14.295 1.00 96.69 700 TYR A C 1
ATOM 5686 O O . TYR A 1 700 ? -4.054 -13.075 -15.379 1.00 96.69 700 TYR A O 1
ATOM 5694 N N . LYS A 1 701 ? -5.766 -12.664 -13.989 1.00 96.06 701 LYS A N 1
ATOM 5695 C CA . LYS A 1 701 ? -6.471 -11.767 -14.917 1.00 96.06 701 LYS A CA 1
ATOM 5696 C C . LYS A 1 701 ? -5.648 -10.519 -15.246 1.00 96.06 701 LYS A C 1
ATOM 5698 O O . LYS A 1 701 ? -5.571 -10.132 -16.409 1.00 96.06 701 LYS A O 1
ATOM 5703 N N . MET A 1 702 ? -4.962 -9.931 -14.264 1.00 97.06 702 MET A N 1
ATOM 5704 C CA . MET A 1 702 ? -4.008 -8.843 -14.518 1.00 97.06 702 MET A CA 1
ATOM 5705 C C . MET A 1 702 ? -2.834 -9.304 -15.389 1.00 97.06 702 MET A C 1
ATOM 5707 O O . MET A 1 702 ? -2.456 -8.608 -16.328 1.00 97.06 702 MET A O 1
ATOM 5711 N N . ALA A 1 703 ? -2.277 -10.487 -15.119 1.00 97.19 703 ALA A N 1
ATOM 5712 C CA . ALA A 1 703 ? -1.201 -11.059 -15.924 1.00 97.19 703 ALA A CA 1
ATOM 5713 C C . ALA A 1 703 ? -1.632 -11.308 -17.378 1.00 97.19 703 ALA A C 1
ATOM 5715 O O . ALA A 1 703 ? -0.860 -11.050 -18.300 1.00 97.19 703 ALA A O 1
ATOM 5716 N N . TYR A 1 704 ? -2.874 -11.751 -17.587 1.00 97.06 704 TYR A N 1
ATOM 5717 C CA . TYR A 1 704 ? -3.467 -11.907 -18.911 1.00 97.06 704 TYR A CA 1
ATOM 5718 C C . TYR A 1 704 ? -3.573 -10.567 -19.646 1.00 97.06 704 TYR A C 1
ATOM 5720 O O . TYR A 1 704 ? -3.125 -10.463 -20.789 1.00 97.06 704 TYR A O 1
ATOM 5728 N N . LEU A 1 705 ? -4.091 -9.524 -18.984 1.00 96.75 705 LEU A N 1
ATOM 5729 C CA . LEU A 1 705 ? -4.157 -8.178 -19.562 1.00 96.75 705 LEU A CA 1
ATOM 5730 C C . LEU A 1 705 ? -2.763 -7.661 -19.927 1.00 96.75 705 LEU A C 1
ATOM 5732 O O . LEU A 1 705 ? -2.579 -7.126 -21.013 1.00 96.75 705 LEU A O 1
ATOM 5736 N N . LYS A 1 706 ? -1.755 -7.893 -19.082 1.00 96.75 706 LYS A N 1
ATOM 5737 C CA . LYS A 1 706 ? -0.366 -7.543 -19.398 1.00 96.75 706 LYS A CA 1
ATOM 5738 C C . LYS A 1 706 ? 0.185 -8.327 -20.592 1.00 96.75 706 LYS A C 1
ATOM 5740 O O . LYS A 1 706 ? 0.931 -7.769 -21.387 1.00 96.75 706 LYS A O 1
ATOM 5745 N N . ALA A 1 707 ? -0.157 -9.608 -20.722 1.00 95.50 707 ALA A N 1
ATOM 5746 C CA . ALA A 1 707 ? 0.327 -10.457 -21.809 1.00 95.50 707 ALA A CA 1
ATOM 5747 C C . ALA A 1 707 ? -0.289 -10.087 -23.166 1.00 95.50 707 ALA A C 1
ATOM 5749 O O . ALA A 1 707 ? 0.423 -10.065 -24.165 1.00 95.50 707 ALA A O 1
ATOM 5750 N N . LYS A 1 708 ? -1.600 -9.817 -23.208 1.00 94.50 708 LYS A N 1
ATOM 5751 C CA . LYS A 1 708 ? -2.338 -9.552 -24.456 1.00 94.50 708 LYS A CA 1
ATOM 5752 C C . LYS A 1 708 ? -2.426 -8.065 -24.808 1.00 94.50 708 LYS A C 1
ATOM 5754 O O . LYS A 1 708 ? -2.408 -7.721 -25.982 1.00 94.50 708 LYS A O 1
ATOM 5759 N N . TYR A 1 709 ? -2.492 -7.194 -23.802 1.00 94.56 709 TYR A N 1
ATOM 5760 C CA . TYR A 1 709 ? -2.712 -5.749 -23.934 1.00 94.56 709 TYR A CA 1
ATOM 5761 C C . TYR A 1 709 ? -1.636 -4.922 -23.193 1.00 94.56 709 TYR A C 1
ATOM 5763 O O . TYR A 1 709 ? -1.970 -4.034 -22.399 1.00 94.56 709 TYR A O 1
ATOM 5771 N N . PRO A 1 710 ? -0.331 -5.178 -23.427 1.00 95.44 710 PRO A N 1
ATOM 5772 C CA . PRO A 1 710 ? 0.750 -4.591 -22.633 1.00 95.44 710 PRO A CA 1
ATOM 5773 C C . PRO A 1 710 ? 0.791 -3.057 -22.680 1.00 95.44 710 PRO A C 1
ATOM 5775 O O . PRO A 1 710 ? 1.107 -2.438 -21.667 1.00 95.44 710 PRO A O 1
ATOM 5778 N N . ALA A 1 711 ? 0.430 -2.432 -23.807 1.00 94.44 711 ALA A N 1
ATOM 5779 C CA . ALA A 1 711 ? 0.441 -0.974 -23.948 1.00 94.44 711 ALA A CA 1
ATOM 5780 C C . ALA A 1 711 ? -0.507 -0.292 -22.946 1.00 94.44 711 ALA A C 1
ATOM 5782 O O . ALA A 1 711 ? -0.076 0.547 -22.154 1.00 94.44 711 ALA A O 1
ATOM 5783 N N . TYR A 1 712 ? -1.779 -0.710 -22.919 1.00 95.25 712 TYR A N 1
ATOM 5784 C CA . TYR A 1 712 ? -2.776 -0.191 -21.976 1.00 95.25 712 TYR A CA 1
ATOM 5785 C C . TYR A 1 712 ? -2.397 -0.499 -20.530 1.00 95.25 712 TYR A C 1
ATOM 5787 O O . TYR A 1 712 ? -2.575 0.347 -19.657 1.00 95.25 712 TYR A O 1
ATOM 5795 N N . PHE A 1 713 ? -1.826 -1.683 -20.288 1.00 96.50 713 PHE A N 1
ATOM 5796 C CA . PHE A 1 713 ? -1.366 -2.083 -18.965 1.00 96.50 713 PHE A CA 1
ATOM 5797 C C . PHE A 1 713 ? -0.272 -1.145 -18.434 1.00 96.50 713 PHE A C 1
ATOM 5799 O O . PHE A 1 713 ? -0.400 -0.616 -17.333 1.00 96.50 713 PHE A O 1
ATOM 5806 N N . PHE A 1 714 ? 0.782 -0.878 -19.216 1.00 95.94 714 PHE A N 1
ATOM 5807 C CA . PHE A 1 714 ? 1.859 0.027 -18.795 1.00 95.94 714 PHE A CA 1
ATOM 5808 C C . PHE A 1 714 ? 1.406 1.481 -18.692 1.00 95.94 714 PHE A C 1
ATOM 5810 O O . PHE A 1 714 ? 1.794 2.157 -17.739 1.00 95.94 714 PHE A O 1
ATOM 5817 N N . VAL A 1 715 ? 0.565 1.953 -19.617 1.00 95.00 715 VAL A N 1
ATOM 5818 C CA . VAL A 1 715 ? -0.051 3.284 -19.525 1.00 95.00 715 VAL A CA 1
ATOM 5819 C C . VAL A 1 715 ? -0.777 3.446 -18.195 1.00 95.00 715 VAL A C 1
ATOM 5821 O O . VAL A 1 715 ? -0.562 4.433 -17.491 1.00 95.00 715 VAL A O 1
ATOM 5824 N N . GLU A 1 716 ? -1.613 2.477 -17.827 1.00 95.00 716 GLU A N 1
ATOM 5825 C CA . GLU A 1 716 ? -2.399 2.569 -16.602 1.00 95.00 716 GLU A CA 1
ATOM 5826 C C . GLU A 1 716 ? -1.525 2.479 -15.350 1.00 95.00 716 GLU A C 1
ATOM 5828 O O . GLU A 1 716 ? -1.694 3.276 -14.426 1.00 95.00 716 GLU A O 1
ATOM 5833 N N . LEU A 1 717 ? -0.536 1.579 -15.336 1.00 93.62 717 LEU A N 1
ATOM 5834 C CA . LEU A 1 717 ? 0.423 1.481 -14.235 1.00 93.62 717 LEU A CA 1
ATOM 5835 C C . LEU A 1 717 ? 1.197 2.781 -14.018 1.00 93.62 717 LEU A C 1
ATOM 5837 O O . LEU A 1 717 ? 1.309 3.234 -12.884 1.00 93.62 717 LEU A O 1
ATOM 5841 N N . ILE A 1 718 ? 1.727 3.382 -15.087 1.00 93.50 718 ILE A N 1
ATOM 5842 C CA . ILE A 1 718 ? 2.493 4.632 -15.005 1.00 93.50 718 ILE A CA 1
ATOM 5843 C C . ILE A 1 718 ? 1.603 5.765 -14.488 1.00 93.50 718 ILE A C 1
ATOM 5845 O O . ILE A 1 718 ? 2.022 6.509 -13.600 1.00 93.50 718 ILE A O 1
ATOM 5849 N N . SER A 1 719 ? 0.378 5.867 -15.008 1.00 91.81 719 SER A N 1
ATOM 5850 C CA . SER A 1 719 ? -0.593 6.894 -14.610 1.00 91.81 719 SER A CA 1
ATOM 5851 C C . SER A 1 719 ? -0.919 6.809 -13.118 1.00 91.81 719 SER A C 1
ATOM 5853 O O . SER A 1 719 ? -0.882 7.807 -12.406 1.00 91.81 719 SER A O 1
ATOM 5855 N N . ASN A 1 720 ? -1.118 5.591 -12.612 1.00 88.88 720 ASN A N 1
ATOM 5856 C CA . ASN A 1 720 ? -1.499 5.355 -11.224 1.00 88.88 720 ASN A CA 1
ATOM 5857 C C . ASN A 1 720 ? -0.391 5.626 -10.196 1.00 88.88 720 ASN A C 1
ATOM 5859 O O . ASN A 1 720 ? -0.683 5.660 -9.000 1.00 88.88 720 ASN A O 1
ATOM 5863 N N . GLU A 1 721 ? 0.876 5.793 -10.581 1.00 86.88 721 GLU A N 1
ATOM 5864 C CA . GLU A 1 721 ? 1.935 6.077 -9.600 1.00 86.88 721 GLU A CA 1
ATOM 5865 C C . GLU A 1 721 ? 1.962 7.541 -9.137 1.00 86.88 721 GLU A C 1
ATOM 5867 O O . GLU A 1 721 ? 2.725 7.848 -8.222 1.00 86.88 721 GLU A O 1
ATOM 5872 N N . ASN A 1 722 ? 1.138 8.435 -9.707 1.00 78.06 722 ASN A N 1
ATOM 5873 C CA . ASN A 1 722 ? 0.945 9.823 -9.249 1.00 78.06 722 ASN A CA 1
ATOM 5874 C C . ASN A 1 722 ? 2.267 10.579 -8.979 1.00 78.06 722 ASN A C 1
ATOM 5876 O O . ASN A 1 722 ? 2.422 11.252 -7.962 1.00 78.06 722 ASN A O 1
ATOM 5880 N N . GLY A 1 723 ? 3.267 10.416 -9.854 1.00 69.19 723 GLY A N 1
ATOM 5881 C CA . GLY A 1 723 ? 4.594 11.031 -9.690 1.00 69.19 723 GLY A CA 1
ATOM 5882 C C . GLY A 1 723 ? 5.586 10.240 -8.819 1.00 69.19 723 GLY A C 1
ATOM 5883 O O . GLY A 1 723 ? 6.657 10.749 -8.478 1.00 69.19 723 GLY A O 1
ATOM 5884 N N . GLY A 1 724 ? 5.282 8.983 -8.481 1.00 81.38 724 GLY A N 1
ATOM 5885 C CA . GLY A 1 724 ? 6.169 8.032 -7.805 1.00 81.38 724 GLY A CA 1
ATOM 5886 C C . GLY A 1 724 ? 7.371 7.608 -8.659 1.00 81.38 724 GLY A C 1
ATOM 5887 O O . GLY A 1 724 ? 7.407 6.505 -9.207 1.00 81.38 724 GLY A O 1
ATOM 5888 N N . GLN A 1 725 ? 8.385 8.472 -8.740 1.00 81.06 725 GLN A N 1
ATOM 5889 C CA . GLN A 1 725 ? 9.477 8.382 -9.723 1.00 81.06 725 GLN A CA 1
ATOM 5890 C C . GLN A 1 725 ? 10.208 7.036 -9.766 1.00 81.06 725 GLN A C 1
ATOM 5892 O O . GLN A 1 725 ? 10.476 6.512 -10.844 1.00 81.06 725 GLN A O 1
ATOM 5897 N N . ALA A 1 726 ? 10.496 6.425 -8.613 1.00 80.12 726 ALA A N 1
ATOM 5898 C CA . ALA A 1 726 ? 11.205 5.144 -8.568 1.00 80.12 726 ALA A CA 1
ATOM 5899 C C . ALA A 1 726 ? 10.430 4.007 -9.263 1.00 80.12 726 ALA A C 1
ATOM 5901 O O . ALA A 1 726 ? 11.025 3.170 -9.942 1.00 80.12 726 ALA A O 1
ATOM 5902 N N . LYS A 1 727 ? 9.100 3.985 -9.126 1.00 84.81 727 LYS A N 1
ATOM 5903 C CA . LYS A 1 727 ? 8.254 2.976 -9.769 1.00 84.81 727 LYS A CA 1
ATOM 5904 C C . LYS A 1 727 ? 7.974 3.306 -11.229 1.00 84.81 727 LYS A C 1
ATOM 5906 O O . LYS A 1 727 ? 8.030 2.399 -12.053 1.00 84.81 727 LYS A O 1
ATOM 5911 N N . ILE A 1 728 ? 7.786 4.586 -11.563 1.00 88.44 728 ILE A N 1
ATOM 5912 C CA . ILE A 1 728 ? 7.700 5.026 -12.963 1.00 88.44 728 ILE A CA 1
ATOM 5913 C C . ILE A 1 728 ? 8.963 4.590 -13.721 1.00 88.44 728 ILE A C 1
ATOM 5915 O O . ILE A 1 728 ? 8.834 3.975 -14.775 1.00 88.44 728 ILE A O 1
ATOM 5919 N N . LYS A 1 729 ? 10.169 4.774 -13.148 1.00 85.25 729 LYS A N 1
ATOM 5920 C CA . LYS A 1 729 ? 11.439 4.268 -13.721 1.00 85.25 729 LYS A CA 1
ATOM 5921 C C . LYS A 1 729 ? 11.360 2.778 -14.039 1.00 85.25 729 LYS A C 1
ATOM 5923 O O . LYS A 1 729 ? 11.725 2.351 -15.132 1.00 85.25 729 LYS A O 1
ATOM 5928 N N . LYS A 1 730 ? 10.887 1.988 -13.069 1.00 86.62 730 LYS A N 1
ATOM 5929 C CA . LYS A 1 730 ? 10.768 0.531 -13.184 1.00 86.62 730 LYS A CA 1
ATOM 5930 C C . LYS A 1 730 ? 9.823 0.142 -14.324 1.00 86.62 730 LYS A C 1
ATOM 5932 O O . LYS A 1 730 ? 10.198 -0.679 -15.156 1.00 86.62 730 LYS A O 1
ATOM 5937 N N . TYR A 1 731 ? 8.631 0.734 -14.383 1.00 91.12 731 TYR A N 1
ATOM 5938 C CA . TYR A 1 731 ? 7.640 0.414 -15.414 1.00 91.12 731 TYR A CA 1
ATOM 5939 C C . TYR A 1 731 ? 8.064 0.889 -16.801 1.00 91.12 731 TYR A C 1
ATOM 5941 O O . TYR A 1 731 ? 7.869 0.159 -17.763 1.00 91.12 731 TYR A O 1
ATOM 5949 N N . VAL A 1 732 ? 8.706 2.054 -16.903 1.00 89.88 732 VAL A N 1
ATOM 5950 C CA . VAL A 1 732 ? 9.298 2.561 -18.149 1.00 89.88 732 VAL A CA 1
ATOM 5951 C C . VAL A 1 732 ? 10.373 1.613 -18.674 1.00 89.88 732 VAL A C 1
ATOM 5953 O O . VAL A 1 732 ? 10.361 1.264 -19.853 1.00 89.88 732 VAL A O 1
ATOM 5956 N N . GLY A 1 733 ? 11.278 1.151 -17.805 1.00 87.44 733 GLY A N 1
ATOM 5957 C CA . GLY A 1 733 ? 12.303 0.179 -18.186 1.00 87.44 733 GLY A CA 1
ATOM 5958 C C . GLY A 1 733 ? 11.702 -1.137 -18.685 1.00 87.44 733 GLY A C 1
ATOM 5959 O O . GLY A 1 733 ? 12.160 -1.693 -19.680 1.00 87.44 733 GLY A O 1
ATOM 5960 N N . GLU A 1 734 ? 10.640 -1.622 -18.039 1.00 90.25 734 GLU A N 1
ATOM 5961 C CA . GLU A 1 734 ? 9.949 -2.828 -18.493 1.00 90.25 734 GLU A CA 1
ATOM 5962 C C . GLU A 1 734 ? 9.165 -2.606 -19.794 1.00 90.25 734 GLU A C 1
ATOM 5964 O O . GLU A 1 734 ? 9.243 -3.447 -20.682 1.00 90.25 734 GLU A O 1
ATOM 5969 N N . ALA A 1 735 ? 8.485 -1.471 -19.963 1.00 91.88 735 ALA A N 1
ATOM 5970 C CA . ALA A 1 735 ? 7.782 -1.128 -21.198 1.00 91.88 735 ALA A CA 1
ATOM 5971 C C . ALA A 1 735 ? 8.739 -1.058 -22.404 1.00 91.88 735 ALA A C 1
ATOM 5973 O O . ALA A 1 735 ? 8.425 -1.595 -23.466 1.00 91.88 735 ALA A O 1
ATOM 5974 N N . ARG A 1 736 ? 9.951 -0.507 -22.228 1.00 90.00 736 ARG A N 1
ATOM 5975 C CA . ARG A 1 736 ? 11.014 -0.560 -23.251 1.00 90.00 736 ARG A CA 1
ATOM 5976 C C . ARG A 1 736 ? 11.393 -1.997 -23.617 1.00 90.00 736 ARG A C 1
ATOM 5978 O O . ARG A 1 736 ? 11.500 -2.315 -24.795 1.00 90.00 736 ARG A O 1
ATOM 5985 N N . ASN A 1 737 ? 11.512 -2.891 -22.631 1.00 88.56 737 ASN A N 1
ATOM 5986 C CA . ASN A 1 737 ? 11.787 -4.317 -22.874 1.00 88.56 737 ASN A CA 1
ATOM 5987 C C . ASN A 1 737 ? 10.634 -5.047 -23.590 1.00 88.56 737 ASN A C 1
ATOM 5989 O O . ASN A 1 737 ? 10.850 -6.113 -24.163 1.00 88.56 737 ASN A O 1
ATOM 5993 N N . PHE A 1 738 ? 9.416 -4.500 -23.546 1.00 90.94 738 PHE A N 1
ATOM 5994 C CA . PHE A 1 738 ? 8.270 -4.956 -24.340 1.00 90.94 738 PHE A CA 1
ATOM 5995 C C . PHE A 1 738 ? 8.218 -4.321 -25.744 1.00 90.94 738 PHE A C 1
ATOM 5997 O O . PHE A 1 738 ? 7.328 -4.658 -26.518 1.00 90.94 738 PHE A O 1
ATOM 6004 N N . GLY A 1 739 ? 9.170 -3.446 -26.090 1.00 90.06 739 GLY A N 1
ATOM 6005 C CA . GLY A 1 739 ? 9.297 -2.831 -27.413 1.00 90.06 739 GLY A CA 1
ATOM 6006 C C . GLY A 1 739 ? 8.604 -1.475 -27.574 1.00 90.06 739 GLY A C 1
ATOM 6007 O O . GLY A 1 739 ? 8.497 -0.992 -28.700 1.00 90.06 739 GLY A O 1
ATOM 6008 N N . PHE A 1 740 ? 8.129 -0.846 -26.492 1.00 92.75 740 PHE A N 1
ATOM 6009 C CA . PHE A 1 740 ? 7.516 0.486 -26.562 1.00 92.75 740 PHE A CA 1
ATOM 6010 C C . PHE A 1 740 ? 8.564 1.597 -26.564 1.00 92.75 740 PHE A C 1
ATOM 6012 O O . PHE A 1 740 ? 9.488 1.593 -25.747 1.00 92.75 740 PHE A O 1
ATOM 6019 N N . LYS A 1 741 ? 8.370 2.601 -27.426 1.00 91.56 741 LYS A N 1
ATOM 6020 C CA . LYS A 1 741 ? 9.117 3.860 -27.344 1.00 91.56 741 LYS A CA 1
ATOM 6021 C C . LYS A 1 741 ? 8.554 4.687 -26.195 1.00 91.56 741 LYS A C 1
ATOM 6023 O O . LYS A 1 741 ? 7.339 4.789 -26.048 1.00 91.56 741 LYS A O 1
ATOM 6028 N N . ILE A 1 742 ? 9.418 5.283 -25.382 1.00 91.38 742 ILE A N 1
ATOM 6029 C CA . ILE A 1 742 ? 8.992 6.107 -24.248 1.00 91.38 742 ILE A CA 1
ATOM 6030 C C . ILE A 1 742 ? 9.378 7.548 -24.525 1.00 91.38 742 ILE A C 1
ATOM 6032 O O . ILE A 1 742 ? 10.538 7.842 -24.794 1.00 91.38 742 ILE A O 1
ATOM 6036 N N . HIS A 1 743 ? 8.402 8.444 -24.438 1.00 90.00 743 HIS A N 1
ATOM 6037 C CA . HIS A 1 743 ? 8.618 9.874 -24.570 1.00 90.00 743 HIS A CA 1
ATOM 6038 C C . HIS A 1 743 ? 8.369 10.552 -23.223 1.00 90.00 743 HIS A C 1
ATOM 6040 O O . HIS A 1 743 ? 7.392 10.251 -22.532 1.00 90.00 743 HIS A O 1
ATOM 6046 N N . ARG A 1 744 ? 9.241 11.497 -22.850 1.00 89.94 744 ARG A N 1
ATOM 6047 C CA . ARG A 1 744 ? 9.028 12.392 -21.698 1.00 89.94 744 ARG A CA 1
ATOM 6048 C C . ARG A 1 744 ? 7.676 13.123 -21.802 1.00 89.94 744 ARG A C 1
ATOM 6050 O O . ARG A 1 744 ? 7.088 13.137 -22.888 1.00 89.94 744 ARG A O 1
ATOM 6057 N N . PRO A 1 745 ? 7.167 13.749 -20.727 1.00 93.06 745 PRO A N 1
ATOM 6058 C CA . PRO A 1 745 ? 5.933 14.510 -20.839 1.00 93.06 745 PRO A CA 1
ATOM 6059 C C . PRO A 1 745 ? 6.058 15.575 -21.931 1.00 93.06 745 PRO A C 1
ATOM 6061 O O . PRO A 1 745 ? 7.081 16.247 -22.018 1.00 93.06 745 PRO A O 1
ATOM 6064 N N . ASN A 1 746 ? 5.049 15.688 -22.783 1.00 93.62 746 ASN A N 1
ATOM 6065 C CA . ASN A 1 746 ? 5.009 16.619 -23.902 1.00 93.62 746 ASN A CA 1
ATOM 6066 C C . ASN A 1 746 ? 3.743 17.473 -23.788 1.00 93.62 746 ASN A C 1
ATOM 6068 O O . ASN A 1 746 ? 2.651 16.936 -23.605 1.00 93.62 746 ASN A O 1
ATOM 6072 N N . ILE A 1 747 ? 3.877 18.792 -23.910 1.00 95.62 747 ILE A N 1
ATOM 6073 C CA . ILE A 1 747 ? 2.769 19.726 -23.681 1.00 95.62 747 ILE A CA 1
ATOM 6074 C C . ILE A 1 747 ? 1.573 19.531 -24.624 1.00 95.62 747 ILE A C 1
ATOM 6076 O O . ILE A 1 747 ? 0.455 19.882 -24.262 1.00 95.62 747 ILE A O 1
ATOM 6080 N N . ASN A 1 748 ? 1.784 18.977 -25.819 1.00 94.38 748 ASN A N 1
ATOM 6081 C CA . ASN A 1 748 ? 0.756 18.784 -26.838 1.00 94.38 748 ASN A CA 1
ATOM 6082 C C . ASN A 1 748 ? 0.097 17.401 -26.766 1.00 94.38 748 ASN A C 1
ATOM 6084 O O . ASN A 1 748 ? -1.078 17.280 -27.102 1.00 94.38 748 ASN A O 1
ATOM 6088 N N . PHE A 1 749 ? 0.812 16.377 -26.290 1.00 92.12 749 PHE A N 1
ATOM 6089 C CA . PHE A 1 749 ? 0.322 14.989 -26.288 1.00 92.12 749 PHE A CA 1
ATOM 6090 C C . PHE A 1 749 ? 0.026 14.429 -24.893 1.00 92.12 749 PHE A C 1
ATOM 6092 O O . PHE A 1 749 ? -0.905 13.643 -24.725 1.00 92.12 749 PHE A O 1
ATOM 6099 N N . SER A 1 750 ? 0.789 14.821 -23.871 1.00 93.94 750 SER A N 1
ATOM 6100 C CA . SER A 1 750 ? 0.611 14.301 -22.514 1.00 93.94 750 SER A CA 1
ATOM 6101 C C . SER A 1 750 ? -0.634 14.878 -21.841 1.00 93.94 750 SER A C 1
ATOM 6103 O O . SER A 1 750 ? -1.078 15.989 -22.141 1.00 93.94 750 SER A O 1
ATOM 6105 N N . THR A 1 751 ? -1.190 14.119 -20.900 1.00 93.06 751 THR A N 1
ATOM 6106 C CA . THR A 1 751 ? -2.304 14.540 -20.035 1.00 93.06 751 THR A CA 1
ATOM 6107 C C . THR A 1 751 ? -1.883 14.413 -18.568 1.00 93.06 751 THR A C 1
ATOM 6109 O O . THR A 1 751 ? -0.698 14.234 -18.279 1.00 93.06 751 THR A O 1
ATOM 6112 N N . GLU A 1 752 ? -2.823 14.480 -17.625 1.00 91.75 752 GLU A N 1
ATOM 6113 C CA . GLU A 1 752 ? -2.568 14.060 -16.241 1.00 91.75 752 GLU A CA 1
ATOM 6114 C C . GLU A 1 752 ? -2.124 12.590 -16.154 1.00 91.75 752 GLU A C 1
ATOM 6116 O O . GLU A 1 752 ? -1.336 12.241 -15.279 1.00 91.75 752 GLU A O 1
ATOM 6121 N N . ASN A 1 753 ? -2.548 11.773 -17.123 1.00 92.44 753 ASN A N 1
ATOM 6122 C CA . ASN A 1 753 ? -2.240 10.358 -17.263 1.00 92.44 753 ASN A CA 1
ATOM 6123 C C . ASN A 1 753 ? -1.279 10.113 -18.441 1.00 92.44 753 ASN A C 1
ATOM 6125 O O . ASN A 1 753 ? -1.120 10.947 -19.342 1.00 92.44 753 ASN A O 1
ATOM 6129 N N . ALA A 1 754 ? -0.615 8.956 -18.430 1.00 93.94 754 ALA A N 1
ATOM 6130 C CA . ALA A 1 754 ? 0.175 8.503 -19.567 1.00 93.94 754 ALA A CA 1
ATOM 6131 C C . ALA A 1 754 ? -0.741 8.255 -20.777 1.00 93.94 754 ALA A C 1
ATOM 6133 O O . ALA A 1 754 ? -1.896 7.853 -20.624 1.00 93.94 754 ALA A O 1
ATOM 6134 N N . VAL A 1 755 ? -0.217 8.463 -21.983 1.00 93.50 755 VAL A N 1
ATOM 6135 C CA . VAL A 1 755 ? -0.970 8.306 -23.237 1.00 93.50 755 VAL A CA 1
ATOM 6136 C C . VAL A 1 755 ? -0.198 7.384 -24.172 1.00 93.50 755 VAL A C 1
ATOM 6138 O O . VAL A 1 755 ? 1.013 7.529 -24.309 1.00 93.50 755 VAL A O 1
ATOM 6141 N N . PHE A 1 756 ? -0.881 6.437 -24.817 1.00 94.50 756 PHE A N 1
ATOM 6142 C CA . PHE A 1 756 ? -0.285 5.582 -25.844 1.00 94.50 756 PHE A CA 1
ATOM 6143 C C . PHE A 1 756 ? -0.715 6.039 -27.237 1.00 94.50 756 PHE A C 1
ATOM 6145 O O . PHE A 1 756 ? -1.894 5.986 -27.577 1.00 94.50 756 PHE A O 1
ATOM 6152 N N . ASP A 1 757 ? 0.256 6.461 -28.042 1.00 91.50 757 ASP A N 1
ATOM 6153 C CA . ASP A 1 757 ? 0.087 6.732 -29.466 1.00 91.50 757 ASP A CA 1
ATOM 6154 C C . ASP A 1 757 ? 0.360 5.442 -30.251 1.00 91.50 757 ASP A C 1
ATOM 6156 O O . ASP A 1 757 ? 1.510 5.014 -30.412 1.00 91.50 757 ASP A O 1
ATOM 6160 N N . LYS A 1 758 ? -0.724 4.826 -30.737 1.00 86.50 758 LYS A N 1
ATOM 6161 C CA . LYS A 1 758 ? -0.689 3.589 -31.527 1.00 86.50 758 LYS A CA 1
ATOM 6162 C C . LYS A 1 758 ? 0.095 3.743 -32.826 1.00 86.50 758 LYS A C 1
ATOM 6164 O O . LYS A 1 758 ? 0.827 2.830 -33.191 1.00 86.50 758 LYS A O 1
ATOM 6169 N N . GLY A 1 759 ? -0.042 4.883 -33.508 1.00 85.50 759 GLY A N 1
ATOM 6170 C CA . GLY A 1 759 ? 0.599 5.123 -34.802 1.00 85.50 759 GLY A CA 1
ATOM 6171 C C . GLY A 1 759 ? 2.119 5.194 -34.687 1.00 85.50 759 GLY A C 1
ATOM 6172 O O . GLY A 1 759 ? 2.832 4.743 -35.579 1.00 85.50 759 GLY A O 1
ATOM 6173 N N . LYS A 1 760 ? 2.624 5.705 -33.557 1.00 86.06 760 LYS A N 1
ATOM 6174 C CA . LYS A 1 760 ? 4.069 5.821 -33.290 1.00 86.06 760 LYS A CA 1
ATOM 6175 C C . LYS A 1 760 ? 4.645 4.678 -32.450 1.00 86.06 760 LYS A C 1
ATOM 6177 O O . LYS A 1 760 ? 5.867 4.596 -32.311 1.00 86.06 760 LYS A O 1
ATOM 6182 N N . ASN A 1 761 ? 3.791 3.812 -31.900 1.00 90.88 761 ASN A N 1
ATOM 6183 C CA . ASN A 1 761 ? 4.139 2.833 -30.868 1.00 90.88 761 ASN A CA 1
ATOM 6184 C C . ASN A 1 761 ? 4.874 3.487 -29.675 1.00 90.88 761 ASN A C 1
ATOM 6186 O O . ASN A 1 761 ? 5.897 2.987 -29.190 1.00 90.88 761 ASN A O 1
ATOM 6190 N N . THR A 1 762 ? 4.359 4.640 -29.233 1.00 93.12 762 THR A N 1
ATOM 6191 C CA . THR A 1 762 ? 5.006 5.512 -28.240 1.00 93.12 762 THR A CA 1
ATOM 6192 C C . THR A 1 762 ? 4.106 5.741 -27.033 1.00 93.12 762 THR A C 1
ATOM 6194 O O . THR A 1 762 ? 2.941 6.102 -27.181 1.00 93.12 762 THR A O 1
ATOM 6197 N N . ILE A 1 763 ? 4.655 5.587 -25.828 1.00 94.69 763 ILE A N 1
ATOM 6198 C CA . ILE A 1 763 ? 4.008 5.980 -24.573 1.00 94.69 763 ILE A CA 1
ATOM 6199 C C . ILE A 1 763 ? 4.553 7.348 -24.154 1.00 94.69 763 ILE A C 1
ATOM 6201 O O . ILE A 1 763 ? 5.737 7.488 -23.844 1.00 94.69 763 ILE A O 1
ATOM 6205 N N . PHE A 1 764 ? 3.677 8.347 -24.119 1.00 93.94 764 PHE A N 1
ATOM 6206 C CA . PHE A 1 764 ? 3.948 9.668 -23.567 1.00 93.94 764 PHE A CA 1
ATOM 6207 C C . PHE A 1 764 ? 3.704 9.656 -22.061 1.00 93.94 764 PHE A C 1
ATOM 6209 O O . PHE A 1 764 ? 2.623 9.288 -21.593 1.00 93.94 764 PHE A O 1
ATOM 6216 N N . LEU A 1 765 ? 4.714 10.060 -21.294 1.00 94.00 765 LEU A N 1
ATOM 6217 C CA . LEU A 1 765 ? 4.628 10.124 -19.839 1.00 94.00 765 LEU A CA 1
ATOM 6218 C C . LEU A 1 765 ? 3.678 11.246 -19.359 1.00 94.00 765 LEU A C 1
ATOM 6220 O O . LEU A 1 765 ? 3.513 12.248 -20.059 1.00 94.00 765 LEU A O 1
ATOM 6224 N N . PRO A 1 766 ? 3.045 11.099 -18.180 1.00 94.44 766 PRO A N 1
ATOM 6225 C CA . PRO A 1 766 ? 2.059 12.052 -17.667 1.00 94.44 766 PRO A CA 1
ATOM 6226 C C . PRO A 1 766 ? 2.684 13.390 -17.259 1.00 94.44 766 PRO A C 1
ATOM 6228 O O . PRO A 1 766 ? 3.759 13.417 -16.665 1.00 94.44 766 PRO A O 1
ATOM 6231 N N . LEU A 1 767 ? 1.968 14.502 -17.451 1.00 93.19 767 LEU A N 1
ATOM 6232 C CA . LEU A 1 767 ? 2.358 15.821 -16.927 1.00 93.19 767 LEU A CA 1
ATOM 6233 C C . LEU A 1 767 ? 2.379 15.852 -15.391 1.00 93.19 767 LEU A C 1
ATOM 6235 O O . LEU A 1 767 ? 3.163 16.598 -14.806 1.00 93.19 767 LEU A O 1
ATOM 6239 N N . LEU A 1 768 ? 1.582 15.001 -14.732 1.00 91.56 768 LEU A N 1
ATOM 6240 C CA . LEU A 1 768 ? 1.516 14.900 -13.267 1.00 91.56 768 LEU A CA 1
ATOM 6241 C C . LEU A 1 768 ? 2.846 14.501 -12.620 1.00 91.56 768 LEU A C 1
ATOM 6243 O O . LEU A 1 768 ? 3.058 14.746 -11.435 1.00 91.56 768 LEU A O 1
ATOM 6247 N N . MET A 1 769 ? 3.780 13.933 -13.385 1.00 91.12 769 MET A N 1
ATOM 6248 C CA . MET A 1 769 ? 5.099 13.595 -12.855 1.00 91.12 769 MET A CA 1
ATOM 6249 C C . MET A 1 769 ? 6.046 14.797 -12.719 1.00 91.12 769 MET A C 1
ATOM 6251 O O . MET A 1 769 ? 7.093 14.658 -12.083 1.00 91.12 769 MET A O 1
ATOM 6255 N N . VAL A 1 770 ? 5.724 15.949 -13.317 1.00 91.81 770 VAL A N 1
ATOM 6256 C CA . VAL A 1 770 ? 6.562 17.153 -13.246 1.00 91.81 770 VAL A CA 1
ATOM 6257 C C . VAL A 1 770 ? 6.483 17.737 -11.835 1.00 91.81 770 VAL A C 1
ATOM 6259 O O . VAL A 1 770 ? 5.443 18.221 -11.384 1.00 91.81 770 VAL A O 1
ATOM 6262 N N . LYS A 1 771 ? 7.605 17.715 -11.111 1.00 89.50 771 LYS A N 1
ATOM 6263 C CA . LYS A 1 771 ? 7.665 18.173 -9.721 1.00 89.50 771 LYS A CA 1
ATOM 6264 C C . LYS A 1 771 ? 7.288 19.644 -9.611 1.00 89.50 771 LYS A C 1
ATOM 6266 O O . LYS A 1 771 ? 7.922 20.522 -10.193 1.00 89.50 771 LYS A O 1
ATOM 6271 N N . GLY A 1 772 ? 6.306 19.909 -8.756 1.00 86.00 772 GLY A N 1
ATOM 6272 C CA . GLY A 1 772 ? 5.836 21.257 -8.472 1.00 86.00 772 GLY A CA 1
ATOM 6273 C C . GLY A 1 772 ? 4.739 21.757 -9.412 1.00 86.00 772 GLY A C 1
ATOM 6274 O O . GLY A 1 772 ? 4.434 22.947 -9.328 1.00 86.00 772 GLY A O 1
ATOM 6275 N N . LEU A 1 773 ? 4.164 20.886 -10.251 1.00 89.31 773 LEU A N 1
ATOM 6276 C CA . LEU A 1 773 ? 2.859 21.086 -10.883 1.00 89.31 773 LEU A CA 1
ATOM 6277 C C . LEU A 1 773 ? 1.785 20.313 -10.110 1.00 89.31 773 LEU A C 1
ATOM 6279 O O . LEU A 1 773 ? 1.967 19.142 -9.786 1.00 89.31 773 LEU A O 1
ATOM 6283 N N . GLY A 1 774 ? 0.679 20.985 -9.794 1.00 87.88 774 GLY A N 1
ATOM 6284 C CA . GLY A 1 774 ? -0.500 20.363 -9.188 1.00 87.88 774 GLY A CA 1
ATOM 6285 C C . GLY A 1 774 ? -1.522 19.924 -10.238 1.00 87.88 774 GLY A C 1
ATOM 6286 O O . GLY A 1 774 ? -1.471 20.362 -11.387 1.00 87.88 774 GLY A O 1
ATOM 6287 N N . THR A 1 775 ? -2.495 19.112 -9.824 1.00 90.00 775 THR A N 1
ATOM 6288 C CA . THR A 1 775 ? -3.597 18.632 -10.680 1.00 90.00 775 THR A CA 1
ATOM 6289 C C . THR A 1 775 ? -4.394 19.772 -11.312 1.00 90.00 775 THR A C 1
ATOM 6291 O O . THR A 1 775 ? -4.698 19.710 -12.496 1.00 90.00 775 THR A O 1
ATOM 6294 N N . ILE A 1 776 ? -4.653 20.851 -10.563 1.00 92.38 776 ILE A N 1
ATOM 6295 C CA . ILE A 1 776 ? -5.353 22.047 -11.064 1.00 92.38 776 ILE A CA 1
ATOM 6296 C C . ILE A 1 776 ? -4.600 22.660 -12.249 1.00 92.38 776 ILE A C 1
ATOM 6298 O O . ILE A 1 776 ? -5.196 22.898 -13.291 1.00 92.38 776 ILE A O 1
ATOM 6302 N N . ALA A 1 777 ? -3.284 22.850 -12.118 1.00 93.12 777 ALA A N 1
ATOM 6303 C CA . ALA A 1 777 ? -2.468 23.429 -13.181 1.00 93.12 777 ALA A CA 1
ATOM 6304 C C . ALA A 1 777 ? -2.487 22.552 -14.447 1.00 93.12 777 ALA A C 1
ATOM 6306 O O . ALA A 1 777 ? -2.640 23.040 -15.562 1.00 93.12 777 ALA A O 1
ATOM 6307 N N . ILE A 1 778 ? -2.384 21.235 -14.284 1.00 93.44 778 ILE A N 1
ATOM 6308 C CA . ILE A 1 778 ? -2.426 20.303 -15.415 1.00 93.44 778 ILE A CA 1
ATOM 6309 C C . ILE A 1 778 ? -3.800 20.317 -16.085 1.00 93.44 778 ILE A C 1
ATOM 6311 O O . ILE A 1 778 ? -3.876 20.359 -17.311 1.00 93.44 778 ILE A O 1
ATOM 6315 N N . LYS A 1 779 ? -4.876 20.344 -15.293 1.00 94.50 779 LYS A N 1
ATOM 6316 C CA . LYS A 1 779 ? -6.240 20.455 -15.804 1.00 94.50 779 LYS A CA 1
ATOM 6317 C C . LYS A 1 779 ? -6.434 21.744 -16.601 1.00 94.50 779 LYS A C 1
ATOM 6319 O O . LYS A 1 779 ? -6.957 21.676 -17.702 1.00 94.50 779 LYS A O 1
ATOM 6324 N N . THR A 1 780 ? -5.933 22.884 -16.122 1.00 95.31 780 THR A N 1
ATOM 6325 C CA . THR A 1 780 ? -5.987 24.155 -16.865 1.00 95.31 780 THR A CA 1
ATOM 6326 C C . THR A 1 780 ? -5.321 24.054 -18.241 1.00 95.31 780 THR A C 1
ATOM 6328 O O . THR A 1 780 ? -5.905 24.505 -19.223 1.00 95.31 780 THR A O 1
ATOM 6331 N N . ILE A 1 781 ? -4.142 23.425 -18.337 1.00 95.38 781 ILE A N 1
ATOM 6332 C CA . ILE A 1 781 ? -3.455 23.192 -19.622 1.00 95.38 781 ILE A CA 1
ATOM 6333 C C . ILE A 1 781 ? -4.317 22.319 -20.544 1.00 95.38 781 ILE A C 1
ATOM 6335 O O . ILE A 1 781 ? -4.495 22.631 -21.718 1.00 95.38 781 ILE A O 1
ATOM 6339 N N . ILE A 1 782 ? -4.855 21.213 -20.023 1.00 94.81 782 ILE A N 1
ATOM 6340 C CA . ILE A 1 782 ? -5.643 20.261 -20.815 1.00 94.81 782 ILE A CA 1
ATOM 6341 C C . ILE A 1 782 ? -6.960 20.885 -21.284 1.00 94.81 782 ILE A C 1
ATOM 6343 O O . ILE A 1 782 ? -7.311 20.719 -22.451 1.00 94.81 782 ILE A O 1
ATOM 6347 N N . ASP A 1 783 ? -7.673 21.597 -20.411 1.00 94.81 783 ASP A N 1
ATOM 6348 C CA . ASP A 1 783 ? -8.952 22.243 -20.718 1.00 94.81 783 ASP A CA 1
ATOM 6349 C C . ASP A 1 783 ? -8.773 23.323 -21.792 1.00 94.81 783 ASP A C 1
ATOM 6351 O O . ASP A 1 783 ? -9.583 23.424 -22.714 1.00 94.81 783 ASP A O 1
ATOM 6355 N N . GLU A 1 784 ? -7.695 24.104 -21.710 1.00 95.06 784 GLU A N 1
ATOM 6356 C CA . GLU A 1 784 ? -7.368 25.115 -22.714 1.00 95.06 784 GLU A CA 1
ATOM 6357 C C . GLU A 1 784 ? -7.014 24.461 -24.062 1.00 95.06 784 GLU A C 1
ATOM 6359 O O . GLU A 1 784 ? -7.645 24.769 -25.077 1.00 95.06 784 GLU A O 1
ATOM 6364 N N . ARG A 1 785 ? -6.106 23.475 -24.069 1.00 95.50 785 ARG A N 1
ATOM 6365 C CA . ARG A 1 785 ? -5.713 22.730 -25.279 1.00 95.50 785 ARG A CA 1
ATOM 6366 C C . ARG A 1 785 ? -6.892 21.999 -25.929 1.00 95.50 785 ARG A C 1
ATOM 6368 O O . ARG A 1 785 ? -6.963 21.897 -27.149 1.00 95.50 785 ARG A O 1
ATOM 6375 N N . SER A 1 786 ? -7.825 21.478 -25.133 1.00 92.56 786 SER A N 1
ATOM 6376 C CA . SER A 1 786 ? -9.002 20.760 -25.645 1.00 92.56 786 SER A CA 1
ATOM 6377 C C . SER A 1 786 ? -10.002 21.699 -26.323 1.00 92.56 786 SER A C 1
ATOM 6379 O O . SER A 1 786 ? -10.651 21.295 -27.282 1.00 92.56 786 SER A O 1
ATOM 6381 N N . LYS A 1 787 ? -10.108 22.952 -25.860 1.00 93.19 787 LYS A N 1
ATOM 6382 C CA . LYS A 1 787 ? -10.978 23.974 -26.464 1.00 93.19 787 LYS A CA 1
ATOM 6383 C C . LYS A 1 787 ? -10.366 24.600 -27.717 1.00 93.19 787 LYS A C 1
ATOM 6385 O O . LYS A 1 787 ? -11.076 24.814 -28.692 1.00 93.19 787 LYS A O 1
ATOM 6390 N N . ASN A 1 788 ? -9.060 24.873 -27.695 1.00 89.44 788 ASN A N 1
ATOM 6391 C CA . ASN A 1 788 ? -8.390 25.701 -28.707 1.00 89.44 788 ASN A CA 1
ATOM 6392 C C . ASN A 1 788 ? -7.395 24.925 -29.596 1.00 89.44 788 ASN A C 1
ATOM 6394 O O . ASN A 1 788 ? -6.649 25.525 -30.377 1.00 89.44 788 ASN A O 1
ATOM 6398 N N . GLY A 1 789 ? -7.343 23.597 -29.473 1.00 92.38 789 GLY A N 1
ATOM 6399 C CA . GLY A 1 789 ? -6.425 22.730 -30.210 1.00 92.38 789 GLY A CA 1
ATOM 6400 C C . GLY A 1 789 ? -4.981 22.763 -29.694 1.00 92.38 789 GLY A C 1
ATOM 6401 O O . GLY A 1 789 ? -4.665 23.388 -28.682 1.00 92.38 789 GLY A O 1
ATOM 6402 N N . ILE A 1 790 ? -4.089 22.065 -30.405 1.00 94.06 790 ILE A N 1
ATOM 6403 C CA . ILE A 1 790 ? -2.664 21.975 -30.052 1.00 94.06 790 ILE A CA 1
ATOM 6404 C C . ILE A 1 790 ? -1.972 23.345 -30.083 1.00 94.06 790 ILE A C 1
ATOM 6406 O O . ILE A 1 790 ? -2.305 24.214 -30.894 1.00 94.06 790 ILE A O 1
ATOM 6410 N N . TYR A 1 791 ? -0.958 23.504 -29.237 1.00 93.50 791 TYR A N 1
ATOM 6411 C CA . TYR A 1 791 ? -0.088 24.673 -29.232 1.00 93.50 791 TYR A CA 1
ATOM 6412 C C . TYR A 1 791 ? 0.831 24.641 -30.449 1.00 93.50 791 TYR A C 1
ATOM 6414 O O . TYR A 1 791 ? 1.581 23.678 -30.646 1.00 93.50 791 TYR A O 1
ATOM 6422 N N . LYS A 1 792 ? 0.788 25.705 -31.254 1.00 90.06 792 LYS A N 1
ATOM 6423 C CA . LYS A 1 792 ? 1.526 25.774 -32.524 1.00 90.06 792 LYS A CA 1
ATOM 6424 C C . LYS A 1 792 ? 3.004 26.112 -32.330 1.00 90.06 792 LYS A C 1
ATOM 6426 O O . LYS A 1 792 ? 3.854 25.602 -33.049 1.00 90.06 792 LYS A O 1
ATOM 6431 N N . ASN A 1 793 ? 3.305 26.996 -31.383 1.00 88.06 793 ASN A N 1
ATOM 6432 C CA . ASN A 1 793 ? 4.656 27.457 -31.066 1.00 88.06 793 ASN A CA 1
ATOM 6433 C C . ASN A 1 793 ? 4.712 28.011 -29.630 1.00 88.06 793 ASN A C 1
ATOM 6435 O O . ASN A 1 793 ? 3.692 28.085 -28.940 1.00 88.06 793 ASN A O 1
ATOM 6439 N N . PHE A 1 794 ? 5.902 28.421 -29.177 1.00 90.56 794 PHE A N 1
ATOM 6440 C CA . PHE A 1 794 ? 6.082 28.898 -27.804 1.00 90.56 794 PHE A CA 1
ATOM 6441 C C . PHE A 1 794 ? 5.281 30.172 -27.498 1.00 90.56 794 PHE A C 1
ATOM 6443 O O . PHE A 1 794 ? 4.700 30.271 -26.422 1.00 90.56 794 PHE A O 1
ATOM 6450 N N . LEU A 1 795 ? 5.187 31.125 -28.432 1.00 87.38 795 LEU A N 1
ATOM 6451 C CA . LEU A 1 795 ? 4.428 32.362 -28.220 1.00 87.38 795 LEU A CA 1
ATOM 6452 C C . LEU A 1 795 ? 2.919 32.094 -28.112 1.00 87.38 795 LEU A C 1
ATOM 6454 O O . LEU A 1 795 ? 2.261 32.666 -27.245 1.00 87.38 795 LEU A O 1
ATOM 6458 N N . ASP A 1 796 ? 2.382 31.210 -28.954 1.00 88.06 796 ASP A N 1
ATOM 6459 C CA . ASP A 1 796 ? 0.991 30.746 -28.896 1.00 88.06 796 ASP A CA 1
ATOM 6460 C C . ASP A 1 796 ? 0.686 30.096 -27.536 1.00 88.06 796 ASP A C 1
ATOM 6462 O O . ASP A 1 796 ? -0.293 30.455 -26.880 1.00 88.06 796 ASP A O 1
ATOM 6466 N N . PHE A 1 797 ? 1.583 29.229 -27.049 1.00 92.75 797 PHE A N 1
ATOM 6467 C CA . PHE A 1 797 ? 1.490 28.655 -25.705 1.00 92.75 797 PHE A CA 1
ATOM 6468 C C . PHE A 1 797 ? 1.487 29.737 -24.611 1.00 92.75 797 PHE A C 1
ATOM 6470 O O . PHE A 1 797 ? 0.597 29.747 -23.762 1.00 92.75 797 PHE A O 1
ATOM 6477 N N . ILE A 1 798 ? 2.428 30.687 -24.642 1.00 92.00 798 ILE A N 1
ATOM 6478 C CA . ILE A 1 798 ? 2.519 31.759 -23.639 1.00 92.00 798 ILE A CA 1
ATOM 6479 C C . ILE A 1 798 ? 1.268 32.646 -23.624 1.00 92.00 798 ILE A C 1
ATOM 6481 O O . ILE A 1 798 ? 0.735 32.913 -22.546 1.00 92.00 798 ILE A O 1
ATOM 6485 N N . LYS A 1 799 ? 0.768 33.071 -24.793 1.00 88.00 799 LYS A N 1
ATOM 6486 C CA . LYS A 1 799 ? -0.442 33.905 -24.900 1.00 88.00 799 LYS A CA 1
ATOM 6487 C C . LYS A 1 799 ? -1.653 33.210 -24.276 1.00 88.00 799 LYS A C 1
ATOM 6489 O O . LYS A 1 799 ? -2.341 33.791 -23.439 1.00 88.00 799 LYS A O 1
ATOM 6494 N N . ARG A 1 800 ? -1.874 31.941 -24.627 1.00 91.19 800 ARG A N 1
ATOM 6495 C CA . ARG A 1 800 ? -2.995 31.141 -24.112 1.00 91.19 800 ARG A CA 1
ATOM 6496 C C . ARG A 1 800 ? -2.890 30.884 -22.614 1.00 91.19 800 ARG A C 1
ATOM 6498 O O . ARG A 1 800 ? -3.867 31.058 -21.894 1.00 91.19 800 ARG A O 1
ATOM 6505 N N . MET A 1 801 ? -1.699 30.536 -22.124 1.00 93.19 801 MET A N 1
ATOM 6506 C CA . MET A 1 801 ? -1.461 30.346 -20.690 1.00 93.19 801 MET A CA 1
ATOM 6507 C C . MET A 1 801 ? -1.683 31.632 -19.892 1.00 93.19 801 MET A C 1
ATOM 6509 O O . MET A 1 801 ? -2.164 31.585 -18.762 1.00 93.19 801 MET A O 1
ATOM 6513 N N . LYS A 1 802 ? -1.398 32.792 -20.482 1.00 88.94 802 LYS A N 1
ATOM 6514 C CA . LYS A 1 802 ? -1.658 34.078 -19.842 1.00 88.94 802 LYS A CA 1
ATOM 6515 C C . LYS A 1 802 ? -3.147 34.401 -19.736 1.00 88.94 802 LYS A C 1
ATOM 6517 O O . LYS A 1 802 ? -3.571 34.832 -18.671 1.00 88.94 802 LYS A O 1
ATOM 6522 N N . LEU A 1 803 ? -3.941 34.120 -20.774 1.00 87.56 803 LEU A N 1
ATOM 6523 C CA . LEU A 1 803 ? -5.400 34.302 -20.729 1.00 87.56 803 LEU A CA 1
ATOM 6524 C C . LEU A 1 803 ? -6.077 33.513 -19.607 1.00 87.56 803 LEU A C 1
ATOM 6526 O O . LEU A 1 803 ? -7.045 33.976 -19.015 1.00 87.56 803 LEU A O 1
ATOM 6530 N N . VAL A 1 804 ? -5.574 32.314 -19.316 1.00 90.50 804 VAL A N 1
ATOM 6531 C CA . VAL A 1 804 ? -6.111 31.461 -18.246 1.00 90.50 804 VAL A CA 1
ATOM 6532 C C . VAL A 1 804 ? -5.437 31.717 -16.892 1.00 90.50 804 VAL A C 1
ATOM 6534 O O . VAL A 1 804 ? -5.561 30.900 -15.981 1.00 90.50 804 VAL A O 1
ATOM 6537 N N . ASN A 1 805 ? -4.717 32.840 -16.747 1.00 89.25 805 ASN A N 1
ATOM 6538 C CA . ASN A 1 805 ? -3.994 33.244 -15.536 1.00 89.25 805 ASN A CA 1
ATOM 6539 C C . ASN A 1 805 ? -3.051 32.157 -14.989 1.00 89.25 805 ASN A C 1
ATOM 6541 O O . ASN A 1 805 ? -2.948 31.929 -13.781 1.00 89.25 805 ASN A O 1
ATOM 6545 N N . PHE A 1 806 ? -2.347 31.464 -15.885 1.00 93.31 806 PHE A N 1
ATOM 6546 C CA . PHE A 1 806 ? -1.450 30.383 -15.505 1.00 93.31 806 PHE A CA 1
ATOM 6547 C C . PHE A 1 806 ? -0.185 30.897 -14.803 1.00 93.31 806 PHE A C 1
ATOM 6549 O O . PHE A 1 806 ? 0.380 31.936 -15.149 1.00 93.31 806 PHE A O 1
ATOM 6556 N N . SER A 1 807 ? 0.303 30.144 -13.814 1.00 93.06 807 SER A N 1
ATOM 6557 C CA . SER A 1 807 ? 1.458 30.554 -13.010 1.00 93.06 807 SER A CA 1
ATOM 6558 C C . SER A 1 807 ? 2.750 30.604 -13.832 1.00 93.06 807 SER A C 1
ATOM 6560 O O . SER A 1 807 ? 3.185 29.598 -14.394 1.00 93.06 807 SER A O 1
ATOM 6562 N N . LYS A 1 808 ? 3.438 31.749 -13.795 1.00 92.81 808 LYS A N 1
ATOM 6563 C CA . LYS A 1 808 ? 4.757 31.937 -14.420 1.00 92.81 808 LYS A CA 1
ATOM 6564 C C . LYS A 1 808 ? 5.793 30.916 -13.922 1.00 92.81 808 LYS A C 1
ATOM 6566 O O . LYS A 1 808 ? 6.464 30.269 -14.718 1.00 92.81 808 LYS A O 1
ATOM 6571 N N . VAL A 1 809 ? 5.827 30.676 -12.608 1.00 93.50 809 VAL A N 1
ATOM 6572 C CA . VAL A 1 809 ? 6.703 29.676 -11.967 1.00 93.50 809 VAL A CA 1
ATOM 6573 C C . VAL A 1 809 ? 6.385 28.252 -12.444 1.00 93.50 809 VAL A C 1
ATOM 6575 O O . VAL A 1 809 ? 7.271 27.401 -12.521 1.00 93.50 809 VAL A O 1
ATOM 6578 N N . ALA A 1 810 ? 5.123 27.954 -12.765 1.00 94.00 810 ALA A N 1
ATOM 6579 C CA . ALA A 1 810 ? 4.746 26.658 -13.326 1.00 94.00 810 ALA A CA 1
ATOM 6580 C C . ALA A 1 810 ? 5.263 26.485 -14.765 1.00 94.00 810 ALA A C 1
ATOM 6582 O O . ALA A 1 810 ? 5.714 25.395 -15.116 1.00 94.00 810 ALA A O 1
ATOM 6583 N N . ILE A 1 811 ? 5.270 27.551 -15.571 1.00 95.31 811 ILE A N 1
ATOM 6584 C CA . ILE A 1 811 ? 5.822 27.530 -16.934 1.00 95.31 811 ILE A CA 1
ATOM 6585 C C . ILE A 1 811 ? 7.335 27.318 -16.911 1.00 95.31 811 ILE A C 1
ATOM 6587 O O . ILE A 1 811 ? 7.835 26.473 -17.647 1.00 95.31 811 ILE A O 1
ATOM 6591 N N . GLU A 1 812 ? 8.062 27.989 -16.017 1.00 94.44 812 GLU A N 1
ATOM 6592 C CA . GLU A 1 812 ? 9.504 27.754 -15.841 1.00 94.44 812 GLU A CA 1
ATOM 6593 C C . GLU A 1 812 ? 9.802 26.279 -15.549 1.00 94.44 812 GLU A C 1
ATOM 6595 O O . GLU A 1 812 ? 10.704 25.682 -16.138 1.00 94.44 812 GLU A O 1
ATOM 6600 N N . LYS A 1 813 ? 8.997 25.648 -14.685 1.00 95.25 813 LYS A N 1
ATOM 6601 C CA . LYS A 1 813 ? 9.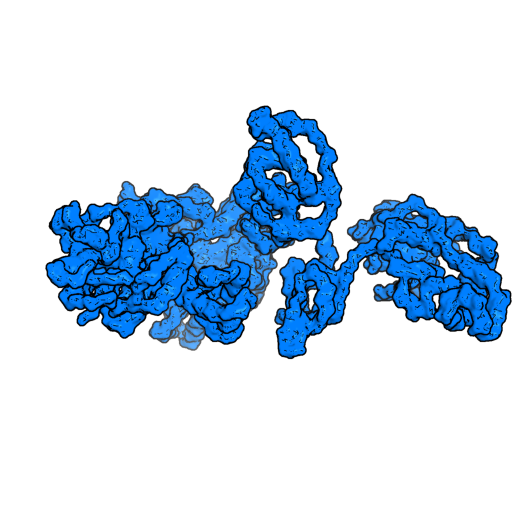116 24.210 -14.410 1.00 95.25 813 LYS A CA 1
ATOM 6602 C C . LYS A 1 813 ? 8.842 23.365 -15.652 1.00 95.25 813 LYS A C 1
ATOM 6604 O O . LYS A 1 813 ? 9.546 22.383 -15.844 1.00 95.25 813 LYS A O 1
ATOM 6609 N N . LEU A 1 814 ? 7.867 23.724 -16.491 1.00 95.75 814 LEU A N 1
ATOM 6610 C CA . LEU A 1 814 ? 7.580 23.026 -17.755 1.00 95.75 814 LEU A CA 1
ATOM 6611 C C . LEU A 1 814 ? 8.737 23.142 -18.759 1.00 95.75 814 LEU A C 1
ATOM 6613 O O . LEU A 1 814 ? 9.060 22.147 -19.417 1.00 95.75 814 LEU A O 1
ATOM 6617 N N . ILE A 1 815 ? 9.375 24.317 -18.839 1.00 95.00 815 ILE A N 1
ATOM 6618 C CA . ILE A 1 815 ? 10.569 24.561 -19.661 1.00 95.00 815 ILE A CA 1
ATOM 6619 C C . ILE A 1 815 ? 11.712 23.660 -19.187 1.00 95.00 815 ILE A C 1
ATOM 6621 O O . ILE A 1 815 ? 12.225 22.858 -19.965 1.00 95.00 815 ILE A O 1
ATOM 6625 N N . PHE A 1 816 ? 12.073 23.721 -17.902 1.00 93.94 816 PHE A N 1
ATOM 6626 C CA . PHE A 1 816 ? 13.197 22.944 -17.366 1.00 93.94 816 PHE A CA 1
ATOM 6627 C C . PHE A 1 816 ? 12.900 21.442 -17.234 1.00 93.94 816 PHE A C 1
ATOM 6629 O O . PHE A 1 816 ? 13.809 20.619 -17.232 1.00 93.94 816 PHE A O 1
ATOM 6636 N N . ALA A 1 817 ? 11.630 21.045 -17.174 1.00 92.06 817 ALA A N 1
ATOM 6637 C CA . ALA A 1 817 ? 11.220 19.649 -17.317 1.00 92.06 817 ALA A CA 1
ATOM 6638 C C . ALA A 1 817 ? 11.251 19.164 -18.779 1.00 92.06 817 ALA A C 1
ATOM 6640 O O . ALA A 1 817 ? 10.894 18.019 -19.047 1.00 92.06 817 ALA A O 1
ATOM 6641 N N . ASN A 1 818 ? 11.665 20.019 -19.719 1.00 91.38 818 ASN A N 1
ATOM 6642 C CA . ASN A 1 818 ? 11.799 19.725 -21.143 1.00 91.38 818 ASN A CA 1
ATOM 6643 C C . ASN A 1 818 ? 10.489 19.297 -21.828 1.00 91.38 818 ASN A C 1
ATOM 6645 O O . ASN A 1 818 ? 10.494 18.563 -22.819 1.00 91.38 818 ASN A O 1
ATOM 6649 N N . THR A 1 819 ? 9.351 19.742 -21.289 1.00 93.44 819 THR A N 1
ATOM 6650 C CA . THR A 1 819 ? 8.019 19.359 -21.792 1.00 93.44 819 THR A CA 1
ATOM 6651 C C . THR A 1 819 ? 7.587 20.137 -23.032 1.00 93.44 819 THR A C 1
ATOM 6653 O O . THR A 1 819 ? 6.696 19.708 -23.764 1.00 93.44 819 THR A O 1
ATOM 6656 N N . LEU A 1 820 ? 8.252 21.268 -23.274 1.00 94.31 820 LEU A N 1
ATOM 6657 C CA . LEU A 1 820 ? 8.025 22.207 -24.371 1.00 94.31 820 LEU A CA 1
ATOM 6658 C C . LEU A 1 820 ? 9.043 22.019 -25.509 1.00 94.31 820 LEU A C 1
ATOM 6660 O O . LEU A 1 820 ? 9.242 22.920 -26.317 1.00 94.31 820 LEU A O 1
ATOM 6664 N N . SER A 1 821 ? 9.708 20.860 -25.568 1.00 89.06 821 SER A N 1
ATOM 6665 C CA . SER A 1 821 ? 10.828 20.619 -26.486 1.00 89.06 821 SER A CA 1
ATOM 6666 C C . SER A 1 821 ? 10.479 20.745 -27.968 1.00 89.06 821 SER A C 1
ATOM 6668 O O . SER A 1 821 ? 11.374 20.943 -28.782 1.00 89.06 821 SER A O 1
ATOM 6670 N N . ASP A 1 822 ? 9.196 20.641 -28.318 1.00 89.56 822 ASP A N 1
ATOM 6671 C CA . ASP A 1 822 ? 8.711 20.838 -29.689 1.00 89.56 822 ASP A CA 1
ATOM 6672 C C . ASP A 1 822 ? 8.874 22.296 -30.154 1.00 89.56 822 ASP A C 1
ATOM 6674 O O . ASP A 1 822 ? 8.874 22.561 -31.352 1.00 89.56 822 ASP A O 1
ATOM 6678 N N . PHE A 1 823 ? 9.028 23.246 -29.221 1.00 90.19 823 PHE A N 1
ATOM 6679 C CA . PHE A 1 823 ? 9.155 24.673 -29.527 1.00 90.19 823 PHE A CA 1
ATOM 6680 C C . PHE A 1 823 ? 10.593 25.202 -29.453 1.00 90.19 823 PHE A C 1
ATOM 6682 O O . PHE A 1 823 ? 10.850 26.320 -29.893 1.00 90.19 823 PHE A O 1
ATOM 6689 N N . GLY A 1 824 ? 11.529 24.438 -28.883 1.00 87.06 824 GLY A N 1
ATOM 6690 C CA . GLY A 1 824 ? 12.926 24.843 -28.710 1.00 87.06 824 GLY A CA 1
ATOM 6691 C C . GLY A 1 824 ? 13.633 24.100 -27.574 1.00 87.06 824 GLY A C 1
ATOM 6692 O O . GLY A 1 824 ? 13.003 23.395 -26.786 1.00 87.06 824 GLY A O 1
ATOM 6693 N N . ASN A 1 825 ? 14.959 24.256 -27.478 1.00 87.81 825 ASN A N 1
ATOM 6694 C CA . ASN A 1 825 ? 15.726 23.735 -26.339 1.00 87.81 825 ASN A CA 1
ATOM 6695 C C . ASN A 1 825 ? 15.477 24.564 -25.060 1.00 87.81 825 ASN A C 1
ATOM 6697 O O . ASN A 1 825 ? 14.999 25.698 -25.131 1.00 87.81 825 ASN A O 1
ATOM 6701 N N . GLN A 1 826 ? 15.793 24.002 -23.886 1.00 90.88 826 GLN A N 1
ATOM 6702 C CA . GLN A 1 826 ? 15.482 24.640 -22.599 1.00 90.88 826 GLN A CA 1
ATOM 6703 C C . GLN A 1 826 ? 16.135 26.019 -22.466 1.00 90.88 826 GLN A C 1
ATOM 6705 O O . GLN A 1 826 ? 15.525 26.929 -21.916 1.00 90.88 826 GLN A O 1
ATOM 6710 N N . GLU A 1 827 ? 17.357 26.182 -22.972 1.00 91.00 827 GLU A N 1
ATOM 6711 C CA . GLU A 1 827 ? 18.121 27.423 -22.899 1.00 91.00 827 GLU A CA 1
ATOM 6712 C C . GLU A 1 827 ? 17.473 28.535 -23.720 1.00 91.00 827 GLU A C 1
ATOM 6714 O O . GLU A 1 827 ? 17.273 29.634 -23.214 1.00 91.00 827 GLU A O 1
ATOM 6719 N N . THR A 1 828 ? 17.083 28.224 -24.955 1.00 89.69 828 THR A N 1
ATOM 6720 C CA . THR A 1 828 ? 16.382 29.136 -25.862 1.00 89.69 828 THR A CA 1
ATOM 6721 C C . THR A 1 828 ? 15.043 29.544 -25.262 1.00 89.69 828 THR A C 1
ATOM 6723 O O . THR A 1 828 ? 14.729 30.729 -25.193 1.00 89.69 828 THR A O 1
ATOM 6726 N N . LEU A 1 829 ? 14.254 28.582 -24.778 1.00 92.94 829 LEU A N 1
ATOM 6727 C CA . LEU A 1 829 ? 12.945 28.882 -24.200 1.00 92.94 829 LEU A CA 1
ATOM 6728 C C . LEU A 1 829 ? 13.069 29.707 -22.913 1.00 92.94 829 LEU A C 1
ATOM 6730 O O . LEU A 1 829 ? 12.343 30.682 -22.757 1.00 92.94 829 LEU A O 1
ATOM 6734 N N . ALA A 1 830 ? 13.999 29.361 -22.018 1.00 92.81 830 ALA A N 1
ATOM 6735 C CA . ALA A 1 830 ? 14.207 30.082 -20.764 1.00 92.81 830 ALA A CA 1
ATOM 6736 C C . ALA A 1 830 ? 14.734 31.507 -20.988 1.00 92.81 830 ALA A C 1
ATOM 6738 O O . ALA A 1 830 ? 14.265 32.430 -20.329 1.00 92.81 830 ALA A O 1
ATOM 6739 N N . HIS A 1 831 ? 15.668 31.690 -21.928 1.00 92.00 831 HIS A N 1
ATOM 6740 C CA . HIS A 1 831 ? 16.228 33.001 -22.276 1.00 92.00 831 HIS A CA 1
ATOM 6741 C C . HIS A 1 831 ? 15.159 33.955 -22.809 1.00 92.00 831 HIS A C 1
ATOM 6743 O O . HIS A 1 831 ? 15.072 35.102 -22.384 1.00 92.00 831 HIS A O 1
ATOM 6749 N N . ASN A 1 832 ? 14.288 33.457 -23.690 1.00 89.56 832 ASN A N 1
ATOM 6750 C CA . ASN A 1 832 ? 13.258 34.274 -24.329 1.00 89.56 832 ASN A CA 1
ATOM 6751 C C . ASN A 1 832 ? 11.955 34.381 -23.507 1.00 89.56 832 ASN A C 1
ATOM 6753 O O . ASN A 1 832 ? 11.076 35.172 -23.850 1.00 89.56 832 ASN A O 1
ATOM 6757 N N . PHE A 1 833 ? 11.791 33.602 -22.430 1.00 92.88 833 PHE A N 1
ATOM 6758 C CA . PHE A 1 833 ? 10.526 33.503 -21.693 1.00 92.88 833 PHE A CA 1
ATOM 6759 C C . PHE A 1 833 ? 10.052 34.842 -21.114 1.00 92.88 833 PHE A C 1
ATOM 6761 O O . PHE A 1 833 ? 8.883 35.191 -21.279 1.00 92.88 833 PHE A O 1
ATOM 6768 N N . GLU A 1 834 ? 10.945 35.605 -20.476 1.00 90.50 834 GLU A N 1
ATOM 6769 C CA . GLU A 1 834 ? 10.596 36.883 -19.841 1.00 90.50 834 GLU A CA 1
ATOM 6770 C C . GLU A 1 834 ? 10.062 37.893 -20.862 1.00 90.50 834 GLU A C 1
ATOM 6772 O O . GLU A 1 834 ? 9.010 38.507 -20.668 1.00 90.50 834 GLU A O 1
ATOM 6777 N N . LEU A 1 835 ? 10.769 38.009 -21.987 1.00 87.19 835 LEU A N 1
ATOM 6778 C CA . LEU A 1 835 ? 10.421 38.899 -23.086 1.00 87.19 835 LEU A CA 1
ATOM 6779 C C . LEU A 1 835 ? 9.043 38.550 -23.658 1.00 87.19 835 LEU A C 1
ATOM 6781 O O . LEU A 1 835 ? 8.180 39.419 -23.783 1.00 87.19 835 LEU A O 1
ATOM 6785 N N . LEU A 1 836 ? 8.811 37.270 -23.956 1.00 86.69 836 LEU A N 1
ATOM 6786 C CA . LEU A 1 836 ? 7.554 36.802 -24.543 1.00 86.69 836 LEU A CA 1
ATOM 6787 C C . LEU A 1 836 ? 6.383 36.918 -23.570 1.00 86.69 836 LEU A C 1
ATOM 6789 O O . LEU A 1 836 ? 5.270 37.232 -23.989 1.00 86.69 836 LEU A O 1
ATOM 6793 N N . TRP A 1 837 ? 6.620 36.696 -22.275 1.00 88.50 837 TRP A N 1
ATOM 6794 C CA . TRP A 1 837 ? 5.603 36.887 -21.246 1.00 88.50 837 TRP A CA 1
ATOM 6795 C C . TRP A 1 837 ? 5.144 38.345 -21.190 1.00 88.50 837 TRP A C 1
ATOM 6797 O O . TRP A 1 837 ? 3.939 38.605 -21.134 1.00 88.50 837 TRP A O 1
ATOM 6807 N N . ASN A 1 838 ? 6.079 39.294 -21.244 1.00 84.88 838 ASN A N 1
ATOM 6808 C CA . ASN A 1 838 ? 5.773 40.725 -21.228 1.00 84.88 838 ASN A CA 1
ATOM 6809 C C . ASN A 1 838 ? 5.103 41.178 -22.528 1.00 84.88 838 ASN A C 1
ATOM 6811 O O . ASN A 1 838 ? 4.091 41.873 -22.484 1.00 84.88 838 ASN A O 1
ATOM 6815 N N . HIS A 1 839 ? 5.587 40.702 -23.675 1.00 81.81 839 HIS A N 1
ATOM 6816 C CA . HIS A 1 839 ? 4.953 40.950 -24.966 1.00 81.81 839 HIS A CA 1
ATOM 6817 C C . HIS A 1 839 ? 3.505 40.436 -25.005 1.00 81.81 839 HIS A C 1
ATOM 6819 O O . HIS A 1 839 ? 2.604 41.139 -25.456 1.00 81.81 839 HIS A O 1
ATOM 6825 N N . ALA A 1 840 ? 3.241 39.247 -24.454 1.00 81.19 840 ALA A N 1
ATOM 6826 C CA . ALA A 1 840 ? 1.883 38.729 -24.335 1.00 81.19 840 ALA A CA 1
ATOM 6827 C C . ALA A 1 840 ? 0.987 39.593 -23.428 1.00 81.19 840 ALA A C 1
ATOM 6829 O O . ALA A 1 840 ? -0.202 39.668 -23.701 1.00 81.19 840 ALA A O 1
ATOM 6830 N N . SER A 1 841 ? 1.516 40.274 -22.395 1.00 78.06 841 SER A N 1
ATOM 6831 C CA . SER A 1 841 ? 0.716 41.263 -21.638 1.00 78.06 841 SER A CA 1
ATOM 6832 C C . SER A 1 841 ? 0.230 42.390 -22.541 1.00 78.06 841 SER A C 1
ATOM 6834 O O . SER A 1 841 ? -0.906 42.822 -22.429 1.00 78.06 841 SER A O 1
ATOM 6836 N N . PHE A 1 842 ? 1.115 42.887 -23.403 1.00 73.88 842 PHE A N 1
ATOM 6837 C CA . PHE A 1 842 ? 0.847 44.064 -24.216 1.00 73.88 842 PHE A CA 1
ATOM 6838 C C . PHE A 1 842 ? -0.145 43.760 -25.342 1.00 73.88 842 PHE A C 1
ATOM 6840 O O . PHE A 1 842 ? -1.090 44.508 -25.548 1.00 73.88 842 PHE A O 1
ATOM 6847 N N . VAL A 1 843 ? 0.037 42.629 -26.028 1.00 73.75 843 VAL A N 1
ATOM 6848 C CA . VAL A 1 843 ? -0.772 42.244 -27.200 1.00 73.75 843 VAL A CA 1
ATOM 6849 C C . VAL A 1 843 ? -2.149 41.683 -26.828 1.00 73.75 843 VAL A C 1
ATOM 6851 O O . VAL A 1 843 ? -3.041 41.631 -27.668 1.00 73.75 843 VAL A O 1
ATOM 6854 N N . LEU A 1 844 ? -2.332 41.214 -25.593 1.00 76.69 844 LEU A N 1
ATOM 6855 C CA . LEU A 1 844 ? -3.622 40.688 -25.146 1.00 76.69 844 LEU A CA 1
ATOM 6856 C C . LEU A 1 844 ? -4.515 41.758 -24.516 1.00 76.69 844 LEU A C 1
ATOM 6858 O O . LEU A 1 844 ? -5.694 41.490 -24.358 1.00 76.69 844 LEU A O 1
ATOM 6862 N N . ASN A 1 845 ? -4.004 42.940 -24.167 1.00 73.44 845 ASN A N 1
ATOM 6863 C CA . ASN A 1 845 ? -4.839 43.986 -23.581 1.00 73.44 845 ASN A CA 1
ATOM 6864 C C . ASN A 1 845 ? -5.725 44.646 -24.646 1.00 73.44 845 ASN A C 1
ATOM 6866 O O . ASN A 1 845 ? -5.225 45.184 -25.636 1.00 73.44 845 ASN A O 1
ATOM 6870 N N . ASP A 1 846 ? -7.036 44.639 -24.419 1.00 67.44 846 ASP A N 1
ATOM 6871 C CA . ASP A 1 846 ? -7.970 45.500 -25.136 1.00 67.44 846 ASP A CA 1
ATOM 6872 C C . ASP A 1 846 ? -7.873 46.962 -24.649 1.00 67.44 846 ASP A C 1
ATOM 6874 O O . ASP A 1 846 ? -7.079 47.305 -23.767 1.00 67.44 846 ASP A O 1
ATOM 6878 N N . LYS A 1 847 ? -8.672 47.855 -25.248 1.00 59.50 847 LYS A N 1
ATOM 6879 C CA . LYS A 1 847 ? -8.672 49.292 -24.917 1.00 59.50 847 LYS A CA 1
ATOM 6880 C C . LYS A 1 847 ? -9.100 49.588 -23.472 1.00 59.50 847 LYS A C 1
ATOM 6882 O O . LYS A 1 847 ? -8.762 50.658 -22.973 1.00 59.50 847 LYS A O 1
ATOM 6887 N N . ASP A 1 848 ? -9.780 48.647 -22.821 1.00 59.00 848 ASP A N 1
ATOM 6888 C CA . ASP A 1 848 ? -10.280 48.753 -21.450 1.00 59.00 848 ASP A CA 1
ATOM 6889 C C . ASP A 1 848 ? -9.370 48.020 -20.439 1.00 59.00 848 ASP A C 1
ATOM 6891 O O . ASP A 1 848 ? -9.643 48.011 -19.238 1.00 59.00 848 ASP A O 1
ATOM 6895 N N . GLY A 1 849 ? -8.257 47.434 -20.901 1.00 63.22 849 GLY A N 1
ATOM 6896 C CA . GLY A 1 849 ? -7.276 46.731 -20.073 1.00 63.22 849 GLY A CA 1
ATOM 6897 C C . GLY A 1 849 ? -7.625 45.272 -19.757 1.00 63.22 849 GLY A C 1
ATOM 6898 O O . GLY A 1 849 ? -6.962 44.668 -18.911 1.00 63.22 849 GLY A O 1
ATOM 6899 N N . ASN A 1 850 ? -8.627 44.688 -20.420 1.00 66.56 850 ASN A N 1
ATOM 6900 C CA . ASN A 1 850 ? -8.962 43.270 -20.290 1.00 66.56 850 ASN A CA 1
ATOM 6901 C C . ASN A 1 850 ? -8.138 42.417 -21.261 1.00 66.56 850 ASN A C 1
ATOM 6903 O O . ASN A 1 850 ? -7.814 42.836 -22.369 1.00 66.56 850 ASN A O 1
ATOM 6907 N N . LEU A 1 851 ? -7.833 41.180 -20.863 1.00 67.81 851 LEU A N 1
ATOM 6908 C CA . LEU A 1 851 ? -7.089 40.240 -21.699 1.00 67.81 851 LEU A CA 1
ATOM 6909 C C . LEU A 1 851 ? -8.021 39.545 -22.715 1.00 67.81 851 LEU A C 1
ATOM 6911 O O . LEU A 1 851 ? -8.843 38.716 -22.326 1.00 67.81 851 LEU A O 1
ATOM 6915 N N . VAL A 1 852 ? -7.867 39.831 -24.012 1.00 67.38 852 VAL A N 1
ATOM 6916 C CA . VAL A 1 852 ? -8.679 39.297 -25.121 1.00 67.38 852 VAL A CA 1
ATOM 6917 C C . VAL A 1 852 ? -7.780 38.729 -26.231 1.00 67.38 852 VAL A C 1
ATOM 6919 O O . VAL A 1 852 ? -6.756 39.311 -26.589 1.00 67.38 852 VAL A O 1
ATOM 6922 N N . LEU A 1 853 ? -8.160 37.578 -26.806 1.00 64.00 853 LEU A N 1
ATOM 6923 C CA . LEU A 1 853 ? -7.538 37.039 -28.025 1.00 64.00 853 LEU A CA 1
ATOM 6924 C C . LEU A 1 853 ? -8.374 37.453 -29.251 1.00 64.00 853 LEU A C 1
ATOM 6926 O O . LEU A 1 853 ? -9.496 36.976 -29.408 1.00 64.00 853 LEU A O 1
ATOM 6930 N N . THR A 1 854 ? -7.839 38.306 -30.128 1.00 58.72 854 THR A N 1
ATOM 6931 C CA . THR A 1 854 ? -8.470 38.683 -31.411 1.00 58.72 854 THR A CA 1
ATOM 6932 C C . THR A 1 854 ? -7.698 38.097 -32.600 1.00 58.72 854 THR A C 1
ATOM 6934 O O . THR A 1 854 ? -6.537 37.699 -32.470 1.00 58.72 854 THR A O 1
ATOM 6937 N N . THR A 1 855 ? -8.325 38.019 -33.779 1.00 54.25 855 THR A N 1
ATOM 6938 C CA . THR A 1 855 ? -7.683 37.547 -35.025 1.00 54.25 855 THR A CA 1
ATOM 6939 C C . THR A 1 855 ? -6.466 38.386 -35.425 1.00 54.25 855 THR A C 1
ATOM 6941 O O . THR A 1 855 ? -5.512 37.841 -35.977 1.00 54.25 855 THR A O 1
ATOM 6944 N N . ASP A 1 856 ? -6.448 39.668 -35.056 1.00 51.97 856 ASP A N 1
ATOM 6945 C CA . ASP A 1 856 ? -5.346 40.601 -35.328 1.00 51.97 856 ASP A CA 1
ATOM 6946 C C . ASP A 1 856 ? -4.087 40.297 -34.490 1.00 51.97 856 ASP A C 1
ATOM 6948 O O . ASP A 1 856 ? -2.973 40.669 -34.859 1.00 51.97 856 ASP A O 1
ATOM 6952 N N . ASN A 1 857 ? -4.219 39.525 -33.402 1.00 54.53 857 ASN A N 1
ATOM 6953 C CA . ASN A 1 857 ? -3.114 39.206 -32.488 1.00 54.53 857 ASN A CA 1
ATOM 6954 C C . ASN A 1 857 ? -2.193 38.078 -33.003 1.00 54.53 857 ASN A C 1
ATOM 6956 O O . ASN A 1 857 ? -1.243 37.699 -32.304 1.00 54.53 857 ASN A O 1
ATOM 6960 N N . PHE A 1 858 ? -2.451 37.526 -34.197 1.00 53.28 858 PHE A N 1
ATOM 6961 C CA . PHE A 1 858 ? -1.644 36.481 -34.848 1.00 53.28 858 PHE A CA 1
ATOM 6962 C C . PHE A 1 858 ? -0.679 37.005 -35.932 1.00 53.28 858 PHE A C 1
ATOM 6964 O O . PHE A 1 858 ? 0.109 36.220 -36.450 1.00 53.28 858 PHE A O 1
ATOM 6971 N N . GLY A 1 859 ? -0.704 38.304 -36.253 1.00 46.34 859 GLY A N 1
ATOM 6972 C CA . GLY A 1 859 ? -0.046 38.885 -37.434 1.00 46.34 859 GLY A CA 1
ATOM 6973 C C . GLY A 1 859 ? 1.433 39.286 -37.322 1.00 46.34 859 GLY A C 1
ATOM 6974 O O . GLY A 1 859 ? 1.843 40.195 -38.033 1.00 46.34 859 GLY A O 1
ATOM 6975 N N . LEU A 1 860 ? 2.245 38.667 -36.458 1.00 47.69 860 LEU A N 1
ATOM 6976 C CA . LEU A 1 860 ? 3.696 38.924 -36.429 1.00 47.69 860 LEU A CA 1
ATOM 6977 C C . LEU A 1 860 ? 4.473 37.612 -36.558 1.00 47.69 860 LEU A C 1
ATOM 6979 O O . LEU A 1 860 ? 4.463 36.778 -35.648 1.00 47.69 860 LEU A O 1
ATOM 6983 N N . ASP A 1 861 ? 5.119 37.455 -37.713 1.00 45.78 861 ASP A N 1
ATOM 6984 C CA . ASP A 1 861 ? 5.945 36.309 -38.078 1.00 45.78 861 ASP A CA 1
ATOM 6985 C C . ASP A 1 861 ? 7.161 36.115 -37.151 1.00 45.78 861 ASP A C 1
ATOM 6987 O O . ASP A 1 861 ? 7.733 37.036 -36.567 1.00 45.78 861 ASP A O 1
ATOM 6991 N N . LEU A 1 862 ? 7.508 34.838 -36.993 1.00 50.78 862 LEU A N 1
ATOM 6992 C CA . LEU A 1 862 ? 8.346 34.233 -35.958 1.00 50.78 862 LEU A CA 1
ATOM 6993 C C . LEU A 1 862 ? 9.858 34.263 -36.268 1.00 50.78 862 LEU A C 1
ATOM 6995 O O . LEU A 1 862 ? 10.447 33.211 -36.512 1.00 50.78 862 LEU A O 1
ATOM 6999 N N . GLU A 1 863 ? 10.525 35.414 -36.162 1.00 51.69 863 GLU A N 1
ATOM 7000 C CA . GLU A 1 863 ? 12.004 35.471 -36.283 1.00 51.69 863 GLU A CA 1
ATOM 7001 C C . GLU A 1 863 ? 12.770 35.824 -34.989 1.00 51.69 863 GLU A C 1
ATOM 7003 O O . GLU A 1 863 ? 13.995 35.891 -34.995 1.00 51.69 863 GLU A O 1
ATOM 7008 N N . PHE A 1 864 ? 12.097 35.977 -33.843 1.00 57.44 864 PHE A N 1
ATOM 7009 C CA . PHE A 1 864 ? 12.699 36.611 -32.653 1.00 57.44 864 PHE A CA 1
ATOM 7010 C C . PHE A 1 864 ? 13.208 35.698 -31.522 1.00 57.44 864 PHE A C 1
ATOM 7012 O O . PHE A 1 864 ? 13.694 36.216 -30.518 1.00 57.44 864 PHE A O 1
ATOM 7019 N N . LEU A 1 865 ? 13.113 34.365 -31.620 1.00 65.88 865 LEU A N 1
ATOM 7020 C CA . LEU A 1 865 ? 13.711 33.511 -30.583 1.00 65.88 865 LEU A CA 1
ATOM 7021 C C . LEU A 1 865 ? 15.228 33.476 -30.763 1.00 65.88 865 LEU A C 1
ATOM 7023 O O . LEU A 1 865 ? 15.734 32.761 -31.631 1.00 65.88 865 LEU A O 1
ATOM 7027 N N . GLU A 1 866 ? 15.951 34.202 -29.912 1.00 78.00 866 GLU A N 1
ATOM 7028 C CA . GLU A 1 866 ? 17.405 34.091 -29.855 1.00 78.00 866 GLU A CA 1
ATOM 7029 C C . GLU A 1 866 ? 17.770 32.644 -29.503 1.00 78.00 866 GLU A C 1
ATOM 7031 O O . GLU A 1 866 ? 17.440 32.150 -28.420 1.00 78.00 866 GLU A O 1
ATOM 7036 N N . LYS A 1 867 ? 18.397 31.938 -30.451 1.00 83.31 867 LYS A N 1
ATOM 7037 C CA . LYS A 1 867 ? 18.749 30.524 -30.302 1.00 83.31 867 LYS A CA 1
ATOM 7038 C C . LYS A 1 867 ? 19.975 30.398 -29.413 1.00 83.31 867 LYS A C 1
ATOM 7040 O O . LYS A 1 867 ? 21.094 30.670 -29.841 1.00 83.31 867 LYS A O 1
ATOM 7045 N N . ILE A 1 868 ? 19.764 29.905 -28.201 1.00 85.75 868 ILE A N 1
ATOM 7046 C CA . ILE A 1 868 ? 20.850 29.597 -27.276 1.00 85.75 868 ILE A CA 1
ATOM 7047 C C . ILE A 1 868 ? 21.320 28.153 -27.522 1.00 85.75 868 ILE A C 1
ATOM 7049 O O . ILE A 1 868 ? 20.479 27.253 -27.659 1.00 85.75 868 ILE A O 1
ATOM 7053 N N . PRO A 1 869 ? 22.640 27.892 -27.603 1.00 80.56 869 PRO A N 1
ATOM 7054 C CA . PRO A 1 869 ? 23.168 26.542 -27.768 1.00 80.56 869 PRO A CA 1
ATOM 7055 C C . PRO A 1 869 ? 22.690 25.579 -26.674 1.00 80.56 869 PRO A C 1
ATOM 7057 O O . PRO A 1 869 ? 22.608 25.933 -25.499 1.00 80.56 869 PRO A O 1
ATOM 7060 N N . TYR A 1 870 ? 22.411 24.339 -27.071 1.00 76.94 870 TYR A N 1
ATOM 7061 C CA . TYR A 1 870 ? 21.976 23.269 -26.173 1.00 76.94 870 TYR A CA 1
ATOM 7062 C C . TYR A 1 870 ? 23.085 22.886 -25.179 1.00 76.94 870 TYR A C 1
ATOM 7064 O O . TYR A 1 870 ? 24.192 22.541 -25.597 1.00 76.94 870 TYR A O 1
ATOM 7072 N N . ASN A 1 871 ? 22.787 22.879 -23.874 1.00 78.44 871 ASN A N 1
ATOM 7073 C CA . ASN A 1 871 ? 23.694 22.400 -22.832 1.00 78.44 871 ASN A CA 1
ATOM 7074 C C . ASN A 1 871 ? 23.218 21.044 -22.288 1.00 78.44 871 ASN A C 1
ATOM 7076 O O . ASN A 1 871 ? 22.295 20.946 -21.480 1.00 78.44 871 ASN A O 1
ATOM 7080 N N . GLN A 1 872 ? 23.883 19.975 -22.723 1.00 72.50 872 GLN A N 1
ATOM 7081 C CA . GLN A 1 872 ? 23.509 18.601 -22.382 1.00 72.50 872 GLN A CA 1
ATOM 7082 C C . GLN A 1 872 ? 23.545 18.310 -20.874 1.00 72.50 872 GLN A C 1
ATOM 7084 O O . GLN A 1 872 ? 22.622 17.686 -20.351 1.00 72.50 872 GLN A O 1
ATOM 7089 N N . GLU A 1 873 ? 24.587 18.763 -20.171 1.00 69.88 873 GLU A N 1
ATOM 7090 C CA . GLU A 1 873 ? 24.772 18.501 -18.739 1.00 69.88 873 GLU A CA 1
ATOM 7091 C C . GLU A 1 873 ? 23.678 19.193 -17.919 1.00 69.88 873 GLU A C 1
ATOM 7093 O O . GLU A 1 873 ? 22.978 18.549 -17.136 1.00 69.88 873 GLU A O 1
ATOM 7098 N N . LYS A 1 874 ? 23.447 20.483 -18.184 1.00 75.88 874 LYS A N 1
ATOM 7099 C CA . LYS A 1 874 ? 22.415 21.274 -17.505 1.00 75.88 874 LYS A CA 1
ATOM 7100 C C . LYS A 1 874 ? 21.009 20.735 -17.777 1.00 75.88 874 LYS A C 1
ATOM 7102 O O . LYS A 1 874 ? 20.191 20.654 -16.860 1.00 75.88 874 LYS A O 1
ATOM 7107 N N . ASN A 1 875 ? 20.732 20.318 -19.011 1.00 77.94 875 ASN A N 1
ATOM 7108 C CA . ASN A 1 875 ? 19.435 19.757 -19.383 1.00 77.94 875 ASN A CA 1
ATOM 7109 C C . ASN A 1 875 ? 19.178 18.402 -18.719 1.00 77.94 875 ASN A C 1
ATOM 7111 O O . ASN A 1 875 ? 18.069 18.165 -18.237 1.00 77.94 875 ASN A O 1
ATOM 7115 N N . TYR A 1 876 ? 20.201 17.551 -18.611 1.00 77.62 876 TYR A N 1
ATOM 7116 C CA . TYR A 1 876 ? 20.116 16.312 -17.842 1.00 77.62 876 TYR A CA 1
ATOM 7117 C C . TYR A 1 876 ? 19.842 16.587 -16.356 1.00 77.62 876 TYR A C 1
ATOM 7119 O O . TYR A 1 876 ? 18.924 16.000 -15.778 1.00 77.62 876 TYR A O 1
ATOM 7127 N N . GLU A 1 877 ? 20.586 17.508 -15.734 1.00 78.12 877 GLU A N 1
ATOM 7128 C CA . GLU A 1 877 ? 20.375 17.887 -14.333 1.00 78.12 877 GLU A CA 1
ATOM 7129 C C . GLU A 1 877 ? 18.962 18.428 -14.085 1.00 78.12 877 GLU A C 1
ATOM 7131 O O . GLU A 1 877 ? 18.319 18.059 -13.095 1.00 78.12 877 GLU A O 1
ATOM 7136 N N . ASN A 1 878 ? 18.452 19.259 -14.995 1.00 85.62 878 ASN A N 1
ATOM 7137 C CA . ASN A 1 878 ? 17.098 19.792 -14.938 1.00 85.62 878 ASN A CA 1
ATOM 7138 C C . ASN A 1 878 ? 16.041 18.685 -15.055 1.00 85.62 878 ASN A C 1
ATOM 7140 O O . ASN A 1 878 ? 15.130 18.627 -14.227 1.00 85.62 878 ASN A O 1
ATOM 7144 N N . GLU A 1 879 ? 16.178 17.752 -15.999 1.00 84.56 879 GLU A N 1
ATOM 7145 C CA . GLU A 1 879 ? 15.257 16.615 -16.108 1.00 84.56 879 GLU A CA 1
ATOM 7146 C C . GLU A 1 879 ? 15.290 15.744 -14.842 1.00 84.56 879 GLU A C 1
ATOM 7148 O O . GLU A 1 879 ? 14.241 15.421 -14.287 1.00 84.56 879 GLU A O 1
ATOM 7153 N N . VAL A 1 880 ? 16.461 15.434 -14.277 1.00 81.62 880 VAL A N 1
ATOM 7154 C CA . VAL A 1 880 ? 16.534 14.707 -12.994 1.00 81.62 880 VAL A CA 1
ATOM 7155 C C . VAL A 1 880 ? 15.881 15.503 -11.858 1.00 81.62 880 VAL A C 1
ATOM 7157 O O . VAL A 1 880 ? 15.162 14.944 -11.018 1.00 81.62 880 VAL A O 1
ATOM 7160 N N . LYS A 1 881 ? 16.077 16.822 -11.827 1.00 85.25 881 LYS A N 1
ATOM 7161 C CA . LYS A 1 881 ? 15.485 17.700 -10.817 1.00 85.25 881 LYS A CA 1
ATOM 7162 C C . LYS A 1 881 ? 13.959 17.697 -10.904 1.00 85.25 881 LYS A C 1
ATOM 7164 O O . LYS A 1 881 ? 13.317 17.404 -9.890 1.00 85.25 881 LYS A O 1
ATOM 7169 N N . TYR A 1 882 ? 13.391 17.964 -12.080 1.00 89.38 882 TYR A N 1
ATOM 7170 C CA . TYR A 1 882 ? 11.955 18.198 -12.272 1.00 89.38 882 TYR A CA 1
ATOM 7171 C C . TYR A 1 882 ? 11.155 16.948 -12.649 1.00 89.38 882 TYR A C 1
ATOM 7173 O O . TYR A 1 882 ? 10.012 16.829 -12.225 1.00 89.38 882 TYR A O 1
ATOM 7181 N N . LEU A 1 883 ? 11.739 15.985 -13.359 1.00 86.12 883 LEU A N 1
ATOM 7182 C CA . LEU A 1 883 ? 11.106 14.706 -13.707 1.00 86.12 883 LEU A CA 1
ATOM 7183 C C . LEU A 1 883 ? 11.580 13.545 -12.828 1.00 86.12 883 LEU A C 1
ATOM 7185 O O . LEU A 1 883 ? 11.015 12.466 -12.895 1.00 86.12 883 LEU A O 1
ATOM 7189 N N . GLY A 1 884 ? 12.615 13.718 -12.001 1.00 80.56 884 GLY A N 1
ATOM 7190 C CA . GLY A 1 884 ? 13.160 12.649 -11.153 1.00 80.56 884 GLY A CA 1
ATOM 7191 C C . GLY A 1 884 ? 14.177 11.733 -11.840 1.00 80.56 884 GLY A C 1
ATOM 7192 O O . GLY A 1 884 ? 14.944 11.074 -11.142 1.00 80.56 884 GLY A O 1
ATOM 7193 N N . MET A 1 885 ? 14.211 11.710 -13.173 1.00 79.50 885 MET A N 1
ATOM 7194 C CA . MET A 1 885 ? 15.243 11.083 -14.004 1.00 79.50 885 MET A CA 1
ATOM 7195 C C . MET A 1 885 ? 15.188 11.668 -15.421 1.00 79.50 885 MET A C 1
ATOM 7197 O O . MET A 1 885 ? 14.193 12.293 -15.782 1.00 79.50 885 MET A O 1
ATOM 7201 N N . SER A 1 886 ? 16.218 11.418 -16.230 1.00 80.06 886 SER A N 1
ATOM 7202 C CA . SER A 1 886 ? 16.150 11.696 -17.666 1.00 80.06 886 SER A CA 1
ATOM 7203 C C . SER A 1 886 ? 15.548 10.511 -18.420 1.00 80.06 886 SER A C 1
ATOM 7205 O O . SER A 1 886 ? 15.835 9.350 -18.115 1.00 80.06 886 SER A O 1
ATOM 7207 N N . PHE A 1 887 ? 14.695 10.816 -19.397 1.00 73.12 887 PHE A N 1
ATOM 7208 C CA . PHE A 1 887 ? 14.025 9.832 -20.252 1.00 73.12 887 PHE A CA 1
ATOM 7209 C C . PHE A 1 887 ? 14.492 9.897 -21.710 1.00 73.12 887 PHE A C 1
ATOM 7211 O O . PHE A 1 887 ? 13.904 9.231 -22.558 1.00 73.12 887 PHE A O 1
ATOM 7218 N N . VAL A 1 888 ? 15.537 10.677 -22.000 1.00 64.50 888 VAL A N 1
ATOM 7219 C CA . VAL A 1 888 ? 16.122 10.780 -23.339 1.00 64.50 888 VAL A CA 1
ATOM 7220 C C . VAL A 1 888 ? 16.859 9.482 -23.660 1.00 64.50 888 VAL A C 1
ATOM 7222 O O . VAL A 1 888 ? 17.882 9.172 -23.050 1.00 64.50 888 VAL A O 1
ATOM 7225 N N . ASP A 1 889 ? 16.333 8.718 -24.615 1.00 53.34 889 ASP A N 1
ATOM 7226 C CA . ASP A 1 889 ? 17.086 7.659 -25.282 1.00 53.34 889 ASP A CA 1
ATOM 7227 C C . ASP A 1 889 ? 18.046 8.333 -26.274 1.00 53.34 889 ASP A C 1
ATOM 7229 O O . ASP A 1 889 ? 17.691 8.498 -27.430 1.00 53.34 889 ASP A O 1
ATOM 7233 N N . ASP A 1 890 ? 19.190 8.839 -25.790 1.00 45.75 890 ASP A N 1
ATOM 7234 C CA . ASP A 1 890 ? 20.472 8.852 -26.515 1.00 45.75 890 ASP A CA 1
ATOM 7235 C C . ASP A 1 890 ? 21.610 9.585 -25.767 1.00 45.75 890 ASP A C 1
ATOM 7237 O O . ASP A 1 890 ? 21.427 10.581 -25.069 1.00 45.75 890 ASP A O 1
ATOM 7241 N N . GLN A 1 891 ? 22.822 9.060 -25.982 1.00 40.34 891 GLN A N 1
ATOM 7242 C CA . GLN A 1 891 ? 24.171 9.587 -25.694 1.00 40.34 891 GLN A CA 1
ATOM 7243 C C . GLN A 1 891 ? 24.854 9.306 -24.344 1.00 40.34 891 GLN A C 1
ATOM 7245 O O . GLN A 1 891 ? 26.022 8.922 -24.379 1.00 40.34 891 GLN A O 1
ATOM 7250 N N . ASN A 1 892 ? 24.202 9.351 -23.177 1.00 37.56 892 ASN A N 1
ATOM 7251 C CA . ASN A 1 892 ? 24.918 8.979 -21.931 1.00 37.56 892 ASN A CA 1
ATOM 7252 C C . ASN A 1 892 ? 25.108 7.456 -21.761 1.00 37.56 892 ASN A C 1
ATOM 7254 O O . ASN A 1 892 ? 26.009 7.016 -21.049 1.00 37.56 892 ASN A O 1
ATOM 7258 N N . ASN A 1 893 ? 24.341 6.639 -22.493 1.00 38.34 893 ASN A N 1
ATOM 7259 C CA . ASN A 1 893 ? 24.498 5.179 -22.503 1.00 38.34 893 ASN A CA 1
ATOM 7260 C C . ASN A 1 893 ? 25.725 4.683 -23.293 1.00 38.34 893 ASN A C 1
ATOM 7262 O O . ASN A 1 893 ? 26.072 3.503 -23.197 1.00 38.34 893 ASN A O 1
ATOM 7266 N N . TYR A 1 894 ? 26.433 5.536 -24.043 1.00 39.22 894 TYR A N 1
ATOM 7267 C CA . TYR A 1 894 ? 27.635 5.090 -24.761 1.00 39.22 894 TYR A CA 1
ATOM 7268 C C . TYR A 1 894 ? 28.803 4.732 -23.826 1.00 39.22 894 TYR A C 1
ATOM 7270 O O . TYR A 1 894 ? 29.636 3.907 -24.196 1.00 39.22 894 TYR A O 1
ATOM 7278 N N . LEU A 1 895 ? 28.841 5.269 -22.600 1.00 40.72 895 LEU A N 1
ATOM 7279 C CA . LEU A 1 895 ? 29.862 4.904 -21.606 1.00 40.72 895 LEU A CA 1
ATOM 7280 C C . LEU A 1 895 ? 29.592 3.542 -20.937 1.00 40.72 895 LEU A C 1
ATOM 7282 O O . LEU A 1 895 ? 30.533 2.885 -20.498 1.00 40.72 895 LEU A O 1
ATOM 7286 N N . PHE A 1 896 ? 28.332 3.090 -20.896 1.00 40.50 896 PHE A N 1
ATOM 7287 C CA . PHE A 1 896 ? 27.899 1.942 -20.085 1.00 40.50 896 PHE A CA 1
ATOM 7288 C C . PHE A 1 896 ? 27.487 0.698 -20.887 1.00 40.50 896 PHE A C 1
ATOM 7290 O O . PHE A 1 896 ? 27.352 -0.384 -20.318 1.00 40.50 896 PHE A O 1
ATOM 7297 N N . THR A 1 897 ? 27.303 0.809 -22.205 1.00 38.94 897 THR A N 1
ATOM 7298 C CA . THR A 1 897 ? 26.743 -0.267 -23.051 1.00 38.94 897 THR A CA 1
ATOM 7299 C C . THR A 1 897 ? 27.620 -1.518 -23.175 1.00 38.94 897 THR A C 1
ATOM 7301 O O . THR A 1 897 ? 27.091 -2.576 -23.497 1.00 38.94 897 THR A O 1
ATOM 7304 N N . ASN A 1 898 ? 28.919 -1.437 -22.858 1.00 42.22 898 ASN A N 1
ATOM 7305 C CA . ASN A 1 898 ? 29.861 -2.564 -22.952 1.00 42.22 898 ASN A CA 1
ATOM 7306 C C . ASN A 1 898 ? 30.562 -2.936 -21.630 1.00 42.22 898 ASN A C 1
ATOM 7308 O O . ASN A 1 898 ? 31.485 -3.751 -21.656 1.00 42.22 898 ASN A O 1
ATOM 7312 N N . GLN A 1 899 ? 30.162 -2.369 -20.483 1.00 54.22 899 GLN A N 1
ATOM 7313 C CA . GLN A 1 899 ? 30.764 -2.716 -19.187 1.00 54.22 899 GLN A CA 1
ATOM 7314 C C . GLN A 1 899 ? 29.847 -3.572 -18.309 1.00 54.22 899 GLN A C 1
ATOM 7316 O O . GLN A 1 899 ? 28.622 -3.479 -18.367 1.00 54.22 899 GLN A O 1
ATOM 7321 N N . ILE A 1 900 ? 30.459 -4.406 -17.468 1.00 64.56 900 ILE A N 1
ATOM 7322 C CA . ILE A 1 900 ? 29.756 -5.232 -16.481 1.00 64.56 900 ILE A CA 1
ATOM 7323 C C . ILE A 1 900 ? 29.154 -4.303 -15.416 1.00 64.56 900 ILE A C 1
ATOM 7325 O O . ILE A 1 900 ? 29.871 -3.494 -14.833 1.00 64.56 900 ILE A O 1
ATOM 7329 N N . ARG A 1 901 ? 27.845 -4.399 -15.155 1.00 75.50 901 ARG A N 1
ATOM 7330 C CA . ARG A 1 901 ? 27.164 -3.552 -14.156 1.00 75.50 901 ARG A CA 1
ATOM 7331 C C . ARG A 1 901 ? 27.481 -4.004 -12.733 1.00 75.50 901 ARG A C 1
ATOM 7333 O O . ARG A 1 901 ? 27.801 -5.171 -12.504 1.00 75.50 901 ARG A O 1
ATOM 7340 N N . LEU A 1 902 ? 27.306 -3.116 -11.752 1.00 76.62 902 LEU A N 1
ATOM 7341 C CA . LEU A 1 902 ? 27.568 -3.412 -10.337 1.00 76.62 902 LEU A CA 1
ATOM 7342 C C . LEU A 1 902 ? 26.744 -4.601 -9.815 1.00 76.62 902 LEU A C 1
ATOM 7344 O O . LEU A 1 902 ? 27.228 -5.373 -8.988 1.00 76.62 902 LEU A O 1
ATOM 7348 N N . LYS A 1 903 ? 25.518 -4.785 -10.322 1.00 72.44 903 LYS A N 1
ATOM 7349 C CA . LYS A 1 903 ? 24.652 -5.927 -9.972 1.00 72.44 903 LYS A CA 1
ATOM 7350 C C . LYS A 1 903 ? 25.146 -7.273 -10.514 1.00 72.44 903 LYS A C 1
ATOM 7352 O O . LYS A 1 903 ? 24.793 -8.309 -9.962 1.00 72.44 903 LYS A O 1
ATOM 7357 N N . ASP A 1 904 ? 25.944 -7.246 -11.580 1.00 75.12 904 ASP A N 1
ATOM 7358 C CA . ASP A 1 904 ? 26.397 -8.433 -12.311 1.00 75.12 904 ASP A CA 1
ATOM 7359 C C . ASP A 1 904 ? 27.807 -8.877 -11.871 1.00 75.12 904 ASP A C 1
ATOM 7361 O O . ASP A 1 904 ? 28.350 -9.863 -12.378 1.00 75.12 904 ASP A O 1
ATOM 7365 N N . LEU A 1 905 ? 28.408 -8.177 -10.898 1.00 81.50 905 LEU A N 1
ATOM 7366 C CA . LEU A 1 905 ? 29.720 -8.520 -10.358 1.00 81.50 905 LEU A CA 1
ATOM 7367 C C . LEU A 1 905 ? 29.669 -9.842 -9.590 1.00 81.50 905 LEU A C 1
ATOM 7369 O O . LEU A 1 905 ? 28.873 -10.042 -8.672 1.00 81.50 905 LEU A O 1
ATOM 7373 N N . ARG A 1 906 ? 30.598 -10.740 -9.914 1.00 76.94 906 ARG A N 1
ATOM 7374 C CA . ARG A 1 906 ? 30.805 -12.001 -9.192 1.00 76.94 906 ARG A CA 1
ATOM 7375 C C . ARG A 1 906 ? 31.872 -11.856 -8.118 1.00 76.94 906 ARG A C 1
ATOM 7377 O O . ARG A 1 906 ? 32.940 -11.298 -8.377 1.00 76.94 906 ARG A O 1
ATOM 7384 N N . ILE A 1 907 ? 31.589 -12.423 -6.948 1.00 84.75 907 ILE A N 1
ATOM 7385 C CA . ILE A 1 907 ? 32.489 -12.483 -5.790 1.00 84.75 907 ILE A CA 1
ATOM 7386 C C . ILE A 1 907 ? 33.836 -13.106 -6.192 1.00 84.75 907 ILE A C 1
ATOM 7388 O O . ILE A 1 907 ? 33.872 -14.058 -6.969 1.00 84.75 907 ILE A O 1
ATOM 7392 N N . GLY A 1 908 ? 34.932 -12.566 -5.659 1.00 77.00 908 GLY A N 1
ATOM 7393 C CA . GLY A 1 908 ? 36.300 -13.041 -5.874 1.00 77.00 908 GLY A CA 1
ATOM 7394 C C . GLY A 1 908 ? 37.000 -12.458 -7.102 1.00 77.00 908 GLY A C 1
ATOM 7395 O O . GLY A 1 908 ? 38.164 -12.772 -7.324 1.00 77.00 908 GLY A O 1
ATOM 7396 N N . ASN A 1 909 ? 36.329 -11.602 -7.878 1.00 76.44 909 ASN A N 1
ATOM 7397 C CA . ASN A 1 909 ? 36.871 -11.040 -9.114 1.00 76.44 909 ASN A CA 1
ATOM 7398 C C . ASN A 1 909 ? 37.146 -9.536 -9.005 1.00 76.44 909 ASN A C 1
ATOM 7400 O O . ASN A 1 909 ? 36.550 -8.812 -8.199 1.00 76.44 909 ASN A O 1
ATOM 7404 N N . GLU A 1 910 ? 38.059 -9.082 -9.857 1.00 84.88 910 GLU A N 1
ATOM 7405 C CA . GLU A 1 910 ? 38.429 -7.686 -10.043 1.00 84.88 910 GLU A CA 1
ATOM 7406 C C . GLU A 1 910 ? 37.863 -7.176 -11.365 1.00 84.88 910 GLU A C 1
ATOM 7408 O O . GLU A 1 910 ? 37.966 -7.843 -12.393 1.00 84.88 910 GLU A O 1
ATOM 7413 N N . TYR A 1 911 ? 37.269 -5.989 -11.329 1.00 80.56 911 TYR A N 1
ATOM 7414 C CA . TYR A 1 911 ? 36.615 -5.382 -12.476 1.00 80.56 911 TYR A CA 1
ATOM 7415 C C . TYR A 1 911 ? 37.120 -3.963 -12.663 1.00 80.56 911 TYR A C 1
ATOM 7417 O O . TYR A 1 911 ? 37.236 -3.200 -11.704 1.00 80.56 911 TYR A O 1
ATOM 7425 N N . ARG A 1 912 ? 37.387 -3.598 -13.914 1.00 82.94 912 ARG A N 1
ATOM 7426 C CA . ARG A 1 912 ? 37.642 -2.215 -14.302 1.00 82.94 912 ARG A CA 1
ATOM 7427 C C . ARG A 1 912 ? 36.324 -1.617 -14.774 1.00 82.94 912 ARG A C 1
ATOM 7429 O O . ARG A 1 912 ? 35.778 -2.075 -15.772 1.00 82.94 912 ARG A O 1
ATOM 7436 N N . LEU A 1 913 ? 35.807 -0.662 -14.010 1.00 79.25 913 LEU A N 1
ATOM 7437 C CA . LEU A 1 913 ? 34.471 -0.103 -14.175 1.00 79.25 913 LEU A CA 1
ATOM 7438 C C . LEU A 1 913 ? 34.546 1.416 -14.253 1.00 79.25 913 LEU A C 1
ATOM 7440 O O . LEU A 1 913 ? 35.264 2.052 -13.483 1.00 79.25 913 LEU A O 1
ATOM 7444 N N . ILE A 1 914 ? 33.760 1.996 -15.146 1.00 78.44 914 ILE A N 1
ATOM 7445 C CA . ILE A 1 914 ? 33.484 3.425 -15.186 1.00 78.44 914 ILE A CA 1
ATOM 7446 C C . ILE A 1 914 ? 32.307 3.673 -14.247 1.00 78.44 914 ILE A C 1
ATOM 7448 O O . ILE A 1 914 ? 31.209 3.178 -14.493 1.00 78.44 914 ILE A O 1
ATOM 7452 N N . LEU A 1 915 ? 32.536 4.400 -13.155 1.00 80.00 915 LEU A N 1
ATOM 7453 C CA . LEU A 1 915 ? 31.511 4.684 -12.146 1.00 80.00 915 LEU A CA 1
ATOM 7454 C C . LEU A 1 915 ? 31.442 6.187 -11.875 1.00 80.00 915 LEU A C 1
ATOM 7456 O O . LEU A 1 915 ? 32.446 6.898 -11.962 1.00 80.00 915 LEU A O 1
ATOM 7460 N N . GLU A 1 916 ? 30.256 6.675 -11.526 1.00 83.31 916 GLU A N 1
ATOM 7461 C CA . GLU A 1 916 ? 30.065 8.039 -11.043 1.00 83.31 916 GLU A CA 1
ATOM 7462 C C . GLU A 1 916 ? 30.561 8.143 -9.596 1.00 83.31 916 GLU A C 1
ATOM 7464 O O . GLU A 1 916 ? 30.120 7.394 -8.720 1.00 83.31 916 GLU A O 1
ATOM 7469 N N . LEU A 1 917 ? 31.450 9.097 -9.314 1.00 84.94 917 LEU A N 1
ATOM 7470 C CA . LEU A 1 917 ? 31.859 9.418 -7.950 1.00 84.94 917 LEU A CA 1
ATOM 7471 C C . LEU A 1 917 ? 30.789 10.274 -7.271 1.00 84.94 917 LEU A C 1
ATOM 7473 O O . LEU A 1 917 ? 30.809 11.496 -7.381 1.00 84.94 917 LEU A O 1
ATOM 7477 N N . LYS A 1 918 ? 29.864 9.672 -6.524 1.00 82.88 918 LYS A N 1
ATOM 7478 C CA . LYS A 1 918 ? 28.796 10.419 -5.840 1.00 82.88 918 LYS A CA 1
ATOM 7479 C C . LYS A 1 918 ? 29.323 11.297 -4.713 1.00 82.88 918 LYS A C 1
ATOM 7481 O O . LYS A 1 918 ? 28.865 12.427 -4.557 1.00 82.88 918 LYS A O 1
ATOM 7486 N N . ASN A 1 919 ? 30.232 10.768 -3.895 1.00 85.62 919 ASN A N 1
ATOM 7487 C CA . ASN A 1 919 ? 30.750 11.480 -2.729 1.00 85.62 919 ASN A CA 1
ATOM 7488 C C . ASN A 1 919 ? 32.036 10.841 -2.179 1.00 85.62 919 ASN A C 1
ATOM 7490 O O . ASN A 1 919 ? 32.253 9.641 -2.353 1.00 85.62 919 ASN A O 1
ATOM 7494 N N . VAL A 1 920 ? 32.833 11.616 -1.440 1.00 87.19 920 VAL A N 1
ATOM 7495 C CA . VAL A 1 920 ? 33.972 11.133 -0.643 1.00 87.19 920 VAL A CA 1
ATOM 7496 C C . VAL A 1 920 ? 33.892 11.741 0.754 1.00 87.19 920 VAL A C 1
ATOM 7498 O O . VAL A 1 920 ? 33.993 12.951 0.924 1.00 87.19 920 VAL A O 1
ATOM 7501 N N . ILE A 1 921 ? 33.702 10.904 1.775 1.00 87.31 921 ILE A N 1
ATOM 7502 C CA . ILE A 1 921 ? 33.529 11.343 3.167 1.00 87.31 921 ILE A CA 1
ATOM 7503 C C . ILE A 1 921 ? 34.782 10.999 3.972 1.00 87.31 921 ILE A C 1
ATOM 7505 O O . ILE A 1 921 ? 35.149 9.829 4.084 1.00 87.31 921 ILE A O 1
ATOM 7509 N N . ARG A 1 922 ? 35.413 12.006 4.586 1.00 86.69 922 ARG A N 1
ATOM 7510 C CA . ARG A 1 922 ? 36.539 11.825 5.517 1.00 86.69 922 ARG A CA 1
ATOM 7511 C C . ARG A 1 922 ? 36.034 11.334 6.877 1.00 86.69 922 ARG A C 1
ATOM 7513 O O . ARG A 1 922 ? 35.138 11.934 7.465 1.00 86.69 922 ARG A O 1
ATOM 7520 N N . LEU A 1 923 ? 36.625 10.258 7.390 1.00 83.12 923 LEU A N 1
ATOM 7521 C CA . LEU A 1 923 ? 36.295 9.640 8.675 1.00 83.12 923 LEU A CA 1
ATOM 7522 C C . LEU A 1 923 ? 37.556 9.528 9.544 1.00 83.12 923 LEU A C 1
ATOM 7524 O O . LEU A 1 923 ? 38.595 9.054 9.085 1.00 83.12 923 LEU A O 1
ATOM 7528 N N . ARG A 1 924 ? 37.461 9.923 10.820 1.00 76.38 924 ARG A N 1
ATOM 7529 C CA . ARG A 1 924 ? 38.536 9.772 11.818 1.00 76.38 924 ARG A CA 1
ATOM 7530 C C . ARG A 1 924 ? 38.167 8.722 12.859 1.00 76.38 924 ARG A C 1
ATOM 7532 O O . ARG A 1 924 ? 37.083 8.788 13.438 1.00 76.38 924 ARG A O 1
ATOM 7539 N N . LYS A 1 925 ? 39.078 7.782 13.131 1.00 61.09 925 LYS A N 1
ATOM 7540 C CA . LYS A 1 925 ? 38.941 6.812 14.229 1.00 61.09 925 LYS A CA 1
ATOM 7541 C C . LYS A 1 925 ? 40.321 6.486 14.809 1.00 61.09 925 LYS A C 1
ATOM 7543 O O . LYS A 1 925 ? 41.193 6.067 14.062 1.00 61.09 925 LYS A O 1
ATOM 7548 N N . ALA A 1 926 ? 40.506 6.686 16.120 1.00 48.03 926 ALA A N 1
ATOM 7549 C CA . ALA A 1 926 ? 41.691 6.274 16.892 1.00 48.03 926 ALA A CA 1
ATOM 7550 C C . ALA A 1 926 ? 43.042 6.490 16.161 1.00 48.03 926 ALA A C 1
ATOM 7552 O O . ALA A 1 926 ? 43.699 5.534 15.757 1.00 48.03 926 ALA A O 1
ATOM 7553 N N . ASN A 1 927 ? 43.427 7.754 15.943 1.00 58.00 927 ASN A N 1
ATOM 7554 C CA . ASN A 1 927 ? 44.689 8.174 15.304 1.00 58.00 927 ASN A CA 1
ATOM 7555 C C . ASN A 1 927 ? 44.929 7.719 13.850 1.00 58.00 927 ASN A C 1
ATOM 7557 O O . ASN A 1 927 ? 46.038 7.864 13.345 1.00 58.00 927 ASN A O 1
ATOM 7561 N N . SER A 1 928 ? 43.911 7.223 13.138 1.00 66.81 928 SER A N 1
ATOM 7562 C CA . SER A 1 928 ? 44.019 6.909 11.707 1.00 66.81 928 SER A CA 1
ATOM 7563 C C . SER A 1 928 ? 42.863 7.495 10.886 1.00 66.81 928 SER A C 1
ATOM 7565 O O . SER A 1 928 ? 41.709 7.547 11.327 1.00 66.81 928 SER A O 1
ATOM 7567 N N . GLU A 1 929 ? 43.195 7.990 9.690 1.00 77.69 929 GLU A N 1
ATOM 7568 C CA . GLU A 1 929 ? 42.241 8.582 8.748 1.00 77.69 929 GLU A CA 1
ATOM 7569 C C . GLU A 1 929 ? 41.822 7.571 7.682 1.00 77.69 929 GLU A C 1
ATOM 7571 O O . GLU A 1 929 ? 42.638 6.824 7.141 1.00 77.69 929 GLU A O 1
ATOM 7576 N N . PHE A 1 930 ? 40.523 7.553 7.394 1.00 87.19 930 PHE A N 1
ATOM 7577 C CA . PHE A 1 930 ? 39.920 6.730 6.356 1.00 87.19 930 PHE A CA 1
ATOM 7578 C C . PHE A 1 930 ? 38.944 7.573 5.537 1.00 87.19 930 PHE A C 1
ATOM 7580 O O . PHE A 1 930 ? 38.377 8.552 6.024 1.00 87.19 930 PHE A O 1
ATOM 7587 N N . PHE A 1 931 ? 38.698 7.152 4.306 1.00 87.06 931 PHE A N 1
ATOM 7588 C CA . PHE A 1 931 ? 37.794 7.805 3.371 1.00 87.06 931 PHE A CA 1
ATOM 7589 C C . PHE A 1 931 ? 36.720 6.811 2.939 1.00 87.06 931 PHE A C 1
ATOM 7591 O O . PHE A 1 931 ? 37.021 5.673 2.575 1.00 87.06 931 PHE A O 1
ATOM 7598 N N . MET A 1 932 ? 35.459 7.231 3.003 1.00 90.38 932 MET A N 1
ATOM 7599 C CA . MET A 1 932 ? 34.334 6.494 2.439 1.00 90.38 932 MET A CA 1
ATOM 7600 C C . MET A 1 932 ? 34.038 7.059 1.053 1.00 90.38 932 MET A C 1
ATOM 7602 O O . MET A 1 932 ? 33.532 8.172 0.934 1.00 90.38 932 MET A O 1
ATOM 7606 N N . VAL A 1 933 ? 34.363 6.291 0.021 1.00 90.44 933 VAL A N 1
ATOM 7607 C CA . VAL A 1 933 ? 34.125 6.623 -1.384 1.00 90.44 933 VAL A CA 1
ATOM 7608 C C . VAL A 1 933 ? 32.794 6.004 -1.801 1.00 90.44 933 VAL A C 1
ATOM 7610 O O . VAL A 1 933 ? 32.591 4.798 -1.642 1.00 90.44 933 VAL A O 1
ATOM 7613 N N . ILE A 1 934 ? 31.877 6.830 -2.297 1.00 88.38 934 ILE A N 1
ATOM 7614 C CA . ILE A 1 934 ? 30.561 6.410 -2.780 1.00 88.38 934 ILE A CA 1
ATOM 7615 C C . ILE A 1 934 ? 30.589 6.431 -4.305 1.00 88.38 934 ILE A C 1
ATOM 7617 O O . ILE A 1 934 ? 30.753 7.497 -4.900 1.00 88.38 934 ILE A O 1
ATOM 7621 N N . LEU A 1 935 ? 30.433 5.259 -4.916 1.00 88.38 935 LEU A N 1
ATOM 7622 C CA . LEU A 1 935 ? 30.455 5.066 -6.365 1.00 88.38 935 LEU A CA 1
ATOM 7623 C C . LEU A 1 935 ? 29.109 4.529 -6.838 1.00 88.38 935 LEU A C 1
ATOM 7625 O O . LEU A 1 935 ? 28.505 3.713 -6.143 1.00 88.38 935 LEU A O 1
ATOM 7629 N N . ALA A 1 936 ? 28.656 4.946 -8.013 1.00 79.31 936 ALA A N 1
ATOM 7630 C CA . ALA A 1 936 ? 27.397 4.480 -8.581 1.00 79.31 936 ALA A CA 1
ATOM 7631 C C . ALA A 1 936 ? 27.520 4.129 -10.068 1.00 79.31 936 ALA A C 1
ATOM 7633 O O . ALA A 1 936 ? 28.318 4.727 -10.790 1.00 79.31 936 ALA A O 1
ATOM 7634 N N . ASP A 1 937 ? 26.707 3.169 -10.503 1.00 78.94 937 ASP A N 1
ATOM 7635 C CA . ASP A 1 937 ? 26.275 3.036 -11.898 1.00 78.94 937 ASP A CA 1
ATOM 7636 C C . ASP A 1 937 ? 24.826 3.556 -12.045 1.00 78.94 937 ASP A C 1
ATOM 7638 O O . ASP A 1 937 ? 24.259 4.129 -11.109 1.00 78.94 937 ASP A O 1
ATOM 7642 N N . ASP A 1 938 ? 24.209 3.364 -13.212 1.00 59.16 938 ASP A N 1
ATOM 7643 C CA . ASP A 1 938 ? 22.862 3.862 -13.543 1.00 59.16 938 ASP A CA 1
ATOM 7644 C C . ASP A 1 938 ? 21.732 3.293 -12.647 1.00 59.16 938 ASP A C 1
ATOM 7646 O O . ASP A 1 938 ? 20.592 3.795 -12.642 1.00 59.16 938 ASP A O 1
ATOM 7650 N N . GLU A 1 939 ? 22.017 2.210 -11.913 1.00 57.22 939 GLU A N 1
ATOM 7651 C CA . GLU A 1 939 ? 21.048 1.418 -11.154 1.00 57.22 939 GLU A CA 1
ATOM 7652 C C . GLU A 1 939 ? 21.383 1.276 -9.660 1.00 57.22 939 GLU A C 1
ATOM 7654 O O . GLU A 1 939 ? 20.459 1.257 -8.845 1.00 57.22 939 GLU A O 1
ATOM 7659 N N . ASN A 1 940 ? 22.660 1.159 -9.284 1.00 66.12 940 ASN A N 1
ATOM 7660 C CA . ASN A 1 940 ? 23.115 0.776 -7.947 1.00 66.12 940 ASN A CA 1
ATOM 7661 C C . ASN A 1 940 ? 24.270 1.650 -7.440 1.00 66.12 940 ASN A C 1
ATOM 7663 O O . ASN A 1 940 ? 25.100 2.146 -8.196 1.00 66.12 940 ASN A O 1
ATOM 7667 N N . GLU A 1 941 ? 24.353 1.773 -6.116 1.00 83.69 941 GLU A N 1
ATOM 7668 C CA . GLU A 1 941 ? 25.409 2.493 -5.402 1.00 83.69 941 GLU A CA 1
ATOM 7669 C C . GLU A 1 941 ? 26.193 1.518 -4.515 1.00 83.69 941 GLU A C 1
ATOM 7671 O O . GLU A 1 941 ? 25.606 0.691 -3.811 1.00 83.69 941 GLU A O 1
ATOM 7676 N N . ILE A 1 942 ? 27.520 1.645 -4.502 1.00 85.75 942 ILE A N 1
ATOM 7677 C CA . ILE A 1 942 ? 28.409 0.935 -3.581 1.00 85.75 942 ILE A CA 1
ATOM 7678 C C . ILE A 1 942 ? 29.213 1.920 -2.731 1.00 85.75 942 ILE A C 1
ATOM 7680 O O . ILE A 1 942 ? 29.599 3.003 -3.172 1.00 85.75 942 ILE A O 1
ATOM 7684 N N . LYS A 1 943 ? 29.490 1.520 -1.486 1.00 90.62 943 LYS A N 1
ATOM 7685 C CA . LYS A 1 943 ? 30.283 2.296 -0.523 1.00 90.62 943 LYS A CA 1
ATOM 7686 C C . LYS A 1 943 ? 31.566 1.548 -0.207 1.00 90.62 943 LYS A C 1
ATOM 7688 O O . LYS A 1 943 ? 31.517 0.398 0.229 1.00 90.62 943 LYS A O 1
ATOM 7693 N N . ILE A 1 944 ? 32.703 2.204 -0.415 1.00 90.38 944 ILE A N 1
ATOM 7694 C CA . ILE A 1 944 ? 34.030 1.611 -0.251 1.00 90.38 944 ILE A CA 1
ATOM 7695 C C . ILE A 1 944 ? 34.821 2.402 0.782 1.00 90.38 944 ILE A C 1
ATOM 7697 O O . ILE A 1 944 ? 34.910 3.623 0.703 1.00 90.38 944 ILE A O 1
ATOM 7701 N N . PHE A 1 945 ? 35.425 1.703 1.742 1.00 87.56 945 PHE A N 1
ATOM 7702 C CA . PHE A 1 945 ? 36.333 2.305 2.716 1.00 87.56 945 PHE A CA 1
ATOM 7703 C C . PHE A 1 945 ? 37.780 2.144 2.246 1.00 87.56 945 PHE A C 1
ATOM 7705 O O . PHE A 1 945 ? 38.229 1.026 1.995 1.00 87.56 945 PHE A O 1
ATOM 7712 N N . THR A 1 946 ? 38.517 3.249 2.148 1.00 84.69 946 THR A N 1
ATOM 7713 C CA . THR A 1 946 ? 39.926 3.279 1.729 1.00 84.69 946 THR A CA 1
ATOM 7714 C C . THR A 1 946 ? 40.763 4.164 2.654 1.00 84.69 946 THR A C 1
ATOM 7716 O O . THR A 1 946 ? 40.235 5.056 3.311 1.00 84.69 946 THR A O 1
ATOM 7719 N N . LYS A 1 947 ? 42.074 3.914 2.727 1.00 84.69 947 LYS A N 1
ATOM 7720 C CA . LYS A 1 947 ? 43.047 4.795 3.402 1.00 84.69 947 LYS A CA 1
ATOM 7721 C C . LYS A 1 947 ? 43.710 5.790 2.444 1.00 84.69 947 LYS A C 1
ATOM 7723 O O . LYS A 1 947 ? 44.458 6.643 2.900 1.00 84.69 947 LYS A O 1
ATOM 7728 N N . ASN A 1 948 ? 43.474 5.667 1.136 1.00 81.38 948 ASN A N 1
ATOM 7729 C CA . ASN A 1 948 ? 44.109 6.528 0.144 1.00 81.38 948 ASN A CA 1
ATOM 7730 C C . ASN A 1 948 ? 43.425 7.919 0.123 1.00 81.38 948 ASN A C 1
ATOM 7732 O O . ASN A 1 948 ? 42.230 7.976 -0.179 1.00 81.38 948 ASN A O 1
ATOM 7736 N N . PRO A 1 949 ? 44.141 9.019 0.428 1.00 79.00 949 PRO A N 1
ATOM 7737 C CA . PRO A 1 949 ? 43.589 10.373 0.400 1.00 79.00 949 PRO A CA 1
ATOM 7738 C C . PRO A 1 949 ? 43.366 10.930 -1.012 1.00 79.00 949 PRO A C 1
ATOM 7740 O O . PRO A 1 949 ? 42.597 11.879 -1.146 1.00 79.00 949 PRO A O 1
ATOM 7743 N N . ASP A 1 950 ? 43.956 10.341 -2.061 1.00 78.81 950 ASP A N 1
ATOM 7744 C CA . ASP A 1 950 ? 43.877 10.835 -3.449 1.00 78.81 950 ASP A CA 1
ATOM 7745 C C . ASP A 1 950 ? 42.434 11.000 -3.946 1.00 78.81 950 ASP A C 1
ATOM 7747 O O . ASP A 1 950 ? 42.143 11.850 -4.784 1.00 78.81 950 ASP A O 1
ATOM 7751 N N . TYR A 1 951 ? 41.499 10.212 -3.411 1.00 80.25 951 TYR A N 1
ATOM 7752 C CA . TYR A 1 951 ? 40.087 10.284 -3.784 1.00 80.25 951 TYR A CA 1
ATOM 7753 C C . TYR A 1 951 ? 39.421 11.610 -3.375 1.00 80.25 951 TYR A C 1
ATOM 7755 O O . TYR A 1 951 ? 38.434 11.989 -3.996 1.00 80.25 951 TYR A O 1
ATOM 7763 N N . LEU A 1 952 ? 39.957 12.342 -2.387 1.00 77.38 952 LEU A N 1
ATOM 7764 C CA . LEU A 1 952 ? 39.491 13.694 -2.038 1.00 77.38 952 LEU A CA 1
ATOM 7765 C C . LEU A 1 952 ? 39.833 14.743 -3.103 1.00 77.38 952 LEU A C 1
ATOM 7767 O O . LEU A 1 952 ? 39.215 15.803 -3.121 1.00 77.38 952 LEU A O 1
ATOM 7771 N N . LEU A 1 953 ? 40.813 14.466 -3.966 1.00 77.06 953 LEU A N 1
ATOM 7772 C CA . LEU A 1 953 ? 41.227 15.368 -5.044 1.00 77.06 953 LEU A CA 1
ATOM 7773 C C . LEU A 1 953 ? 40.308 15.265 -6.271 1.00 77.06 953 LEU A C 1
ATOM 7775 O O . LEU A 1 953 ? 40.455 16.031 -7.223 1.00 77.06 953 LEU A O 1
ATOM 7779 N N . LEU A 1 954 ? 39.378 14.306 -6.273 1.00 76.75 954 LEU A N 1
ATOM 7780 C CA . LEU A 1 954 ? 38.430 14.106 -7.357 1.00 76.75 954 LEU A CA 1
ATOM 7781 C C . LEU A 1 954 ? 37.178 14.968 -7.183 1.00 76.75 954 LEU A C 1
ATOM 7783 O O . LEU A 1 954 ? 36.600 15.063 -6.103 1.00 76.75 954 LEU A O 1
ATOM 7787 N N . GLU A 1 955 ? 36.691 15.512 -8.292 1.00 72.81 955 GLU A N 1
ATOM 7788 C CA . GLU A 1 955 ? 35.407 16.208 -8.338 1.00 72.81 955 GLU A CA 1
ATOM 7789 C C . GLU A 1 955 ? 34.248 15.199 -8.259 1.00 72.81 955 GLU A C 1
ATOM 7791 O O . GLU A 1 955 ? 34.188 14.246 -9.043 1.00 72.81 955 GLU A O 1
ATOM 7796 N N . THR A 1 956 ? 33.316 15.412 -7.325 1.00 78.94 956 THR A N 1
ATOM 7797 C CA . THR A 1 956 ? 32.088 14.611 -7.183 1.00 78.94 956 THR A CA 1
ATOM 7798 C C . THR A 1 956 ? 31.133 14.816 -8.360 1.00 78.94 956 THR A C 1
ATOM 7800 O O . THR A 1 956 ? 31.164 15.859 -9.005 1.00 78.94 956 THR A O 1
ATOM 7803 N N . LYS A 1 957 ? 30.241 13.848 -8.596 1.00 69.00 957 LYS A N 1
ATOM 7804 C CA . LYS A 1 957 ? 29.306 13.742 -9.731 1.00 69.00 957 LYS A CA 1
ATOM 7805 C C . LYS A 1 957 ? 29.967 13.588 -11.104 1.00 69.00 957 LYS A C 1
ATOM 7807 O O . LYS A 1 957 ? 29.283 13.627 -12.121 1.00 69.00 957 LYS A O 1
ATOM 7812 N N . LYS A 1 958 ? 31.283 13.375 -11.150 1.00 68.25 958 LYS A N 1
ATOM 7813 C CA . LYS A 1 958 ? 31.999 13.028 -12.380 1.00 68.25 958 LYS A CA 1
ATOM 7814 C C . LYS A 1 958 ? 32.249 11.531 -12.468 1.00 68.25 958 LYS A C 1
ATOM 7816 O O . LYS A 1 958 ? 32.325 10.831 -11.456 1.00 68.25 958 LYS A O 1
ATOM 7821 N N . HIS A 1 959 ? 32.370 11.052 -13.698 1.00 72.00 959 HIS A N 1
ATOM 7822 C CA . HIS A 1 959 ? 32.708 9.669 -13.988 1.00 72.00 959 HIS A CA 1
ATOM 7823 C C . HIS A 1 959 ? 34.224 9.495 -13.987 1.00 72.00 959 HIS A C 1
ATOM 7825 O O . HIS A 1 959 ? 34.955 10.323 -14.536 1.00 72.00 959 HIS A O 1
ATOM 7831 N N . TYR A 1 960 ? 34.686 8.400 -13.391 1.00 77.81 960 TYR A N 1
ATOM 7832 C CA . TYR A 1 960 ? 36.090 8.001 -13.398 1.00 77.81 960 TYR A CA 1
ATOM 7833 C C . TYR A 1 960 ? 36.194 6.498 -13.639 1.00 77.81 960 TYR A C 1
ATOM 7835 O O . TYR A 1 960 ? 35.257 5.743 -13.371 1.00 77.81 960 TYR A O 1
ATOM 7843 N N . GLU A 1 961 ? 37.349 6.062 -14.129 1.00 81.44 961 GLU A N 1
ATOM 7844 C CA . GLU A 1 961 ? 37.675 4.640 -14.193 1.00 81.44 961 GLU A CA 1
ATOM 7845 C C . GLU A 1 961 ? 38.199 4.170 -12.827 1.00 81.44 961 GLU A C 1
ATOM 7847 O O . GLU A 1 961 ? 39.171 4.719 -12.296 1.00 81.44 961 GLU A O 1
ATOM 7852 N N . PHE A 1 962 ? 37.565 3.137 -12.273 1.00 84.44 962 PHE A N 1
ATOM 7853 C CA . PHE A 1 962 ? 37.920 2.508 -11.006 1.00 84.44 962 PHE A CA 1
ATOM 7854 C C . PHE A 1 962 ? 38.220 1.021 -11.196 1.00 84.44 962 PHE A C 1
ATOM 7856 O O . PHE A 1 962 ? 37.568 0.328 -11.975 1.00 84.44 962 PHE A O 1
ATOM 7863 N N . ILE A 1 963 ? 39.176 0.505 -10.424 1.00 87.62 963 ILE A N 1
ATOM 7864 C CA . ILE A 1 963 ? 39.412 -0.934 -10.300 1.00 87.62 963 ILE A CA 1
ATOM 7865 C C . ILE A 1 963 ? 38.749 -1.401 -9.006 1.00 87.62 963 ILE A C 1
ATOM 7867 O O . ILE A 1 963 ? 39.226 -1.100 -7.910 1.00 87.62 963 ILE A O 1
ATOM 7871 N N . VAL A 1 964 ? 37.633 -2.116 -9.141 1.00 87.12 964 VAL A N 1
ATOM 7872 C CA . VAL A 1 964 ? 36.795 -2.583 -8.034 1.00 87.12 964 VAL A CA 1
ATOM 7873 C C . VAL A 1 964 ? 36.983 -4.084 -7.845 1.00 87.12 964 VAL A C 1
ATOM 7875 O O . VAL A 1 964 ? 36.697 -4.883 -8.735 1.00 87.12 964 VAL A O 1
ATOM 7878 N N . PHE A 1 965 ? 37.420 -4.484 -6.655 1.00 87.75 965 PHE A N 1
ATOM 7879 C CA . PHE A 1 965 ? 37.493 -5.881 -6.241 1.00 87.75 965 PHE A CA 1
ATOM 7880 C C . PHE A 1 965 ? 36.296 -6.239 -5.354 1.00 87.75 965 PHE A C 1
ATOM 7882 O O . PHE A 1 965 ? 36.110 -5.649 -4.282 1.00 87.75 965 PHE A O 1
ATOM 7889 N N . PHE A 1 966 ? 35.487 -7.215 -5.779 1.00 87.62 966 PHE A N 1
ATOM 7890 C CA . PHE A 1 966 ? 34.315 -7.665 -5.025 1.00 87.62 966 PHE A CA 1
ATOM 7891 C C . PHE A 1 966 ? 34.669 -8.867 -4.146 1.00 87.62 966 PHE A C 1
ATOM 7893 O O . PHE A 1 966 ? 34.720 -10.003 -4.607 1.00 87.62 966 PHE A O 1
ATOM 7900 N N . SER A 1 967 ? 34.920 -8.626 -2.860 1.00 80.06 967 SER A N 1
ATOM 7901 C CA . SER A 1 967 ? 35.488 -9.649 -1.971 1.00 80.06 967 SER A CA 1
ATOM 7902 C C . SER A 1 967 ? 34.467 -10.636 -1.395 1.00 80.06 967 SER A C 1
ATOM 7904 O O . SER A 1 967 ? 34.729 -11.834 -1.360 1.00 80.06 967 SER A O 1
ATOM 7906 N N . LYS A 1 968 ? 33.330 -10.133 -0.898 1.00 79.88 968 LYS A N 1
ATOM 7907 C CA . LYS A 1 968 ? 32.230 -10.849 -0.222 1.00 79.88 968 LYS A CA 1
ATOM 7908 C C . LYS A 1 968 ? 30.965 -9.986 -0.329 1.00 79.88 968 LYS A C 1
ATOM 7910 O O . LYS A 1 968 ? 31.119 -8.777 -0.509 1.00 79.88 968 LYS A O 1
ATOM 7915 N N . PRO A 1 969 ? 29.742 -10.530 -0.177 1.00 74.50 969 PRO A N 1
ATOM 7916 C CA . PRO A 1 969 ? 28.503 -9.756 -0.306 1.00 74.50 969 PRO A CA 1
ATOM 7917 C C . PRO A 1 969 ? 28.543 -8.446 0.499 1.00 74.50 969 PRO A C 1
ATOM 7919 O O . PRO A 1 969 ? 28.792 -8.460 1.704 1.00 74.50 969 PRO A O 1
ATOM 7922 N N . GLY A 1 970 ? 28.364 -7.310 -0.182 1.00 74.38 970 GLY A N 1
ATOM 7923 C CA . GLY A 1 970 ? 28.413 -5.970 0.418 1.00 74.38 970 GLY A CA 1
ATOM 7924 C C . GLY A 1 970 ? 29.809 -5.410 0.746 1.00 74.38 970 GLY A C 1
ATOM 7925 O O . GLY A 1 970 ? 29.889 -4.302 1.270 1.00 74.38 970 GLY A O 1
ATOM 7926 N N . LYS A 1 971 ? 30.907 -6.124 0.451 1.00 82.38 971 LYS A N 1
ATOM 7927 C CA . LYS A 1 971 ? 32.292 -5.666 0.678 1.00 82.38 971 LYS A CA 1
ATOM 7928 C C . LYS A 1 971 ? 33.081 -5.521 -0.624 1.00 82.38 971 LYS A C 1
ATOM 7930 O O . LYS A 1 971 ? 33.521 -6.513 -1.216 1.00 82.38 971 LYS A O 1
ATOM 7935 N N . PHE A 1 972 ? 33.342 -4.272 -0.992 1.00 88.31 972 PHE A N 1
ATOM 7936 C CA . PHE A 1 972 ? 34.102 -3.876 -2.176 1.00 88.31 972 PHE A CA 1
ATOM 7937 C C . PHE A 1 972 ? 35.386 -3.141 -1.772 1.00 88.31 972 PHE A C 1
ATOM 7939 O O . PHE A 1 972 ? 35.410 -2.457 -0.748 1.00 88.31 9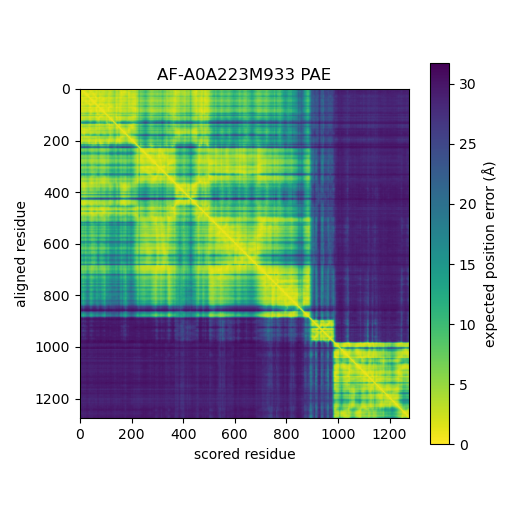72 PHE A O 1
ATOM 7946 N N . TYR A 1 973 ? 36.436 -3.272 -2.581 1.00 88.75 973 TYR A N 1
ATOM 7947 C CA . TYR A 1 973 ? 37.716 -2.587 -2.391 1.00 88.75 973 TYR A CA 1
ATOM 7948 C C . TYR A 1 973 ? 38.149 -1.897 -3.683 1.00 88.75 973 TYR A C 1
ATOM 7950 O O . TYR A 1 973 ? 37.928 -2.435 -4.766 1.00 88.75 973 TYR A O 1
ATOM 7958 N N . LEU A 1 974 ? 38.792 -0.735 -3.562 1.00 86.56 974 LEU A N 1
ATOM 7959 C CA . LEU A 1 974 ? 39.424 -0.040 -4.684 1.00 86.56 974 LEU A CA 1
ATOM 7960 C C . LEU A 1 974 ? 40.910 -0.380 -4.742 1.00 86.56 974 LEU A C 1
ATOM 7962 O O . LEU A 1 974 ? 41.584 -0.372 -3.710 1.00 86.56 974 LEU A O 1
ATOM 7966 N N . LYS A 1 975 ? 41.421 -0.649 -5.945 1.00 78.88 975 LYS A N 1
ATOM 7967 C CA . LYS A 1 975 ? 42.855 -0.817 -6.200 1.00 78.88 975 LYS A CA 1
ATOM 7968 C C . LYS A 1 975 ? 43.383 0.313 -7.086 1.00 78.88 975 LYS A C 1
ATOM 7970 O O . LYS A 1 975 ? 42.762 0.669 -8.081 1.00 78.88 975 LYS A O 1
ATOM 7975 N N . GLY A 1 976 ? 44.558 0.838 -6.737 1.00 69.00 976 GLY A N 1
ATOM 7976 C CA . GLY A 1 976 ? 45.223 1.915 -7.479 1.00 69.00 976 GLY A CA 1
ATOM 7977 C C . GLY A 1 976 ? 44.632 3.312 -7.244 1.00 69.00 976 GLY A C 1
ATOM 7978 O O . GLY A 1 976 ? 43.788 3.504 -6.361 1.00 69.00 976 GLY A O 1
ATOM 7979 N N . SER A 1 977 ? 45.115 4.281 -8.028 1.00 62.59 977 SER A N 1
ATOM 7980 C CA . SER A 1 977 ? 44.645 5.673 -8.024 1.00 62.59 977 SER A CA 1
ATOM 7981 C C . SER A 1 977 ? 43.646 5.921 -9.171 1.00 62.59 977 SER A C 1
ATOM 7983 O O . SER A 1 977 ? 43.796 5.347 -10.254 1.00 62.59 977 SER A O 1
ATOM 7985 N N . PRO A 1 978 ? 42.622 6.758 -8.947 1.00 57.16 978 PRO A N 1
ATOM 7986 C CA . PRO A 1 978 ? 41.575 7.059 -9.925 1.00 57.16 978 PRO A CA 1
ATOM 7987 C C . PRO A 1 978 ? 42.115 7.836 -11.135 1.00 57.16 978 PRO A C 1
ATOM 7989 O O . PRO A 1 978 ? 42.923 8.751 -10.981 1.00 57.16 978 PRO A O 1
ATOM 7992 N N . LYS A 1 979 ? 41.648 7.509 -12.348 1.00 58.22 979 LYS A N 1
ATOM 7993 C CA . LYS A 1 979 ? 42.040 8.200 -13.594 1.00 58.22 979 LYS A CA 1
ATOM 7994 C C . LYS A 1 979 ? 40.910 9.108 -14.100 1.00 58.22 979 LYS A C 1
ATOM 7996 O O . LYS A 1 979 ? 39.780 8.649 -14.257 1.00 58.22 979 LYS A O 1
ATOM 8001 N N . LYS A 1 980 ? 41.211 10.393 -14.357 1.00 45.72 980 LYS A N 1
ATOM 8002 C CA . LYS A 1 980 ? 40.257 11.402 -14.873 1.00 45.72 980 LYS A CA 1
ATOM 8003 C C . LYS A 1 980 ? 39.852 11.065 -16.316 1.00 45.72 980 LYS A C 1
ATOM 8005 O O . LYS A 1 980 ? 40.720 10.855 -17.160 1.00 45.72 980 LYS A O 1
ATOM 8010 N N . LEU A 1 981 ? 38.547 11.037 -16.598 1.00 46.75 981 LEU A N 1
ATOM 8011 C CA . LEU A 1 981 ? 38.013 10.985 -17.962 1.00 46.75 981 LEU A CA 1
ATOM 8012 C C . LEU A 1 981 ? 38.198 12.373 -18.600 1.00 46.75 981 LEU A C 1
ATOM 8014 O O . LEU A 1 981 ? 37.477 13.314 -18.278 1.00 46.75 981 LEU A O 1
ATOM 8018 N N . LEU A 1 982 ? 39.216 12.524 -19.449 1.00 42.94 982 LEU A N 1
ATOM 8019 C CA . LEU A 1 982 ? 39.378 13.704 -20.304 1.00 42.94 982 LEU A CA 1
ATOM 8020 C C . LEU A 1 982 ? 38.246 13.712 -21.344 1.00 42.94 982 LEU A C 1
ATOM 8022 O O . LEU A 1 982 ? 37.991 12.682 -21.970 1.00 42.94 982 LEU A O 1
ATOM 8026 N N . THR A 1 983 ? 37.586 14.860 -21.536 1.00 39.81 983 THR A N 1
ATOM 8027 C CA . THR A 1 983 ? 36.760 15.146 -22.722 1.00 39.81 983 THR A CA 1
ATOM 8028 C C . THR A 1 983 ? 37.527 14.686 -23.958 1.00 39.81 983 THR A C 1
ATOM 8030 O O . THR A 1 983 ? 38.664 15.121 -24.154 1.00 39.81 983 THR A O 1
ATOM 8033 N N . MET A 1 984 ? 36.968 13.743 -24.727 1.00 47.94 984 MET A N 1
ATOM 8034 C CA . MET A 1 984 ? 37.697 13.128 -25.837 1.00 47.94 984 MET A CA 1
ATOM 8035 C C . MET A 1 984 ? 37.991 14.190 -26.898 1.00 47.94 984 MET A C 1
ATOM 8037 O O . MET A 1 984 ? 37.092 14.639 -27.603 1.00 47.94 984 MET A O 1
ATOM 8041 N N . ALA A 1 985 ? 39.257 14.597 -26.989 1.00 57.34 985 ALA A N 1
ATOM 8042 C CA . ALA A 1 985 ? 39.784 15.274 -28.162 1.00 57.34 985 ALA A CA 1
ATOM 8043 C C . ALA A 1 985 ? 39.487 14.425 -29.408 1.00 57.34 985 ALA A C 1
ATOM 8045 O O . ALA A 1 985 ? 39.626 13.199 -29.351 1.00 57.34 985 ALA A O 1
ATOM 8046 N N . ARG A 1 986 ? 39.093 15.068 -30.516 1.00 74.31 986 ARG A N 1
ATOM 8047 C CA . ARG A 1 986 ? 38.879 14.385 -31.801 1.00 74.31 986 ARG A CA 1
ATOM 8048 C C . ARG A 1 986 ? 40.145 13.636 -32.203 1.00 74.31 986 ARG A C 1
ATOM 8050 O O . ARG A 1 986 ? 41.228 14.218 -32.173 1.00 74.31 986 ARG A O 1
ATOM 8057 N N . LYS A 1 987 ? 40.015 12.367 -32.585 1.00 87.19 987 LYS A N 1
ATOM 8058 C CA . LYS A 1 987 ? 41.127 11.514 -33.015 1.00 87.19 987 LYS A CA 1
ATOM 8059 C C . LYS A 1 987 ? 41.188 11.449 -34.529 1.00 87.19 987 LYS A C 1
ATOM 8061 O O . LYS A 1 987 ? 40.297 10.889 -35.164 1.00 87.19 987 LYS A O 1
ATOM 8066 N N . ILE A 1 988 ? 42.275 11.945 -35.104 1.00 91.19 988 ILE A N 1
ATOM 8067 C CA . ILE A 1 988 ? 42.489 11.957 -36.552 1.00 91.19 988 ILE A CA 1
ATOM 8068 C C . ILE A 1 988 ? 43.631 11.015 -36.899 1.00 91.19 988 ILE A C 1
ATOM 8070 O O . ILE A 1 988 ? 44.729 11.142 -36.362 1.00 91.19 988 ILE A O 1
ATOM 8074 N N . LEU A 1 989 ? 43.377 10.068 -37.799 1.00 93.75 989 LEU A N 1
ATOM 8075 C CA . LEU A 1 989 ? 44.354 9.081 -38.244 1.00 93.75 989 LEU A CA 1
ATOM 8076 C C . LEU A 1 989 ? 44.910 9.456 -39.625 1.00 93.75 989 LEU A C 1
ATOM 8078 O O . LEU A 1 989 ? 44.189 9.419 -40.616 1.00 93.75 989 LEU A O 1
ATOM 8082 N N . LEU A 1 990 ? 46.201 9.768 -39.701 1.00 95.50 990 LEU A N 1
ATOM 8083 C CA . LEU A 1 990 ? 46.943 9.993 -40.942 1.00 95.50 990 LEU A CA 1
ATOM 8084 C C . LEU A 1 990 ? 47.751 8.734 -41.277 1.00 95.50 990 LEU A C 1
ATOM 8086 O O . LEU A 1 990 ? 48.489 8.227 -40.436 1.00 95.50 990 LEU A O 1
ATOM 8090 N N . ILE A 1 991 ? 47.620 8.204 -42.487 1.00 95.50 991 ILE A N 1
ATOM 8091 C CA . ILE A 1 991 ? 48.255 6.956 -42.916 1.00 95.50 991 ILE A CA 1
ATOM 8092 C C . ILE A 1 991 ? 49.198 7.245 -44.078 1.00 95.50 991 ILE A C 1
ATOM 8094 O O . ILE A 1 991 ? 48.797 7.823 -45.087 1.00 95.50 991 ILE A O 1
ATOM 8098 N N . ASP A 1 992 ? 50.438 6.780 -43.958 1.00 95.56 992 ASP A N 1
ATOM 8099 C CA . ASP A 1 992 ? 51.380 6.725 -45.071 1.00 95.56 992 ASP A CA 1
ATOM 8100 C C . ASP A 1 992 ? 50.994 5.564 -46.000 1.00 95.56 992 ASP A C 1
ATOM 8102 O O . ASP A 1 992 ? 51.279 4.384 -45.752 1.00 95.56 992 ASP A O 1
ATOM 8106 N N . GLY A 1 993 ? 50.245 5.909 -47.045 1.00 93.56 993 GLY A N 1
ATOM 8107 C CA . GLY A 1 993 ? 49.691 4.985 -48.022 1.00 93.56 993 GLY A CA 1
ATOM 8108 C C . GLY A 1 993 ? 50.768 4.349 -48.893 1.00 93.56 993 GLY A C 1
ATOM 8109 O O . GLY A 1 993 ? 50.661 3.159 -49.205 1.00 93.56 993 GLY A O 1
ATOM 8110 N N . THR A 1 994 ? 51.833 5.085 -49.235 1.00 89.88 994 THR A N 1
ATOM 8111 C CA . THR A 1 994 ? 52.966 4.534 -49.993 1.00 89.88 994 THR A CA 1
ATOM 8112 C C . THR A 1 994 ? 53.649 3.448 -49.187 1.00 89.88 994 THR A C 1
ATOM 8114 O O . THR A 1 994 ? 53.701 2.296 -49.625 1.00 89.88 994 THR A O 1
ATOM 8117 N N . TRP A 1 995 ? 54.106 3.773 -47.978 1.00 91.00 995 TRP A N 1
ATOM 8118 C CA . TRP A 1 995 ? 54.788 2.813 -47.123 1.00 91.00 995 TRP A CA 1
ATOM 8119 C C . TRP A 1 995 ? 53.913 1.594 -46.825 1.00 91.00 995 TRP A C 1
ATOM 8121 O O . TRP A 1 995 ? 54.383 0.456 -46.921 1.00 91.00 995 TRP A O 1
ATOM 8131 N N . LEU A 1 996 ? 52.629 1.798 -46.507 1.00 92.12 996 LEU A N 1
ATOM 8132 C CA . LEU A 1 996 ? 51.725 0.691 -46.204 1.00 92.12 996 LEU A CA 1
ATOM 8133 C C . LEU A 1 996 ? 51.501 -0.216 -47.422 1.00 92.12 996 LEU A C 1
ATOM 8135 O O . LEU A 1 996 ? 51.408 -1.434 -47.257 1.00 92.12 996 LEU A O 1
ATOM 8139 N N . THR A 1 997 ? 51.479 0.341 -48.635 1.00 90.75 997 THR A N 1
ATOM 8140 C CA . THR A 1 997 ? 51.391 -0.430 -49.885 1.00 90.75 997 THR A CA 1
ATOM 8141 C C . THR A 1 997 ? 52.644 -1.283 -50.094 1.00 90.75 997 THR A C 1
ATOM 8143 O O . THR A 1 997 ? 52.538 -2.499 -50.264 1.00 90.75 997 THR A O 1
ATOM 8146 N N . PHE A 1 998 ? 53.837 -0.689 -49.969 1.00 88.31 998 PHE A N 1
ATOM 8147 C CA . PHE A 1 998 ? 55.114 -1.411 -50.054 1.00 88.31 998 PHE A CA 1
ATOM 8148 C C . PHE A 1 998 ? 55.215 -2.520 -49.000 1.00 88.31 998 PHE A C 1
ATOM 8150 O O . PHE A 1 998 ? 55.530 -3.668 -49.313 1.00 88.31 998 PHE A O 1
ATOM 8157 N N . LYS A 1 999 ? 54.880 -2.211 -47.746 1.00 87.56 999 LYS A N 1
ATOM 8158 C CA . LYS A 1 999 ? 54.872 -3.182 -46.648 1.00 87.56 999 LYS A CA 1
ATOM 8159 C C . LYS A 1 999 ? 53.893 -4.328 -46.893 1.00 87.56 999 LYS A C 1
ATOM 8161 O O . LYS A 1 999 ? 54.211 -5.467 -46.559 1.00 87.56 999 LYS A O 1
ATOM 8166 N N . SER A 1 1000 ? 52.718 -4.045 -47.449 1.00 88.44 1000 SER A N 1
ATOM 8167 C CA . SER A 1 1000 ? 51.708 -5.069 -47.742 1.00 88.44 1000 SER A CA 1
ATOM 8168 C C . SER A 1 1000 ? 52.173 -6.017 -48.848 1.00 88.44 1000 SER A C 1
ATOM 8170 O O . SER A 1 1000 ? 51.965 -7.224 -48.748 1.00 88.44 1000 SER A O 1
ATOM 8172 N N . PHE A 1 1001 ? 52.881 -5.492 -49.849 1.00 85.88 1001 PHE A N 1
ATOM 8173 C CA . PHE A 1 1001 ? 53.440 -6.283 -50.943 1.00 85.88 1001 PHE A CA 1
ATOM 8174 C C . PHE A 1 1001 ? 54.647 -7.138 -50.520 1.00 85.88 1001 PHE A C 1
ATOM 8176 O O . PHE A 1 1001 ? 54.697 -8.333 -50.797 1.00 85.88 1001 PHE A O 1
ATOM 8183 N N . PHE A 1 1002 ? 55.617 -6.574 -49.798 1.00 81.69 1002 PHE A N 1
ATOM 8184 C CA . PHE A 1 1002 ? 56.808 -7.332 -49.387 1.00 81.69 1002 PHE A CA 1
ATOM 8185 C C . PHE A 1 1002 ? 56.585 -8.179 -48.121 1.00 81.69 1002 PHE A C 1
ATOM 8187 O O . PHE A 1 1002 ? 57.266 -9.179 -47.919 1.00 81.69 1002 PHE A O 1
ATOM 8194 N N . GLY A 1 1003 ? 55.605 -7.834 -47.280 1.00 70.38 1003 GLY A N 1
ATOM 8195 C CA . GLY A 1 1003 ? 55.242 -8.606 -46.085 1.00 70.38 1003 GLY A CA 1
ATOM 8196 C C . GLY A 1 1003 ? 54.409 -9.863 -46.367 1.00 70.38 1003 GLY A C 1
ATOM 8197 O O . GLY A 1 1003 ? 54.414 -10.785 -45.554 1.00 70.38 1003 GLY A O 1
ATOM 8198 N N . GLY A 1 1004 ? 53.712 -9.925 -47.508 1.00 57.81 1004 GLY A N 1
ATOM 8199 C CA . GLY A 1 1004 ? 52.915 -11.083 -47.942 1.00 57.81 1004 GLY A CA 1
ATOM 8200 C C . GLY A 1 1004 ? 53.717 -12.203 -48.618 1.00 57.81 1004 GLY A C 1
ATOM 8201 O O . GLY A 1 1004 ? 53.168 -13.269 -48.898 1.00 57.81 1004 GLY A O 1
ATOM 8202 N N . PHE A 1 1005 ? 55.017 -11.994 -48.850 1.00 54.50 1005 PHE A N 1
ATOM 8203 C CA . PHE A 1 1005 ? 55.870 -12.852 -49.682 1.00 54.50 1005 PHE A CA 1
ATOM 8204 C C . PHE A 1 1005 ? 56.082 -14.283 -49.138 1.00 54.50 1005 PHE A C 1
ATOM 8206 O O . PHE A 1 1005 ? 56.616 -15.132 -49.847 1.00 54.50 1005 PHE A O 1
ATOM 8213 N N . HIS A 1 1006 ? 55.649 -14.577 -47.905 1.00 50.88 1006 HIS A N 1
ATOM 8214 C CA . HIS A 1 1006 ? 55.907 -15.850 -47.218 1.00 50.88 1006 HIS A CA 1
ATOM 8215 C C . HIS A 1 1006 ? 54.668 -16.720 -46.920 1.00 50.88 1006 HIS A C 1
ATOM 8217 O O . HIS A 1 1006 ? 54.840 -17.757 -46.289 1.00 50.88 1006 HIS A O 1
ATOM 8223 N N . GLY A 1 1007 ? 53.440 -16.348 -47.330 1.00 52.50 1007 GLY A N 1
ATOM 8224 C CA . GLY A 1 1007 ? 52.236 -16.999 -46.767 1.00 52.50 1007 GLY A CA 1
ATOM 8225 C C . GLY A 1 1007 ? 51.077 -17.413 -47.682 1.00 52.50 1007 GLY A C 1
ATOM 8226 O O . GLY A 1 1007 ? 50.423 -18.385 -47.340 1.00 52.50 1007 GLY A O 1
ATOM 8227 N N . ASN A 1 1008 ? 50.774 -16.712 -48.782 1.00 55.09 1008 ASN A N 1
ATOM 8228 C CA . ASN A 1 1008 ? 49.787 -17.121 -49.804 1.00 55.09 1008 ASN A CA 1
ATOM 8229 C C . ASN A 1 1008 ? 49.720 -16.036 -50.888 1.00 55.09 1008 ASN A C 1
ATOM 8231 O O . ASN A 1 1008 ? 49.346 -14.897 -50.601 1.00 55.09 1008 ASN A O 1
ATOM 8235 N N . ARG A 1 1009 ? 50.079 -16.366 -52.133 1.00 66.00 1009 ARG A N 1
ATOM 8236 C CA . ARG A 1 1009 ? 49.939 -15.446 -53.271 1.00 66.00 1009 ARG A CA 1
ATOM 8237 C C . ARG A 1 1009 ? 48.465 -15.423 -53.683 1.00 66.00 1009 ARG A C 1
ATOM 8239 O O . ARG A 1 1009 ? 48.046 -16.277 -54.451 1.00 66.00 1009 ARG A O 1
ATOM 8246 N N . LEU A 1 1010 ? 47.675 -14.492 -53.141 1.00 76.25 1010 LEU A N 1
ATOM 8247 C CA . LEU A 1 1010 ? 46.333 -14.232 -53.676 1.00 76.25 1010 LEU A CA 1
ATOM 8248 C C . LEU A 1 1010 ? 46.495 -13.688 -55.097 1.00 76.25 1010 LEU A C 1
ATOM 8250 O O . LEU A 1 1010 ? 47.115 -12.636 -55.297 1.00 76.25 1010 LEU A O 1
ATOM 8254 N N . ILE A 1 1011 ? 45.994 -14.463 -56.049 1.00 82.06 1011 ILE A N 1
ATOM 8255 C CA . ILE A 1 1011 ? 45.983 -14.191 -57.480 1.00 82.06 1011 ILE A CA 1
ATOM 8256 C C . ILE A 1 1011 ? 44.532 -14.378 -57.917 1.00 82.06 1011 ILE A C 1
ATOM 8258 O O . ILE A 1 1011 ? 43.932 -15.387 -57.546 1.00 82.06 1011 ILE A O 1
ATOM 8262 N N . ASN A 1 1012 ? 43.964 -13.409 -58.633 1.00 84.81 1012 ASN A N 1
ATOM 8263 C CA . ASN A 1 1012 ? 42.601 -13.536 -59.151 1.00 84.81 1012 ASN A CA 1
ATOM 8264 C C . ASN A 1 1012 ? 42.552 -14.494 -60.358 1.00 84.81 1012 ASN A C 1
ATOM 8266 O O . ASN A 1 1012 ? 43.580 -14.888 -60.914 1.00 84.81 1012 ASN A O 1
ATOM 8270 N N . SER A 1 1013 ? 41.351 -14.833 -60.819 1.00 83.38 1013 SER A N 1
ATOM 8271 C CA . SER A 1 1013 ? 41.113 -15.647 -62.021 1.00 83.38 1013 SER A CA 1
ATOM 8272 C C . SER A 1 1013 ? 41.771 -15.121 -63.307 1.00 83.38 1013 SER A C 1
ATOM 8274 O O . SER A 1 1013 ? 41.949 -15.896 -64.246 1.00 83.38 1013 SER A O 1
ATOM 8276 N N . LYS A 1 1014 ? 42.189 -13.846 -63.357 1.00 82.88 1014 LYS A N 1
ATOM 8277 C CA . LYS A 1 1014 ? 42.937 -13.236 -64.474 1.00 82.88 1014 LYS A CA 1
ATOM 8278 C C . LYS A 1 1014 ? 44.463 -13.372 -64.357 1.00 82.88 1014 LYS A C 1
ATOM 8280 O O . LYS A 1 1014 ? 45.184 -12.910 -65.236 1.00 82.88 1014 LYS A O 1
ATOM 8285 N N . GLY A 1 1015 ? 44.977 -14.004 -63.300 1.00 80.19 1015 GLY A N 1
ATOM 8286 C CA . GLY A 1 1015 ? 46.417 -14.152 -63.070 1.00 80.19 1015 GLY A CA 1
ATOM 8287 C C . GLY A 1 1015 ? 47.081 -12.928 -62.426 1.00 80.19 1015 GLY A C 1
ATOM 8288 O O . GLY A 1 1015 ? 48.305 -12.887 -62.295 1.00 80.19 1015 GLY A O 1
ATOM 8289 N N . GLU A 1 1016 ? 46.301 -11.940 -61.985 1.00 84.81 1016 GLU A N 1
ATOM 8290 C CA . GLU A 1 1016 ? 46.795 -10.706 -61.376 1.00 84.81 1016 GLU A CA 1
ATOM 8291 C C . GLU A 1 1016 ? 46.967 -10.878 -59.865 1.00 84.81 1016 GLU A C 1
ATOM 8293 O O . GLU A 1 1016 ? 46.111 -11.425 -59.169 1.00 84.81 1016 GLU A O 1
ATOM 8298 N N . MET A 1 1017 ? 48.076 -10.380 -59.320 1.00 85.50 1017 MET A N 1
ATOM 8299 C CA . MET A 1 1017 ? 48.328 -10.428 -57.878 1.00 85.50 1017 MET A CA 1
ATOM 8300 C C . MET A 1 1017 ? 47.445 -9.412 -57.140 1.00 85.50 1017 MET A C 1
ATOM 8302 O O . MET A 1 1017 ? 47.497 -8.224 -57.450 1.00 85.50 1017 MET A O 1
ATOM 8306 N N . THR A 1 1018 ? 46.698 -9.851 -56.120 1.00 87.62 1018 THR A N 1
ATOM 8307 C CA . THR A 1 1018 ? 45.780 -8.994 -55.330 1.00 87.62 1018 THR A CA 1
ATOM 8308 C C . THR A 1 1018 ? 46.065 -9.002 -53.823 1.00 87.62 1018 THR A C 1
ATOM 8310 O O . THR A 1 1018 ? 45.428 -8.291 -53.037 1.00 87.62 1018 THR A O 1
ATOM 8313 N N . PHE A 1 1019 ? 47.055 -9.781 -53.378 1.00 86.25 1019 PHE A N 1
ATOM 8314 C CA . PHE A 1 1019 ? 47.352 -9.966 -51.956 1.00 86.25 1019 PHE A CA 1
ATOM 8315 C C . PHE A 1 1019 ? 47.781 -8.678 -51.231 1.00 86.25 1019 PHE A C 1
ATOM 8317 O O . PHE A 1 1019 ? 47.473 -8.520 -50.048 1.00 86.25 1019 PHE A O 1
ATOM 8324 N N . ALA A 1 1020 ? 48.460 -7.741 -51.903 1.00 87.81 1020 ALA A N 1
ATOM 8325 C CA . ALA A 1 1020 ? 48.877 -6.482 -51.285 1.00 87.81 1020 ALA A CA 1
ATOM 8326 C C . ALA A 1 1020 ? 47.664 -5.586 -51.006 1.00 87.81 1020 ALA A C 1
ATOM 8328 O O . ALA A 1 1020 ? 47.596 -4.983 -49.936 1.00 87.81 1020 ALA A O 1
ATOM 8329 N N . VAL A 1 1021 ? 46.670 -5.580 -51.904 1.00 90.56 1021 VAL A N 1
ATOM 8330 C CA . VAL A 1 1021 ? 45.379 -4.900 -51.702 1.00 90.56 1021 VAL A CA 1
ATOM 8331 C C . VAL A 1 1021 ? 44.656 -5.490 -50.485 1.00 90.56 1021 VAL A C 1
ATOM 8333 O O . VAL A 1 1021 ? 44.219 -4.759 -49.595 1.00 90.56 1021 VAL A O 1
ATOM 8336 N N . HIS A 1 1022 ? 44.610 -6.822 -50.377 1.00 88.81 1022 HIS A N 1
ATOM 8337 C CA . HIS A 1 1022 ? 44.010 -7.512 -49.232 1.00 88.81 1022 HIS A CA 1
ATOM 8338 C C . HIS A 1 1022 ? 44.685 -7.159 -47.893 1.00 88.81 1022 HIS A C 1
ATOM 8340 O O . HIS A 1 1022 ? 44.007 -6.844 -46.907 1.00 88.81 1022 HIS A O 1
ATOM 8346 N N . ILE A 1 1023 ? 46.021 -7.218 -47.838 1.00 88.50 1023 ILE A N 1
ATOM 8347 C CA . ILE A 1 1023 ? 46.806 -6.963 -46.618 1.00 88.50 1023 ILE A CA 1
ATOM 8348 C C . ILE A 1 1023 ? 46.743 -5.480 -46.220 1.00 88.50 1023 ILE A C 1
ATOM 8350 O O . ILE A 1 1023 ? 46.651 -5.178 -45.022 1.00 88.50 1023 ILE A O 1
ATOM 8354 N N . PHE A 1 1024 ? 46.725 -4.569 -47.200 1.00 92.88 1024 PHE A N 1
ATOM 8355 C CA . PHE A 1 1024 ? 46.563 -3.132 -46.981 1.00 92.88 1024 PHE A CA 1
ATOM 8356 C C . PHE A 1 1024 ? 45.254 -2.849 -46.239 1.00 92.88 1024 PHE A C 1
ATOM 8358 O O . PHE A 1 1024 ? 45.276 -2.356 -45.108 1.00 92.88 1024 PHE A O 1
ATOM 8365 N N . PHE A 1 1025 ? 44.115 -3.257 -46.808 1.00 92.19 1025 PHE A N 1
ATOM 8366 C CA . PHE A 1 1025 ? 42.807 -3.005 -46.201 1.00 92.19 1025 PHE A CA 1
ATOM 8367 C C . PHE A 1 1025 ? 42.610 -3.768 -44.890 1.00 92.19 1025 PHE A C 1
ATOM 8369 O O . PHE A 1 1025 ? 42.060 -3.218 -43.940 1.00 92.19 1025 PHE A O 1
ATOM 8376 N N . SER A 1 1026 ? 43.157 -4.979 -44.759 1.00 88.31 1026 SER A N 1
ATOM 8377 C CA . SER A 1 1026 ? 43.162 -5.700 -43.477 1.00 88.31 1026 SER A CA 1
ATOM 8378 C C . SER A 1 1026 ? 43.886 -4.921 -42.370 1.00 88.31 1026 SER A C 1
ATOM 8380 O O . SER A 1 1026 ? 43.437 -4.903 -41.220 1.00 88.31 1026 SER A O 1
ATOM 8382 N N . SER A 1 1027 ? 44.990 -4.247 -42.707 1.00 87.94 1027 SER A N 1
ATOM 8383 C CA . SER A 1 1027 ? 45.734 -3.395 -41.772 1.00 87.94 1027 SER A CA 1
ATOM 8384 C C . SER A 1 1027 ? 44.949 -2.132 -41.412 1.00 87.94 1027 SER A C 1
ATOM 8386 O O . SER A 1 1027 ? 44.885 -1.772 -40.234 1.00 87.94 1027 SER A O 1
ATOM 8388 N N . VAL A 1 1028 ? 44.293 -1.511 -42.396 1.00 90.69 1028 VAL A N 1
ATOM 8389 C CA . VAL A 1 1028 ? 43.406 -0.354 -42.197 1.00 90.69 1028 VAL A CA 1
ATOM 8390 C C . VAL A 1 1028 ? 42.224 -0.714 -41.296 1.00 90.69 1028 VAL A C 1
ATOM 8392 O O . VAL A 1 1028 ? 41.996 -0.041 -40.297 1.00 90.69 1028 VAL A O 1
ATOM 8395 N N . PHE A 1 1029 ? 41.510 -1.812 -41.554 1.00 89.19 1029 PHE A N 1
ATOM 8396 C CA . PHE A 1 1029 ? 40.368 -2.218 -40.726 1.00 89.19 1029 PHE A CA 1
ATOM 8397 C C . PHE A 1 1029 ? 40.776 -2.531 -39.293 1.00 89.19 1029 PHE A C 1
ATOM 8399 O O . PHE A 1 1029 ? 40.050 -2.204 -38.354 1.00 89.19 1029 PHE A O 1
ATOM 8406 N N . LYS A 1 1030 ? 41.959 -3.124 -39.102 1.00 85.81 1030 LYS A N 1
ATOM 8407 C CA . LYS A 1 1030 ? 42.510 -3.349 -37.766 1.00 85.81 1030 LYS A CA 1
ATOM 8408 C C . LYS A 1 1030 ? 42.791 -2.031 -37.044 1.00 85.81 1030 LYS A C 1
ATOM 8410 O O . LYS A 1 1030 ? 42.475 -1.929 -35.863 1.00 85.81 1030 LYS A O 1
ATOM 8415 N N . LEU A 1 1031 ? 43.337 -1.032 -37.739 1.00 86.56 1031 LEU A N 1
ATOM 8416 C CA . LEU A 1 1031 ? 43.549 0.313 -37.196 1.00 86.56 1031 LEU A CA 1
ATOM 8417 C C . LEU A 1 1031 ? 42.233 1.000 -36.836 1.00 86.56 1031 LEU A C 1
ATOM 8419 O O . LEU A 1 1031 ? 42.106 1.483 -35.717 1.00 86.56 1031 LEU A O 1
ATOM 8423 N N . LEU A 1 1032 ? 41.244 0.984 -37.731 1.00 86.25 1032 LEU A N 1
ATOM 8424 C CA . LEU A 1 1032 ? 39.928 1.581 -37.488 1.00 86.25 1032 LEU A CA 1
ATOM 8425 C C . LEU A 1 1032 ? 39.230 0.935 -36.284 1.00 86.25 1032 LEU A C 1
ATOM 8427 O O . LEU A 1 1032 ? 38.759 1.633 -35.391 1.00 86.25 1032 LEU A O 1
ATOM 8431 N N . LYS A 1 1033 ? 39.238 -0.404 -36.202 1.00 82.25 1033 LYS A N 1
ATOM 8432 C CA . LYS A 1 1033 ? 38.647 -1.150 -35.077 1.00 82.25 1033 LYS A CA 1
ATOM 8433 C C . LYS A 1 1033 ? 39.350 -0.853 -33.745 1.00 82.25 1033 LYS A C 1
ATOM 8435 O O . LYS A 1 1033 ? 38.680 -0.797 -32.714 1.00 82.25 1033 LYS A O 1
ATOM 8440 N N . LEU A 1 1034 ? 40.675 -0.682 -33.761 1.00 78.69 1034 LEU A N 1
ATOM 8441 C CA . LEU A 1 1034 ? 41.500 -0.530 -32.559 1.00 78.69 1034 LEU A CA 1
ATOM 8442 C C . LEU A 1 1034 ? 41.587 0.918 -32.057 1.00 78.69 1034 LEU A C 1
ATOM 8444 O O . LEU A 1 1034 ? 41.552 1.145 -30.852 1.00 78.69 1034 LEU A O 1
ATOM 8448 N N . LEU A 1 1035 ? 41.706 1.882 -32.970 1.00 80.50 1035 LEU A N 1
ATOM 8449 C CA . LEU A 1 1035 ? 41.892 3.299 -32.649 1.00 80.50 1035 LEU A CA 1
ATOM 8450 C C . LEU A 1 1035 ? 40.576 4.079 -32.608 1.00 80.50 1035 LEU A C 1
ATOM 8452 O O . LEU A 1 1035 ? 40.520 5.088 -31.907 1.00 80.50 1035 LEU A O 1
ATOM 8456 N N . ARG A 1 1036 ? 39.545 3.607 -33.330 1.00 81.69 1036 ARG A N 1
ATOM 8457 C CA . ARG A 1 1036 ? 38.253 4.286 -33.534 1.00 81.69 1036 ARG A CA 1
ATOM 8458 C C . ARG A 1 1036 ? 38.421 5.789 -33.815 1.00 81.69 1036 ARG A C 1
ATOM 8460 O O . ARG A 1 1036 ? 37.936 6.597 -33.027 1.00 81.69 1036 ARG A O 1
ATOM 8467 N N . PRO A 1 1037 ? 39.163 6.168 -34.872 1.00 85.25 1037 PRO A N 1
ATOM 8468 C CA . PRO A 1 1037 ? 39.345 7.573 -35.215 1.00 85.25 1037 PRO A CA 1
ATOM 8469 C C . PRO A 1 1037 ? 38.035 8.180 -35.733 1.00 85.25 1037 PRO A C 1
ATOM 8471 O O . PRO A 1 1037 ? 37.214 7.470 -36.323 1.00 85.25 1037 PRO A O 1
ATOM 8474 N N . ASP A 1 1038 ? 37.882 9.488 -35.540 1.00 82.38 1038 ASP A N 1
ATOM 8475 C CA . ASP A 1 1038 ? 36.772 10.294 -36.059 1.00 82.38 1038 ASP A CA 1
ATOM 8476 C C . ASP A 1 1038 ? 36.958 10.604 -37.555 1.00 82.38 1038 ASP A C 1
ATOM 8478 O O . ASP A 1 1038 ? 35.992 10.649 -38.318 1.00 82.38 1038 ASP A O 1
ATOM 8482 N N . ASN A 1 1039 ? 38.215 10.770 -37.989 1.00 88.06 1039 ASN A N 1
ATOM 8483 C CA . ASN A 1 1039 ? 38.593 11.058 -39.374 1.00 88.06 1039 ASN A CA 1
ATOM 8484 C C . ASN A 1 1039 ? 39.842 10.259 -39.771 1.00 88.06 1039 ASN A C 1
ATOM 8486 O O . ASN A 1 1039 ? 40.753 10.081 -38.956 1.00 88.06 1039 ASN A O 1
ATOM 8490 N N . VAL A 1 1040 ? 39.909 9.801 -41.027 1.00 91.50 1040 VAL A N 1
ATOM 8491 C CA . VAL A 1 1040 ? 41.059 9.055 -41.570 1.00 91.50 1040 VAL A CA 1
ATOM 8492 C C . VAL A 1 1040 ? 41.500 9.630 -42.907 1.00 91.50 1040 VAL A C 1
ATOM 8494 O O . VAL A 1 1040 ? 40.663 9.943 -43.751 1.00 91.50 1040 VAL A O 1
ATOM 8497 N N . TYR A 1 1041 ? 42.814 9.725 -43.096 1.00 93.56 1041 TYR A N 1
ATOM 8498 C CA . TYR A 1 1041 ? 43.437 10.271 -44.292 1.00 93.56 1041 TYR A CA 1
ATOM 8499 C C . TYR A 1 1041 ? 44.610 9.417 -44.782 1.00 93.56 1041 TYR A C 1
ATOM 8501 O O . TYR A 1 1041 ? 45.401 8.952 -43.963 1.00 93.56 1041 TYR A O 1
ATOM 8509 N N . PHE A 1 1042 ? 44.779 9.275 -46.100 1.00 95.19 1042 PHE A N 1
ATOM 8510 C CA . PHE A 1 1042 ? 45.900 8.549 -46.712 1.00 95.19 1042 PHE A CA 1
ATOM 8511 C C . PHE A 1 1042 ? 46.773 9.450 -47.601 1.00 95.19 1042 PHE A C 1
ATOM 8513 O O . PHE A 1 1042 ? 46.279 10.089 -48.526 1.00 95.19 1042 PHE A O 1
ATOM 8520 N N . ALA A 1 1043 ? 48.086 9.462 -47.373 1.00 94.62 1043 ALA A N 1
ATOM 8521 C CA . ALA A 1 1043 ? 49.053 10.171 -48.216 1.00 94.62 1043 ALA A CA 1
ATOM 8522 C C . ALA A 1 1043 ? 49.835 9.194 -49.107 1.00 94.62 1043 ALA A C 1
ATOM 8524 O O . ALA A 1 1043 ? 50.329 8.178 -48.618 1.00 94.62 1043 ALA A O 1
ATOM 8525 N N . PHE A 1 1044 ? 49.958 9.495 -50.400 1.00 93.25 1044 PHE A N 1
ATOM 8526 C CA . PHE A 1 1044 ? 50.708 8.693 -51.367 1.00 93.25 1044 PHE A CA 1
ATOM 8527 C C . PHE A 1 1044 ? 51.762 9.531 -52.104 1.00 93.25 1044 PHE A C 1
ATOM 8529 O O . PHE A 1 1044 ? 51.569 10.714 -52.367 1.00 93.25 1044 PHE A O 1
ATOM 8536 N N . ASP A 1 1045 ? 52.853 8.877 -52.493 1.00 89.12 1045 ASP A N 1
ATOM 8537 C CA . ASP A 1 1045 ? 53.896 9.420 -53.356 1.00 89.12 1045 ASP A CA 1
ATOM 8538 C C . ASP A 1 1045 ? 53.388 9.400 -54.791 1.00 89.12 1045 ASP A C 1
ATOM 8540 O O . ASP A 1 1045 ? 52.890 8.3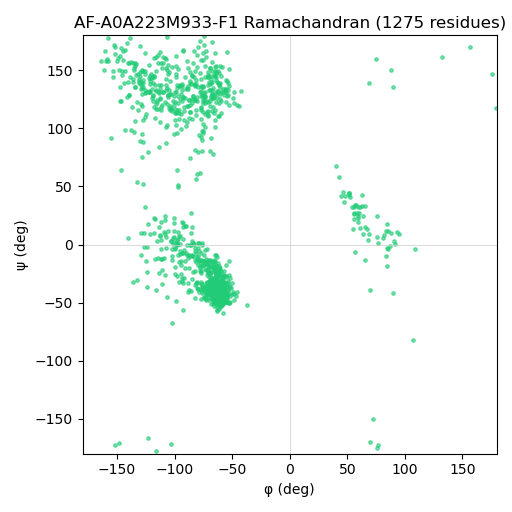66 -55.255 1.00 89.12 1045 ASP A O 1
ATOM 8544 N N . PHE A 1 1046 ? 53.616 10.487 -55.522 1.00 83.25 1046 PHE A N 1
ATOM 8545 C CA . PHE A 1 1046 ? 53.243 10.587 -56.932 1.00 83.25 1046 PHE A CA 1
ATOM 8546 C C . PHE A 1 1046 ? 54.070 9.657 -57.839 1.00 83.25 1046 PHE A C 1
ATOM 8548 O O . PHE A 1 1046 ? 53.580 9.158 -58.845 1.00 83.25 1046 PHE A O 1
ATOM 8555 N N . GLY A 1 1047 ? 55.321 9.358 -57.463 1.00 71.56 1047 GLY A N 1
ATOM 8556 C CA . GLY A 1 1047 ? 56.207 8.454 -58.212 1.00 71.56 1047 GLY A CA 1
ATOM 8557 C C . GLY A 1 1047 ? 57.098 9.127 -59.267 1.00 71.56 1047 GLY A C 1
ATOM 8558 O O . GLY A 1 1047 ? 57.861 8.431 -59.935 1.00 71.56 1047 GLY A O 1
ATOM 8559 N N . ALA A 1 1048 ? 57.052 10.459 -59.391 1.00 73.56 1048 ALA A N 1
ATOM 8560 C CA . ALA A 1 1048 ? 57.993 11.251 -60.189 1.00 73.56 1048 ALA A CA 1
ATOM 8561 C C . ALA A 1 1048 ? 59.181 11.758 -59.345 1.00 73.56 1048 ALA A C 1
ATOM 8563 O O . ALA A 1 1048 ? 59.163 11.697 -58.115 1.00 73.56 1048 ALA A O 1
ATOM 8564 N N . LYS A 1 1049 ? 60.228 12.272 -60.007 1.00 76.12 1049 LYS A N 1
ATOM 8565 C CA . LYS A 1 1049 ? 61.354 12.923 -59.318 1.00 76.12 1049 LYS A CA 1
ATOM 8566 C C . LYS A 1 1049 ? 60.871 14.209 -58.642 1.00 76.12 1049 LYS A C 1
ATOM 8568 O O . LYS A 1 1049 ? 60.541 15.171 -59.327 1.00 76.12 1049 LYS A O 1
ATOM 8573 N N . THR A 1 1050 ? 60.881 14.223 -57.314 1.00 80.25 1050 THR A N 1
ATOM 8574 C CA . THR A 1 1050 ? 60.542 15.394 -56.489 1.00 80.25 1050 THR A CA 1
ATOM 8575 C C . THR A 1 1050 ? 61.669 16.440 -56.485 1.00 80.25 1050 THR A C 1
ATOM 8577 O O . THR A 1 1050 ? 62.813 16.102 -56.813 1.00 80.25 1050 THR A O 1
ATOM 8580 N N . PRO A 1 1051 ? 61.418 17.691 -56.051 1.00 79.75 1051 PRO A N 1
ATOM 8581 C CA . PRO A 1 1051 ? 62.458 18.716 -55.890 1.00 79.75 1051 PRO A CA 1
ATOM 8582 C C . PRO A 1 1051 ? 63.665 18.263 -55.048 1.00 79.75 1051 PRO A C 1
ATOM 8584 O O . PRO A 1 1051 ? 64.792 18.677 -55.319 1.00 79.75 1051 PRO A O 1
ATOM 8587 N N . ARG A 1 1052 ? 63.481 17.335 -54.092 1.00 83.06 1052 ARG A N 1
ATOM 8588 C CA . ARG A 1 1052 ? 64.588 16.727 -53.325 1.00 83.06 1052 ARG A CA 1
ATOM 8589 C C . ARG A 1 1052 ? 65.597 15.991 -54.222 1.00 83.06 1052 ARG A C 1
ATOM 8591 O O . ARG A 1 1052 ? 66.797 16.074 -53.976 1.00 83.06 1052 ARG A O 1
ATOM 8598 N N . HIS A 1 1053 ? 65.148 15.359 -55.310 1.00 83.00 1053 HIS A N 1
ATOM 8599 C CA . HIS A 1 1053 ? 66.027 14.697 -56.288 1.00 83.00 1053 HIS A CA 1
ATOM 8600 C C . HIS A 1 1053 ? 66.838 15.692 -57.131 1.00 83.00 1053 HIS A C 1
ATOM 8602 O O . HIS A 1 1053 ? 67.892 15.334 -57.655 1.00 83.00 1053 HIS A O 1
ATOM 8608 N N . GLN A 1 1054 ? 66.356 16.930 -57.273 1.00 82.00 1054 GLN A N 1
ATOM 8609 C CA . GLN A 1 1054 ? 67.101 18.013 -57.921 1.00 82.00 1054 GLN A CA 1
ATOM 8610 C C . GLN A 1 1054 ? 68.129 18.622 -56.956 1.00 82.00 1054 GLN A C 1
ATOM 8612 O O . GLN A 1 1054 ? 69.248 18.920 -57.362 1.00 82.00 1054 GLN A O 1
ATOM 8617 N N . MET A 1 1055 ? 67.775 18.757 -55.671 1.00 83.69 1055 MET A N 1
ATOM 8618 C CA . MET A 1 1055 ? 68.661 19.288 -54.624 1.00 83.69 1055 MET A CA 1
ATOM 8619 C C . MET A 1 1055 ? 69.816 18.339 -54.272 1.00 83.69 1055 MET A C 1
ATOM 8621 O O . MET A 1 1055 ? 70.919 18.802 -53.989 1.00 83.69 1055 MET A O 1
ATOM 8625 N N . TYR A 1 1056 ? 69.585 17.022 -54.292 1.00 86.75 1056 TYR A N 1
ATOM 8626 C CA . TYR A 1 1056 ? 70.614 16.011 -54.050 1.00 86.75 1056 TYR A CA 1
ATOM 8627 C C . TYR A 1 1056 ? 70.465 14.841 -55.045 1.00 86.75 1056 TYR A C 1
ATOM 8629 O O . TYR A 1 1056 ? 69.649 13.949 -54.822 1.00 86.75 1056 TYR A O 1
ATOM 8637 N N . PRO A 1 1057 ? 71.251 14.799 -56.141 1.00 82.75 1057 PRO A N 1
ATOM 8638 C CA . PRO A 1 1057 ? 71.111 13.779 -57.195 1.00 82.75 1057 PRO A CA 1
ATOM 8639 C C . PRO A 1 1057 ? 71.346 12.330 -56.743 1.00 82.75 1057 PRO A C 1
ATOM 8641 O O . PRO A 1 1057 ? 70.885 11.391 -57.389 1.00 82.75 1057 PRO A O 1
ATOM 8644 N N . ASP A 1 1058 ? 72.079 12.146 -55.644 1.00 82.56 1058 ASP A N 1
ATOM 8645 C CA . ASP A 1 1058 ? 72.346 10.845 -55.031 1.00 82.56 1058 ASP A CA 1
ATOM 8646 C C . ASP A 1 1058 ? 71.241 10.415 -54.042 1.00 82.56 1058 ASP A C 1
ATOM 8648 O O . ASP A 1 1058 ? 71.316 9.319 -53.482 1.00 82.56 1058 ASP A O 1
ATOM 8652 N N . TYR A 1 1059 ? 70.202 11.232 -53.838 1.00 83.56 1059 TYR A N 1
ATOM 8653 C CA . TYR A 1 1059 ? 69.062 10.917 -52.978 1.00 83.56 1059 TYR A CA 1
ATOM 8654 C C . TYR A 1 1059 ? 68.371 9.623 -53.414 1.00 83.56 1059 TYR A C 1
ATOM 8656 O O . TYR A 1 1059 ? 68.052 9.444 -54.591 1.00 83.56 1059 TYR A O 1
ATOM 8664 N N . LYS A 1 1060 ? 68.171 8.697 -52.464 1.00 79.75 1060 LYS A N 1
ATOM 8665 C CA . LYS A 1 1060 ? 67.575 7.362 -52.690 1.00 79.75 1060 LYS A CA 1
ATOM 8666 C C . LYS A 1 1060 ? 68.288 6.521 -53.777 1.00 79.75 1060 LYS A C 1
ATOM 8668 O O . LYS A 1 1060 ? 67.766 5.485 -54.203 1.00 79.75 1060 LYS A O 1
ATOM 8673 N N . LYS A 1 1061 ? 69.497 6.913 -54.210 1.00 75.62 1061 LYS A N 1
ATOM 8674 C CA . LYS A 1 1061 ? 70.299 6.204 -55.219 1.00 75.62 1061 LYS A CA 1
ATOM 8675 C C . LYS A 1 1061 ? 70.754 4.860 -54.652 1.00 75.62 1061 LYS A C 1
ATOM 8677 O O . LYS A 1 1061 ? 71.492 4.809 -53.676 1.00 75.62 1061 LYS A O 1
ATOM 8682 N N . GLY A 1 1062 ? 70.276 3.773 -55.256 1.00 68.50 1062 GLY A N 1
ATOM 8683 C CA . GLY A 1 1062 ? 70.480 2.405 -54.766 1.00 68.50 1062 GLY A CA 1
ATOM 8684 C C . GLY A 1 1062 ? 69.225 1.734 -54.193 1.00 68.50 1062 GLY A C 1
ATOM 8685 O O . GLY A 1 1062 ? 69.280 0.545 -53.884 1.00 68.50 1062 GLY A O 1
ATOM 8686 N N . ARG A 1 1063 ? 68.078 2.432 -54.092 1.00 74.25 1063 ARG A N 1
ATOM 8687 C CA . ARG A 1 1063 ? 66.789 1.767 -53.825 1.00 74.25 1063 ARG A CA 1
ATOM 8688 C C . ARG A 1 1063 ? 66.398 0.889 -55.021 1.00 74.25 1063 ARG A C 1
ATOM 8690 O O . ARG A 1 1063 ? 66.486 1.308 -56.173 1.00 74.25 1063 ARG A O 1
ATOM 8697 N N . ILE A 1 1064 ? 65.962 -0.336 -54.737 1.00 67.75 1064 ILE A N 1
ATOM 8698 C CA . ILE A 1 1064 ? 65.519 -1.302 -55.750 1.00 67.75 1064 ILE A CA 1
ATOM 8699 C C . ILE A 1 1064 ? 64.255 -0.759 -56.428 1.00 67.75 1064 ILE A C 1
ATOM 8701 O O . ILE A 1 1064 ? 63.314 -0.354 -55.740 1.00 67.75 1064 ILE A O 1
ATOM 8705 N N . LYS A 1 1065 ? 64.224 -0.755 -57.770 1.00 72.56 1065 LYS A N 1
ATOM 8706 C CA . LYS A 1 1065 ? 63.029 -0.348 -58.522 1.00 72.56 1065 LYS A CA 1
ATOM 8707 C C . LYS A 1 1065 ? 61.870 -1.292 -58.158 1.00 72.56 1065 LYS A C 1
ATOM 8709 O O . LYS A 1 1065 ? 62.063 -2.508 -58.210 1.00 72.56 1065 LYS A O 1
ATOM 8714 N N . PRO A 1 1066 ? 60.687 -0.774 -57.784 1.00 74.25 1066 PRO A N 1
ATOM 8715 C CA . PRO A 1 1066 ? 59.568 -1.634 -57.425 1.00 74.25 1066 PRO A CA 1
ATOM 8716 C C . PRO A 1 1066 ? 59.115 -2.476 -58.630 1.00 74.25 1066 PRO A C 1
ATOM 8718 O O . PRO A 1 1066 ? 59.165 -1.971 -59.753 1.00 74.25 1066 PRO A O 1
ATOM 8721 N N . PRO A 1 1067 ? 58.679 -3.732 -58.427 1.00 79.69 1067 PRO A N 1
ATOM 8722 C CA . PRO A 1 1067 ? 58.189 -4.578 -59.514 1.00 79.69 1067 PRO A CA 1
ATOM 8723 C C . PRO A 1 1067 ? 56.872 -4.039 -60.093 1.00 79.69 1067 PRO A C 1
ATOM 8725 O O . PRO A 1 1067 ? 56.055 -3.489 -59.353 1.00 79.69 1067 PRO A O 1
ATOM 8728 N N . ASP A 1 1068 ? 56.626 -4.259 -61.388 1.00 78.19 1068 ASP A N 1
ATOM 8729 C CA . ASP A 1 1068 ? 55.444 -3.736 -62.103 1.00 78.19 1068 ASP A CA 1
ATOM 8730 C C . ASP A 1 1068 ? 54.110 -4.158 -61.452 1.00 78.19 1068 ASP A C 1
ATOM 8732 O O . ASP A 1 1068 ? 53.164 -3.375 -61.361 1.00 78.19 1068 ASP A O 1
ATOM 8736 N N . SER A 1 1069 ? 54.064 -5.354 -60.857 1.00 78.75 1069 SER A N 1
ATOM 8737 C CA . SER A 1 1069 ? 52.910 -5.871 -60.103 1.00 78.75 1069 SER A CA 1
ATOM 8738 C C . SER A 1 1069 ? 52.547 -5.066 -58.843 1.00 78.75 1069 SER A C 1
ATOM 8740 O O . SER A 1 1069 ? 51.444 -5.218 -58.314 1.00 78.75 1069 SER A O 1
ATOM 8742 N N . LEU A 1 1070 ? 53.470 -4.255 -58.308 1.00 84.94 1070 LEU A N 1
ATOM 8743 C CA . LEU A 1 1070 ? 53.189 -3.344 -57.193 1.00 84.94 1070 LEU A CA 1
ATOM 8744 C C . LEU A 1 1070 ? 52.423 -2.108 -57.674 1.00 84.94 1070 LEU A C 1
ATOM 8746 O O . LEU A 1 1070 ? 51.518 -1.657 -56.974 1.00 84.94 1070 LEU A O 1
ATOM 8750 N N . PHE A 1 1071 ? 52.773 -1.575 -58.849 1.00 84.50 1071 PHE A N 1
ATOM 8751 C CA . PHE A 1 1071 ? 52.120 -0.392 -59.416 1.00 84.50 1071 PHE A CA 1
ATOM 8752 C C . PHE A 1 1071 ? 50.641 -0.669 -59.689 1.00 84.50 1071 PHE A C 1
ATOM 8754 O O . PHE A 1 1071 ? 49.795 0.071 -59.195 1.00 84.50 1071 PHE A O 1
ATOM 8761 N N . PHE A 1 1072 ? 50.327 -1.813 -60.310 1.00 86.56 1072 PHE A N 1
ATOM 8762 C CA . PHE A 1 1072 ? 48.943 -2.258 -60.503 1.00 86.56 1072 PHE A CA 1
ATOM 8763 C C . PHE A 1 1072 ? 48.146 -2.284 -59.186 1.00 86.56 1072 PHE A C 1
ATOM 8765 O O . PHE A 1 1072 ? 47.072 -1.696 -59.084 1.00 86.56 1072 PHE A O 1
ATOM 8772 N N . GLN A 1 1073 ? 48.680 -2.915 -58.135 1.00 90.31 1073 GLN A N 1
ATOM 8773 C CA . GLN A 1 1073 ? 47.978 -3.020 -56.849 1.00 90.31 1073 GLN A CA 1
ATOM 8774 C C . GLN A 1 1073 ? 47.846 -1.673 -56.124 1.00 90.31 1073 GLN A C 1
ATOM 8776 O O . GLN A 1 1073 ? 46.848 -1.453 -55.437 1.00 90.31 1073 GLN A O 1
ATOM 8781 N N . LYS A 1 1074 ? 48.815 -0.762 -56.280 1.00 89.38 1074 LYS A N 1
ATOM 8782 C CA . LYS A 1 1074 ? 48.734 0.611 -55.756 1.00 89.38 1074 LYS A CA 1
ATOM 8783 C C . LYS A 1 1074 ? 47.561 1.368 -56.386 1.00 89.38 1074 LYS A C 1
ATOM 8785 O O . LYS A 1 1074 ? 46.811 2.024 -55.662 1.00 89.38 1074 LYS A O 1
ATOM 8790 N N . ASP A 1 1075 ? 47.370 1.234 -57.695 1.00 90.31 1075 ASP A N 1
ATOM 8791 C CA . ASP A 1 1075 ? 46.264 1.883 -58.406 1.00 90.31 1075 ASP A CA 1
ATOM 8792 C C . ASP A 1 1075 ? 44.909 1.303 -57.984 1.00 90.31 1075 ASP A C 1
ATOM 8794 O O . ASP A 1 1075 ? 43.970 2.057 -57.713 1.00 90.31 1075 ASP A O 1
ATOM 8798 N N . GLN A 1 1076 ? 44.823 -0.021 -57.797 1.00 91.81 1076 GLN A N 1
ATOM 8799 C CA . GLN A 1 1076 ? 43.616 -0.657 -57.253 1.00 91.81 1076 GLN A CA 1
ATOM 8800 C C . GLN A 1 1076 ? 43.295 -0.183 -55.826 1.00 91.81 1076 GLN A C 1
ATOM 8802 O O . GLN A 1 1076 ? 42.134 0.083 -55.515 1.00 91.81 1076 GLN A O 1
ATOM 8807 N N . ILE A 1 1077 ? 44.302 -0.011 -54.957 1.00 94.44 1077 ILE A N 1
ATOM 8808 C CA . ILE A 1 1077 ? 44.107 0.527 -53.598 1.00 94.44 1077 ILE A CA 1
ATOM 8809 C C . ILE A 1 1077 ? 43.488 1.927 -53.652 1.00 94.44 1077 ILE A C 1
ATOM 8811 O O . ILE A 1 1077 ? 42.482 2.169 -52.986 1.00 94.44 1077 ILE A O 1
ATOM 8815 N N . LYS A 1 1078 ? 44.047 2.835 -54.458 1.00 94.06 1078 LYS A N 1
ATOM 8816 C CA . LYS A 1 1078 ? 43.520 4.201 -54.613 1.00 94.06 1078 LYS A CA 1
ATOM 8817 C C . LYS A 1 1078 ? 42.095 4.206 -55.161 1.00 94.06 1078 LYS A C 1
ATOM 8819 O O . LYS A 1 1078 ? 41.243 4.922 -54.642 1.00 94.06 1078 LYS A O 1
ATOM 8824 N N . LYS A 1 1079 ? 41.815 3.361 -56.160 1.00 92.94 1079 LYS A N 1
ATOM 8825 C CA . LYS A 1 1079 ? 40.474 3.203 -56.741 1.00 92.94 1079 LYS A CA 1
ATOM 8826 C C . LYS A 1 1079 ? 39.455 2.776 -55.680 1.00 92.94 1079 LYS A C 1
ATOM 8828 O O . LYS A 1 1079 ? 38.387 3.377 -55.583 1.00 92.94 1079 LYS A O 1
ATOM 8833 N N . ILE A 1 1080 ? 39.804 1.796 -54.840 1.00 93.75 1080 ILE A N 1
ATOM 8834 C CA . ILE A 1 1080 ? 38.957 1.342 -53.728 1.00 93.75 1080 ILE A CA 1
ATOM 8835 C C . ILE A 1 1080 ? 38.780 2.449 -52.679 1.00 93.75 1080 ILE A C 1
ATOM 8837 O O . ILE A 1 1080 ? 37.657 2.663 -52.231 1.00 93.75 1080 ILE A O 1
ATOM 8841 N N . LEU A 1 1081 ? 39.842 3.176 -52.305 1.00 93.25 1081 LEU A N 1
ATOM 8842 C CA . LEU A 1 1081 ? 39.751 4.289 -51.349 1.00 93.25 1081 LEU A CA 1
ATOM 8843 C C . LEU A 1 1081 ? 38.773 5.370 -51.828 1.00 93.25 1081 LEU A C 1
ATOM 8845 O O . LEU A 1 1081 ? 37.896 5.761 -51.060 1.00 93.25 1081 LEU A O 1
ATOM 8849 N N . SER A 1 1082 ? 38.864 5.791 -53.095 1.00 91.25 1082 SER A N 1
ATOM 8850 C CA . SER A 1 1082 ? 37.941 6.772 -53.682 1.00 91.25 1082 SER A CA 1
ATOM 8851 C C . SER A 1 1082 ? 36.492 6.287 -53.667 1.00 91.25 1082 SER A C 1
ATOM 8853 O O . SER A 1 1082 ? 35.596 7.011 -53.242 1.00 91.25 1082 SER A O 1
ATOM 8855 N N . LEU A 1 1083 ? 36.248 5.049 -54.107 1.00 91.12 1083 LEU A N 1
ATOM 8856 C CA . LEU A 1 1083 ? 34.894 4.499 -54.203 1.00 91.12 1083 LEU A CA 1
ATOM 8857 C C . LEU A 1 1083 ? 34.257 4.214 -52.840 1.00 91.12 1083 LEU A C 1
ATOM 8859 O O . LEU A 1 1083 ? 33.033 4.276 -52.722 1.00 91.12 1083 LEU A O 1
ATOM 8863 N N . ALA A 1 1084 ? 35.079 3.927 -51.829 1.00 89.19 1084 ALA A N 1
ATOM 8864 C CA . ALA A 1 1084 ? 34.667 3.769 -50.439 1.00 89.19 1084 ALA A CA 1
ATOM 8865 C C . ALA A 1 1084 ? 34.597 5.102 -49.668 1.00 89.19 1084 ALA A C 1
ATOM 8867 O O . ALA A 1 1084 ? 34.293 5.086 -48.477 1.00 89.19 1084 ALA A O 1
ATOM 8868 N N . ASN A 1 1085 ? 34.840 6.239 -50.336 1.00 88.94 1085 ASN A N 1
ATOM 8869 C CA . ASN A 1 1085 ? 34.785 7.590 -49.770 1.00 88.94 1085 ASN A CA 1
ATOM 8870 C C . ASN A 1 1085 ? 35.815 7.847 -48.642 1.00 88.94 1085 ASN A C 1
ATOM 8872 O O . ASN A 1 1085 ? 35.563 8.609 -47.709 1.00 88.94 1085 ASN A O 1
ATOM 8876 N N . PHE A 1 1086 ? 36.996 7.224 -48.727 1.00 90.75 1086 PHE A N 1
ATOM 8877 C CA . PHE A 1 1086 ? 38.153 7.589 -47.903 1.00 90.75 1086 PHE A CA 1
ATOM 8878 C C . PHE A 1 1086 ? 38.903 8.775 -48.520 1.00 90.75 1086 PHE A C 1
ATOM 8880 O O . PHE A 1 1086 ? 39.156 8.800 -49.724 1.00 90.75 1086 PHE A O 1
ATOM 8887 N N . LEU A 1 1087 ? 39.334 9.721 -47.681 1.00 91.31 1087 LEU A N 1
ATOM 8888 C CA . LEU A 1 1087 ? 40.153 10.849 -48.118 1.00 91.31 1087 LEU A CA 1
ATOM 8889 C C . LEU A 1 1087 ? 41.598 10.411 -48.380 1.00 91.31 1087 LEU A C 1
ATOM 8891 O O . LEU A 1 1087 ? 42.245 9.822 -47.509 1.00 91.31 1087 LEU A O 1
ATOM 8895 N N . TRP A 1 1088 ? 42.120 10.736 -49.560 1.00 93.19 1088 TRP A N 1
ATOM 8896 C CA . TRP A 1 1088 ? 43.519 10.506 -49.904 1.00 93.19 1088 TRP A CA 1
ATOM 8897 C C . TRP A 1 1088 ? 44.045 11.540 -50.906 1.00 93.19 1088 TRP A C 1
ATOM 8899 O O . TRP A 1 1088 ? 43.264 12.147 -51.635 1.00 93.19 1088 TRP A O 1
ATOM 8909 N N . SER A 1 1089 ? 45.367 11.732 -50.956 1.00 90.31 1089 SER A N 1
ATOM 8910 C CA . SER A 1 1089 ? 46.019 12.546 -51.995 1.00 90.31 1089 SER A CA 1
ATOM 8911 C C . SER A 1 1089 ? 47.408 12.045 -52.366 1.00 90.31 1089 SER A C 1
ATOM 8913 O O . SER A 1 1089 ? 48.077 11.363 -51.589 1.00 90.31 1089 SER A O 1
ATOM 8915 N N . GLU A 1 1090 ? 47.870 12.509 -53.519 1.00 91.44 1090 GLU A N 1
ATOM 8916 C CA . GLU A 1 1090 ? 49.265 12.513 -53.949 1.00 91.44 1090 GLU A CA 1
ATOM 8917 C C . GLU A 1 1090 ? 49.576 13.834 -54.655 1.00 91.44 1090 GLU A C 1
ATOM 8919 O O . GLU A 1 1090 ? 48.665 14.492 -55.157 1.00 91.44 1090 GLU A O 1
ATOM 8924 N N . HIS A 1 1091 ? 50.843 14.243 -54.683 1.00 88.69 1091 HIS A N 1
ATOM 8925 C CA . HIS A 1 1091 ? 51.250 15.494 -55.319 1.00 88.69 1091 HIS A CA 1
ATOM 8926 C C . HIS A 1 1091 ? 52.622 15.342 -55.981 1.00 88.69 1091 HIS A C 1
ATOM 8928 O O . HIS A 1 1091 ? 53.519 14.738 -55.404 1.00 88.69 1091 HIS A O 1
ATOM 8934 N N . GLN A 1 1092 ? 52.810 15.903 -57.178 1.00 84.06 1092 GLN A N 1
ATOM 8935 C CA . GLN A 1 1092 ? 54.055 15.747 -57.949 1.00 84.06 1092 GLN A CA 1
ATOM 8936 C C . GLN A 1 1092 ? 55.295 16.321 -57.232 1.00 84.06 1092 GLN A C 1
ATOM 8938 O O . GLN A 1 1092 ? 56.376 15.741 -57.297 1.00 84.06 1092 GLN A O 1
ATOM 8943 N N . ASP A 1 1093 ? 55.115 17.434 -56.511 1.00 85.44 1093 ASP A N 1
ATOM 8944 C CA . ASP A 1 1093 ? 56.198 18.157 -55.829 1.00 85.44 1093 ASP A CA 1
ATOM 8945 C C . ASP A 1 1093 ? 56.434 17.752 -54.360 1.00 85.44 1093 ASP A C 1
ATOM 8947 O O . ASP A 1 1093 ? 57.407 18.216 -53.765 1.00 85.44 1093 ASP A O 1
ATOM 8951 N N . PHE A 1 1094 ? 55.577 16.911 -53.765 1.00 88.69 1094 PHE A N 1
ATOM 8952 C CA . PHE A 1 1094 ? 55.650 16.535 -52.344 1.00 88.69 1094 PHE A CA 1
ATOM 8953 C C . PHE A 1 1094 ? 55.613 15.013 -52.171 1.00 88.69 1094 PHE A C 1
ATOM 8955 O O . PHE A 1 1094 ? 54.845 14.322 -52.839 1.00 88.69 1094 PHE A O 1
ATOM 8962 N N . GLU A 1 1095 ? 56.422 14.492 -51.251 1.00 89.50 1095 GLU A N 1
ATOM 8963 C CA . GLU A 1 1095 ? 56.370 13.080 -50.850 1.00 89.50 1095 GLU A CA 1
ATOM 8964 C C . GLU A 1 1095 ? 55.263 12.846 -49.794 1.00 89.50 1095 GLU A C 1
ATOM 8966 O O . GLU A 1 1095 ? 54.686 13.791 -49.247 1.00 89.50 1095 GLU A O 1
ATOM 8971 N N . ALA A 1 1096 ? 54.887 11.591 -49.526 1.00 90.88 1096 ALA A N 1
ATOM 8972 C CA . ALA A 1 1096 ? 53.797 11.274 -48.596 1.00 90.88 1096 ALA A CA 1
ATOM 8973 C C . ALA A 1 1096 ? 54.045 11.799 -47.167 1.00 90.88 1096 ALA A C 1
ATOM 8975 O O . ALA A 1 1096 ? 53.106 12.203 -46.476 1.00 90.88 1096 ALA A O 1
ATOM 8976 N N . ASP A 1 1097 ? 55.302 11.829 -46.732 1.00 92.31 1097 ASP A N 1
ATOM 8977 C CA . ASP A 1 1097 ? 55.752 12.388 -45.458 1.00 92.31 1097 ASP A CA 1
ATOM 8978 C C . ASP A 1 1097 ? 55.540 13.917 -45.379 1.00 92.31 1097 ASP A C 1
ATOM 8980 O O . ASP A 1 1097 ? 55.037 14.422 -44.369 1.00 92.31 1097 ASP A O 1
ATOM 8984 N N . ASP A 1 1098 ? 55.821 14.644 -46.464 1.00 92.44 1098 ASP A N 1
ATOM 8985 C CA . ASP A 1 1098 ? 55.559 16.081 -46.620 1.00 92.44 1098 ASP A CA 1
ATOM 8986 C C . ASP A 1 1098 ? 54.050 16.389 -46.588 1.00 92.44 1098 ASP A C 1
ATOM 8988 O O . ASP A 1 1098 ? 53.591 17.335 -45.934 1.00 92.44 1098 ASP A O 1
ATOM 8992 N N . LEU A 1 1099 ? 53.240 15.553 -47.247 1.00 93.31 1099 LEU A N 1
ATOM 8993 C CA . LEU A 1 1099 ? 51.782 15.673 -47.203 1.00 93.31 1099 LEU A CA 1
ATOM 8994 C C . LEU A 1 1099 ? 51.259 15.478 -45.771 1.00 93.31 1099 LEU A C 1
ATOM 8996 O O . LEU A 1 1099 ? 50.460 16.286 -45.297 1.00 93.31 1099 LEU A O 1
ATOM 9000 N N . ILE A 1 1100 ? 51.747 14.470 -45.041 1.00 95.50 1100 ILE A N 1
ATOM 9001 C CA . ILE A 1 1100 ? 51.376 14.230 -43.635 1.00 95.50 1100 ILE A CA 1
ATOM 9002 C C . ILE A 1 1100 ? 51.791 15.405 -42.737 1.00 95.50 1100 ILE A C 1
ATOM 9004 O O . ILE A 1 1100 ? 50.995 15.837 -41.896 1.00 95.50 1100 ILE A O 1
ATOM 9008 N N . ALA A 1 1101 ? 52.989 15.966 -42.924 1.00 94.12 1101 ALA A N 1
ATOM 9009 C CA . ALA A 1 1101 ? 53.442 17.148 -42.187 1.00 94.12 1101 ALA A CA 1
ATOM 9010 C C . ALA A 1 1101 ? 52.539 18.370 -42.440 1.00 94.12 1101 ALA A C 1
ATOM 9012 O O . ALA A 1 1101 ? 52.134 19.063 -41.500 1.00 94.12 1101 ALA A O 1
ATOM 9013 N N . SER A 1 1102 ? 52.159 18.592 -43.700 1.00 94.25 1102 SER A N 1
ATOM 9014 C CA . SER A 1 1102 ? 51.259 19.674 -44.111 1.00 94.25 1102 SER A CA 1
ATOM 9015 C C . SER A 1 1102 ? 49.847 19.501 -43.523 1.00 94.25 1102 SER A C 1
ATOM 9017 O O . SER A 1 1102 ? 49.251 20.457 -43.017 1.00 94.25 1102 SER A O 1
ATOM 9019 N N . LEU A 1 1103 ? 49.321 18.270 -43.501 1.00 93.12 1103 LEU A N 1
ATOM 9020 C CA . LEU A 1 1103 ? 48.015 17.944 -42.909 1.00 93.12 1103 LEU A CA 1
ATOM 9021 C C . LEU A 1 1103 ? 48.008 18.136 -41.401 1.00 93.12 1103 LEU A C 1
ATOM 9023 O O . LEU A 1 1103 ? 47.075 18.743 -40.880 1.00 93.12 1103 LEU A O 1
ATOM 9027 N N . LYS A 1 1104 ? 49.058 17.685 -40.704 1.00 94.25 1104 LYS A N 1
ATOM 9028 C CA . LYS A 1 1104 ? 49.223 17.922 -39.266 1.00 94.25 1104 LYS A CA 1
ATOM 9029 C C . LYS A 1 1104 ? 49.091 19.413 -38.955 1.00 94.25 1104 LYS A C 1
ATOM 9031 O O . LYS A 1 1104 ? 48.303 19.795 -38.092 1.00 94.25 1104 LYS A O 1
ATOM 9036 N N . LYS A 1 1105 ? 49.817 20.259 -39.687 1.00 91.81 1105 LYS A N 1
ATOM 9037 C CA . LYS A 1 1105 ? 49.777 21.716 -39.513 1.00 91.81 1105 LYS A CA 1
ATOM 9038 C C . LYS A 1 1105 ? 48.393 22.298 -39.801 1.00 91.81 1105 LYS A C 1
ATOM 9040 O O . LYS A 1 1105 ? 47.914 23.139 -39.040 1.00 91.81 1105 LYS A O 1
ATOM 9045 N N . LYS A 1 1106 ? 47.725 21.839 -40.868 1.00 89.94 1106 LYS A N 1
ATOM 9046 C CA . LYS A 1 1106 ? 46.355 22.258 -41.219 1.00 89.94 1106 LYS A CA 1
ATOM 9047 C C . LYS A 1 1106 ? 45.347 21.867 -40.128 1.00 89.94 1106 LYS A C 1
ATOM 9049 O O . LYS A 1 1106 ? 44.507 22.693 -39.777 1.00 89.94 1106 LYS A O 1
ATOM 9054 N N . ILE A 1 1107 ? 45.459 20.658 -39.571 1.00 90.62 1107 ILE A N 1
ATOM 9055 C CA . ILE A 1 1107 ? 44.631 20.171 -38.455 1.00 90.62 1107 ILE A CA 1
ATOM 9056 C C . ILE A 1 1107 ? 44.869 21.031 -37.224 1.00 90.62 1107 ILE A C 1
ATOM 9058 O O . ILE A 1 1107 ? 43.924 21.637 -36.744 1.00 90.62 1107 ILE A O 1
ATOM 9062 N N . GLN A 1 1108 ? 46.118 21.160 -36.768 1.00 87.62 1108 GLN A N 1
ATOM 9063 C CA . GLN A 1 1108 ? 46.454 21.911 -35.553 1.00 87.62 1108 GLN A CA 1
ATOM 9064 C C . GLN A 1 1108 ? 46.037 23.387 -35.633 1.00 87.62 1108 GLN A C 1
ATOM 9066 O O . GLN A 1 1108 ? 45.703 23.990 -34.616 1.00 87.62 1108 GLN A O 1
ATOM 9071 N N . LYS A 1 1109 ? 46.027 23.974 -36.839 1.00 85.81 1109 LYS A N 1
ATOM 9072 C CA . LYS A 1 1109 ? 45.535 25.340 -37.065 1.00 85.81 1109 LYS A CA 1
ATOM 9073 C C . LYS A 1 1109 ? 44.010 25.451 -36.961 1.00 85.81 1109 LYS A C 1
ATOM 9075 O O . LYS A 1 1109 ? 43.522 26.491 -36.532 1.00 85.81 1109 LYS A O 1
ATOM 9080 N N . LYS A 1 1110 ? 43.260 24.432 -37.397 1.00 82.00 1110 LYS A N 1
ATOM 9081 C CA . LYS A 1 1110 ? 41.787 24.441 -37.358 1.00 82.00 1110 LYS A CA 1
ATOM 9082 C C . LYS A 1 1110 ? 41.210 23.900 -36.039 1.00 82.00 1110 LYS A C 1
ATOM 9084 O O . LYS A 1 1110 ? 40.155 24.359 -35.622 1.00 82.00 1110 LYS A O 1
ATOM 9089 N N . ASP A 1 1111 ? 41.874 22.932 -35.415 1.00 81.38 1111 ASP A N 1
ATOM 9090 C CA . ASP A 1 1111 ? 41.521 22.309 -34.138 1.00 81.38 1111 ASP A CA 1
ATOM 9091 C C . ASP A 1 1111 ? 42.818 22.004 -33.374 1.00 81.38 1111 ASP A C 1
ATOM 9093 O O . ASP A 1 1111 ? 43.516 21.022 -33.641 1.00 81.38 1111 ASP A O 1
ATOM 9097 N N . ASN A 1 1112 ? 43.171 22.892 -32.443 1.00 78.62 1112 ASN A N 1
ATOM 9098 C CA . ASN A 1 1112 ? 44.396 22.780 -31.652 1.00 78.62 1112 ASN A CA 1
ATOM 9099 C C . ASN A 1 1112 ? 44.314 21.688 -30.571 1.00 78.62 1112 ASN A C 1
ATOM 9101 O O . ASN A 1 1112 ? 45.344 21.309 -30.007 1.00 78.62 1112 ASN A O 1
ATOM 9105 N N . GLU A 1 1113 ? 43.114 21.180 -30.278 1.00 80.19 1113 GLU A N 1
ATOM 9106 C CA . GLU A 1 1113 ? 42.901 20.166 -29.254 1.00 80.19 1113 GLU A CA 1
ATOM 9107 C C . GLU A 1 1113 ? 42.900 18.741 -29.811 1.00 80.19 1113 GLU A C 1
ATOM 9109 O O . GLU A 1 1113 ? 43.124 17.816 -29.021 1.00 80.19 1113 GLU A O 1
ATOM 9114 N N . ALA A 1 1114 ? 42.730 18.571 -31.129 1.00 82.56 1114 ALA A N 1
ATOM 9115 C CA . ALA A 1 1114 ? 42.720 17.284 -31.823 1.00 82.56 1114 ALA A CA 1
ATOM 9116 C C . ALA A 1 1114 ? 43.962 16.421 -31.531 1.00 82.56 1114 ALA A C 1
ATOM 9118 O O . ALA A 1 1114 ? 45.106 16.882 -31.549 1.00 82.56 1114 ALA A O 1
ATOM 9119 N N . GLU A 1 1115 ? 43.729 15.131 -31.294 1.00 90.94 1115 GLU A N 1
ATOM 9120 C CA . GLU A 1 1115 ? 44.767 14.111 -31.189 1.00 90.94 1115 GLU A CA 1
ATOM 9121 C C . GLU A 1 1115 ? 45.057 13.536 -32.582 1.00 90.94 1115 GLU A C 1
ATOM 9123 O O . GLU A 1 1115 ? 44.188 12.945 -33.223 1.00 90.94 1115 GLU A O 1
ATOM 9128 N N . ILE A 1 1116 ? 46.295 13.683 -33.049 1.00 94.12 1116 ILE A N 1
ATOM 9129 C CA . ILE A 1 1116 ? 46.740 13.224 -34.365 1.00 94.12 1116 ILE A CA 1
ATOM 9130 C C . ILE A 1 1116 ? 47.521 11.920 -34.196 1.00 94.12 1116 ILE A C 1
ATOM 9132 O O . ILE A 1 1116 ? 48.524 11.853 -33.486 1.00 94.12 1116 ILE A O 1
ATOM 9136 N N . LEU A 1 1117 ? 47.077 10.871 -34.877 1.00 94.69 1117 LEU A N 1
ATOM 9137 C CA . LEU A 1 1117 ? 47.719 9.564 -34.923 1.00 94.69 1117 LEU A CA 1
ATOM 9138 C C . LEU A 1 1117 ? 48.277 9.360 -36.331 1.00 94.69 1117 LEU A C 1
ATOM 9140 O O . LEU A 1 1117 ? 47.524 9.365 -37.293 1.00 94.69 1117 LEU A O 1
ATOM 9144 N N . ILE A 1 1118 ? 49.584 9.169 -36.469 1.00 95.94 1118 ILE A N 1
ATOM 9145 C CA . ILE A 1 1118 ? 50.244 8.921 -37.757 1.00 95.94 1118 ILE A CA 1
ATOM 9146 C C . ILE A 1 1118 ? 50.617 7.443 -37.831 1.00 95.94 1118 ILE A C 1
ATOM 9148 O O . ILE A 1 1118 ? 51.260 6.943 -36.916 1.00 95.94 1118 ILE A O 1
ATOM 9152 N N . PHE A 1 1119 ? 50.260 6.730 -38.897 1.00 95.00 1119 PHE A N 1
ATOM 9153 C CA . PHE A 1 1119 ? 50.673 5.344 -39.117 1.00 95.00 1119 PHE A CA 1
ATOM 9154 C C . PHE A 1 1119 ? 51.724 5.249 -40.223 1.00 95.00 1119 PHE A C 1
ATOM 9156 O O . PHE A 1 1119 ? 51.389 5.278 -41.406 1.00 95.00 1119 PHE A O 1
ATOM 9163 N N . SER A 1 1120 ? 52.987 5.108 -39.817 1.00 92.12 1120 SER A N 1
ATOM 9164 C CA . SER A 1 1120 ? 54.126 4.836 -40.697 1.00 92.12 1120 SER A CA 1
ATOM 9165 C C . SER A 1 1120 ? 55.298 4.278 -39.888 1.00 92.12 1120 SER A C 1
ATOM 9167 O O . SER A 1 1120 ? 55.448 4.595 -38.707 1.00 92.12 1120 SER A O 1
ATOM 9169 N N . ALA A 1 1121 ? 56.136 3.443 -40.507 1.00 85.38 1121 ALA A N 1
ATOM 9170 C CA . ALA A 1 1121 ? 57.451 3.103 -39.952 1.00 85.38 1121 ALA A CA 1
ATOM 9171 C C . ALA A 1 1121 ? 58.582 3.950 -40.545 1.00 85.38 1121 ALA A C 1
ATOM 9173 O O . ALA A 1 1121 ? 59.743 3.687 -40.225 1.00 85.38 1121 ALA A O 1
ATOM 9174 N N . ASP A 1 1122 ? 58.254 4.935 -41.384 1.00 85.19 1122 ASP A N 1
ATOM 9175 C CA . ASP A 1 1122 ? 59.222 5.924 -41.823 1.00 85.19 1122 ASP A CA 1
ATOM 9176 C C . ASP A 1 1122 ? 59.716 6.739 -40.619 1.00 85.19 1122 ASP A C 1
ATOM 9178 O O . ASP A 1 1122 ? 58.935 7.276 -39.826 1.00 85.19 1122 ASP A O 1
ATOM 9182 N N . GLN A 1 1123 ? 61.037 6.779 -40.455 1.00 84.75 1123 GLN A N 1
ATOM 9183 C CA . GLN A 1 1123 ? 61.666 7.479 -39.345 1.00 84.75 1123 GLN A CA 1
ATOM 9184 C C . GLN A 1 1123 ? 61.636 8.997 -39.531 1.00 84.75 1123 GLN A C 1
ATOM 9186 O O . GLN A 1 1123 ? 61.792 9.705 -38.538 1.00 84.75 1123 GLN A O 1
ATOM 9191 N N . ASP A 1 1124 ? 61.399 9.513 -40.741 1.00 87.56 1124 ASP A N 1
ATOM 9192 C CA . ASP A 1 1124 ? 61.261 10.956 -40.962 1.00 87.56 1124 ASP A CA 1
ATOM 9193 C C . ASP A 1 1124 ? 60.039 11.532 -40.258 1.00 87.56 1124 ASP A C 1
ATOM 9195 O O . ASP A 1 1124 ? 60.120 12.602 -39.653 1.00 87.56 1124 ASP A O 1
ATOM 9199 N N . LEU A 1 1125 ? 58.937 10.782 -40.210 1.00 92.44 1125 LEU A N 1
ATOM 9200 C CA . LEU A 1 1125 ? 57.705 11.198 -39.537 1.00 92.44 1125 LEU A CA 1
ATOM 9201 C C . LEU A 1 1125 ? 57.842 11.276 -38.011 1.00 92.44 1125 LEU A C 1
ATOM 9203 O O . LEU A 1 1125 ? 57.023 11.919 -37.354 1.00 92.44 1125 LEU A O 1
ATOM 9207 N N . LEU A 1 1126 ? 58.901 10.702 -37.427 1.00 91.81 1126 LEU A N 1
ATOM 9208 C CA . LEU A 1 1126 ? 59.197 10.851 -36.000 1.00 91.81 1126 LEU A CA 1
ATOM 9209 C C . LEU A 1 1126 ? 59.494 12.308 -35.612 1.00 91.81 1126 LEU A C 1
ATOM 9211 O O . LEU A 1 1126 ? 59.256 12.675 -34.462 1.00 91.81 1126 LEU A O 1
ATOM 9215 N N . GLN A 1 1127 ? 59.925 13.156 -36.559 1.00 92.50 1127 GLN A N 1
ATOM 9216 C CA . GLN A 1 1127 ? 60.113 14.595 -36.317 1.00 92.50 1127 GLN A CA 1
ATOM 9217 C C . GLN A 1 1127 ? 58.795 15.331 -36.013 1.00 92.50 1127 GLN A C 1
ATOM 9219 O O . GLN A 1 1127 ? 58.810 16.465 -35.539 1.00 92.50 1127 GLN A O 1
ATOM 9224 N N . LEU A 1 1128 ? 57.646 14.694 -36.277 1.00 93.62 1128 LEU A N 1
ATOM 9225 C CA . LEU A 1 1128 ? 56.320 15.255 -36.040 1.00 93.62 1128 LEU A CA 1
ATOM 9226 C C . LEU A 1 1128 ? 55.744 14.913 -34.657 1.00 93.62 1128 LEU A C 1
ATOM 9228 O O . LEU A 1 1128 ? 54.671 15.425 -34.338 1.00 93.62 1128 LEU A O 1
ATOM 9232 N N . VAL A 1 1129 ? 56.404 14.083 -33.842 1.00 93.06 1129 VAL A N 1
ATOM 9233 C CA . VAL A 1 1129 ? 55.904 13.707 -32.507 1.00 93.06 1129 VAL A CA 1
ATOM 9234 C C . VAL A 1 1129 ? 55.898 14.921 -31.572 1.00 93.06 1129 VAL A C 1
ATOM 9236 O O . VAL A 1 1129 ? 56.919 15.575 -31.371 1.00 93.06 1129 VAL A O 1
ATOM 9239 N N . ASP A 1 1130 ? 54.746 15.199 -30.967 1.00 90.12 1130 ASP A N 1
ATOM 9240 C CA . ASP A 1 1130 ? 54.557 16.239 -29.950 1.00 90.12 1130 ASP A CA 1
ATOM 9241 C C . ASP A 1 1130 ? 53.456 15.819 -28.956 1.00 90.12 1130 ASP A C 1
ATOM 9243 O O . ASP A 1 1130 ? 52.991 14.678 -28.973 1.00 90.12 1130 ASP A O 1
ATOM 9247 N N . LYS A 1 1131 ? 53.021 16.727 -28.074 1.00 84.88 1131 LYS A N 1
ATOM 9248 C CA . LYS A 1 1131 ? 52.005 16.448 -27.044 1.00 84.88 1131 LYS A CA 1
ATOM 9249 C C . LYS A 1 1131 ? 50.674 15.927 -27.613 1.00 84.88 1131 LYS A C 1
ATOM 9251 O O . LYS A 1 1131 ? 49.934 15.242 -26.907 1.00 84.88 1131 LYS A O 1
ATOM 9256 N N . LYS A 1 1132 ? 50.340 16.274 -28.859 1.00 88.94 1132 LYS A N 1
ATOM 9257 C CA . LYS A 1 1132 ? 49.065 15.942 -29.516 1.00 88.94 1132 LYS A CA 1
ATOM 9258 C C . LYS A 1 1132 ? 49.237 14.995 -30.703 1.00 88.94 1132 LYS A C 1
ATOM 9260 O O . LYS A 1 1132 ? 48.247 14.444 -31.169 1.00 88.94 1132 LYS A O 1
ATOM 9265 N N . THR A 1 1133 ? 50.467 14.771 -31.158 1.00 93.06 1133 THR A N 1
ATOM 9266 C CA . THR A 1 1133 ? 50.793 13.963 -32.336 1.00 93.06 1133 THR A CA 1
ATOM 9267 C C . THR A 1 1133 ? 51.593 12.730 -31.945 1.00 93.06 1133 THR A C 1
ATOM 9269 O O . THR A 1 1133 ? 52.683 12.838 -31.383 1.00 93.06 1133 THR A O 1
ATOM 9272 N N . LYS A 1 1134 ? 51.082 11.548 -32.288 1.00 93.94 1134 LYS A N 1
ATOM 9273 C CA . LYS A 1 1134 ? 51.702 10.255 -31.978 1.00 93.94 1134 LYS A CA 1
ATOM 9274 C C . LYS A 1 1134 ? 51.981 9.481 -33.258 1.00 93.94 1134 LYS A C 1
ATOM 9276 O O . LYS A 1 1134 ? 51.141 9.458 -34.152 1.00 93.94 1134 LYS A O 1
ATOM 9281 N N . VAL A 1 1135 ? 53.122 8.798 -33.333 1.00 94.00 1135 VAL A N 1
ATOM 9282 C CA . VAL A 1 1135 ? 53.520 8.020 -34.522 1.00 94.00 1135 VAL A CA 1
ATOM 9283 C C . VAL A 1 1135 ? 53.507 6.529 -34.212 1.00 94.00 1135 VAL A C 1
ATOM 9285 O O . VAL A 1 1135 ? 54.250 6.044 -33.364 1.00 94.00 1135 VAL A O 1
ATOM 9288 N N . ILE A 1 1136 ? 52.674 5.783 -34.920 1.00 92.88 1136 ILE A N 1
ATOM 9289 C CA . ILE A 1 1136 ? 52.490 4.343 -34.810 1.00 92.88 1136 ILE A CA 1
ATOM 9290 C C . ILE A 1 1136 ? 53.336 3.640 -35.874 1.00 92.88 1136 ILE A C 1
ATOM 9292 O O . ILE A 1 1136 ? 53.046 3.732 -37.063 1.00 92.88 1136 ILE A O 1
ATOM 9296 N N . THR A 1 1137 ? 54.325 2.855 -35.445 1.00 85.25 1137 THR A N 1
ATOM 9297 C CA . THR A 1 1137 ? 55.273 2.186 -36.359 1.00 85.25 1137 THR A CA 1
ATOM 9298 C C . THR A 1 1137 ? 54.937 0.718 -36.612 1.00 85.25 1137 THR A C 1
ATOM 9300 O O . THR A 1 1137 ? 55.294 0.146 -37.647 1.00 85.25 1137 THR A O 1
ATOM 9303 N N . LYS A 1 1138 ? 54.231 0.056 -35.683 1.00 80.88 1138 LYS A N 1
ATOM 9304 C CA . LYS A 1 1138 ? 53.922 -1.379 -35.795 1.00 80.88 1138 LYS A CA 1
ATOM 9305 C C . LYS A 1 1138 ? 52.654 -1.775 -35.045 1.00 80.88 1138 LYS A C 1
ATOM 9307 O O . LYS A 1 1138 ? 52.348 -1.231 -33.992 1.00 80.88 1138 LYS A O 1
ATOM 9312 N N . ILE A 1 1139 ? 51.967 -2.796 -35.562 1.00 72.81 1139 ILE A N 1
ATOM 9313 C CA . ILE A 1 1139 ? 50.807 -3.438 -34.929 1.00 72.81 1139 ILE A CA 1
ATOM 9314 C C . ILE A 1 1139 ? 51.051 -4.950 -34.920 1.00 72.81 1139 ILE A C 1
ATOM 9316 O O . ILE A 1 1139 ? 51.228 -5.547 -35.983 1.00 72.81 1139 ILE A O 1
ATOM 9320 N N . LYS A 1 1140 ? 51.064 -5.589 -33.744 1.00 66.31 1140 LYS A N 1
ATOM 9321 C CA . LYS A 1 1140 ? 51.241 -7.047 -33.586 1.00 66.31 1140 LYS A CA 1
ATOM 9322 C C . LYS A 1 1140 ? 50.324 -7.557 -32.468 1.00 66.31 1140 LYS A C 1
ATOM 9324 O O . LYS A 1 1140 ? 50.355 -7.009 -31.381 1.00 66.31 1140 LYS A O 1
ATOM 9329 N N . ASN A 1 1141 ? 49.497 -8.578 -32.723 1.00 56.28 1141 ASN A N 1
ATOM 9330 C CA . ASN A 1 1141 ? 48.600 -9.208 -31.726 1.00 56.28 1141 ASN A CA 1
ATOM 9331 C C . ASN A 1 1141 ? 47.792 -8.222 -30.847 1.00 56.28 1141 ASN A C 1
ATOM 9333 O O . ASN A 1 1141 ? 47.726 -8.387 -29.637 1.00 56.28 1141 ASN A O 1
ATOM 9337 N N . ASN A 1 1142 ? 47.201 -7.187 -31.456 1.00 56.88 1142 ASN A N 1
ATOM 9338 C CA . ASN A 1 1142 ? 46.453 -6.100 -30.793 1.00 56.88 1142 ASN A CA 1
ATOM 9339 C C . ASN A 1 1142 ? 47.290 -5.150 -29.916 1.00 56.88 1142 ASN A C 1
ATOM 9341 O O . ASN A 1 1142 ? 46.739 -4.207 -29.359 1.00 56.88 1142 ASN A O 1
ATOM 9345 N N . PHE A 1 1143 ? 48.613 -5.317 -29.879 1.00 59.75 1143 PHE A N 1
ATOM 9346 C CA . PHE A 1 1143 ? 49.544 -4.323 -29.356 1.00 59.75 1143 PHE A CA 1
ATOM 9347 C C . PHE A 1 1143 ? 49.990 -3.374 -30.467 1.00 59.75 1143 PHE A C 1
ATOM 9349 O O . PHE A 1 1143 ? 50.351 -3.803 -31.571 1.00 59.75 1143 PHE A O 1
ATOM 9356 N N . ILE A 1 1144 ? 49.969 -2.080 -30.160 1.00 75.62 1144 ILE A N 1
ATOM 9357 C CA . ILE A 1 1144 ? 50.467 -1.013 -31.022 1.00 75.62 1144 ILE A CA 1
ATOM 9358 C C . ILE A 1 1144 ? 51.788 -0.519 -30.444 1.00 75.62 1144 ILE A C 1
ATOM 9360 O O . ILE A 1 1144 ? 51.846 -0.179 -29.265 1.00 75.62 1144 ILE A O 1
ATOM 9364 N N . ASN A 1 1145 ? 52.829 -0.452 -31.272 1.00 81.19 1145 ASN A N 1
ATOM 9365 C CA . ASN A 1 1145 ? 54.011 0.326 -30.932 1.00 81.19 1145 ASN A CA 1
ATOM 9366 C C . ASN A 1 1145 ? 53.763 1.782 -31.338 1.00 81.19 1145 ASN A C 1
ATOM 9368 O O . ASN A 1 1145 ? 53.688 2.080 -32.534 1.00 81.19 1145 ASN A O 1
ATOM 9372 N N . ILE A 1 1146 ? 53.573 2.647 -30.344 1.00 86.56 1146 ILE A N 1
ATOM 9373 C CA . ILE A 1 1146 ? 53.234 4.058 -30.515 1.00 86.56 1146 ILE A CA 1
ATOM 9374 C C . ILE A 1 1146 ? 54.330 4.916 -29.894 1.00 86.56 1146 ILE A C 1
ATOM 9376 O O . ILE A 1 1146 ? 54.661 4.744 -28.728 1.00 86.56 1146 ILE A O 1
ATOM 9380 N N . ASN A 1 1147 ? 54.880 5.837 -30.674 1.00 85.94 1147 ASN A N 1
ATOM 9381 C CA . ASN A 1 1147 ? 55.846 6.822 -30.216 1.00 85.94 1147 ASN A CA 1
ATOM 9382 C C . ASN A 1 1147 ? 55.064 8.066 -29.792 1.00 85.94 1147 ASN A C 1
ATOM 9384 O O . ASN A 1 1147 ? 54.396 8.700 -30.615 1.00 85.94 1147 ASN A O 1
ATOM 9388 N N . THR A 1 1148 ? 55.120 8.374 -28.504 1.00 88.75 1148 THR A N 1
ATOM 9389 C CA . THR A 1 1148 ? 54.558 9.573 -27.881 1.00 88.75 1148 THR A CA 1
ATOM 9390 C C . THR A 1 1148 ? 55.699 10.418 -27.339 1.00 88.75 1148 THR A C 1
ATOM 9392 O O . THR A 1 1148 ? 56.807 9.917 -27.162 1.00 88.75 1148 THR A O 1
ATOM 9395 N N . GLN A 1 1149 ? 55.453 11.693 -27.047 1.00 84.19 1149 GLN A N 1
ATOM 9396 C CA . GLN A 1 1149 ? 56.491 12.559 -26.488 1.00 84.19 1149 GLN A CA 1
ATOM 9397 C C . GLN A 1 1149 ? 57.113 11.977 -25.202 1.00 84.19 1149 GLN A C 1
ATOM 9399 O O . GLN A 1 1149 ? 58.309 12.146 -24.977 1.00 84.19 1149 GLN A O 1
ATOM 9404 N N . GLU A 1 1150 ? 56.324 11.264 -24.391 1.00 83.06 1150 GLU A N 1
ATOM 9405 C CA . GLU A 1 1150 ? 56.762 10.681 -23.121 1.00 83.06 1150 GLU A CA 1
ATOM 9406 C C . GLU A 1 1150 ? 57.700 9.480 -23.300 1.00 83.06 1150 GLU A C 1
ATOM 9408 O O . GLU A 1 1150 ? 58.701 9.385 -22.598 1.00 83.06 1150 GLU A O 1
ATOM 9413 N N . ASN A 1 1151 ? 57.411 8.574 -24.241 1.00 84.88 1151 ASN A N 1
ATOM 9414 C CA . ASN A 1 1151 ? 58.191 7.340 -24.416 1.00 84.88 1151 ASN A CA 1
ATOM 9415 C C . ASN A 1 1151 ? 59.292 7.440 -25.487 1.00 84.88 1151 ASN A C 1
ATOM 9417 O O . ASN A 1 1151 ? 60.085 6.510 -25.665 1.00 84.88 1151 ASN A O 1
ATOM 9421 N N . PHE A 1 1152 ? 59.346 8.562 -26.211 1.00 87.62 1152 PHE A N 1
ATOM 9422 C CA . PHE A 1 1152 ? 60.276 8.754 -27.318 1.00 87.62 1152 PHE A CA 1
ATOM 9423 C C . PHE A 1 1152 ? 61.734 8.684 -26.854 1.00 87.62 1152 PHE A C 1
ATOM 9425 O O . PHE A 1 1152 ? 62.545 7.976 -27.451 1.00 87.62 1152 PHE A O 1
ATOM 9432 N N . TYR A 1 1153 ? 62.061 9.380 -25.761 1.00 84.12 1153 TYR A N 1
ATOM 9433 C CA . TYR A 1 1153 ? 63.427 9.423 -25.240 1.00 84.12 1153 TYR A CA 1
ATOM 9434 C C . TYR A 1 1153 ? 63.903 8.041 -24.777 1.00 84.12 1153 TYR A C 1
ATOM 9436 O O . TYR A 1 1153 ? 65.028 7.654 -25.075 1.00 84.12 1153 TYR A O 1
ATOM 9444 N N . GLU A 1 1154 ? 63.035 7.255 -24.137 1.00 83.69 1154 GLU A N 1
ATOM 9445 C CA . GLU A 1 1154 ? 63.344 5.874 -23.737 1.00 83.69 1154 GLU A CA 1
ATOM 9446 C C . GLU A 1 1154 ? 63.595 4.964 -24.950 1.00 83.69 1154 GLU A C 1
ATOM 9448 O O . GLU A 1 1154 ? 64.441 4.072 -24.899 1.00 83.69 1154 GLU A O 1
ATOM 9453 N N . SER A 1 1155 ? 62.885 5.209 -26.055 1.00 80.19 1155 SER A N 1
ATOM 9454 C CA . SER A 1 1155 ? 62.949 4.379 -27.262 1.00 80.19 1155 SER A CA 1
ATOM 9455 C C . SER A 1 1155 ? 64.154 4.690 -28.158 1.00 80.19 1155 SER A C 1
ATOM 9457 O O . SER A 1 1155 ? 64.682 3.780 -28.799 1.00 80.19 1155 SER A O 1
ATOM 9459 N N . TYR A 1 1156 ? 64.600 5.953 -28.216 1.00 83.94 1156 TYR A N 1
ATOM 9460 C CA . TYR A 1 1156 ? 65.643 6.401 -29.157 1.00 83.94 1156 TYR A CA 1
ATOM 9461 C C . TYR A 1 1156 ? 66.860 7.082 -28.507 1.00 83.94 1156 TYR A C 1
ATOM 9463 O O . TYR A 1 1156 ? 67.890 7.226 -29.165 1.00 83.94 1156 TYR A O 1
ATOM 9471 N N . GLY A 1 1157 ? 66.788 7.477 -27.232 1.00 82.19 1157 GLY A N 1
ATOM 9472 C CA . GLY A 1 1157 ? 67.871 8.150 -26.496 1.00 82.19 1157 GLY A CA 1
ATOM 9473 C C . GLY A 1 1157 ? 67.998 9.659 -26.750 1.00 82.19 1157 GLY A C 1
ATOM 9474 O O . GLY A 1 1157 ? 68.943 10.285 -26.279 1.00 82.19 1157 GLY A O 1
ATOM 9475 N N . PHE A 1 1158 ? 67.073 10.255 -27.503 1.00 87.56 1158 PHE A N 1
ATOM 9476 C CA . PHE A 1 1158 ? 67.003 11.692 -27.793 1.00 87.56 1158 PHE A CA 1
ATOM 9477 C C . PHE A 1 1158 ? 65.535 12.130 -27.910 1.00 87.56 1158 PHE A C 1
ATOM 9479 O O . PHE A 1 1158 ? 64.644 11.290 -27.917 1.00 87.56 1158 PHE A O 1
ATOM 9486 N N . SER A 1 1159 ? 65.260 13.434 -27.945 1.00 87.12 1159 SER A N 1
ATOM 9487 C CA . SER A 1 1159 ? 63.896 13.991 -28.015 1.00 87.12 1159 SER A CA 1
ATOM 9488 C C . SER A 1 1159 ? 63.398 14.178 -29.461 1.00 87.12 1159 SER A C 1
ATOM 9490 O O . SER A 1 1159 ? 64.223 14.319 -30.364 1.00 87.12 1159 SER A O 1
ATOM 9492 N N . PRO A 1 1160 ? 62.072 14.238 -29.716 1.00 87.44 1160 PRO A N 1
ATOM 9493 C CA . PRO A 1 1160 ? 61.524 14.392 -31.071 1.00 87.44 1160 PRO A CA 1
ATOM 9494 C C . PRO A 1 1160 ? 62.094 15.568 -31.880 1.00 87.44 1160 PRO A C 1
ATOM 9496 O O . PRO A 1 1160 ? 62.325 15.446 -33.081 1.00 87.44 1160 PRO A O 1
ATOM 9499 N N . SER A 1 1161 ? 62.396 16.694 -31.228 1.00 86.06 1161 SER A N 1
ATOM 9500 C CA . SER A 1 1161 ? 62.981 17.874 -31.881 1.00 86.06 1161 SER A CA 1
ATOM 9501 C C . SER A 1 1161 ? 64.411 17.655 -32.393 1.00 86.06 1161 SER A C 1
ATOM 9503 O O . SER A 1 1161 ? 64.889 18.442 -33.203 1.00 86.06 1161 SER A O 1
ATOM 9505 N N . GLN A 1 1162 ? 65.086 16.589 -31.954 1.00 90.81 1162 GLN A N 1
ATOM 9506 C CA . GLN A 1 1162 ? 66.469 16.261 -32.310 1.00 90.81 1162 GLN A CA 1
ATOM 9507 C C . GLN A 1 1162 ? 66.570 15.221 -33.438 1.00 90.81 1162 GLN A C 1
ATOM 9509 O O . GLN A 1 1162 ? 67.681 14.867 -33.825 1.00 90.81 1162 GLN A O 1
ATOM 9514 N N . VAL A 1 1163 ? 65.447 14.725 -33.981 1.00 90.62 1163 VAL A N 1
ATOM 9515 C CA . VAL A 1 1163 ? 65.423 13.697 -35.046 1.00 90.62 1163 VAL A CA 1
ATOM 9516 C C . VAL A 1 1163 ? 66.252 14.117 -36.261 1.00 90.62 1163 VAL A C 1
ATOM 9518 O O . VAL A 1 1163 ? 67.056 13.327 -36.757 1.00 90.62 1163 VAL A O 1
ATOM 9521 N N . ILE A 1 1164 ? 66.104 15.370 -36.701 1.00 90.56 1164 ILE A N 1
ATOM 9522 C CA . ILE A 1 1164 ? 66.839 15.918 -37.848 1.00 90.56 1164 ILE A CA 1
ATOM 9523 C C . ILE A 1 1164 ? 68.340 15.945 -37.543 1.00 90.56 1164 ILE A C 1
ATOM 9525 O O . ILE A 1 1164 ? 69.134 15.385 -38.296 1.00 90.56 1164 ILE A O 1
ATOM 9529 N N . ASP A 1 1165 ? 68.734 16.533 -36.410 1.00 90.25 1165 ASP A N 1
ATOM 9530 C CA . ASP A 1 1165 ? 70.145 16.626 -36.023 1.00 90.25 1165 ASP A CA 1
ATOM 9531 C C . ASP A 1 1165 ? 70.779 15.229 -35.853 1.00 90.25 1165 ASP A C 1
ATOM 9533 O O . ASP A 1 1165 ? 71.935 15.014 -36.220 1.00 90.25 1165 ASP A O 1
ATOM 9537 N N . PHE A 1 1166 ? 70.015 14.252 -35.349 1.00 90.69 1166 PHE A N 1
ATOM 9538 C CA . PHE A 1 1166 ? 70.455 12.863 -35.235 1.00 90.69 1166 PHE A CA 1
ATOM 9539 C C . PHE A 1 1166 ? 70.702 12.225 -36.601 1.00 90.69 1166 PHE A C 1
ATOM 9541 O O . PHE A 1 1166 ? 71.771 11.645 -36.792 1.00 90.69 1166 PHE A O 1
ATOM 9548 N N . LYS A 1 1167 ? 69.769 12.345 -37.556 1.00 88.12 1167 LYS A N 1
ATOM 9549 C CA . LYS A 1 1167 ? 69.945 11.791 -38.909 1.00 88.12 1167 LYS A CA 1
ATOM 9550 C C . LYS A 1 1167 ? 71.133 12.427 -39.641 1.00 88.12 1167 LYS A C 1
ATOM 9552 O O . LYS A 1 1167 ? 71.892 11.717 -40.294 1.00 88.12 1167 LYS A O 1
ATOM 9557 N N . VAL A 1 1168 ? 71.354 13.734 -39.471 1.00 88.25 1168 VAL A N 1
ATOM 9558 C CA . VAL A 1 1168 ? 72.510 14.445 -40.049 1.00 88.25 1168 VAL A CA 1
ATOM 9559 C C . VAL A 1 1168 ? 73.839 13.922 -39.496 1.00 88.25 1168 VAL A C 1
ATOM 9561 O O . VAL A 1 1168 ? 74.787 13.723 -40.252 1.00 88.25 1168 VAL A O 1
ATOM 9564 N N . LEU A 1 1169 ? 73.922 13.690 -38.184 1.00 86.50 1169 LEU A N 1
ATOM 9565 C CA . LEU A 1 1169 ? 75.152 13.227 -37.534 1.00 86.50 1169 LEU A CA 1
ATOM 9566 C C . LEU A 1 1169 ? 75.403 11.730 -37.761 1.00 86.50 1169 LEU A C 1
ATOM 9568 O O . LEU A 1 1169 ? 76.520 11.324 -38.079 1.00 86.50 1169 LEU A O 1
ATOM 9572 N N . ALA A 1 1170 ? 74.374 10.905 -37.577 1.00 84.94 1170 ALA A N 1
ATOM 9573 C CA . ALA A 1 1170 ? 74.478 9.451 -37.597 1.00 84.94 1170 ALA A CA 1
ATOM 9574 C C . ALA A 1 1170 ? 74.335 8.829 -38.997 1.00 84.94 1170 ALA A C 1
ATOM 9576 O O . ALA A 1 1170 ? 74.578 7.628 -39.130 1.00 84.94 1170 ALA A O 1
ATOM 9577 N N . GLY A 1 1171 ? 73.960 9.622 -40.006 1.00 83.94 1171 GLY A N 1
ATOM 9578 C CA . GLY A 1 1171 ? 73.668 9.189 -41.372 1.00 83.94 1171 GLY A CA 1
ATOM 9579 C C . GLY A 1 1171 ? 72.315 8.479 -41.520 1.00 83.94 1171 GLY A C 1
ATOM 9580 O O . GLY A 1 1171 ? 71.762 7.928 -40.565 1.00 83.94 1171 GLY A O 1
ATOM 9581 N N . ASP A 1 1172 ? 71.811 8.448 -42.753 1.00 83.38 1172 ASP A N 1
ATOM 9582 C CA . ASP A 1 1172 ? 70.587 7.752 -43.149 1.00 83.38 1172 ASP A CA 1
ATOM 9583 C C . ASP A 1 1172 ? 70.817 6.963 -44.443 1.00 83.38 1172 ASP A C 1
ATOM 9585 O O . ASP A 1 1172 ? 70.904 7.510 -45.541 1.00 83.38 1172 ASP A O 1
ATOM 9589 N N . VAL A 1 1173 ? 70.900 5.640 -44.307 1.00 78.94 1173 VAL A N 1
ATOM 9590 C CA . VAL A 1 1173 ? 71.137 4.725 -45.431 1.00 78.94 1173 VAL A CA 1
ATOM 9591 C C . VAL A 1 1173 ? 69.970 4.735 -46.423 1.00 78.94 1173 VAL A C 1
ATOM 9593 O O . VAL A 1 1173 ? 70.191 4.546 -47.616 1.00 78.94 1173 VAL A O 1
ATOM 9596 N N . SER A 1 1174 ? 68.738 4.968 -45.960 1.00 76.06 1174 SER A N 1
ATOM 9597 C CA . SER A 1 1174 ? 67.548 4.931 -46.817 1.00 76.06 1174 SER A CA 1
ATOM 9598 C C . SER A 1 1174 ? 67.507 6.099 -47.808 1.00 76.06 1174 SER A C 1
ATOM 9600 O O . SER A 1 1174 ? 67.057 5.925 -48.945 1.00 76.06 1174 SER A O 1
ATOM 9602 N N . ASP A 1 1175 ? 68.049 7.247 -47.410 1.00 80.38 1175 ASP A N 1
ATOM 9603 C CA . ASP A 1 1175 ? 68.123 8.476 -48.204 1.00 80.38 1175 ASP A CA 1
ATOM 9604 C C . ASP A 1 1175 ? 69.505 8.714 -48.826 1.00 80.38 1175 ASP A C 1
ATOM 9606 O O . ASP A 1 1175 ? 69.732 9.727 -49.488 1.00 80.38 1175 ASP A O 1
ATOM 9610 N N . ASN A 1 1176 ? 70.407 7.737 -48.677 1.00 82.81 1176 ASN A N 1
ATOM 9611 C CA . ASN A 1 1176 ? 71.800 7.780 -49.122 1.00 82.81 1176 ASN A CA 1
ATOM 9612 C C . ASN A 1 1176 ? 72.625 8.911 -48.468 1.00 82.81 1176 ASN A C 1
ATOM 9614 O O . ASN A 1 1176 ? 73.570 9.449 -49.045 1.00 82.81 1176 ASN A O 1
ATOM 9618 N N . ILE A 1 1177 ? 72.292 9.254 -47.223 1.00 83.50 1177 ILE A N 1
ATOM 9619 C CA . ILE A 1 1177 ? 73.037 10.197 -46.389 1.00 83.50 1177 ILE A CA 1
ATOM 9620 C C . ILE A 1 1177 ? 74.129 9.418 -45.654 1.00 83.50 1177 ILE A C 1
ATOM 9622 O O . ILE A 1 1177 ? 73.866 8.621 -44.750 1.00 83.50 1177 ILE A O 1
ATOM 9626 N N . LYS A 1 1178 ? 75.385 9.627 -46.054 1.00 78.81 1178 LYS A N 1
ATOM 9627 C CA . LYS A 1 1178 ? 76.526 8.878 -45.512 1.00 78.81 1178 LYS A CA 1
ATOM 9628 C C . LYS A 1 1178 ? 76.812 9.251 -44.056 1.00 78.81 1178 LYS A C 1
ATOM 9630 O O . LYS A 1 1178 ? 76.846 10.426 -43.700 1.00 78.81 1178 LYS A O 1
ATOM 9635 N N . VAL A 1 1179 ? 77.101 8.235 -43.244 1.00 74.25 1179 VAL A N 1
ATOM 9636 C CA . VAL A 1 1179 ? 77.586 8.393 -41.865 1.00 74.25 1179 VAL A CA 1
ATOM 9637 C C . VAL A 1 1179 ? 78.915 9.157 -41.873 1.00 74.25 1179 VAL A C 1
ATOM 9639 O O . VAL A 1 1179 ? 79.777 8.901 -42.719 1.00 74.25 1179 VAL A O 1
ATOM 9642 N N . ILE A 1 1180 ? 79.113 10.081 -40.930 1.00 76.50 1180 ILE A N 1
ATOM 9643 C CA . ILE A 1 1180 ? 80.423 10.711 -40.733 1.00 76.50 1180 ILE A CA 1
ATOM 9644 C C . ILE A 1 1180 ? 81.385 9.653 -40.180 1.00 76.50 1180 ILE A C 1
ATOM 9646 O O . ILE A 1 1180 ? 81.102 8.983 -39.187 1.00 76.50 1180 ILE A O 1
ATOM 9650 N N . GLU A 1 1181 ? 82.536 9.492 -40.823 1.00 68.06 1181 GLU A N 1
ATOM 9651 C CA . GLU A 1 1181 ? 83.513 8.468 -40.471 1.00 68.06 1181 GLU A CA 1
ATOM 9652 C C . GLU A 1 1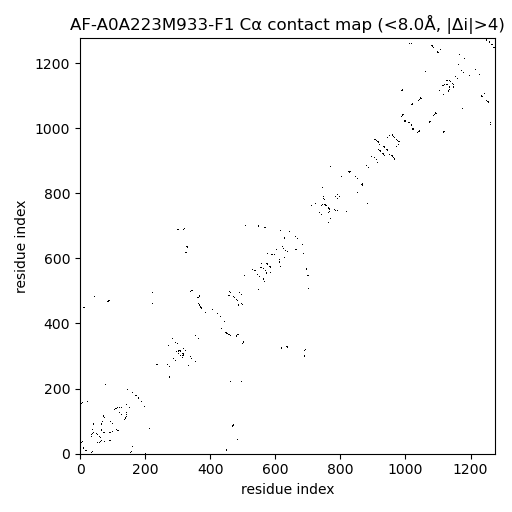181 ? 84.007 8.649 -39.022 1.00 68.06 1181 GLU A C 1
ATOM 9654 O O . GLU A 1 1181 ? 84.453 9.724 -38.622 1.00 68.06 1181 GLU A O 1
ATOM 9659 N N . GLY A 1 1182 ? 83.861 7.605 -38.198 1.00 66.44 1182 GLY A N 1
ATOM 9660 C CA . GLY A 1 1182 ? 84.154 7.653 -36.759 1.00 66.44 1182 GLY A CA 1
ATOM 9661 C C . GLY A 1 1182 ? 83.020 8.174 -35.857 1.00 66.44 1182 GLY A C 1
ATOM 9662 O O . GLY A 1 1182 ? 83.156 8.109 -34.633 1.00 66.44 1182 GLY A O 1
ATOM 9663 N N . LEU A 1 1183 ? 81.886 8.622 -36.411 1.00 76.19 1183 LEU A N 1
ATOM 9664 C CA . LEU A 1 1183 ? 80.720 9.111 -35.662 1.00 76.19 1183 LEU A CA 1
ATOM 9665 C C . LEU A 1 1183 ? 79.515 8.173 -35.857 1.00 76.19 1183 LEU A C 1
ATOM 9667 O O . LEU A 1 1183 ? 78.649 8.377 -36.699 1.00 76.19 1183 LEU A O 1
ATOM 9671 N N . GLY A 1 1184 ? 79.461 7.101 -35.061 1.00 74.62 1184 GLY A N 1
ATOM 9672 C CA . GLY A 1 1184 ? 78.331 6.164 -35.064 1.00 74.62 1184 GLY A CA 1
ATOM 9673 C C . GLY A 1 1184 ? 77.117 6.662 -34.266 1.00 74.62 1184 GLY A C 1
ATOM 9674 O O . GLY A 1 1184 ? 77.217 7.599 -33.471 1.00 74.62 1184 GLY A O 1
ATOM 9675 N N . LYS A 1 1185 ? 75.978 5.961 -34.392 1.00 82.94 1185 LYS A N 1
ATOM 9676 C CA . LYS A 1 1185 ? 74.700 6.284 -33.712 1.00 82.94 1185 LYS A CA 1
ATOM 9677 C C . LYS A 1 1185 ? 74.851 6.594 -32.213 1.00 82.94 1185 LYS A C 1
ATOM 9679 O O . LYS A 1 1185 ? 74.305 7.580 -31.734 1.00 82.94 1185 LYS A O 1
ATOM 9684 N N . LYS A 1 1186 ? 75.637 5.799 -31.472 1.00 84.56 1186 LYS A N 1
ATOM 9685 C CA . LYS A 1 1186 ? 75.877 6.004 -30.026 1.00 84.56 1186 LYS A CA 1
ATOM 9686 C C . LYS A 1 1186 ? 76.607 7.318 -29.720 1.00 84.56 1186 LYS A C 1
ATOM 9688 O O . LYS A 1 1186 ? 76.332 7.948 -28.704 1.00 84.56 1186 LYS A O 1
ATOM 9693 N N . THR A 1 1187 ? 77.538 7.721 -30.580 1.00 84.94 1187 THR A N 1
ATOM 9694 C CA . THR A 1 1187 ? 78.308 8.962 -30.424 1.00 84.94 1187 THR A CA 1
ATOM 9695 C C . THR A 1 1187 ? 77.442 10.177 -30.749 1.00 84.94 1187 THR A C 1
ATOM 9697 O O . THR A 1 1187 ? 77.475 11.149 -30.001 1.00 84.94 1187 THR A O 1
ATOM 9700 N N . ALA A 1 1188 ? 76.609 10.096 -31.793 1.00 86.94 1188 ALA A N 1
ATOM 9701 C CA . ALA A 1 1188 ? 75.634 11.136 -32.128 1.00 86.94 1188 ALA A CA 1
ATOM 9702 C C . ALA A 1 1188 ? 74.653 11.402 -30.971 1.00 86.94 1188 ALA A C 1
ATOM 9704 O O . ALA A 1 1188 ? 74.455 12.554 -30.596 1.00 86.94 1188 ALA A O 1
ATOM 9705 N N . ILE A 1 1189 ? 74.115 10.343 -30.347 1.00 89.44 1189 ILE A N 1
ATOM 9706 C CA . ILE A 1 1189 ? 73.209 10.459 -29.190 1.00 89.44 1189 ILE A CA 1
ATOM 9707 C C . ILE A 1 1189 ? 73.889 11.189 -28.026 1.00 89.44 1189 ILE A C 1
ATOM 9709 O O . ILE A 1 1189 ? 73.338 12.159 -27.518 1.00 89.44 1189 ILE A O 1
ATOM 9713 N N . LYS A 1 1190 ? 75.117 10.797 -27.653 1.00 87.69 1190 LYS A N 1
ATOM 9714 C CA . LYS A 1 1190 ? 75.871 11.457 -26.568 1.00 87.69 1190 LYS A CA 1
ATOM 9715 C C . LYS A 1 1190 ? 76.134 12.940 -26.841 1.00 87.69 1190 LYS A C 1
ATOM 9717 O O . LYS A 1 1190 ? 76.089 13.759 -25.924 1.00 87.69 1190 LYS A O 1
ATOM 9722 N N . LEU A 1 1191 ? 76.426 13.296 -28.094 1.00 87.81 1191 LEU A N 1
ATOM 9723 C CA . LEU A 1 1191 ? 76.630 14.691 -28.484 1.00 87.81 1191 LEU A CA 1
ATOM 9724 C C . LEU A 1 1191 ? 75.324 15.492 -28.389 1.00 87.81 1191 LEU A C 1
ATOM 9726 O O . LEU A 1 1191 ? 75.328 16.592 -27.844 1.00 87.81 1191 LEU A O 1
ATOM 9730 N N . LEU A 1 1192 ? 74.202 14.932 -28.841 1.00 89.62 1192 LEU A N 1
ATOM 9731 C CA . LEU A 1 1192 ? 72.890 15.580 -28.751 1.00 89.62 1192 LEU A CA 1
ATOM 9732 C C . LEU A 1 1192 ? 72.365 15.665 -27.315 1.00 89.62 1192 LEU A C 1
ATOM 9734 O O . LEU A 1 1192 ? 71.712 16.641 -26.956 1.00 89.62 1192 LEU A O 1
ATOM 9738 N N . GLU A 1 1193 ? 72.680 14.697 -26.461 1.00 87.94 1193 GLU A N 1
ATOM 9739 C CA . GLU A 1 1193 ? 72.345 14.744 -25.038 1.00 87.94 1193 GLU A CA 1
ATOM 9740 C C . GLU A 1 1193 ? 73.049 15.920 -24.340 1.00 87.94 1193 GLU A C 1
ATOM 9742 O O . GLU A 1 1193 ? 72.401 16.701 -23.626 1.00 87.94 1193 GLU A O 1
ATOM 9747 N N . LYS A 1 1194 ? 74.354 16.080 -24.613 1.00 87.94 1194 LYS A N 1
ATOM 9748 C CA . LYS A 1 1194 ? 75.218 17.108 -24.016 1.00 87.94 1194 LYS A CA 1
ATOM 9749 C C . LYS A 1 1194 ? 74.967 18.509 -24.580 1.00 87.94 1194 LYS A C 1
ATOM 9751 O O . LYS A 1 1194 ? 74.866 19.456 -23.808 1.00 87.94 1194 LYS A O 1
ATOM 9756 N N . TYR A 1 1195 ? 74.857 18.651 -25.900 1.00 88.69 1195 TYR A N 1
ATOM 9757 C CA . TYR A 1 1195 ? 74.812 19.956 -26.578 1.00 88.69 1195 TYR A CA 1
ATOM 9758 C C . TYR A 1 1195 ? 73.423 20.328 -27.128 1.00 88.69 1195 TYR A C 1
ATOM 9760 O O . TYR A 1 1195 ? 73.225 21.443 -27.597 1.00 88.69 1195 TYR A O 1
ATOM 9768 N N . LYS A 1 1196 ? 72.426 19.444 -27.013 1.00 87.31 1196 LYS A N 1
ATOM 9769 C CA . LYS A 1 1196 ? 71.012 19.634 -27.401 1.00 87.31 1196 LYS A CA 1
ATOM 9770 C C . LYS A 1 1196 ? 70.709 19.710 -28.900 1.00 87.31 1196 LYS A C 1
ATOM 9772 O O . LYS A 1 1196 ? 69.701 19.141 -29.295 1.00 87.31 1196 LYS A O 1
ATOM 9777 N N . ASN A 1 1197 ? 71.517 20.346 -29.740 1.00 89.38 1197 ASN A N 1
ATOM 9778 C CA . ASN A 1 1197 ? 71.266 20.420 -31.188 1.00 89.38 1197 ASN A CA 1
ATOM 9779 C C . ASN A 1 1197 ? 72.576 20.555 -31.983 1.00 89.38 1197 ASN A C 1
ATOM 9781 O O . ASN A 1 1197 ? 73.639 20.773 -31.397 1.00 89.38 1197 ASN A O 1
ATOM 9785 N N . LEU A 1 1198 ? 72.507 20.418 -33.313 1.00 87.94 1198 LEU A N 1
ATOM 9786 C CA . LEU A 1 1198 ? 73.687 20.517 -34.183 1.00 87.94 1198 LEU A CA 1
ATOM 9787 C C . LEU A 1 1198 ? 74.375 21.889 -34.097 1.00 87.94 1198 LEU A C 1
ATOM 9789 O O . LEU A 1 1198 ? 75.600 21.952 -34.120 1.00 87.94 1198 LEU A O 1
ATOM 9793 N N . ASP A 1 1199 ? 73.616 22.977 -33.956 1.00 88.44 1199 ASP A N 1
ATOM 9794 C CA . ASP A 1 1199 ? 74.176 24.336 -33.963 1.00 88.44 1199 ASP A CA 1
ATOM 9795 C C . ASP A 1 1199 ? 75.068 24.556 -32.734 1.00 88.44 1199 ASP A C 1
ATOM 9797 O O . ASP A 1 1199 ? 76.195 25.036 -32.838 1.00 88.44 1199 ASP A O 1
ATOM 9801 N N . ASN A 1 1200 ? 74.622 24.082 -31.572 1.00 89.44 1200 ASN A N 1
ATOM 9802 C CA . ASN A 1 1200 ? 75.396 24.104 -30.336 1.00 89.44 1200 ASN A CA 1
ATOM 9803 C C . ASN A 1 1200 ? 76.630 23.193 -30.387 1.00 89.44 1200 ASN A C 1
ATOM 9805 O O . ASN A 1 1200 ? 77.639 23.509 -29.756 1.00 89.44 1200 ASN A O 1
ATOM 9809 N N . ILE A 1 1201 ? 76.566 22.072 -31.117 1.00 87.81 1201 ILE A N 1
ATOM 9810 C CA . ILE A 1 1201 ? 77.726 21.196 -31.353 1.00 87.81 1201 ILE A CA 1
ATOM 9811 C C . ILE A 1 1201 ? 78.777 21.944 -32.179 1.00 87.81 1201 ILE A C 1
ATOM 9813 O O . ILE A 1 1201 ? 79.952 21.925 -31.821 1.00 87.81 1201 ILE A O 1
ATOM 9817 N N . LEU A 1 1202 ? 78.354 22.640 -33.239 1.00 86.44 1202 LEU A N 1
ATOM 9818 C CA . LEU A 1 1202 ? 79.236 23.439 -34.095 1.00 86.44 1202 LEU A CA 1
ATOM 9819 C C . LEU A 1 1202 ? 79.855 24.630 -33.343 1.00 86.44 1202 LEU A C 1
ATOM 9821 O O . LEU A 1 1202 ? 81.025 24.938 -33.552 1.00 86.44 1202 LEU A O 1
ATOM 9825 N N . LEU A 1 1203 ? 79.111 25.252 -32.422 1.00 87.69 1203 LEU A N 1
ATOM 9826 C CA . LEU A 1 1203 ? 79.604 26.344 -31.570 1.00 87.69 1203 LEU A CA 1
ATOM 9827 C C . LEU A 1 1203 ? 80.585 25.893 -30.473 1.00 87.69 1203 LEU A C 1
ATOM 9829 O O . LEU A 1 1203 ? 81.268 26.734 -29.900 1.00 87.69 1203 LEU A O 1
ATOM 9833 N N . ASN A 1 1204 ? 80.646 24.595 -30.153 1.00 88.69 1204 ASN A N 1
ATOM 9834 C CA . ASN A 1 1204 ? 81.471 24.050 -29.064 1.00 88.69 1204 ASN A CA 1
ATOM 9835 C C . ASN A 1 1204 ? 82.417 22.930 -29.541 1.00 88.69 1204 ASN A C 1
ATOM 9837 O O . ASN A 1 1204 ? 82.688 21.981 -28.795 1.00 88.69 1204 ASN A O 1
ATOM 9841 N N . LEU A 1 1205 ? 82.900 23.008 -30.787 1.00 85.62 1205 LEU A N 1
ATOM 9842 C CA . LEU A 1 1205 ? 83.813 22.012 -31.367 1.00 85.62 1205 LEU A CA 1
ATOM 9843 C C . LEU A 1 1205 ? 85.130 21.885 -30.586 1.00 85.62 1205 LEU A C 1
ATOM 9845 O O . LEU A 1 1205 ? 85.669 20.786 -30.477 1.00 85.62 1205 LEU A O 1
ATOM 9849 N N . ASP A 1 1206 ? 85.601 22.980 -29.991 1.00 81.50 1206 ASP A N 1
ATOM 9850 C CA . ASP A 1 1206 ? 86.773 23.065 -29.111 1.00 81.50 1206 ASP A CA 1
ATOM 9851 C C . ASP A 1 1206 ? 86.657 22.183 -27.853 1.00 81.50 1206 ASP A C 1
ATOM 9853 O O . ASP A 1 1206 ? 87.663 21.742 -27.299 1.00 81.50 1206 ASP A O 1
ATOM 9857 N N . LYS A 1 1207 ? 85.427 21.874 -27.422 1.00 82.50 1207 LYS A N 1
ATOM 9858 C CA . LYS A 1 1207 ? 85.119 21.079 -26.217 1.00 82.50 1207 LYS A CA 1
ATOM 9859 C C . LYS A 1 1207 ? 84.757 19.622 -26.522 1.00 82.50 1207 LYS A C 1
ATOM 9861 O O . LYS A 1 1207 ? 84.309 18.898 -25.623 1.00 82.50 1207 LYS A O 1
ATOM 9866 N N . ILE A 1 1208 ? 84.891 19.193 -27.777 1.00 85.56 1208 ILE A N 1
ATOM 9867 C CA . ILE A 1 1208 ? 84.628 17.826 -28.248 1.00 85.56 1208 ILE A CA 1
ATOM 9868 C C . ILE A 1 1208 ? 85.969 17.127 -28.515 1.00 85.56 1208 ILE A C 1
ATOM 9870 O O . ILE A 1 1208 ? 86.980 17.770 -28.774 1.00 85.56 1208 ILE A O 1
ATOM 9874 N N . ASN A 1 1209 ? 86.001 15.791 -28.441 1.00 83.19 1209 ASN A N 1
ATOM 9875 C CA . ASN A 1 1209 ? 87.195 15.014 -28.782 1.00 83.19 1209 ASN A CA 1
ATOM 9876 C C . ASN A 1 1209 ? 87.761 15.448 -30.148 1.00 83.19 1209 ASN A C 1
ATOM 9878 O O . ASN A 1 1209 ? 87.047 15.412 -31.150 1.00 83.19 1209 ASN A O 1
ATOM 9882 N N . GLN A 1 1210 ? 89.048 15.795 -30.178 1.00 80.44 1210 GLN A N 1
ATOM 9883 C CA . GLN A 1 1210 ? 89.713 16.459 -31.303 1.00 80.44 1210 GLN A CA 1
ATOM 9884 C C . GLN A 1 1210 ? 89.573 15.705 -32.639 1.00 80.44 1210 GLN A C 1
ATOM 9886 O O . GLN A 1 1210 ? 89.387 16.323 -33.684 1.00 80.44 1210 GLN A O 1
ATOM 9891 N N . LYS A 1 1211 ? 89.564 14.362 -32.619 1.00 80.00 1211 LYS A N 1
ATOM 9892 C CA . LYS A 1 1211 ? 89.379 13.535 -33.825 1.00 80.00 1211 LYS A CA 1
ATOM 9893 C C . LYS A 1 1211 ? 87.966 13.665 -34.404 1.00 80.00 1211 LYS A C 1
ATOM 9895 O O . LYS A 1 1211 ? 87.803 13.752 -35.617 1.00 80.00 1211 LYS A O 1
ATOM 9900 N N . ILE A 1 1212 ? 86.952 13.694 -33.538 1.00 80.94 1212 ILE A N 1
ATOM 9901 C CA . ILE A 1 1212 ? 85.540 13.838 -33.924 1.00 80.94 1212 ILE A CA 1
ATOM 9902 C C . ILE A 1 1212 ? 85.239 15.293 -34.308 1.00 80.94 1212 ILE A C 1
ATOM 9904 O O . ILE A 1 1212 ? 84.580 15.532 -35.316 1.00 80.94 1212 ILE A O 1
ATOM 9908 N N . ALA A 1 1213 ? 85.765 16.258 -33.550 1.00 81.69 1213 ALA A N 1
ATOM 9909 C CA . ALA A 1 1213 ? 85.614 17.684 -33.822 1.00 81.69 1213 ALA A CA 1
ATOM 9910 C C . ALA A 1 1213 ? 86.164 18.058 -35.208 1.00 81.69 1213 ALA A C 1
ATOM 9912 O O . ALA A 1 1213 ? 85.478 18.734 -35.969 1.00 81.69 1213 ALA A O 1
ATOM 9913 N N . ASN A 1 1214 ? 87.340 17.539 -35.584 1.00 82.06 1214 ASN A N 1
ATOM 9914 C CA . ASN A 1 1214 ? 87.925 17.765 -36.909 1.00 82.06 1214 ASN A CA 1
ATOM 9915 C C . ASN A 1 1214 ? 87.056 17.196 -38.046 1.00 82.06 1214 ASN A C 1
ATOM 9917 O O . ASN A 1 1214 ? 86.871 17.866 -39.060 1.00 82.06 1214 ASN A O 1
ATOM 9921 N N . GLN A 1 1215 ? 86.478 16.003 -37.869 1.00 81.69 1215 GLN A N 1
ATOM 9922 C CA . GLN A 1 1215 ? 85.586 15.377 -38.857 1.00 81.69 1215 GLN A CA 1
ATOM 9923 C C . GLN A 1 1215 ? 84.265 16.144 -39.032 1.00 81.69 1215 GLN A C 1
ATOM 9925 O O . GLN A 1 1215 ? 83.799 16.322 -40.158 1.00 81.69 1215 GLN A O 1
ATOM 9930 N N . ILE A 1 1216 ? 83.674 16.636 -37.935 1.00 83.75 1216 ILE A N 1
ATOM 9931 C CA . ILE A 1 1216 ? 82.476 17.490 -37.985 1.00 83.75 1216 ILE A CA 1
ATOM 9932 C C . ILE A 1 1216 ? 82.819 18.828 -38.656 1.00 83.75 1216 ILE A C 1
ATOM 9934 O O . ILE A 1 1216 ? 82.105 19.246 -39.565 1.00 83.75 1216 ILE A O 1
ATOM 9938 N N . ASN A 1 1217 ? 83.939 19.455 -38.276 1.00 83.06 1217 ASN A N 1
ATOM 9939 C CA . ASN A 1 1217 ? 84.352 20.761 -38.793 1.00 83.06 1217 ASN A CA 1
ATOM 9940 C C . ASN A 1 1217 ? 84.599 20.742 -40.313 1.00 83.06 1217 ASN A C 1
ATOM 9942 O O . ASN A 1 1217 ? 84.122 21.618 -41.034 1.00 83.06 1217 ASN A O 1
ATOM 9946 N N . GLN A 1 1218 ? 85.279 19.704 -40.819 1.00 82.75 1218 GLN A N 1
ATOM 9947 C CA . GLN A 1 1218 ? 85.536 19.518 -42.255 1.00 82.75 1218 GLN A CA 1
ATOM 9948 C C . GLN A 1 1218 ? 84.250 19.351 -43.080 1.00 82.75 1218 GLN A C 1
ATOM 9950 O O . GLN A 1 1218 ? 84.234 19.678 -44.267 1.00 82.75 1218 GLN A O 1
ATOM 9955 N N . LYS A 1 1219 ? 83.161 18.874 -42.462 1.00 85.00 1219 LYS A N 1
ATOM 9956 C CA . LYS A 1 1219 ? 81.868 18.629 -43.119 1.00 85.00 1219 LYS A CA 1
ATOM 9957 C C . LYS A 1 1219 ? 80.776 19.625 -42.725 1.00 85.00 1219 LYS A C 1
ATOM 9959 O O . LYS A 1 1219 ? 79.640 19.452 -43.152 1.00 85.00 1219 LYS A O 1
ATOM 9964 N N . THR A 1 1220 ? 81.083 20.703 -41.998 1.00 84.12 1220 THR A N 1
ATOM 9965 C CA . THR A 1 1220 ? 80.089 21.673 -41.490 1.00 84.12 1220 THR A CA 1
ATOM 9966 C C . THR A 1 1220 ? 79.099 22.154 -42.558 1.00 84.12 1220 THR A C 1
ATOM 9968 O O . THR A 1 1220 ? 77.888 22.101 -42.345 1.00 84.12 1220 THR A O 1
ATOM 9971 N N . LYS A 1 1221 ? 79.586 22.556 -43.744 1.00 82.81 1221 LYS A N 1
ATOM 9972 C CA . LYS A 1 1221 ? 78.719 22.988 -44.861 1.00 82.81 1221 LYS A CA 1
ATOM 9973 C C . LYS A 1 1221 ? 77.773 21.875 -45.330 1.00 82.81 1221 LYS A C 1
ATOM 9975 O O . LYS A 1 1221 ? 76.609 22.138 -45.616 1.00 82.81 1221 LYS A O 1
ATOM 9980 N N . GLN A 1 1222 ? 78.260 20.637 -45.370 1.00 83.62 1222 GLN A N 1
ATOM 9981 C CA . GLN A 1 1222 ? 77.481 19.460 -45.752 1.00 83.62 1222 GLN A CA 1
ATOM 9982 C C . GLN A 1 1222 ? 76.429 19.104 -44.687 1.00 83.62 1222 GLN A C 1
ATOM 9984 O O . GLN A 1 1222 ? 75.301 18.763 -45.032 1.00 83.62 1222 GLN A O 1
ATOM 9989 N N . LEU A 1 1223 ? 76.761 19.229 -43.400 1.00 86.44 1223 LEU A N 1
ATOM 9990 C CA . LEU A 1 1223 ? 75.832 18.952 -42.300 1.00 86.44 1223 LEU A CA 1
ATOM 9991 C C . LEU A 1 1223 ? 74.694 19.976 -42.236 1.00 86.44 1223 LEU A C 1
ATOM 9993 O O . LEU A 1 1223 ? 73.537 19.594 -42.077 1.00 86.44 1223 LEU A O 1
ATOM 9997 N N . LEU A 1 1224 ? 74.994 21.264 -42.431 1.00 85.56 1224 LEU A N 1
ATOM 9998 C CA . LEU A 1 1224 ? 73.972 22.314 -42.500 1.00 85.56 1224 LEU A CA 1
ATOM 9999 C C . LEU A 1 1224 ? 73.068 22.164 -43.732 1.00 85.56 1224 LEU A C 1
ATOM 10001 O O . LEU A 1 1224 ? 71.861 22.387 -43.633 1.00 85.56 1224 LEU A O 1
ATOM 10005 N N . PHE A 1 1225 ? 73.621 21.732 -44.871 1.00 88.31 1225 PHE A N 1
ATOM 10006 C CA . PHE A 1 1225 ? 72.823 21.367 -46.043 1.00 88.31 1225 PHE A CA 1
ATOM 10007 C C . PHE A 1 1225 ? 71.849 20.227 -45.714 1.00 88.31 1225 PHE A C 1
ATOM 10009 O O . PHE A 1 1225 ? 70.643 20.386 -45.900 1.00 88.31 1225 PHE A O 1
ATOM 10016 N N . PHE A 1 1226 ? 72.339 19.115 -45.149 1.00 87.31 1226 PHE A N 1
ATOM 10017 C CA . PHE A 1 1226 ? 71.482 17.973 -44.824 1.00 87.31 1226 PHE A CA 1
ATOM 10018 C C . PHE A 1 1226 ? 70.448 18.276 -43.731 1.00 87.31 1226 PHE A C 1
ATOM 10020 O O . PHE A 1 1226 ? 69.336 17.758 -43.789 1.00 87.31 1226 PHE A O 1
ATOM 10027 N N . LYS A 1 1227 ? 70.755 19.170 -42.783 1.00 87.00 1227 LYS A N 1
ATOM 10028 C CA . LYS A 1 1227 ? 69.794 19.639 -41.772 1.00 87.00 1227 LYS A CA 1
ATOM 10029 C C . LYS A 1 1227 ? 68.577 20.329 -42.393 1.00 87.00 1227 LYS A C 1
ATOM 10031 O O . LYS A 1 1227 ? 67.462 20.132 -41.919 1.00 87.00 1227 LYS A O 1
ATOM 10036 N N . ASN A 1 1228 ? 68.773 21.099 -43.463 1.00 85.25 1228 ASN A N 1
ATOM 10037 C CA . ASN A 1 1228 ? 67.666 21.699 -44.210 1.00 85.25 1228 ASN A CA 1
ATOM 10038 C C . ASN A 1 1228 ? 67.009 20.709 -45.184 1.00 85.25 1228 ASN A C 1
ATOM 10040 O O . ASN A 1 1228 ? 65.806 20.792 -45.398 1.00 85.25 1228 ASN A O 1
ATOM 10044 N N . PHE A 1 1229 ? 67.778 19.770 -45.741 1.00 86.44 1229 PHE A N 1
ATOM 10045 C CA . PHE A 1 1229 ? 67.303 18.772 -46.703 1.00 86.44 1229 PHE A CA 1
ATOM 10046 C C . PHE A 1 1229 ? 66.339 17.733 -46.099 1.00 86.44 1229 PHE A C 1
ATOM 10048 O O . PHE A 1 1229 ? 65.349 17.392 -46.733 1.00 86.44 1229 PHE A O 1
ATOM 10055 N N . ILE A 1 1230 ? 66.616 17.243 -44.883 1.00 87.00 1230 ILE A N 1
ATOM 10056 C CA . ILE A 1 1230 ? 65.827 16.193 -44.193 1.00 87.00 1230 ILE A CA 1
ATOM 10057 C C . ILE A 1 1230 ? 64.512 16.742 -43.607 1.00 87.00 1230 ILE A C 1
ATOM 10059 O O . ILE A 1 1230 ? 63.593 15.998 -43.263 1.00 87.00 1230 ILE A O 1
ATOM 10063 N N . LYS A 1 1231 ? 64.411 18.063 -43.444 1.00 89.56 1231 LYS A N 1
ATOM 10064 C CA . LYS A 1 1231 ? 63.241 18.698 -42.841 1.00 89.56 1231 LYS A CA 1
ATOM 10065 C C . LYS A 1 1231 ? 62.014 18.527 -43.744 1.00 89.56 1231 LYS A C 1
ATOM 10067 O O . LYS A 1 1231 ? 62.051 18.930 -44.905 1.00 89.56 1231 LYS A O 1
ATOM 10072 N N . LEU A 1 1232 ? 60.914 18.017 -43.181 1.00 91.12 1232 LEU A N 1
ATOM 10073 C CA . LEU A 1 1232 ? 59.660 17.859 -43.927 1.00 91.12 1232 LEU A CA 1
ATOM 10074 C C . LEU A 1 1232 ? 59.102 19.209 -44.373 1.00 91.12 1232 LEU A C 1
ATOM 10076 O O . LEU A 1 1232 ? 59.107 20.195 -43.626 1.00 91.12 1232 LEU A O 1
ATOM 10080 N N . ASN A 1 1233 ? 58.579 19.228 -45.592 1.00 88.31 1233 ASN A N 1
ATOM 10081 C CA . ASN A 1 1233 ? 57.914 20.373 -46.173 1.00 88.31 1233 ASN A CA 1
ATOM 10082 C C . ASN A 1 1233 ? 56.432 20.365 -45.779 1.00 88.31 1233 ASN A C 1
ATOM 10084 O O . ASN A 1 1233 ? 55.668 19.495 -46.178 1.00 88.31 1233 ASN A O 1
ATOM 10088 N N . ASP A 1 1234 ? 56.019 21.359 -44.995 1.00 89.25 1234 ASP A N 1
ATOM 10089 C CA . ASP A 1 1234 ? 54.674 21.466 -44.419 1.00 89.25 1234 ASP A CA 1
ATOM 10090 C C . ASP A 1 1234 ? 53.749 22.442 -45.181 1.00 89.25 1234 ASP A C 1
ATOM 10092 O O . ASP A 1 1234 ? 52.808 22.998 -44.602 1.00 89.25 1234 ASP A O 1
ATOM 10096 N N . LYS A 1 1235 ? 54.054 22.699 -46.463 1.00 88.38 1235 LYS A N 1
ATOM 10097 C CA . LYS A 1 1235 ? 53.412 23.728 -47.302 1.00 88.38 1235 LYS A CA 1
ATOM 10098 C C . LYS A 1 1235 ? 52.508 23.186 -48.416 1.00 88.38 1235 LYS A C 1
ATOM 10100 O O . LYS A 1 1235 ? 52.108 23.963 -49.281 1.00 88.38 1235 LYS A O 1
ATOM 10105 N N . ALA A 1 1236 ? 52.190 21.894 -48.426 1.00 87.69 1236 ALA A N 1
ATOM 10106 C CA . ALA A 1 1236 ? 51.248 21.355 -49.402 1.00 87.69 1236 ALA A CA 1
ATOM 10107 C C . ALA A 1 1236 ? 49.824 21.882 -49.143 1.00 87.69 1236 ALA A C 1
ATOM 10109 O O . ALA A 1 1236 ? 49.376 21.971 -47.994 1.00 87.69 1236 ALA A O 1
ATOM 10110 N N . ASN A 1 1237 ? 49.110 22.221 -50.218 1.00 83.88 1237 ASN A N 1
ATOM 10111 C CA . ASN A 1 1237 ? 47.715 22.656 -50.167 1.00 83.88 1237 ASN A CA 1
ATOM 10112 C C . ASN A 1 1237 ? 46.771 21.488 -50.474 1.00 83.88 1237 ASN A C 1
ATOM 10114 O O . ASN A 1 1237 ? 47.123 20.563 -51.199 1.00 83.88 1237 ASN A O 1
ATOM 10118 N N . PHE A 1 1238 ? 45.566 21.544 -49.906 1.00 84.12 1238 PHE A N 1
ATOM 10119 C CA . PHE A 1 1238 ? 44.564 20.486 -50.025 1.00 84.12 1238 PHE A CA 1
ATOM 10120 C C . PHE A 1 1238 ? 43.174 21.091 -50.208 1.00 84.12 1238 PHE A C 1
ATOM 10122 O O . PHE A 1 1238 ? 42.748 21.872 -49.346 1.00 84.12 1238 PHE A O 1
ATOM 10129 N N . ASP A 1 1239 ? 42.455 20.644 -51.236 1.00 76.88 1239 ASP A N 1
ATOM 10130 C CA . ASP A 1 1239 ? 41.151 21.189 -51.650 1.00 76.88 1239 ASP A CA 1
ATOM 10131 C C . ASP A 1 1239 ? 39.938 20.476 -51.020 1.00 76.88 1239 ASP A C 1
ATOM 10133 O O . ASP A 1 1239 ? 38.802 20.656 -51.445 1.00 76.88 1239 ASP A O 1
ATOM 10137 N N . PHE A 1 1240 ? 40.156 19.683 -49.967 1.00 80.25 1240 PHE A N 1
ATOM 10138 C CA . PHE A 1 1240 ? 39.104 18.997 -49.205 1.00 80.25 1240 PHE A CA 1
ATOM 10139 C C . PHE A 1 1240 ? 39.065 19.453 -47.737 1.00 80.25 1240 PHE A C 1
ATOM 10141 O O . PHE A 1 1240 ? 40.043 19.996 -47.189 1.00 80.25 1240 PHE A O 1
ATOM 10148 N N . ASP A 1 1241 ? 37.928 19.208 -47.073 1.00 80.25 1241 ASP A N 1
ATOM 10149 C CA . ASP A 1 1241 ? 37.798 19.424 -45.634 1.00 80.25 1241 ASP A CA 1
ATOM 10150 C C . ASP A 1 1241 ? 38.254 18.199 -44.836 1.00 80.25 1241 ASP A C 1
ATOM 10152 O O . ASP A 1 1241 ? 37.709 17.106 -44.946 1.00 80.25 1241 ASP A O 1
ATOM 10156 N N . ILE A 1 1242 ? 39.262 18.400 -43.991 1.00 75.56 1242 ILE A N 1
ATOM 10157 C CA . ILE A 1 1242 ? 39.917 17.326 -43.236 1.00 75.56 1242 ILE A CA 1
ATOM 10158 C C . ILE A 1 1242 ? 39.054 16.757 -42.104 1.00 75.56 1242 ILE A C 1
ATOM 10160 O O . ILE A 1 1242 ? 39.329 15.666 -41.610 1.00 75.56 1242 ILE A O 1
ATOM 10164 N N . PHE A 1 1243 ? 38.010 17.488 -41.705 1.00 80.25 1243 PHE A N 1
ATOM 10165 C CA . PHE A 1 1243 ? 37.035 17.051 -40.705 1.00 80.25 1243 PHE A CA 1
ATOM 10166 C C . PHE A 1 1243 ? 35.773 16.454 -41.321 1.00 80.25 1243 PHE A C 1
ATOM 10168 O O . PHE A 1 1243 ? 34.806 16.215 -40.593 1.00 80.25 1243 PHE A O 1
ATOM 10175 N N . GLN A 1 1244 ? 35.767 16.191 -42.633 1.00 73.75 1244 GLN A N 1
ATOM 10176 C CA . GLN A 1 1244 ? 34.682 15.450 -43.258 1.00 73.75 1244 GLN A CA 1
ATOM 10177 C C . GLN A 1 1244 ? 34.482 14.133 -42.502 1.00 73.75 1244 GLN A C 1
ATOM 10179 O O . GLN A 1 1244 ? 35.410 13.328 -42.370 1.00 73.75 1244 GLN A O 1
ATOM 10184 N N . LYS A 1 1245 ? 33.272 13.953 -41.959 1.00 68.44 1245 LYS A N 1
ATOM 10185 C CA . LYS A 1 1245 ? 32.905 12.762 -41.192 1.00 68.44 1245 LYS A CA 1
ATOM 10186 C C . LYS A 1 1245 ? 33.171 11.524 -42.049 1.00 68.44 1245 LYS A C 1
ATOM 10188 O O . LYS A 1 1245 ? 32.804 11.508 -43.224 1.00 68.44 1245 LYS A O 1
ATOM 10193 N N . LEU A 1 1246 ? 33.805 10.511 -41.460 1.00 73.19 1246 LEU A N 1
ATOM 10194 C CA . LEU A 1 1246 ? 34.012 9.235 -42.132 1.00 73.19 1246 LEU A CA 1
ATOM 10195 C C . LEU A 1 1246 ? 32.641 8.614 -42.451 1.00 73.19 1246 LEU A C 1
ATOM 10197 O O . LEU A 1 1246 ? 31.917 8.238 -41.537 1.00 73.19 1246 LEU A O 1
ATOM 10201 N N . ASP A 1 1247 ? 32.294 8.562 -43.736 1.00 78.00 1247 ASP A N 1
ATOM 10202 C CA . ASP A 1 1247 ? 31.043 8.016 -44.276 1.00 78.00 1247 ASP A CA 1
ATOM 10203 C C . ASP A 1 1247 ? 31.413 7.012 -45.370 1.00 78.00 1247 ASP A C 1
ATOM 10205 O O . ASP A 1 1247 ? 31.722 7.401 -46.499 1.00 78.00 1247 ASP A O 1
ATOM 10209 N N . ILE A 1 1248 ? 31.487 5.730 -45.008 1.00 83.69 1248 ILE A N 1
ATOM 10210 C CA . ILE A 1 1248 ? 31.975 4.675 -45.903 1.00 83.69 1248 ILE A CA 1
ATOM 10211 C C . ILE A 1 1248 ? 30.846 4.259 -46.841 1.00 83.69 1248 ILE A C 1
ATOM 10213 O O . ILE A 1 1248 ? 29.852 3.671 -46.415 1.00 83.69 1248 ILE A O 1
ATOM 10217 N N . LYS A 1 1249 ? 31.026 4.501 -48.141 1.00 83.62 1249 LYS A N 1
ATOM 10218 C CA . LYS A 1 1249 ? 30.013 4.186 -49.156 1.00 83.62 1249 LYS A CA 1
ATOM 10219 C C . LYS A 1 1249 ? 30.291 2.862 -49.849 1.00 83.62 1249 LYS A C 1
ATOM 10221 O O . LYS A 1 1249 ? 31.400 2.600 -50.302 1.00 83.62 1249 LYS A O 1
ATOM 10226 N N . ILE A 1 1250 ? 29.249 2.048 -49.995 1.00 87.25 1250 ILE A N 1
ATOM 10227 C CA . ILE A 1 1250 ? 29.296 0.810 -50.778 1.00 87.25 1250 ILE A CA 1
ATOM 10228 C C . ILE A 1 1250 ? 28.513 1.028 -52.065 1.00 87.25 1250 ILE A C 1
ATOM 10230 O O . ILE A 1 1250 ? 27.308 0.800 -52.127 1.00 87.25 1250 ILE A O 1
ATOM 10234 N N . SER A 1 1251 ? 29.203 1.537 -53.085 1.00 86.06 1251 SER A N 1
ATOM 10235 C CA . SER A 1 1251 ? 28.621 1.733 -54.415 1.00 86.06 1251 SER A CA 1
ATOM 10236 C C . SER A 1 1251 ? 28.604 0.422 -55.217 1.00 86.06 1251 SER A C 1
ATOM 10238 O O . SER A 1 1251 ? 29.477 -0.423 -55.010 1.00 86.06 1251 SER A O 1
ATOM 10240 N N . PRO A 1 1252 ? 27.673 0.240 -56.173 1.00 87.19 1252 PRO A N 1
ATOM 10241 C CA . PRO A 1 1252 ? 27.670 -0.929 -57.060 1.00 87.19 1252 PRO A CA 1
ATOM 10242 C C . PRO A 1 1252 ? 29.010 -1.140 -57.781 1.00 87.19 1252 PRO A C 1
ATOM 10244 O O . PRO A 1 1252 ? 29.503 -2.262 -57.849 1.00 87.19 1252 PRO A O 1
ATOM 10247 N N . LEU A 1 1253 ? 29.650 -0.047 -58.211 1.00 87.69 1253 LEU A N 1
ATOM 10248 C CA . LEU A 1 1253 ? 30.965 -0.065 -58.855 1.00 87.69 1253 LEU A CA 1
ATOM 10249 C C . LEU A 1 1253 ? 32.080 -0.554 -57.911 1.00 87.69 1253 LEU A C 1
ATOM 10251 O O . LEU A 1 1253 ? 32.989 -1.261 -58.337 1.00 87.69 1253 LEU A O 1
ATOM 10255 N N . LEU A 1 1254 ? 32.011 -0.220 -56.614 1.00 90.00 1254 LEU A N 1
ATOM 10256 C CA . LEU A 1 1254 ? 32.941 -0.757 -55.614 1.00 90.00 1254 LEU A CA 1
ATOM 10257 C C . LEU A 1 1254 ? 32.781 -2.273 -55.461 1.00 90.00 1254 LEU A C 1
ATOM 10259 O O . LEU A 1 1254 ? 33.775 -2.986 -55.344 1.00 90.00 1254 LEU A O 1
ATOM 10263 N N . VAL A 1 1255 ? 31.541 -2.765 -55.462 1.00 88.94 1255 VAL A N 1
ATOM 10264 C CA . VAL A 1 1255 ? 31.249 -4.202 -55.364 1.00 88.94 1255 VAL A CA 1
ATOM 10265 C C . VAL A 1 1255 ? 31.773 -4.948 -56.589 1.00 88.94 1255 VAL A C 1
ATOM 10267 O O . VAL A 1 1255 ? 32.397 -5.994 -56.436 1.00 88.94 1255 VAL A O 1
ATOM 10270 N N . GLU A 1 1256 ? 31.586 -4.390 -57.785 1.00 88.69 1256 GLU A N 1
ATOM 10271 C CA . GLU A 1 1256 ? 32.101 -4.949 -59.038 1.00 88.69 1256 GLU A CA 1
ATOM 10272 C C . GLU A 1 1256 ? 33.630 -5.101 -59.011 1.00 88.69 1256 GLU A C 1
ATOM 10274 O O . GLU A 1 1256 ? 34.142 -6.194 -59.241 1.00 88.69 1256 GLU A O 1
ATOM 10279 N N . ILE A 1 1257 ? 34.355 -4.049 -58.615 1.00 87.56 1257 ILE A N 1
ATOM 10280 C CA . ILE A 1 1257 ? 35.825 -4.070 -58.527 1.00 87.56 1257 ILE A CA 1
ATOM 10281 C C . ILE A 1 1257 ? 36.316 -5.047 -57.455 1.00 87.56 1257 ILE A C 1
ATOM 10283 O O . ILE A 1 1257 ? 37.288 -5.768 -57.667 1.00 87.56 1257 ILE A O 1
ATOM 10287 N N . LEU A 1 1258 ? 35.659 -5.109 -56.292 1.00 90.12 1258 LEU A N 1
ATOM 10288 C CA . LEU A 1 1258 ? 36.037 -6.062 -55.244 1.00 90.12 1258 LEU A CA 1
ATOM 10289 C C . LEU A 1 1258 ? 35.770 -7.516 -55.658 1.00 90.12 1258 LEU A C 1
ATOM 10291 O O . LEU A 1 1258 ? 36.522 -8.397 -55.240 1.00 90.12 1258 LEU A O 1
ATOM 10295 N N . ASN A 1 1259 ? 34.744 -7.763 -56.477 1.00 88.19 1259 ASN A N 1
ATOM 10296 C CA . ASN A 1 1259 ? 34.472 -9.076 -57.058 1.00 88.19 1259 ASN A CA 1
ATOM 10297 C C . ASN A 1 1259 ? 35.498 -9.441 -58.141 1.00 88.19 1259 ASN A C 1
ATOM 10299 O O . ASN A 1 1259 ? 36.004 -10.558 -58.117 1.00 88.19 1259 ASN A O 1
ATOM 10303 N N . GLU A 1 1260 ? 35.862 -8.508 -59.028 1.00 87.50 1260 GLU A N 1
ATOM 10304 C CA . GLU A 1 1260 ? 36.903 -8.701 -60.054 1.00 87.50 1260 GLU A CA 1
ATOM 10305 C C . GLU A 1 1260 ? 38.280 -9.012 -59.440 1.00 87.50 1260 GLU A C 1
ATOM 10307 O O . GLU A 1 1260 ? 39.035 -9.845 -59.944 1.00 87.50 1260 GLU A O 1
ATOM 10312 N N . LEU A 1 1261 ? 38.603 -8.373 -58.313 1.00 87.25 1261 LEU A N 1
ATOM 10313 C CA . LEU A 1 1261 ? 39.835 -8.626 -57.561 1.00 87.25 1261 LEU A CA 1
ATOM 10314 C C . LEU A 1 1261 ? 39.736 -9.850 -56.627 1.00 87.25 1261 LEU A C 1
ATOM 10316 O O . LEU A 1 1261 ? 40.717 -10.187 -55.961 1.00 87.25 1261 LEU A O 1
ATOM 10320 N N . GLU A 1 1262 ? 38.566 -10.497 -56.555 1.00 90.00 1262 GLU A N 1
ATOM 10321 C CA . GLU A 1 1262 ? 38.253 -11.648 -55.693 1.00 90.00 1262 GLU A CA 1
ATOM 10322 C C . GLU A 1 1262 ? 38.477 -11.383 -54.186 1.00 90.00 1262 GLU A C 1
ATOM 10324 O O . GLU A 1 1262 ? 38.831 -12.257 -53.392 1.00 90.00 1262 GLU A O 1
ATOM 10329 N N . LEU A 1 1263 ? 38.224 -10.148 -53.742 1.00 87.62 1263 LEU A N 1
ATOM 10330 C CA . LEU A 1 1263 ? 38.494 -9.662 -52.385 1.00 87.62 1263 LEU A CA 1
ATOM 10331 C C . LEU A 1 1263 ? 37.257 -9.702 -51.467 1.00 87.62 1263 LEU A C 1
ATOM 10333 O O . LEU A 1 1263 ? 36.961 -8.733 -50.760 1.00 87.62 1263 LEU A O 1
ATOM 10337 N N . LYS A 1 1264 ? 36.565 -10.848 -51.392 1.00 84.50 1264 LYS A N 1
ATOM 10338 C CA . LYS A 1 1264 ? 35.324 -11.022 -50.598 1.00 84.50 1264 LYS A CA 1
ATOM 10339 C C . LYS A 1 1264 ? 35.436 -10.532 -49.145 1.00 84.50 1264 LYS A C 1
ATOM 10341 O O . LYS A 1 1264 ? 34.561 -9.841 -48.633 1.00 84.50 1264 LYS A O 1
ATOM 10346 N N . LYS A 1 1265 ? 36.555 -10.825 -48.481 1.00 81.31 1265 LYS A N 1
ATOM 10347 C CA . LYS A 1 1265 ? 36.785 -10.434 -47.080 1.00 81.31 1265 LYS A CA 1
ATOM 10348 C C . LYS A 1 1265 ? 36.977 -8.923 -46.896 1.00 81.31 1265 LYS A C 1
ATOM 10350 O O . LYS A 1 1265 ? 36.729 -8.403 -45.810 1.00 81.31 1265 LYS A O 1
ATOM 10355 N N . VAL A 1 1266 ? 37.432 -8.208 -47.927 1.00 86.50 1266 VAL A N 1
ATOM 10356 C CA . VAL A 1 1266 ? 37.520 -6.739 -47.896 1.00 86.50 1266 VAL A CA 1
ATOM 10357 C C . VAL A 1 1266 ? 36.117 -6.140 -47.989 1.00 86.50 1266 VAL A C 1
ATOM 10359 O O . VAL A 1 1266 ? 35.790 -5.265 -47.192 1.00 86.50 1266 VAL A O 1
ATOM 10362 N N . TYR A 1 1267 ? 35.264 -6.684 -48.863 1.00 88.19 1267 TYR A N 1
ATOM 10363 C CA . TYR A 1 1267 ? 33.853 -6.301 -48.977 1.00 88.19 1267 TYR A CA 1
ATOM 10364 C C . TYR A 1 1267 ? 33.071 -6.503 -47.666 1.00 88.19 1267 TYR A C 1
ATOM 10366 O O . TYR A 1 1267 ? 32.403 -5.583 -47.191 1.00 88.19 1267 TYR A O 1
ATOM 10374 N N . GLU A 1 1268 ? 33.209 -7.668 -47.025 1.00 85.94 1268 GLU A N 1
ATOM 10375 C CA . GLU A 1 1268 ? 32.548 -7.964 -45.743 1.00 85.94 1268 GLU A CA 1
ATOM 10376 C C . GLU A 1 1268 ? 32.949 -6.968 -44.641 1.00 85.94 1268 GLU A C 1
ATOM 10378 O O . GLU A 1 1268 ? 32.093 -6.438 -43.933 1.00 85.94 1268 GLU A O 1
ATOM 10383 N N . ASN A 1 1269 ? 34.247 -6.663 -44.518 1.00 84.00 1269 ASN A N 1
ATOM 10384 C CA . ASN A 1 1269 ? 34.731 -5.717 -43.509 1.00 84.00 1269 ASN A CA 1
ATOM 10385 C C . ASN A 1 1269 ? 34.308 -4.269 -43.802 1.00 84.00 1269 ASN A C 1
ATOM 10387 O O . ASN A 1 1269 ? 34.013 -3.540 -42.856 1.00 84.00 1269 ASN A O 1
ATOM 10391 N N . LEU A 1 1270 ? 34.259 -3.850 -45.073 1.00 84.44 1270 LEU A N 1
ATOM 10392 C CA . LEU A 1 1270 ? 33.731 -2.532 -45.453 1.00 84.44 1270 LEU A CA 1
ATOM 10393 C C . LEU A 1 1270 ? 32.245 -2.410 -45.109 1.00 84.44 1270 LEU A C 1
ATOM 10395 O O . LEU A 1 1270 ? 31.842 -1.390 -44.563 1.00 84.44 1270 LEU A O 1
ATOM 10399 N N . THR A 1 1271 ? 31.459 -3.464 -45.342 1.00 83.69 1271 THR A N 1
ATOM 10400 C CA . THR A 1 1271 ? 30.028 -3.515 -44.988 1.00 83.69 1271 THR A CA 1
ATOM 10401 C C . THR A 1 1271 ? 29.815 -3.438 -43.480 1.00 83.69 1271 THR A C 1
ATOM 10403 O O . THR A 1 1271 ? 28.982 -2.671 -43.002 1.00 83.69 1271 THR A O 1
ATOM 10406 N N . GLU A 1 1272 ? 30.622 -4.168 -42.706 1.00 81.25 1272 GLU A N 1
ATOM 10407 C CA . GLU A 1 1272 ? 30.595 -4.089 -41.244 1.00 81.25 1272 GLU A CA 1
ATOM 10408 C C . GLU A 1 1272 ? 30.941 -2.674 -40.746 1.00 81.25 1272 GLU A C 1
ATOM 10410 O O . GLU A 1 1272 ? 30.306 -2.167 -39.821 1.00 81.25 1272 GLU A O 1
ATOM 10415 N N . LEU A 1 1273 ? 31.939 -2.023 -41.348 1.00 76.62 1273 LEU A N 1
ATOM 10416 C CA . LEU A 1 1273 ? 32.363 -0.671 -40.979 1.00 76.62 1273 LEU A CA 1
ATOM 10417 C C . LEU A 1 1273 ? 31.341 0.399 -41.381 1.00 76.62 1273 LEU A C 1
ATOM 10419 O O . LEU A 1 1273 ? 31.087 1.286 -40.573 1.00 76.62 1273 LEU A O 1
ATOM 10423 N N . ALA A 1 1274 ? 30.714 0.283 -42.553 1.00 77.94 1274 ALA A N 1
ATOM 10424 C CA . ALA A 1 1274 ? 29.657 1.189 -43.012 1.00 77.94 1274 ALA A CA 1
ATOM 10425 C C . ALA A 1 1274 ? 28.399 1.144 -42.125 1.00 77.94 1274 ALA A C 1
ATOM 10427 O O . ALA A 1 1274 ? 27.659 2.111 -42.049 1.00 77.94 1274 ALA A O 1
ATOM 10428 N N . SER A 1 1275 ? 28.151 0.041 -41.406 1.00 70.69 1275 SER A N 1
ATOM 10429 C CA . SER A 1 1275 ? 27.068 -0.012 -40.406 1.00 70.69 1275 SER A CA 1
ATOM 10430 C C . SER A 1 1275 ? 27.394 0.715 -39.090 1.00 70.69 1275 SER A C 1
ATOM 10432 O O . SER A 1 1275 ? 26.508 0.914 -38.260 1.00 70.69 1275 SER A O 1
ATOM 10434 N N . LYS A 1 1276 ? 28.671 1.059 -38.867 1.00 64.25 1276 LYS A N 1
ATOM 10435 C CA . LYS A 1 1276 ? 29.198 1.621 -37.609 1.00 64.25 1276 LYS A CA 1
ATOM 10436 C C . LYS A 1 1276 ? 29.564 3.104 -37.702 1.00 64.25 1276 LYS A C 1
ATOM 10438 O O . LYS A 1 1276 ? 29.593 3.756 -36.659 1.00 64.25 1276 LYS A O 1
ATOM 10443 N N . TYR A 1 1277 ? 29.893 3.588 -38.897 1.00 56.19 1277 TYR A N 1
ATOM 10444 C CA . TYR A 1 1277 ? 30.253 4.973 -39.215 1.00 56.19 1277 TYR A CA 1
ATOM 10445 C C . TYR A 1 1277 ? 29.120 5.624 -40.003 1.00 56.19 1277 TYR A C 1
ATOM 10447 O O . TYR A 1 1277 ? 28.747 6.779 -39.659 1.00 56.19 1277 TYR A O 1
#

Solvent-accessible surface area (backbone atoms only — not comparable to full-atom values): 70018 Å² total; per-residue (Å²): 134,86,69,53,58,66,34,26,31,31,27,67,27,54,48,69,24,64,25,42,68,71,56,52,52,51,51,26,63,79,66,72,50,55,60,51,40,40,21,20,65,44,40,63,50,49,49,63,63,47,45,52,53,24,58,76,69,73,26,44,56,41,56,35,33,23,38,78,36,84,88,22,29,34,40,37,36,34,51,34,53,69,13,43,30,52,53,18,41,49,27,22,37,50,53,53,71,44,91,54,54,76,72,75,63,49,75,49,77,45,32,37,40,31,38,26,71,78,45,4,56,40,56,71,67,76,46,68,73,35,78,82,69,39,70,86,40,45,84,48,54,31,41,61,44,91,45,77,88,45,87,51,28,22,59,61,56,91,33,35,41,60,42,44,82,48,51,65,50,48,48,49,30,20,54,74,70,72,45,78,72,67,84,84,68,85,72,52,32,68,92,52,70,100,62,91,71,51,70,63,29,40,50,51,38,33,62,72,53,76,78,44,66,67,64,79,78,79,81,54,83,39,59,48,74,92,52,81,85,78,71,61,56,59,67,58,52,51,53,51,52,49,54,54,36,48,63,79,42,45,81,73,48,69,84,52,91,47,69,68,55,49,52,53,52,52,52,49,35,53,74,70,65,42,42,50,61,54,50,54,51,33,49,54,51,52,51,35,50,76,71,70,46,53,66,48,42,30,32,47,37,44,22,10,27,62,65,36,30,55,55,59,61,12,73,38,63,14,79,83,74,71,38,53,41,40,74,43,59,28,91,92,54,89,62,85,75,70,61,45,41,42,27,18,37,93,57,39,62,62,57,52,49,50,47,33,69,72,63,30,61,58,20,28,29,37,28,28,35,71,48,48,26,43,46,49,57,32,43,44,54,46,36,48,77,74,69,50,55,68,71,56,44,59,57,57,44,64,64,47,58,98,86,48,53,54,63,64,45,47,69,38,88,85,34,69,49,30,49,38,31,70,62,24,63,89,86,46,97,69,70,33,22,62,52,34,42,51,39,47,57,48,28,51,67,51,40,67,37,45,57,48,81,46,73,40,82,32,35,34,36,48,32,58,54,54,41,43,69,67,45,32,32,27,54,42,97,86,70,40,44,20,30,45,48,44,69,94,48,40,58,83,56,34,40,53,76,41,36,49,33,58,33,62,67,43,39,47,49,51,54,37,42,50,55,48,34,74,72,75,46,93,69,53,83,87,73,52,64,72,77,53,71,65,32,26,51,43,43,29,73,38,68,26,73,93,23,63,97,36,52,50,73,69,49,23,52,50,39,40,64,52,44,40,86,50,56,61,49,47,26,48,46,70,51,28,73,42,96,73,40,45,74,47,50,64,54,40,25,52,15,53,77,65,74,50,59,86,78,86,48,74,74,61,40,64,65,25,51,90,42,40,58,46,87,52,33,45,61,47,53,29,51,46,37,30,73,56,29,68,38,53,61,58,58,18,41,53,52,52,50,44,58,59,67,66,43,65,86,56,48,57,60,49,51,52,51,42,32,53,36,12,37,76,74,70,44,58,57,70,58,43,48,50,53,50,51,50,51,64,70,39,38,86,52,44,26,62,50,34,26,30,47,18,51,32,51,55,22,42,39,47,39,35,44,42,61,78,41,42,67,52,42,51,30,45,55,50,32,71,45,74,49,43,45,75,58,42,52,53,51,52,55,51,40,42,77,73,69,42,44,65,41,58,32,32,77,76,72,28,40,70,37,33,35,75,42,76,93,76,45,29,37,27,32,27,49,47,37,35,60,86,55,53,69,69,59,50,48,53,53,50,55,49,36,70,74,70,45,73,68,86,40,59,65,56,41,51,42,55,40,51,72,72,69,52,58,67,73,50,50,53,46,39,38,47,41,53,23,51,53,93,60,40,53,52,55,22,48,60,70,43,41,65,60,53,54,52,49,38,56,61,67,22,41,48,100,87,67,47,78,49,92,55,85,77,71,69,80,70,85,93,79,78,77,65,82,48,78,84,55,68,68,62,49,45,52,31,15,31,68,26,45,63,46,72,60,75,93,70,73,78,57,74,81,52,76,87,57,85,50,84,88,71,63,57,73,76,40,76,44,82,39,76,30,32,30,65,42,70,45,83,44,82,54,94,98,44,68,37,30,40,40,30,37,27,59,104,85,52,75,50,68,28,75,41,71,66,67,71,63,72,78,54,69,62,76,37,60,31,49,42,37,42,33,31,66,47,96,92,43,47,39,80,56,85,81,81,46,81,68,69,82,80,52,55,34,35,35,41,32,36,42,45,61,44,46,54,49,20,49,67,68,44,76,83,80,64,87,43,55,26,99,86,72,48,68,37,41,30,44,54,44,37,50,55,52,50,52,52,47,46,74,72,67,61,50,58,23,61,37,34,22,26,55,58,82,62,86,31,62,64,46,73,77,35,77,57,47,44,61,84,66,79,80,79,59,72,70,53,57,57,32,51,52,51,44,52,53,50,35,56,49,31,53,47,51,67,52,62,38,67,76,41,50,26,65,18,46,50,45,11,48,53,52,54,43,46,73,77,42,76,68,39,33,38,37,34,40,44,70,61,71,73,60,48,52,62,36,35,98,46,25,31,38,31,53,48,78,56,96,93,44,68,48,66,40,34,61,84,53,33,36,82,74,70,61,49,54,41,90,35,46,53,48,42,40,47,43,30,26,33,78,79,51,52,39,70,52,44,86,94,34,48,61,73,53,36,39,56,49,38,68,76,43,59,42,59,69,50,42,67,75,41,38,91,81,39,64,66,75,60,28,51,54,50,61,78,36,44,73,59,43,56,49,42,46,61,65,71,52,74,52,56,78,62,85,75,98,68,70,82,79,53,70,53,51,55,44,88,41,73,69,46,53,52,53,36,56,68,51,62,36,63,71,58,53,54,52,51,54,57,46,41,77,74,83

pLDDT: mean 86.95, std 10.32, range [37.56, 98.12]

Nearest PDB structures (foldseek):
  4iqj-assembly1_D  TM=7.932E-01  e=1.297E-64  Thermus aquaticus
  2hpi-assembly1_A  TM=7.339E-01  e=5.651E-66  Thermus aquaticus
  4iqj-assembly1_C  TM=7.978E-01  e=6.520E-63  Thermus aquaticus
  7pu7-assembly1_A  TM=8.349E-01  e=5.195E-61  Mycobacterium tuberculosis
  4jom-assembly1_A  TM=8.580E-01  e=5.254E-54  Escherichia coli K-12

InterPro domains:
  IPR002421 5'-3' exonuclease [SM00475] (986-1248)
  IPR003141 Polymerase/histidinol phosphatase, N-terminal [SM00481] (4-71)
  IPR004013 PHP domain [PF02811] (6-171)
  IPR004805 Error-prone DNA polymerase/DNA polymerase III subunit alpha DnaE/PolC [PTHR32294] (188-946)
  IPR004805 Error-prone DNA polymerase/DNA polymerase III subunit alpha DnaE/PolC [TIGR00594] (201-841)
  IPR008918 Helix-hairpin-helix motif, class 2 [SM00279] (1160-1195)
  IPR011708 Bacterial DNA polymerase III, alpha subunit, NTPase domain [PF07733] (238-502)
  IPR016195 Polymerase/histidinol phosphatase-like [SSF89550] (3-131)
  IPR020045 DNA polymerase I-like, H3TH domain [PF01367] (1159-1242)
  IPR020045 DNA polymerase I-like, H3TH domain [cd09898] (1160-1232)
  IPR020046 5'-3' exonuclease, alpha-helical arch, N-terminal [PF02739] (987-1157)
  IPR029060 PIN-like domain superfamily [SSF88723] (981-1157)
  IPR029460 DNA polymerase, helix-hairpin-helix motif [PF14579] (739-825)
  IPR036279 5'-3' exonuclease, C-terminal domain superfamily [SSF47807] (1159-1266)
  IPR040982 DNA polymerase III alpha subunit finger domain [PF17657] (505-662)
  IPR041931 Bacterial DNA polymerase III alpha subunit, thumb domain [G3DSA:1.10.10.1600] (370-454)

Sequence (1277 aa):
MQLINLHTRTEYTFLSSTIKLDSLIKFALENNLKTLVITDLNSMFGVPKFYKLCKQNKINPVIGLEIEIENFNFILLAKNYSGYVILSEFSSKKTKKKDLFLTDLAEKDDIIIVDHPKKGFYAQKKEQLGKLFGENQLKNYYIVENNPKIENAVYLQERNLLFAEEKIYLEALSKIKGTTLDSSTKFFDFNKWEQEIDPIIIKRTNYLVENIQIQFPKIDFNLPDLDHKNGLESDLLLKKILKEAVQNRRIELSNYKWKARLQYEYETICKLKFTNYFLIIWDFLKWARKNEILIGPGRGSASGSLVAYLLEITSVNPLKYGLIFERFLNPQRITMPDIDIDIQDTRRQEVIDYLFEKYGPDHCATIITFSTLAAKSVFRDISKTFGIPEVQINKNAKLIPNNANLSQLYDQKSSEFRRLIEKGDNFKAENNSEIYKKIYKISAFLEGMPRQSSTHAAGIVLSKIPITKLVPVHNSKENLNQIQYAAEFIEDFSLLKIDLLGLKNLTIVANILAKINSDGHKITFNQLPISENSTNNLLSQGKTSGIFQLESPGMTASIKKIGVSSINDIIAIISLFRPGPIQQIPTYAKNKERNNWEKIFPEYDKIVESTFGVIIYQEQIMQICQVVAGFNLEQADIIRVAISKKDETKLDKIKENFIKNGTNLGYEPKLVEHIYNLIYKFSDYGFNKAHAVAYATLAYKMAYLKAKYPAYFFVELISNENGGQAKIKKYVGEARNFGFKIHRPNINFSTENAVFDKGKNTIFLPLLMVKGLGTIAIKTIIDERSKNGIYKNFLDFIKRMKLVNFSKVAIEKLIFANTLSDFGNQETLAHNFELLWNHASFVLNDKDGNLVLTTDNFGLDLEFLEKIPYNQEKNYENEVKYLGMSFVDDQNNYLFTNQIRLKDLRIGNEYRLILELKNVIRLRKANSEFFMVILADDENEIKIFTKNPDYLLLETKKHYEFIVFFSKPGKFYLKGSPKKLLTMARKILLIDGTWLTFKSFFGGFHGNRLINSKGEMTFAVHIFFSSVFKLLKLLRPDNVYFAFDFGAKTPRHQMYPDYKKGRIKPPDSLFFQKDQIKKILSLANFLWSEHQDFEADDLIASLKKKIQKKDNEAEILIFSADQDLLQLVDKKTKVITKIKNNFININTQENFYESYGFSPSQVIDFKVLAGDVSDNIKVIEGLGKKTAIKLLEKYKNLDNILLNLDKINQKIANQINQKTKQLLFFKNFIKLNDKANFDFDIFQKLDIKISPLLVEILNELELKKVYENLTELASKY